Protein AF-0000000073372928 (afdb_homodimer)

Foldseek 3Di:
DVVVVVVLVVLLVVLVVLLVVLVVVVCVQQVVQVVQQVVLCVPDPSNDDDPLQADPPGGFAWDAWDFQWTATPSGFIFREFCCVVQLVQATGCNPLLVVLLVCCCPPVNWQPVDDDPLLVVLQVLLCVQAVQFPGKFKDQAQLVQVVVVLVLLCLVLVAQAEEEEALADRDDQQGRVPHHDPSHPPNVRYDYYYAQPLVRVLVVLVVCQSHHSAYEYECFRSSLFRFGGALNNLVSRVVSCVVRVHFYEYEQQNQQLQARNGPQCCSARPPPGGGHNGQKYKYFRNLQPRHRIIMMGGDPVSCCLQVPDDDPDDPDPRNRDHDDDSCRPISSSSRSNSSCSPPPSDRVLSVVQQVLQVVLQVLLQVLLPPWQWDKHHGGQKIFIARFDCQDPVGDNGSVRRDHDPSASRLSLLQSLCSLSVVLRHDDRSRGMTGDHRPDDNVNSVSVSVSSNVSCVVSVVRTD/DVVVVVVLVVLLVVLVVLLVVLVVVVCVQQVVQVVQQVVLCVPDPSNDDDPLQADPPGGFAWDAWDFQWTATPSGFIFREFCCVVQLVQATGCNPLLVVLLVCCCPPVNWQPVDDDPLLVVLQVLLCVQAVQFPGKFKDQFQLVQVVVVLVLLCLVLVAQAEEEEALADRDDQQGRVPHHDPSHPPNVRYDYYYAQPLVRVLVVLVVCQSHHSAYEYECFRSSLFRFGGALNNLVSRVVSCVVRVHFYEYEQQNQQLQARNGPQCCSARPPPGHGHNGQKYKYFRNLLPRHGMIMIGGDPVSCCLQVPDDDPDDPDPRNRDHDDDSCRPISSSSRSNSSCSPPPSDRVLSVVQQVLQVVLQVLLQVLLPPWQWDKHHGGQKIFIARFDDQDPVGDNGSVRRDHDPSASRLSLLQSLCSLSVVLRHDDRSRGMTGDHRPDDNVNSVSVSVSSNVSCVVSVVRTD

Secondary structure (DSSP, 8-state):
-HHHHHHHHHHHHHHHHHHHHHHHHHHHH-HHHHHHHHHHTTTSGGG-S-GGG--SS-PPBEEEEETTEEEETTS-EEEE-STTTTT-TT-S--HHHHHHHHHIIIII-S--SSB-HHHHHHHHHHHHHSTT-SEEEEES-HHHHHHHHHHHHHHHHT--EEEEETTEE-STT-EETTSS-TT-SSGGGEEEE-TT-HHHHHHHHHHTTTTEEEEEEESEETTTTSEEPPHHHHHHHHHHHHHTT-EEEEE-TTGGGGSTT-GGGT-B-TTT-PBP--SEEEEEGGGGTTS--EEEEE-HHHHGGG--S---S-SS---PPP---TTTT-HHHHHHHHHIIIIIS-HHHHHHHHHHHHHHHHHHHHHHTTSSEEEEEETTEEEEEE-S---TT---SGGGG---TT-SHHHHHHHHHHHHHHTTEE--TT-EEE--TT--HHHHHHHHHHHHHHHHHTHHHH-/-HHHHHHHHHHHHHHHHHHHHHHHHHHHH-HHHHHHHHHHTTTSGGG-S-GGG--SS-PPBEEEEETTEEEETTS-EEEE-STTTTT-TT-S--HHHHHHHHHIIIII-S--SSB-HHHHHHHHHHHHHSTT-SEEEEES-HHHHHHHHHHHHHHHHT--EEEEETTEE-STT-EETTSS-TT-SSGGGEEEE-TT-HHHHHHHHHHTTTTEEEEEEESEETTTTSEEPPHHHHHHHHHHHHHTT-EEEEE-TTGGGGSTT-GGGT-B-TTT-PBP--SEEEEEGGGGTTSS-EEEEE-HHHHGGG--S---S-SS---PPP---TTTT-HHHHHHHHHIIIIIS-HHHHHHHHHHHHHHHHHHHHHHTTSSEEEEEETTEEEEEE-S---TT---SGGGG---TT-SHHHHHHHHHHHHHHTTEE--TT-EEE--TT--HHHHHHHHHHHHHHHHHTHHHH-

Nearest PDB structures (foldseek):
  4aoa-assembly1_A  TM=9.795E-01  e=2.955E-49  Variovorax paradoxus
  2yku-assembly1_C  TM=9.727E-01  e=7.269E-48  Mesorhizobium sp. LUK
  6k8h-assembly1_A  TM=8.961E-01  e=9.594E-38  Sphaerobacter thermophilus DSM 20745
  6g1f-assembly3_E  TM=8.716E-01  e=5.377E-33  Stutzerimonas stutzeri
  6kfu-assembly1_A  TM=8.221E-01  e=2.609E-30  Bacillus subtilis

pLDDT: mean 94.57, std 9.19, range [42.0, 99.0]

InterPro domains:
  IPR005814 Aminotransferase class-III [PF00202] (56-391)
  IPR015421 Pyridoxal phosphate-dependent transferase, major domain [G3DSA:3.40.640.10] (95-346)
  IPR015422 Pyridoxal phosphate-dependent transferase, small domain [G3DSA:3.90.1150.10] (49-455)
  IPR015424 Pyridoxal phosphate-dependent transferase [SSF53383] (30-456)

Radius of gyration: 28.07 Å; Cα contacts (8 Å, |Δi|>4): 2087; chains: 2; bounding box: 61×89×73 Å

Solvent-accessible surface area (backbone atoms only — not comparable to full-atom values): 45679 Å² total; per-residue (Å²): 112,65,63,60,50,46,51,46,49,48,53,37,52,50,51,48,52,50,43,54,51,49,51,53,50,50,53,70,69,30,55,53,18,48,52,47,38,58,60,19,38,67,30,15,36,68,33,44,54,39,44,81,58,58,35,88,95,56,37,70,29,40,58,32,28,49,47,56,32,35,30,31,66,64,68,52,59,24,46,44,26,25,22,28,84,54,21,15,35,62,29,12,48,39,62,70,52,50,51,41,49,53,45,36,45,72,63,29,19,39,47,74,62,49,50,41,70,48,52,38,52,30,46,43,54,50,29,69,40,29,69,53,26,50,24,40,37,44,27,49,24,39,37,53,12,45,53,52,49,48,35,44,30,22,67,76,58,75,22,73,24,31,37,35,35,50,20,31,67,51,34,56,45,40,38,18,66,89,44,81,44,89,54,31,60,45,74,87,30,64,41,78,42,61,48,64,35,49,67,62,46,53,49,54,52,62,74,32,50,84,42,35,11,28,40,49,45,49,62,42,27,61,87,39,45,21,36,58,47,45,42,66,30,54,48,46,49,50,52,50,22,61,76,49,67,26,38,31,33,35,46,26,34,75,45,33,68,58,26,58,37,18,44,45,55,71,39,36,33,89,87,78,58,48,50,54,67,48,49,25,41,25,30,18,44,38,62,20,55,60,32,73,27,11,22,30,26,8,41,53,79,61,48,46,32,46,25,76,61,81,81,83,79,79,88,71,82,72,72,70,48,74,40,55,57,87,54,29,72,33,46,59,34,30,51,24,12,35,48,28,48,69,72,60,58,26,57,65,50,28,51,51,49,21,50,52,18,42,54,50,49,52,55,50,43,63,65,26,60,84,40,35,41,47,70,40,47,57,35,32,35,31,16,48,43,46,34,50,79,64,58,94,82,50,71,55,41,52,76,50,55,51,60,57,94,83,43,54,38,69,53,51,39,51,44,47,41,53,51,38,47,75,72,29,34,38,57,40,70,82,31,38,36,14,64,28,60,86,69,44,70,68,62,49,47,54,51,51,49,51,53,45,50,52,47,64,75,41,36,87,75,32,93,111,66,64,61,49,48,52,48,48,50,53,37,53,52,50,49,52,51,41,53,51,50,52,52,50,50,52,71,67,30,55,52,17,49,53,48,37,59,60,19,38,66,29,15,35,68,33,44,56,39,44,81,61,58,36,87,97,55,36,69,30,39,58,31,27,50,46,56,32,36,30,31,66,62,68,52,59,22,46,43,26,25,22,27,83,53,20,15,35,62,30,13,49,40,63,70,52,52,50,41,49,53,47,35,43,73,65,29,18,39,47,74,60,50,50,40,69,48,50,40,53,30,46,42,53,48,29,69,40,29,69,53,26,51,24,40,36,44,28,49,24,38,37,52,12,43,54,52,48,49,33,44,30,22,65,75,57,73,23,74,25,32,36,35,33,51,21,33,67,51,34,54,44,42,37,19,68,87,44,82,44,88,55,29,60,46,73,87,31,65,40,77,41,61,48,64,35,50,68,62,46,53,48,53,54,63,75,33,50,85,40,34,9,27,40,48,45,50,64,43,26,61,85,39,45,21,34,58,48,43,42,66,29,55,48,46,48,51,54,50,23,61,74,48,66,26,37,31,33,35,46,27,33,73,45,34,67,58,26,60,39,17,46,45,58,73,39,37,31,88,85,78,58,47,49,53,68,48,50,26,41,25,29,18,44,38,62,20,55,59,32,74,27,10,23,28,25,8,41,54,78,61,48,46,32,46,26,77,63,81,82,83,80,78,89,70,81,72,71,71,49,75,39,54,57,87,54,30,72,32,45,61,34,29,50,25,12,36,47,29,48,68,71,59,57,26,58,65,48,28,50,50,49,20,49,53,17,41,52,50,50,51,54,48,44,64,64,26,60,84,41,31,40,46,69,39,47,56,34,33,35,32,16,50,43,47,31,81,74,66,57,94,81,50,72,56,42,53,77,53,55,57,60,59,93,83,44,54,37,68,55,50,40,53,44,48,40,54,50,39,48,73,72,29,35,38,57,41,70,81,31,38,36,16,64,26,59,86,71,44,70,68,63,48,48,54,52,52,50,51,53,46,49,51,47,64,75,41,39,86,77,34,95

Sequence (926 aa):
MTASSEASKCALEEAQRLLISAEKAFIEHNPKSKAQHKVASEVLPGGNTRSILHTDPFPICMERGEGIKLVDVDGHEYLDLVGEMTAGLFGHTNPIIRDTIISTVSKTGLNLGATTRTESLFAKAICQRITSIEQLRFCNSGTEANLHALSIARGATGRSKVIVFEGGYHGGVLTFAHGVAENNVDKEDWIIGKYNDVEGTRKLISENKGIAAAVLVEGMQGAGGCIPGTAEFLHTIQNETRANGMIFILDEVMTSRLAPGGLQSVIRNPYDGAPLKPDMTTLGKWIAGGMTIGAFGGRKDLLAAYDPRPSSGSSERKTQISHSGTFNNNTLAMNVGLAALERVFTPEACMELNNIGGWFHRGLEERCRGTKMTVTGIGAVCNIHFTSNVGNAGITSVDDLATESNGVEPILKDLFWYYAIRHGYWIARRGMLSLILGTSKGDLQGFLDVVEGFVREHREFLEMTASSEASKCALEEAQRLLISAEKAFIEHNPKSKAQHKVASEVLPGGNTRSILHTDPFPICMERGEGIKLVDVDGHEYLDLVGEMTAGLFGHTNPIIRDTIISTVSKTGLNLGATTRTESLFAKAICQRITSIEQLRFCNSGTEANLHALSIARGATGRSKVIVFEGGYHGGVLTFAHGVAENNVDKEDWIIGKYNDVEGTRKLISENKGIAAAVLVEGMQGAGGCIPGTAEFLHTIQNETRANGMIFILDEVMTSRLAPGGLQSVIRNPYDGAPLKPDMTTLGKWIAGGMTIGAFGGRKDLLAAYDPRPSSGSSERKTQISHSGTFNNNTLAMNVGLAALERVFTPEACMELNNIGGWFHRGLEERCRGTKMTVTGIGAVCNIHFTSNVGNAGITSVDDLATESNGVEPILKDLFWYYAIRHGYWIARRGMLSLILGTSKGDLQGFLDVVEGFVREHREFLE

Structure (mmCIF, N/CA/C/O backbone):
data_AF-0000000073372928-model_v1
#
loop_
_entity.id
_entity.type
_entity.pdbx_description
1 polymer 'Aminotransferase class-III'
#
loop_
_atom_site.group_PDB
_atom_site.id
_atom_site.type_symbol
_atom_site.label_atom_id
_atom_site.label_alt_id
_atom_site.label_comp_id
_atom_site.label_asym_id
_atom_site.label_entity_id
_atom_site.label_seq_id
_atom_site.pdbx_PDB_ins_code
_atom_site.Cartn_x
_atom_site.Cartn_y
_atom_site.Cartn_z
_atom_site.occupancy
_atom_site.B_iso_or_equiv
_atom_site.auth_seq_id
_atom_site.auth_comp_id
_atom_site.auth_asym_id
_atom_site.auth_atom_id
_atom_site.pdbx_PDB_model_num
ATOM 1 N N . MET A 1 1 ? -7.191 34.531 42.75 1 46.41 1 MET A N 1
ATOM 2 C CA . MET A 1 1 ? -7.227 33.125 42.375 1 46.41 1 MET A CA 1
ATOM 3 C C . MET A 1 1 ? -8.641 32.688 41.969 1 46.41 1 MET A C 1
ATOM 5 O O . MET A 1 1 ? -8.82 31.953 41 1 46.41 1 MET A O 1
ATOM 9 N N . THR A 1 2 ? -9.562 33.188 42.719 1 50.72 2 THR A N 1
ATOM 10 C CA . THR A 1 2 ? -10.977 32.844 42.562 1 50.72 2 THR A CA 1
ATOM 11 C C . THR A 1 2 ? -11.57 33.594 41.375 1 50.72 2 THR A C 1
ATOM 13 O O . THR A 1 2 ? -12.375 33.062 40.625 1 50.72 2 THR A O 1
ATOM 16 N N . ALA A 1 3 ? -11.133 34.812 41.25 1 54.47 3 ALA A N 1
ATOM 17 C CA . ALA A 1 3 ? -11.672 35.656 40.156 1 54.47 3 ALA A CA 1
ATOM 18 C C . ALA A 1 3 ? -11.148 35.219 38.812 1 54.47 3 ALA A C 1
ATOM 20 O O . ALA A 1 3 ? -11.898 35.188 37.812 1 54.47 3 ALA A O 1
ATOM 21 N N . SER A 1 4 ? -9.836 34.812 38.781 1 56.34 4 SER A N 1
ATOM 22 C CA . SER A 1 4 ? -9.203 34.312 37.562 1 56.34 4 SER A CA 1
ATOM 23 C C . SER A 1 4 ? -9.812 33 37.156 1 56.34 4 SER A C 1
ATOM 25 O O . SER A 1 4 ? -10.047 32.75 35.938 1 56.34 4 SER A O 1
ATOM 27 N N . SER A 1 5 ? -10.18 32.312 38.156 1 62.97 5 SER A N 1
ATOM 28 C CA . SER A 1 5 ? -10.812 31.016 37.906 1 62.97 5 SER A CA 1
ATOM 29 C C . SER A 1 5 ? -12.242 31.203 37.375 1 62.97 5 SER A C 1
ATOM 31 O O . SER A 1 5 ? -12.68 30.484 36.469 1 62.97 5 SER A O 1
ATOM 33 N N . GLU A 1 6 ? -12.914 32.219 37.938 1 64.19 6 GLU A N 1
ATOM 34 C CA . GLU A 1 6 ? -14.289 32.5 37.531 1 64.19 6 GLU A CA 1
ATOM 35 C C . GLU A 1 6 ? -14.328 33.062 36.094 1 64.19 6 GLU A C 1
ATOM 37 O O . GLU A 1 6 ? -15.188 32.688 35.312 1 64.19 6 GLU A O 1
ATOM 42 N N . ALA A 1 7 ? -13.492 33.969 35.812 1 68.88 7 ALA A N 1
ATOM 43 C CA . ALA A 1 7 ? -13.391 34.531 34.469 1 68.88 7 ALA A CA 1
ATOM 44 C C . ALA A 1 7 ? -13.047 33.469 33.438 1 68.88 7 ALA A C 1
ATOM 46 O O . ALA A 1 7 ? -13.602 33.469 32.344 1 68.88 7 ALA A O 1
ATOM 47 N N . SER A 1 8 ? -12.203 32.656 33.875 1 76.25 8 SER A N 1
ATOM 48 C CA . SER A 1 8 ? -11.836 31.547 33 1 76.25 8 SER A CA 1
ATOM 49 C C . SER A 1 8 ? -13.023 30.625 32.75 1 76.25 8 SER A C 1
ATOM 51 O O . SER A 1 8 ? -13.227 30.141 31.641 1 76.25 8 SER A O 1
ATOM 53 N N . LYS A 1 9 ? -13.82 30.5 33.719 1 78.88 9 LYS A N 1
ATOM 54 C CA . LYS A 1 9 ? -15 29.641 33.625 1 78.88 9 LYS A CA 1
ATOM 55 C C . LYS A 1 9 ? -16.047 30.281 32.688 1 78.88 9 LYS A C 1
ATOM 57 O O . LYS A 1 9 ? -16.688 29.594 31.906 1 78.88 9 LYS A O 1
ATOM 62 N N . CYS A 1 10 ? -16.109 31.516 32.906 1 83.06 10 CYS A N 1
ATOM 63 C CA . CYS A 1 10 ? -17.062 32.25 32.062 1 83.06 10 CYS A CA 1
ATOM 64 C C . CYS A 1 10 ? -16.625 32.25 30.609 1 83.06 10 CYS A C 1
ATOM 66 O O . CYS A 1 10 ? -17.453 32.094 29.719 1 83.06 10 CYS A O 1
ATOM 68 N N . ALA A 1 11 ? -15.414 32.531 30.391 1 86.44 11 ALA A N 1
ATOM 69 C CA . ALA A 1 11 ? -14.875 32.5 29.031 1 86.44 11 ALA A CA 1
ATOM 70 C C . ALA A 1 11 ? -15.062 31.141 28.391 1 86.44 11 ALA A C 1
ATOM 72 O O . ALA A 1 11 ? -15.391 31.031 27.219 1 86.44 11 ALA A O 1
ATOM 73 N N . LEU A 1 12 ? -14.867 30.141 29.188 1 91.25 12 LEU A N 1
ATOM 74 C CA . LEU A 1 12 ? -15.031 28.766 28.703 1 91.25 12 LEU A CA 1
ATOM 75 C C . LEU A 1 12 ? -16.484 28.5 28.328 1 91.25 12 LEU A C 1
ATOM 77 O O . LEU A 1 12 ? -16.75 27.875 27.297 1 91.25 12 LEU A O 1
ATOM 81 N N . GLU A 1 13 ? -17.359 28.875 29.125 1 93.62 13 GLU A N 1
ATOM 82 C CA . GLU A 1 13 ? -18.781 28.688 28.859 1 93.62 13 GLU A CA 1
ATOM 83 C C . GLU A 1 13 ? -19.203 29.422 27.578 1 93.62 13 GLU A C 1
ATOM 85 O O . GLU A 1 13 ? -19.984 28.891 26.781 1 93.62 13 GLU A O 1
ATOM 90 N N . GLU A 1 14 ? -18.734 30.609 27.484 1 94.62 14 GLU A N 1
ATOM 91 C CA . GLU A 1 14 ? -19.062 31.375 26.297 1 94.62 14 GLU A CA 1
ATOM 92 C C . GLU A 1 14 ? -18.484 30.734 25.047 1 94.62 14 GLU A C 1
ATOM 94 O O . GLU A 1 14 ? -19.141 30.688 24 1 94.62 14 GLU A O 1
ATOM 99 N N . ALA A 1 15 ? -17.25 30.328 25.125 1 95 15 ALA A N 1
ATOM 100 C CA . ALA A 1 15 ? -16.625 29.641 24 1 95 15 ALA A CA 1
ATOM 101 C C . ALA A 1 15 ? -17.406 28.391 23.625 1 95 15 ALA A C 1
ATOM 103 O O . ALA A 1 15 ? -17.562 28.078 22.438 1 95 15 ALA A O 1
ATOM 104 N N . GLN A 1 16 ? -17.844 27.703 24.609 1 95.81 16 GLN A N 1
ATOM 105 C CA . GLN A 1 16 ? -18.641 26.5 24.375 1 95.81 16 GLN A CA 1
ATOM 106 C C . GLN A 1 16 ? -19.938 26.828 23.656 1 95.81 16 GLN A C 1
ATOM 108 O O . GLN A 1 16 ? -20.391 26.078 22.797 1 95.81 16 GLN A O 1
ATOM 113 N N . ARG A 1 17 ? -20.562 27.891 24.078 1 96.75 17 ARG A N 1
ATOM 114 C CA . ARG A 1 17 ? -21.781 28.328 23.438 1 96.75 17 ARG A CA 1
ATOM 115 C C . ARG A 1 17 ? -21.531 28.641 21.953 1 96.75 17 ARG A C 1
ATOM 117 O O . ARG A 1 17 ? -22.359 28.297 21.094 1 96.75 17 ARG A O 1
ATOM 124 N N . LEU A 1 18 ? -20.453 29.297 21.703 1 96.94 18 LEU A N 1
ATOM 125 C CA . LEU A 1 18 ? -20.094 29.625 20.328 1 96.94 18 LEU A CA 1
ATOM 126 C C . LEU A 1 18 ? -19.844 28.359 19.516 1 96.94 18 LEU A C 1
ATOM 128 O O . LEU A 1 18 ? -20.219 28.297 18.344 1 96.94 18 LEU A O 1
ATOM 132 N N . LEU A 1 19 ? -19.203 27.422 20.109 1 96.81 19 LEU A N 1
ATOM 133 C CA . LEU A 1 19 ? -18.922 26.156 19.438 1 96.81 19 LEU A CA 1
ATOM 134 C C . LEU A 1 19 ? -20.219 25.422 19.094 1 96.81 19 LEU A C 1
ATOM 136 O O . LEU A 1 19 ? -20.359 24.891 17.984 1 96.81 19 LEU A O 1
ATOM 140 N N . ILE A 1 20 ? -21.141 25.375 20 1 97.44 20 ILE A N 1
ATOM 141 C CA . ILE A 1 20 ? -22.438 24.734 19.781 1 97.44 20 ILE A CA 1
ATOM 142 C C . ILE A 1 20 ? -23.156 25.422 18.625 1 97.44 20 ILE A C 1
ATOM 144 O O . ILE A 1 20 ? -23.734 24.75 17.766 1 97.44 20 ILE A O 1
ATOM 148 N N . SER A 1 21 ? -23.094 26.734 18.609 1 97.81 21 SER A N 1
ATOM 149 C CA . SER A 1 21 ? -23.719 27.5 17.531 1 97.81 21 SER A CA 1
ATOM 150 C C . SER A 1 21 ? -23.078 27.203 16.188 1 97.81 21 SER A C 1
ATOM 152 O O . SER A 1 21 ? -23.766 27.062 15.172 1 97.81 21 SER A O 1
ATOM 154 N N . ALA A 1 22 ? -21.75 27.141 16.188 1 97.62 22 ALA A N 1
ATOM 155 C CA . ALA A 1 22 ? -21.016 26.844 14.969 1 97.62 22 ALA A CA 1
ATOM 156 C C . ALA A 1 22 ? -21.359 25.453 14.445 1 97.62 22 ALA A C 1
ATOM 158 O O . ALA A 1 22 ? -21.5 25.25 13.242 1 97.62 22 ALA A O 1
ATOM 159 N N . GLU A 1 23 ? -21.438 24.5 15.297 1 97.62 23 GLU A N 1
ATOM 160 C CA . GLU A 1 23 ? -21.781 23.125 14.93 1 97.62 23 GLU A CA 1
ATOM 161 C C . GLU A 1 23 ? -23.188 23.062 14.359 1 97.62 23 GLU A C 1
ATOM 163 O O . GLU A 1 23 ? -23.438 22.344 13.375 1 97.62 23 GLU A O 1
ATOM 168 N N . LYS A 1 24 ? -24.141 23.734 14.992 1 97.88 24 LYS A N 1
ATOM 169 C CA . LYS A 1 24 ? -25.5 23.781 14.492 1 97.88 24 LYS A CA 1
ATOM 170 C C . LYS A 1 24 ? -25.562 24.344 13.078 1 97.88 24 LYS A C 1
ATOM 172 O O . LYS A 1 24 ? -26.266 23.812 12.219 1 97.88 24 LYS A O 1
ATOM 177 N N . ALA A 1 25 ? -24.844 25.438 12.898 1 98 25 ALA A N 1
ATOM 178 C CA . ALA A 1 25 ? -24.781 26.047 11.57 1 98 25 ALA A CA 1
ATOM 179 C C . ALA A 1 25 ? -24.188 25.078 10.555 1 98 25 ALA A C 1
ATOM 181 O O . ALA A 1 25 ? -24.641 25 9.414 1 98 25 ALA A O 1
ATOM 182 N N . PHE A 1 26 ? -23.172 24.406 10.945 1 97.94 26 PHE A N 1
ATOM 183 C CA . PHE A 1 26 ? -22.516 23.406 10.109 1 97.94 26 PHE A CA 1
ATOM 184 C C . PHE A 1 26 ? -23.5 22.328 9.672 1 97.94 26 PHE A C 1
ATOM 186 O O . PHE A 1 26 ? -23.547 21.969 8.492 1 97.94 26 PHE A O 1
ATOM 193 N N . ILE A 1 27 ? -24.266 21.797 10.555 1 98.12 27 ILE A N 1
ATOM 194 C CA . ILE A 1 27 ? -25.234 20.734 10.281 1 98.12 27 ILE A CA 1
ATOM 195 C C . ILE A 1 27 ? -26.281 21.25 9.305 1 98.12 27 ILE A C 1
ATOM 197 O O . ILE A 1 27 ? -26.625 20.547 8.344 1 98.12 27 ILE A O 1
ATOM 201 N N . GLU A 1 28 ? -26.734 22.422 9.531 1 98.06 28 GLU A N 1
ATOM 202 C CA . GLU A 1 28 ? -27.781 23 8.695 1 98.06 28 GLU A CA 1
ATOM 203 C C . GLU A 1 28 ? -27.266 23.281 7.281 1 98.06 28 GLU A C 1
ATOM 205 O O . GLU A 1 28 ? -28.016 23.172 6.312 1 98.06 28 GLU A O 1
ATOM 210 N N . HIS A 1 29 ? -26 23.547 7.195 1 97.81 29 HIS A N 1
ATOM 211 C CA . HIS A 1 29 ? -25.422 23.938 5.918 1 97.81 29 HIS A CA 1
ATOM 212 C C . HIS A 1 29 ? -24.984 22.734 5.109 1 97.81 29 HIS A C 1
ATOM 214 O O . HIS A 1 29 ? -24.625 22.859 3.936 1 97.81 29 HIS A O 1
ATOM 220 N N . ASN A 1 30 ? -25 21.562 5.641 1 98.38 30 ASN A N 1
ATOM 221 C CA . ASN A 1 30 ? -24.453 20.391 4.961 1 98.38 30 ASN A CA 1
ATOM 222 C C . ASN A 1 30 ? -25.375 19.188 5.098 1 98.38 30 ASN A C 1
ATOM 224 O O . ASN A 1 30 ? -24.938 18.109 5.516 1 98.38 30 ASN A O 1
ATOM 228 N N . PRO A 1 31 ? -26.641 19.312 4.703 1 98.5 31 PRO A N 1
ATOM 229 C CA . PRO A 1 31 ? -27.594 18.219 4.883 1 98.5 31 PRO A CA 1
ATOM 230 C C . PRO A 1 31 ? -27.266 17 4.023 1 98.5 31 PRO A C 1
ATOM 232 O O . PRO A 1 31 ? -27.531 15.867 4.434 1 98.5 31 PRO A O 1
ATOM 235 N N . LYS A 1 32 ? -26.797 17.234 2.824 1 98.69 32 LYS A N 1
ATOM 236 C CA . LYS A 1 32 ? -26.484 16.109 1.949 1 98.69 32 LYS A CA 1
ATOM 237 C C . LYS A 1 32 ? -25.266 15.336 2.451 1 98.69 32 LYS A C 1
ATOM 239 O O . LYS A 1 32 ? -25.203 14.109 2.334 1 98.69 32 LYS A O 1
ATOM 244 N N . SER A 1 33 ? -24.25 16.031 2.975 1 98.38 33 SER A N 1
ATOM 245 C CA . SER A 1 33 ? -23.125 15.367 3.598 1 98.38 33 SER A CA 1
ATOM 246 C C . SER A 1 33 ? -23.562 14.516 4.785 1 98.38 33 SER A C 1
ATOM 248 O O . SER A 1 33 ? -23.062 13.406 4.977 1 98.38 33 SER A O 1
ATOM 250 N N . LYS A 1 34 ? -24.453 15.07 5.598 1 98.25 34 LYS A N 1
ATOM 251 C CA . LYS A 1 34 ? -25 14.328 6.734 1 98.25 34 LYS A CA 1
ATOM 252 C C . LYS A 1 34 ? -25.703 13.055 6.277 1 98.25 34 LYS A C 1
ATOM 254 O O . LYS A 1 34 ? -25.484 11.984 6.848 1 98.25 34 LYS A O 1
ATOM 259 N N . ALA A 1 35 ? -26.531 13.148 5.266 1 98.38 35 ALA A N 1
ATOM 260 C CA . ALA A 1 35 ? -27.266 12.008 4.73 1 98.38 35 ALA A CA 1
ATOM 261 C C . ALA A 1 35 ? -26.297 10.945 4.188 1 98.38 35 ALA A C 1
ATOM 263 O O . ALA A 1 35 ? -26.516 9.75 4.387 1 98.38 35 ALA A O 1
ATOM 264 N N . GLN A 1 36 ? -25.281 11.438 3.492 1 97.88 36 GLN A N 1
ATOM 265 C CA . GLN A 1 36 ? -24.297 10.516 2.938 1 97.88 36 GLN A CA 1
ATOM 266 C C . GLN A 1 36 ? -23.547 9.773 4.043 1 97.88 36 GLN A C 1
ATOM 268 O O . GLN A 1 36 ? -23.234 8.594 3.895 1 97.88 36 GLN A O 1
ATOM 273 N N . HIS A 1 37 ? -23.25 10.477 5.082 1 97.5 37 HIS A N 1
ATOM 274 C CA . HIS A 1 37 ? -22.562 9.852 6.211 1 97.5 37 HIS A CA 1
ATOM 275 C C . HIS A 1 37 ? -23.391 8.703 6.789 1 97.5 37 HIS A C 1
ATOM 277 O O . HIS A 1 37 ? -22.844 7.656 7.129 1 97.5 37 HIS A O 1
ATOM 283 N N . LYS A 1 38 ? -24.672 8.898 6.902 1 97.06 38 LYS A N 1
ATOM 284 C CA . LYS A 1 38 ? -25.562 7.871 7.422 1 97.06 38 LYS A CA 1
ATOM 285 C C . LYS A 1 38 ? -25.562 6.629 6.535 1 97.06 38 LYS A C 1
ATOM 287 O O . LYS A 1 38 ? -25.438 5.508 7.031 1 97.06 38 LYS A O 1
ATOM 292 N N . VAL A 1 39 ? -25.625 6.844 5.277 1 97.06 39 VAL A N 1
ATOM 293 C CA . VAL A 1 39 ? -25.641 5.75 4.316 1 97.06 39 VAL A CA 1
ATOM 294 C C . VAL A 1 39 ? -24.297 5.02 4.34 1 97.06 39 VAL A C 1
ATOM 296 O O . VAL A 1 39 ? -24.25 3.789 4.348 1 97.06 39 VAL A O 1
ATOM 299 N N . ALA A 1 40 ? -23.234 5.789 4.352 1 97.62 40 ALA A N 1
ATOM 300 C CA . ALA A 1 40 ? -21.891 5.223 4.328 1 97.62 40 ALA A CA 1
ATOM 301 C C . ALA A 1 40 ? -21.625 4.379 5.57 1 97.62 40 ALA A C 1
ATOM 303 O O . ALA A 1 40 ? -20.922 3.375 5.508 1 97.62 40 ALA A O 1
ATOM 304 N N . SER A 1 41 ? -22.219 4.746 6.699 1 96.88 41 SER A N 1
ATOM 305 C CA . SER A 1 41 ? -21.969 4.105 7.984 1 96.88 41 SER A CA 1
ATOM 306 C C . SER A 1 41 ? -22.547 2.697 8.023 1 96.88 41 SER A C 1
ATOM 308 O O . SER A 1 41 ? -22.219 1.914 8.922 1 96.88 41 SER A O 1
ATOM 310 N N . GLU A 1 42 ? -23.328 2.322 7.055 1 97.25 42 GLU A N 1
ATOM 311 C CA . GLU A 1 42 ? -23.891 0.977 6.984 1 97.25 42 GLU A CA 1
ATOM 312 C C . GLU A 1 42 ? -22.828 -0.046 6.602 1 97.25 42 GLU A C 1
ATOM 314 O O . GLU A 1 42 ? -22.891 -1.201 7.027 1 97.25 42 GLU A O 1
ATOM 319 N N . VAL A 1 43 ? -21.812 0.401 5.805 1 98.06 43 VAL A N 1
ATOM 320 C CA . VAL A 1 43 ? -20.875 -0.57 5.25 1 98.06 43 VAL A CA 1
ATOM 321 C C . VAL A 1 43 ? -19.438 -0.163 5.59 1 98.06 43 VAL A C 1
ATOM 323 O O . VAL A 1 43 ? -18.516 -0.963 5.453 1 98.06 43 VAL A O 1
ATOM 326 N N . LEU A 1 44 ? -19.281 1.053 6.012 1 97.75 44 LEU A N 1
ATOM 327 C CA . LEU A 1 44 ? -18 1.562 6.5 1 97.75 44 LEU A CA 1
ATOM 328 C C . LEU A 1 44 ? -18.094 1.938 7.973 1 97.75 44 LEU A C 1
ATOM 330 O O . LEU A 1 44 ? -18.938 2.748 8.359 1 97.75 44 LEU A O 1
ATOM 334 N N . PRO A 1 45 ? -17.172 1.418 8.812 1 95.38 45 PRO A N 1
ATOM 335 C CA . PRO A 1 45 ? -17.219 1.827 10.219 1 95.38 45 PRO A CA 1
ATOM 336 C C . PRO A 1 45 ? -17.125 3.34 10.398 1 95.38 45 PRO A C 1
ATOM 338 O O . PRO A 1 45 ? -16.094 3.934 10.07 1 95.38 45 PRO A O 1
ATOM 341 N N . GLY A 1 46 ? -18.156 3.941 10.883 1 92.44 46 GLY A N 1
ATOM 342 C CA . GLY A 1 46 ? -18.188 5.387 11.047 1 92.44 46 GLY A CA 1
ATOM 343 C C . GLY A 1 46 ? -18.312 6.133 9.734 1 92.44 46 GLY A C 1
ATOM 344 O O . GLY A 1 46 ? -18.078 7.344 9.68 1 92.44 46 GLY A O 1
ATOM 345 N N . GLY A 1 47 ? -18.562 5.43 8.719 1 93.75 47 GLY A N 1
ATOM 346 C CA . GLY A 1 47 ? -18.875 6.012 7.422 1 93.75 47 GLY A CA 1
ATOM 347 C C . GLY A 1 47 ? -17.641 6.414 6.641 1 93.75 47 GLY A C 1
ATOM 348 O O . GLY A 1 47 ? -17.719 7.219 5.707 1 93.75 47 GLY A O 1
ATOM 349 N N . ASN A 1 48 ? -16.516 5.938 7.051 1 89 48 ASN A N 1
ATOM 350 C CA . ASN A 1 48 ? -15.305 6.367 6.355 1 89 48 ASN A CA 1
ATOM 351 C C . ASN A 1 48 ? -14.203 5.312 6.438 1 89 48 ASN A C 1
ATOM 353 O O . ASN A 1 48 ? -14.25 4.43 7.297 1 89 48 ASN A O 1
ATOM 357 N N . THR A 1 49 ? -13.234 5.422 5.547 1 92 49 THR A N 1
ATOM 358 C CA . THR A 1 49 ? -12.062 4.551 5.527 1 92 49 THR A CA 1
ATOM 359 C C . THR A 1 49 ? -10.906 5.188 6.293 1 92 49 THR A C 1
ATOM 361 O O . THR A 1 49 ? -10.148 4.488 6.973 1 92 49 THR A O 1
ATOM 364 N N . ARG A 1 50 ? -10.734 6.434 6.18 1 91.06 50 ARG A N 1
ATOM 365 C CA . ARG A 1 50 ? -9.617 7.152 6.797 1 91.06 50 ARG A CA 1
ATOM 366 C C . ARG A 1 50 ? -10.07 7.871 8.062 1 91.06 50 ARG A C 1
ATOM 368 O O . ARG A 1 50 ? -10.812 8.852 7.996 1 91.06 50 ARG A O 1
ATOM 375 N N . SER A 1 51 ? -9.5 7.5 9.172 1 85.12 51 SER A N 1
ATOM 376 C CA . SER A 1 51 ? -9.914 8.062 10.453 1 85.12 51 SER A CA 1
ATOM 377 C C . SER A 1 51 ? -9.633 9.562 10.516 1 85.12 51 SER A C 1
ATOM 379 O O . SER A 1 51 ? -10.422 10.32 11.086 1 85.12 51 SER A O 1
ATOM 381 N N . ILE A 1 52 ? -8.586 10.008 9.82 1 81.75 52 ILE A N 1
ATOM 382 C CA . ILE A 1 52 ? -8.141 11.391 9.914 1 81.75 52 ILE A CA 1
ATOM 383 C C . ILE A 1 52 ? -9.109 12.297 9.164 1 81.75 52 ILE A C 1
ATOM 385 O O . ILE A 1 52 ? -9.133 13.516 9.375 1 81.75 52 ILE A O 1
ATOM 389 N N . LEU A 1 53 ? -9.883 11.734 8.312 1 85.81 53 LEU A N 1
ATOM 390 C CA . LEU A 1 53 ? -10.812 12.516 7.504 1 85.81 53 LEU A CA 1
ATOM 391 C C . LEU A 1 53 ? -12.164 12.648 8.203 1 85.81 53 LEU A C 1
ATOM 393 O O . LEU A 1 53 ? -13 13.453 7.785 1 85.81 53 LEU A O 1
ATOM 397 N N . HIS A 1 54 ? -12.328 11.867 9.273 1 88.25 54 HIS A N 1
ATOM 398 C CA . HIS A 1 54 ? -13.586 11.969 10.008 1 88.25 54 HIS A CA 1
ATOM 399 C C . HIS A 1 54 ? -13.609 13.203 10.891 1 88.25 54 HIS A C 1
ATOM 401 O O . HIS A 1 54 ? -12.625 13.508 11.57 1 88.25 54 HIS A O 1
ATOM 407 N N . THR A 1 55 ? -14.656 13.883 10.773 1 90.12 55 THR A N 1
ATOM 408 C CA . THR A 1 55 ? -14.922 15.008 11.664 1 90.12 55 THR A CA 1
ATOM 409 C C . THR A 1 55 ? -16.297 14.875 12.312 1 90.12 55 THR A C 1
ATOM 411 O O . THR A 1 55 ? -17.25 14.445 11.664 1 90.12 55 THR A O 1
ATOM 414 N N . ASP A 1 56 ? -16.312 15.086 13.594 1 90 56 ASP A N 1
ATOM 415 C CA . ASP A 1 56 ? -17.625 15.172 14.242 1 90 56 ASP A CA 1
ATOM 416 C C . ASP A 1 56 ? -18.344 16.453 13.844 1 90 56 ASP A C 1
ATOM 418 O O . ASP A 1 56 ? -17.719 17.516 13.68 1 90 56 ASP A O 1
ATOM 422 N N . PRO A 1 57 ? -19.625 16.5 13.758 1 93.81 57 PRO A N 1
ATOM 423 C CA . PRO A 1 57 ? -20.547 15.375 13.945 1 93.81 57 PRO A CA 1
ATOM 424 C C . PRO A 1 57 ? -20.578 14.43 12.742 1 93.81 57 PRO A C 1
ATOM 426 O O . PRO A 1 57 ? -21.062 13.305 12.852 1 93.81 57 PRO A O 1
ATOM 429 N N . PHE A 1 58 ? -20.234 14.859 11.555 1 95.44 58 PHE A N 1
ATOM 430 C CA . PHE A 1 58 ? -20.047 14.07 10.336 1 95.44 58 PHE A CA 1
ATOM 431 C C . PHE A 1 58 ? -19.078 14.758 9.391 1 95.44 58 PHE A C 1
ATOM 433 O O . PHE A 1 58 ? -18.938 15.984 9.406 1 95.44 58 PHE A O 1
ATOM 440 N N . PRO A 1 59 ? -18.406 13.969 8.602 1 96.19 59 PRO A N 1
ATOM 441 C CA . PRO A 1 59 ? -17.484 14.594 7.637 1 96.19 59 PRO A CA 1
ATOM 442 C C . PRO A 1 59 ? -18.219 15.188 6.434 1 96.19 59 PRO A C 1
ATOM 444 O O . PRO A 1 59 ? -19.281 14.695 6.039 1 96.19 59 PRO A O 1
ATOM 447 N N . ILE A 1 60 ? -17.625 16.234 5.871 1 97.25 60 ILE A N 1
ATOM 448 C CA . ILE A 1 60 ? -18.094 16.766 4.594 1 97.25 60 ILE A CA 1
ATOM 449 C C . ILE A 1 60 ? -17.766 15.781 3.475 1 97.25 60 ILE A C 1
ATOM 451 O O . ILE A 1 60 ? -16.625 15.305 3.381 1 97.25 60 ILE A O 1
ATOM 455 N N . CYS A 1 61 ? -18.703 15.422 2.689 1 97.56 61 CYS A N 1
ATOM 456 C CA . CYS A 1 61 ? -18.531 14.555 1.528 1 97.56 61 CYS A CA 1
ATOM 457 C C . CYS A 1 61 ? -18.203 15.375 0.285 1 97.56 61 CYS A C 1
ATOM 459 O O . CYS A 1 61 ? -19 16.219 -0.135 1 97.56 61 CYS A O 1
ATOM 461 N N . MET A 1 62 ? -17.031 15.156 -0.3 1 98.06 62 MET A N 1
ATOM 462 C CA . MET A 1 62 ? -16.609 15.906 -1.481 1 98.06 62 MET A CA 1
ATOM 463 C C . MET A 1 62 ? -17.141 15.25 -2.756 1 98.06 62 MET A C 1
ATOM 465 O O . MET A 1 62 ? -17.156 14.023 -2.861 1 98.06 62 MET A O 1
ATOM 469 N N . GLU A 1 63 ? -17.516 16.031 -3.705 1 98.12 63 GLU A N 1
ATOM 470 C CA . GLU A 1 63 ? -18.062 15.547 -4.969 1 98.12 63 GLU A CA 1
ATOM 471 C C . GLU A 1 63 ? -17 15.562 -6.07 1 98.12 63 GLU A C 1
ATOM 473 O O . GLU A 1 63 ? -16.906 14.617 -6.863 1 98.12 63 GLU A O 1
ATOM 478 N N . ARG A 1 64 ? -16.281 16.625 -6.164 1 98.44 64 ARG A N 1
ATOM 479 C CA . ARG A 1 64 ? -15.289 16.734 -7.23 1 98.44 64 ARG A CA 1
ATOM 480 C C . ARG A 1 64 ? -14.25 17.812 -6.902 1 98.44 64 ARG A C 1
ATOM 482 O O . ARG A 1 64 ? -14.461 18.641 -6.016 1 98.44 64 ARG A O 1
ATOM 489 N N . GLY A 1 65 ? -13.141 17.734 -7.57 1 98.19 65 GLY A N 1
ATOM 490 C CA . GLY A 1 65 ? -12.086 18.734 -7.516 1 98.19 65 GLY A CA 1
ATOM 491 C C . GLY A 1 65 ? -11.578 19.141 -8.891 1 98.19 65 GLY A C 1
ATOM 492 O O . GLY A 1 65 ? -11.562 18.328 -9.812 1 98.19 65 GLY A O 1
ATOM 493 N N . GLU A 1 66 ? -11.203 20.391 -9.047 1 97.75 66 GLU A N 1
ATOM 494 C CA . GLU A 1 66 ? -10.625 20.953 -10.266 1 97.75 66 GLU A CA 1
ATOM 495 C C . GLU A 1 66 ? -9.547 21.984 -9.938 1 97.75 66 GLU A C 1
ATOM 497 O O . GLU A 1 66 ? -9.812 22.969 -9.242 1 97.75 66 GLU A O 1
ATOM 502 N N . GLY A 1 67 ? -8.383 21.734 -10.492 1 97.25 67 GLY A N 1
ATOM 503 C CA . GLY A 1 67 ? -7.293 22.625 -10.133 1 97.25 67 GLY A CA 1
ATOM 504 C C . GLY A 1 67 ? -7.008 22.641 -8.641 1 97.25 67 GLY A C 1
ATOM 505 O O . GLY A 1 67 ? -6.676 21.609 -8.055 1 97.25 67 GLY A O 1
ATOM 506 N N . ILE A 1 68 ? -7.242 23.812 -8.039 1 98.19 68 ILE A N 1
ATOM 507 C CA . ILE A 1 68 ? -6.945 23.969 -6.617 1 98.19 68 ILE A CA 1
ATOM 508 C C . ILE A 1 68 ? -8.242 24.062 -5.824 1 98.19 68 ILE A C 1
ATOM 510 O O . ILE A 1 68 ? -8.242 24.422 -4.648 1 98.19 68 ILE A O 1
ATOM 514 N N . LYS A 1 69 ? -9.375 23.703 -6.434 1 98.44 69 LYS A N 1
ATOM 515 C CA . LYS A 1 69 ? -10.68 23.891 -5.805 1 98.44 69 LYS A CA 1
ATOM 516 C C . LYS A 1 69 ? -11.398 22.562 -5.613 1 98.44 69 LYS A C 1
ATOM 518 O O . LYS A 1 69 ? -11.156 21.609 -6.355 1 98.44 69 LYS A O 1
ATOM 523 N N . LEU A 1 70 ? -12.227 22.469 -4.645 1 98.62 70 LEU A N 1
ATOM 524 C CA . LEU A 1 70 ? -13.094 21.344 -4.34 1 98.62 70 LEU A CA 1
ATOM 525 C C . LEU A 1 70 ? -14.555 21.781 -4.273 1 98.62 70 LEU A C 1
ATOM 527 O O . LEU A 1 70 ? -14.844 22.938 -3.947 1 98.62 70 LEU A O 1
ATOM 531 N N . VAL A 1 71 ? -15.445 20.906 -4.582 1 98.81 71 VAL A N 1
ATOM 532 C CA . VAL A 1 71 ? -16.875 21.109 -4.438 1 98.81 71 VAL A CA 1
ATOM 533 C C . VAL A 1 71 ? -17.5 19.906 -3.705 1 98.81 71 VAL A C 1
ATOM 535 O O . VAL A 1 71 ? -17.266 18.766 -4.078 1 98.81 71 VAL A O 1
ATOM 538 N N . ASP A 1 72 ? -18.234 20.188 -2.637 1 98.62 72 ASP A N 1
ATOM 539 C CA . ASP A 1 72 ? -18.844 19.094 -1.874 1 98.62 72 ASP A CA 1
ATOM 540 C C . ASP A 1 72 ? -20.234 18.75 -2.41 1 98.62 72 ASP A C 1
ATOM 542 O O . ASP A 1 72 ? 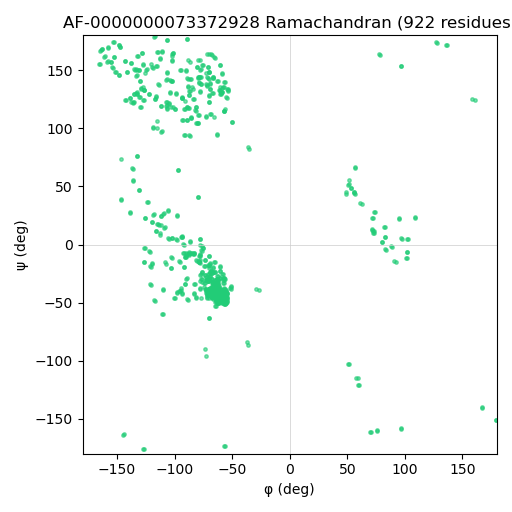-20.703 19.359 -3.367 1 98.62 72 ASP A O 1
ATOM 546 N N . VAL A 1 73 ? -20.844 17.781 -1.87 1 98.56 73 VAL A N 1
ATOM 547 C CA . VAL A 1 73 ? -22.109 17.266 -2.363 1 98.56 73 VAL A CA 1
ATOM 548 C C . VAL A 1 73 ? -23.234 18.266 -2.084 1 98.56 73 VAL A C 1
ATOM 550 O O . VAL A 1 73 ? -24.312 18.172 -2.656 1 98.56 73 VAL A O 1
ATOM 553 N N . ASP A 1 74 ? -23.016 19.219 -1.17 1 98.75 74 ASP A N 1
ATOM 554 C CA . ASP A 1 74 ? -24 20.266 -0.849 1 98.75 74 ASP A CA 1
ATOM 555 C C . ASP A 1 74 ? -23.844 21.469 -1.78 1 98.75 74 ASP A C 1
ATOM 557 O O . ASP A 1 74 ? -24.656 22.391 -1.741 1 98.75 74 ASP A O 1
ATOM 561 N N . GLY A 1 75 ? -22.812 21.453 -2.605 1 98.44 75 GLY A N 1
ATOM 562 C CA . GLY A 1 75 ? -22.641 22.484 -3.617 1 98.44 75 GLY A CA 1
ATOM 563 C C . GLY A 1 75 ? -21.719 23.594 -3.184 1 98.44 75 GLY A C 1
ATOM 564 O O . GLY A 1 75 ? -21.531 24.578 -3.91 1 98.44 75 GLY A O 1
ATOM 565 N N . HIS A 1 76 ? -21.094 23.5 -2.049 1 98.62 76 HIS A N 1
ATOM 566 C CA . HIS A 1 76 ? -20.141 24.5 -1.578 1 98.62 76 HIS A CA 1
ATOM 567 C C . HIS A 1 76 ? -18.781 24.344 -2.256 1 98.62 76 HIS A C 1
ATOM 569 O O . HIS A 1 76 ? -18.312 23.219 -2.457 1 98.62 76 HIS A O 1
ATOM 575 N N . GLU A 1 77 ? -18.203 25.438 -2.592 1 98.5 77 GLU A N 1
ATOM 576 C CA . GLU A 1 77 ? -16.875 25.453 -3.184 1 98.5 77 GLU A CA 1
ATOM 577 C C . GLU A 1 77 ? -15.812 25.844 -2.158 1 98.5 77 GLU A C 1
ATOM 579 O O . GLU A 1 77 ? -16.047 26.75 -1.344 1 98.5 77 GLU A O 1
ATOM 584 N N . TYR A 1 78 ? -14.656 25.188 -2.211 1 98.69 78 TYR A N 1
ATOM 585 C CA . TYR A 1 78 ? -13.562 25.469 -1.295 1 98.69 78 TYR A CA 1
ATOM 586 C C . TYR A 1 78 ? -12.258 25.672 -2.053 1 98.69 78 TYR A C 1
ATOM 588 O O . TYR A 1 78 ? -12 24.984 -3.047 1 98.69 78 TYR A O 1
ATOM 596 N N . LEU A 1 79 ? -11.445 26.656 -1.597 1 98.75 79 LEU A N 1
ATOM 597 C CA . LEU A 1 79 ? -10.016 26.562 -1.903 1 98.75 79 LEU A CA 1
ATOM 598 C C . LEU A 1 79 ? -9.367 25.422 -1.115 1 98.75 79 LEU A C 1
ATOM 600 O O . LEU A 1 79 ? -9.469 25.391 0.113 1 98.75 79 LEU A O 1
ATOM 604 N N . ASP A 1 80 ? -8.773 24.516 -1.817 1 98.69 80 ASP A N 1
ATOM 605 C CA . ASP A 1 80 ? -8.188 23.359 -1.155 1 98.69 80 ASP A CA 1
ATOM 606 C C . ASP A 1 80 ? -6.836 23.703 -0.535 1 98.69 80 ASP A C 1
ATOM 608 O O . ASP A 1 80 ? -5.848 23.906 -1.249 1 98.69 80 ASP A O 1
ATOM 612 N N . LEU A 1 81 ? -6.781 23.719 0.785 1 98.62 81 LEU A N 1
ATOM 613 C CA . LEU A 1 81 ? -5.539 23.953 1.509 1 98.62 81 LEU A CA 1
ATOM 614 C C . LEU A 1 81 ? -5.145 22.719 2.328 1 98.62 81 LEU A C 1
ATOM 616 O O . LEU A 1 81 ? -4.305 22.812 3.227 1 98.62 81 LEU A O 1
ATOM 620 N N . VAL A 1 82 ? -5.824 21.609 2.057 1 97 82 VAL A N 1
ATOM 621 C CA . VAL A 1 82 ? -5.434 20.328 2.633 1 97 82 VAL A CA 1
ATOM 622 C C . VAL A 1 82 ? -4.516 19.594 1.667 1 97 82 VAL A C 1
ATOM 624 O O . VAL A 1 82 ? -3.523 18.984 2.084 1 97 82 VAL A O 1
ATOM 627 N N . GLY A 1 83 ? -4.891 19.641 0.344 1 96.25 83 GLY A N 1
ATOM 628 C CA . GLY A 1 83 ? -4.094 18.984 -0.678 1 96.25 83 GLY A CA 1
ATOM 629 C C . GLY A 1 83 ? -3.895 17.5 -0.419 1 96.25 83 GLY A C 1
ATOM 630 O O . GLY A 1 83 ? -2.77 17 -0.474 1 96.25 83 GLY A O 1
ATOM 631 N N . GLU A 1 84 ? -4.949 16.828 -0.019 1 96.19 84 GLU A N 1
ATOM 632 C CA . GLU A 1 84 ? -4.84 15.406 0.304 1 96.19 84 GLU A CA 1
ATOM 633 C C . GLU A 1 84 ? -3.693 15.156 1.281 1 96.19 84 GLU A C 1
ATOM 635 O O . GLU A 1 84 ? -2.828 14.312 1.025 1 96.19 84 GLU A O 1
ATOM 640 N N . MET A 1 85 ? -3.684 15.898 2.396 1 94.5 85 MET A N 1
ATOM 641 C CA . MET A 1 85 ? -2.639 15.805 3.412 1 94.5 85 MET A CA 1
ATOM 642 C C . MET A 1 85 ? -1.255 15.859 2.777 1 94.5 85 MET A C 1
ATOM 644 O O . MET A 1 85 ? -0.416 14.992 3.025 1 94.5 85 MET A O 1
ATOM 648 N N . THR A 1 86 ? -1.042 16.75 1.864 1 96.69 86 THR A N 1
ATOM 649 C CA . THR A 1 86 ? 0.209 17.125 1.218 1 96.69 86 THR A CA 1
ATOM 650 C C . THR A 1 86 ? 0.442 16.297 -0.041 1 96.69 86 THR A C 1
ATOM 652 O O . THR A 1 86 ? 1.276 16.656 -0.877 1 96.69 86 THR A O 1
ATOM 655 N N . ALA A 1 87 ? -0.275 15.195 -0.27 1 96.69 87 ALA A N 1
ATOM 656 C CA . ALA A 1 87 ? -0.051 14.305 -1.404 1 96.69 87 ALA A CA 1
ATOM 657 C C . ALA A 1 87 ? -0.622 14.898 -2.689 1 96.69 87 ALA A C 1
ATOM 659 O O . ALA A 1 87 ? -0.141 14.602 -3.785 1 96.69 87 ALA A O 1
ATOM 660 N N . GLY A 1 88 ? -1.706 15.711 -2.586 1 97.19 88 GLY A N 1
ATOM 661 C CA . GLY A 1 88 ? -2.379 16.297 -3.73 1 97.19 88 GLY A CA 1
ATOM 662 C C . GLY A 1 88 ? -1.661 17.516 -4.285 1 97.19 88 GLY A C 1
ATOM 663 O O . GLY A 1 88 ? -2.295 18.516 -4.613 1 97.19 88 GLY A O 1
ATOM 664 N N . LEU A 1 89 ? -0.363 17.422 -4.344 1 98.19 89 LEU A N 1
ATOM 665 C CA . LEU A 1 89 ? 0.521 18.516 -4.73 1 98.19 89 LEU A CA 1
ATOM 666 C C . LEU A 1 89 ? 0.151 19.047 -6.109 1 98.19 89 LEU A C 1
ATOM 668 O O . LEU A 1 89 ? 0.282 20.25 -6.367 1 98.19 89 LEU A O 1
ATOM 672 N N . PHE A 1 90 ? -0.391 18.25 -6.98 1 98.06 90 PHE A N 1
ATOM 673 C CA . PHE A 1 90 ? -0.575 18.594 -8.391 1 98.06 90 PHE A CA 1
ATOM 674 C C . PHE A 1 90 ? -2 19.062 -8.648 1 98.06 90 PHE A C 1
ATOM 676 O O . PHE A 1 90 ? -2.373 19.328 -9.789 1 98.06 90 PHE A O 1
ATOM 683 N N . GLY A 1 91 ? -2.766 19.172 -7.625 1 97.12 91 GLY A N 1
ATOM 684 C CA . GLY A 1 91 ? -4.172 19.5 -7.793 1 97.12 91 GLY A CA 1
ATOM 685 C C . GLY A 1 91 ? -5.008 18.344 -8.281 1 97.12 91 GLY A C 1
ATOM 686 O O . GLY A 1 91 ? -4.602 17.188 -8.156 1 97.12 91 GLY A O 1
ATOM 687 N N . HIS A 1 92 ? -6.141 18.703 -8.812 1 97.88 92 HIS A N 1
ATOM 688 C CA . HIS A 1 92 ? -7.121 17.641 -9.016 1 97.88 92 HIS A CA 1
ATOM 689 C C . HIS A 1 92 ? -7.273 17.312 -10.492 1 97.88 92 HIS A C 1
ATOM 691 O O . HIS A 1 92 ? -7.816 16.25 -10.844 1 97.88 92 HIS A O 1
ATOM 697 N N . THR A 1 93 ? -6.781 18.188 -11.422 1 96.69 93 THR A N 1
ATOM 698 C CA . THR A 1 93 ? -6.957 17.969 -12.852 1 96.69 93 THR A CA 1
ATOM 699 C C . THR A 1 93 ? -5.762 18.5 -13.633 1 96.69 93 THR A C 1
ATOM 701 O O . THR A 1 93 ? -5.926 19.156 -14.664 1 96.69 93 THR A O 1
ATOM 704 N N . ASN A 1 94 ? -4.539 18.328 -13.102 1 97.44 94 ASN A N 1
ATOM 705 C CA . ASN A 1 94 ? -3.355 18.766 -13.836 1 97.44 94 ASN A CA 1
ATOM 706 C C . ASN A 1 94 ? -3.309 18.141 -15.227 1 97.44 94 ASN A C 1
ATOM 708 O O . ASN A 1 94 ? -3.342 16.922 -15.375 1 97.44 94 ASN A O 1
ATOM 712 N N . PRO A 1 95 ? -3.176 18.953 -16.266 1 97.56 95 PRO A N 1
ATOM 713 C CA . PRO A 1 95 ? -3.324 18.438 -17.625 1 97.56 95 PRO A CA 1
ATOM 714 C C . PRO A 1 95 ? -2.215 17.453 -18.016 1 97.56 95 PRO A C 1
ATOM 716 O O . PRO A 1 95 ? -2.463 16.484 -18.734 1 97.56 95 PRO A O 1
ATOM 719 N N . ILE A 1 96 ? -0.991 17.703 -17.625 1 98.31 96 ILE A N 1
ATOM 720 C CA . ILE A 1 96 ? 0.122 16.812 -17.953 1 98.31 96 ILE A CA 1
ATOM 721 C C . ILE A 1 96 ? -0.099 15.453 -17.312 1 98.31 96 ILE A C 1
ATOM 723 O O . ILE A 1 96 ? 0.114 14.414 -17.938 1 98.31 96 ILE A O 1
ATOM 727 N N . ILE A 1 97 ? -0.518 15.414 -16.062 1 98 97 ILE A N 1
ATOM 728 C CA . ILE A 1 97 ? -0.81 14.18 -15.344 1 98 97 ILE A CA 1
ATOM 729 C C . ILE A 1 97 ? -1.958 13.445 -16.031 1 98 97 ILE A C 1
ATOM 731 O O . ILE A 1 97 ? -1.856 12.25 -16.312 1 98 97 ILE A O 1
ATOM 735 N N . ARG A 1 98 ? -3.045 14.18 -16.281 1 97.25 98 ARG A N 1
ATOM 736 C CA . ARG A 1 98 ? -4.203 13.609 -16.953 1 97.25 98 ARG A CA 1
ATOM 737 C C . ARG A 1 98 ? -3.801 12.969 -18.281 1 97.25 98 ARG A C 1
ATOM 739 O O . ARG A 1 98 ? -4.141 11.812 -18.547 1 97.25 98 ARG A O 1
ATOM 746 N N . ASP A 1 99 ? -3.055 13.695 -19.094 1 98.12 99 ASP A N 1
ATOM 747 C CA . ASP A 1 99 ? -2.664 13.203 -20.406 1 98.12 99 ASP A CA 1
ATOM 748 C C . ASP A 1 99 ? -1.753 11.984 -20.297 1 98.12 99 ASP A C 1
ATOM 750 O O . ASP A 1 99 ? -1.823 11.07 -21.125 1 98.12 99 ASP A O 1
ATOM 754 N N . THR A 1 100 ? -0.901 11.945 -19.328 1 98.56 100 THR A N 1
ATOM 755 C CA . THR A 1 100 ? -0.015 10.812 -19.109 1 98.56 100 THR A CA 1
ATOM 756 C C . THR A 1 100 ? -0.811 9.578 -18.688 1 98.56 100 THR A C 1
ATOM 758 O O . THR A 1 100 ? -0.516 8.461 -19.125 1 98.56 100 THR A O 1
ATOM 761 N N . ILE A 1 101 ? -1.789 9.766 -17.828 1 98.06 101 ILE A N 1
ATOM 762 C CA . ILE A 1 101 ? -2.66 8.664 -17.422 1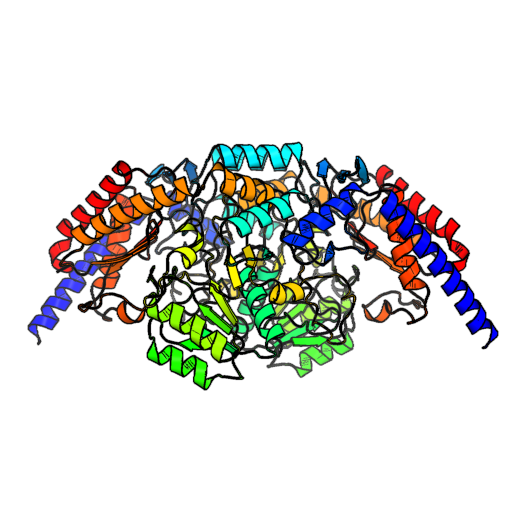 98.06 101 ILE A CA 1
ATOM 763 C C . ILE A 1 101 ? -3.334 8.07 -18.656 1 98.06 101 ILE A C 1
ATOM 765 O O . ILE A 1 101 ? -3.291 6.859 -18.875 1 98.06 101 ILE A O 1
ATOM 769 N N . ILE A 1 102 ? -3.902 8.945 -19.438 1 96.94 102 ILE A N 1
ATOM 770 C CA . ILE A 1 102 ? -4.645 8.516 -20.625 1 96.94 102 ILE A CA 1
ATOM 771 C C . ILE A 1 102 ? -3.709 7.801 -21.594 1 96.94 102 ILE A C 1
ATOM 773 O O . ILE A 1 102 ? -4.035 6.727 -22.094 1 96.94 102 ILE A O 1
ATOM 777 N N . SER A 1 103 ? -2.547 8.383 -21.797 1 97.56 103 SER A N 1
ATOM 778 C CA . SER A 1 103 ? -1.571 7.77 -22.688 1 97.56 103 SER A CA 1
ATOM 779 C C . SER A 1 103 ? -1.129 6.402 -22.188 1 97.56 103 SER A C 1
ATOM 781 O O . SER A 1 103 ? -1.003 5.453 -22.953 1 97.56 103 SER A O 1
ATOM 783 N N . THR A 1 104 ? -0.899 6.242 -20.922 1 97.94 104 THR A N 1
ATOM 784 C CA . THR A 1 104 ? -0.432 4.992 -20.328 1 97.94 104 THR A CA 1
ATOM 785 C C . THR A 1 104 ? -1.47 3.887 -20.5 1 97.94 104 THR A C 1
ATOM 787 O O . THR A 1 104 ? -1.142 2.785 -20.953 1 97.94 104 THR A O 1
ATOM 790 N N . VAL A 1 105 ? -2.707 4.172 -20.219 1 96.5 105 VAL A N 1
ATOM 791 C CA . VAL A 1 105 ? -3.758 3.158 -20.266 1 96.5 105 VAL A CA 1
ATOM 792 C C . VAL A 1 105 ? -4.043 2.781 -21.719 1 96.5 105 VAL A C 1
ATOM 794 O O . VAL A 1 105 ? -4.352 1.625 -22.016 1 96.5 105 VAL A O 1
ATOM 797 N N . SER A 1 106 ? -3.807 3.74 -22.609 1 95 106 SER A N 1
ATOM 798 C CA . SER A 1 106 ? -4.18 3.523 -24 1 95 106 SER A CA 1
ATOM 799 C C . SER A 1 106 ? -3.027 2.912 -24.797 1 95 106 SER A C 1
ATOM 801 O O . SER A 1 106 ? -3.248 2.092 -25.688 1 95 106 SER A O 1
ATOM 803 N N . LYS A 1 107 ? -1.819 3.295 -24.438 1 96.5 107 LYS A N 1
ATOM 804 C CA . LYS A 1 107 ? -0.701 2.916 -25.297 1 96.5 107 LYS A CA 1
ATOM 805 C C . LYS A 1 107 ? 0.179 1.868 -24.625 1 96.5 107 LYS A C 1
ATOM 807 O O . LYS A 1 107 ? 0.67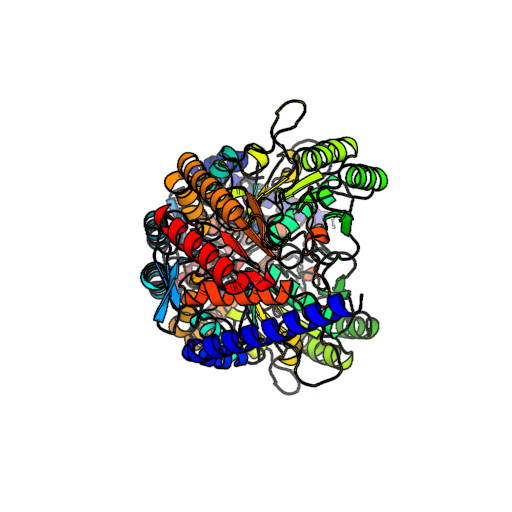9 0.952 -25.281 1 96.5 107 LYS A O 1
ATOM 812 N N . THR A 1 108 ? 0.381 1.975 -23.375 1 97.5 108 THR A N 1
ATOM 813 C CA . THR A 1 108 ? 1.247 1.055 -22.641 1 97.5 108 THR A CA 1
ATOM 814 C C . THR A 1 108 ? 0.454 -0.147 -22.141 1 97.5 108 THR A C 1
ATOM 816 O O . THR A 1 108 ? 0.857 -1.294 -22.344 1 97.5 108 THR A O 1
ATOM 819 N N . GLY A 1 109 ? -0.689 0.162 -21.547 1 97.62 109 GLY A N 1
ATOM 820 C CA . GLY A 1 109 ? -1.48 -0.875 -20.906 1 97.62 109 GLY A CA 1
ATOM 821 C C . GLY A 1 109 ? -1.241 -0.971 -19.406 1 97.62 109 GLY A C 1
ATOM 822 O O . GLY A 1 109 ? -0.158 -0.635 -18.922 1 97.62 109 GLY A O 1
ATOM 823 N N . LEU A 1 110 ? -2.236 -1.461 -18.703 1 95.81 110 LEU A N 1
ATOM 824 C CA . LEU A 1 110 ? -2.164 -1.628 -17.266 1 95.81 110 LEU A CA 1
ATOM 825 C C . LEU A 1 110 ? -1.627 -3.01 -16.906 1 95.81 110 LEU A C 1
ATOM 827 O O . LEU A 1 110 ? -1.855 -3.979 -17.625 1 95.81 110 LEU A O 1
ATOM 831 N N . ASN A 1 111 ? -0.908 -3.162 -15.75 1 93.06 111 ASN A N 1
ATOM 832 C CA . ASN A 1 111 ? -0.614 -4.434 -15.094 1 93.06 111 ASN A CA 1
ATOM 833 C C . ASN A 1 111 ? 0.113 -5.391 -16.031 1 93.06 111 ASN A C 1
ATOM 835 O O . ASN A 1 111 ? -0.368 -6.496 -16.297 1 93.06 111 ASN A O 1
ATOM 839 N N . LEU A 1 112 ? 1.345 -5.059 -16.406 1 95.56 112 LEU A N 1
ATOM 840 C CA . LEU A 1 112 ? 2.062 -5.832 -17.406 1 95.56 112 LEU A CA 1
ATOM 841 C C . LEU A 1 112 ? 2.691 -7.074 -16.797 1 95.56 112 LEU A C 1
ATOM 843 O O . LEU A 1 112 ? 3.084 -7.996 -17.516 1 95.56 112 LEU A O 1
ATOM 847 N N . GLY A 1 113 ? 2.764 -7.18 -15.453 1 94 113 GLY A N 1
ATOM 848 C CA . GLY A 1 113 ? 3.309 -8.359 -14.805 1 94 113 GLY A CA 1
ATOM 849 C C . GLY A 1 113 ? 4.762 -8.617 -15.156 1 94 113 GLY A C 1
ATOM 850 O O . GLY A 1 113 ? 5.168 -9.766 -15.359 1 94 113 GLY A O 1
ATOM 851 N N . ALA A 1 114 ? 5.578 -7.582 -15.328 1 95.44 114 ALA A N 1
ATOM 852 C CA . ALA A 1 114 ? 6.984 -7.633 -15.719 1 95.44 114 ALA A CA 1
ATOM 853 C C . ALA A 1 114 ? 7.688 -6.312 -15.414 1 95.44 114 ALA A C 1
ATOM 855 O O . ALA A 1 114 ? 7.043 -5.336 -15.023 1 95.44 114 ALA A O 1
ATOM 856 N N . THR A 1 115 ? 9 -6.312 -15.5 1 94.81 115 THR A N 1
ATOM 857 C CA . THR A 1 115 ? 9.734 -5.055 -15.422 1 94.81 115 THR A CA 1
ATOM 858 C C . THR A 1 115 ? 9.516 -4.227 -16.688 1 94.81 115 THR A C 1
ATOM 860 O O . THR A 1 115 ? 9.195 -4.77 -17.75 1 94.81 115 THR A O 1
ATOM 863 N N . THR A 1 116 ? 9.602 -2.98 -16.609 1 96.56 116 THR A N 1
ATOM 864 C CA . THR A 1 116 ? 9.438 -2.061 -17.734 1 96.56 116 THR A CA 1
ATOM 865 C C . THR A 1 116 ? 10.57 -1.034 -17.766 1 96.56 116 THR A C 1
ATOM 867 O O . THR A 1 116 ? 11.25 -0.828 -16.75 1 96.56 116 THR A O 1
ATOM 870 N N . ARG A 1 117 ? 10.75 -0.396 -18.891 1 97.38 117 ARG A N 1
ATOM 871 C CA . ARG A 1 117 ? 11.773 0.633 -19.031 1 97.38 117 ARG A CA 1
ATOM 872 C C . ARG A 1 117 ? 11.5 1.817 -18.125 1 97.38 117 ARG A C 1
ATOM 874 O O . ARG A 1 117 ? 12.422 2.373 -17.516 1 97.38 117 ARG A O 1
ATOM 881 N N . THR A 1 118 ? 10.258 2.166 -17.984 1 98 118 THR A N 1
ATOM 882 C CA . THR A 1 118 ? 9.891 3.377 -17.25 1 98 118 THR A CA 1
ATOM 883 C C . THR A 1 118 ? 10.164 3.217 -15.758 1 98 118 THR A C 1
ATOM 885 O O . THR A 1 118 ? 10.43 4.199 -15.062 1 98 118 THR A O 1
ATOM 888 N N . GLU A 1 119 ? 10.133 1.977 -15.289 1 97.25 119 GLU A N 1
ATOM 889 C CA . GLU A 1 119 ? 10.477 1.697 -13.898 1 97.25 119 GLU A CA 1
ATOM 890 C C . GLU A 1 119 ? 11.867 2.221 -13.555 1 97.25 119 GLU A C 1
ATOM 892 O O . GLU A 1 119 ? 12.039 2.934 -12.57 1 97.25 119 GLU A O 1
ATOM 897 N N . SER A 1 120 ? 12.883 1.925 -14.336 1 97.88 120 SER A N 1
ATOM 898 C CA . SER A 1 120 ? 14.258 2.354 -14.086 1 97.88 120 SER A CA 1
ATOM 899 C C . SER A 1 120 ? 14.438 3.838 -14.383 1 97.88 120 SER A C 1
ATOM 901 O O . SER A 1 120 ? 15.227 4.52 -13.719 1 97.88 120 SER A O 1
ATOM 903 N N . LEU A 1 121 ? 13.695 4.371 -15.391 1 98.62 121 LEU A N 1
ATOM 904 C CA . LEU A 1 121 ? 13.773 5.797 -15.703 1 98.62 121 LEU A CA 1
ATOM 905 C C . LEU A 1 121 ? 13.266 6.637 -14.539 1 98.62 121 LEU A C 1
ATOM 907 O O . LEU A 1 121 ? 13.867 7.652 -14.188 1 98.62 121 LEU A O 1
ATOM 911 N N . PHE A 1 122 ? 12.156 6.219 -14 1 98.69 122 PHE A N 1
ATOM 912 C CA . PHE A 1 122 ? 11.578 6.926 -12.859 1 98.69 122 PHE A CA 1
ATOM 913 C C . PHE A 1 122 ? 12.516 6.863 -11.664 1 98.69 122 PHE A C 1
ATOM 915 O O . PHE A 1 122 ? 12.758 7.875 -11 1 98.69 122 PHE A O 1
ATOM 922 N N . ALA A 1 123 ? 13.055 5.648 -11.352 1 98.75 123 ALA A N 1
ATOM 923 C CA . ALA A 1 123 ? 14.023 5.492 -10.266 1 98.75 123 ALA A CA 1
ATOM 924 C C . ALA A 1 123 ? 15.227 6.414 -10.461 1 98.75 123 ALA A C 1
ATOM 926 O O . ALA A 1 123 ? 15.672 7.07 -9.516 1 98.75 123 ALA A O 1
ATOM 927 N N . LYS A 1 124 ? 15.727 6.461 -11.656 1 98.69 124 LYS A N 1
ATOM 928 C CA . LYS A 1 124 ? 16.875 7.305 -11.969 1 98.69 124 LYS A CA 1
ATOM 929 C C . LYS A 1 124 ? 16.562 8.781 -11.727 1 98.69 124 LYS A C 1
ATOM 931 O O . LYS A 1 124 ? 17.391 9.508 -11.172 1 98.69 124 LYS A O 1
ATOM 936 N N . ALA A 1 125 ? 15.414 9.188 -12.148 1 98.69 125 ALA A N 1
ATOM 937 C CA . ALA A 1 125 ? 15 10.578 -11.945 1 98.69 125 ALA A CA 1
ATOM 938 C C . ALA A 1 125 ? 14.969 10.93 -10.461 1 98.69 125 ALA A C 1
ATOM 940 O O . ALA A 1 125 ? 15.383 12.023 -10.062 1 98.69 125 ALA A O 1
ATOM 941 N N . ILE A 1 126 ? 14.492 10.047 -9.641 1 98.81 126 ILE A N 1
ATOM 942 C CA . ILE A 1 126 ? 14.43 10.273 -8.203 1 98.81 126 ILE A CA 1
ATOM 943 C C . ILE A 1 126 ? 15.844 10.375 -7.637 1 98.81 126 ILE A C 1
ATOM 945 O O . ILE A 1 126 ? 16.141 11.273 -6.848 1 98.81 126 ILE A O 1
ATOM 949 N N . CYS A 1 127 ? 16.734 9.453 -8.055 1 98.62 127 CYS A N 1
ATOM 950 C CA . CYS A 1 127 ? 18.109 9.438 -7.562 1 98.62 127 CYS A CA 1
ATOM 951 C C . CYS A 1 127 ? 18.828 10.719 -7.941 1 98.62 127 CYS A C 1
ATOM 953 O O . CYS A 1 127 ? 19.688 11.195 -7.191 1 98.62 127 CYS A O 1
ATOM 955 N N . GLN A 1 128 ? 18.5 11.242 -9.055 1 98 128 GLN A N 1
ATOM 956 C CA . GLN A 1 128 ? 19.125 12.484 -9.508 1 98 128 GLN A CA 1
ATOM 957 C C . GLN A 1 128 ? 18.656 13.672 -8.664 1 98 128 GLN A C 1
ATOM 959 O O . GLN A 1 128 ? 19.422 14.602 -8.422 1 98 128 GLN A O 1
ATOM 964 N N . ARG A 1 129 ? 17.438 13.594 -8.188 1 97.56 129 ARG A N 1
ATOM 965 C CA . ARG A 1 129 ? 16.859 14.672 -7.395 1 97.56 129 ARG A CA 1
ATOM 966 C C . ARG A 1 129 ? 17.328 14.594 -5.945 1 97.56 129 ARG A C 1
ATOM 968 O O . ARG A 1 129 ? 17.641 15.617 -5.336 1 97.56 129 ARG A O 1
ATOM 975 N N . ILE A 1 130 ? 17.281 13.422 -5.434 1 98.38 130 ILE A N 1
ATOM 976 C CA . ILE A 1 130 ? 17.688 13.164 -4.059 1 98.38 130 ILE A CA 1
ATOM 977 C C . ILE A 1 130 ? 18.969 12.336 -4.039 1 98.38 130 ILE A C 1
ATOM 979 O O . ILE A 1 130 ? 18.922 11.102 -3.988 1 98.38 130 ILE A O 1
ATOM 983 N N . THR A 1 131 ? 20.062 12.961 -3.881 1 97.38 131 THR A N 1
ATOM 984 C CA . THR A 1 131 ? 21.359 12.391 -4.215 1 97.38 131 THR A CA 1
ATOM 985 C C . THR A 1 131 ? 21.828 11.422 -3.133 1 97.38 131 THR A C 1
ATOM 987 O O . THR A 1 131 ? 22.734 10.633 -3.352 1 97.38 131 THR A O 1
ATOM 990 N N . SER A 1 132 ? 21.172 11.484 -1.942 1 98.06 132 SER A N 1
ATOM 991 C CA . SER A 1 132 ? 21.516 10.508 -0.916 1 98.06 132 SER A CA 1
ATOM 992 C C . SER A 1 132 ? 21.047 9.109 -1.304 1 98.06 132 SER A C 1
ATOM 994 O O . SER A 1 132 ? 21.469 8.117 -0.708 1 98.06 132 SER A O 1
ATOM 996 N N . ILE A 1 133 ? 20.156 9.031 -2.264 1 98.75 133 ILE A N 1
ATOM 997 C CA . ILE A 1 133 ? 19.625 7.75 -2.736 1 98.75 133 ILE A CA 1
ATOM 998 C C . ILE A 1 133 ? 20.453 7.258 -3.922 1 98.75 133 ILE A C 1
ATOM 1000 O O . ILE A 1 133 ? 20.328 7.777 -5.035 1 98.75 133 ILE A O 1
ATOM 1004 N N . GLU A 1 134 ? 21.234 6.254 -3.625 1 98.69 134 GLU A N 1
ATOM 1005 C CA . GLU A 1 134 ? 22.016 5.645 -4.699 1 98.69 134 GLU A CA 1
ATOM 1006 C C . GLU A 1 134 ? 21.188 4.629 -5.477 1 98.69 134 GLU A C 1
ATOM 1008 O O . GLU A 1 134 ? 21.297 4.539 -6.699 1 98.69 134 GLU A O 1
ATOM 1013 N N . GLN A 1 135 ? 20.422 3.838 -4.824 1 98.62 135 GLN A N 1
ATOM 1014 C CA . GLN A 1 135 ? 19.453 2.895 -5.371 1 98.62 135 GLN A CA 1
ATOM 1015 C C . GLN A 1 135 ? 18.156 2.908 -4.566 1 98.62 135 GLN A C 1
ATOM 1017 O O . GLN A 1 135 ? 18.141 3.379 -3.426 1 98.62 135 GLN A O 1
ATOM 1022 N N . LEU A 1 136 ? 17.125 2.506 -5.195 1 98.69 136 LEU A N 1
ATOM 1023 C CA . LEU A 1 136 ? 15.859 2.459 -4.484 1 98.69 136 LEU A CA 1
ATOM 1024 C C . LEU A 1 136 ? 14.992 1.312 -4.992 1 98.69 136 LEU A C 1
ATOM 1026 O O . LEU A 1 136 ? 15.352 0.641 -5.965 1 98.69 136 LEU A O 1
ATOM 1030 N N . ARG A 1 137 ? 13.898 1.005 -4.305 1 98.06 137 ARG A N 1
ATOM 1031 C CA . ARG A 1 137 ? 12.797 0.149 -4.73 1 98.06 137 ARG A CA 1
ATOM 1032 C C . ARG A 1 137 ? 11.453 0.829 -4.496 1 98.06 137 ARG A C 1
ATOM 1034 O O . ARG A 1 137 ? 11.32 1.666 -3.602 1 98.06 137 ARG A O 1
ATOM 1041 N N . PHE A 1 138 ? 10.578 0.442 -5.344 1 98.38 138 PHE A N 1
ATOM 1042 C CA . PHE A 1 138 ? 9.227 0.976 -5.211 1 98.38 138 PHE A CA 1
ATOM 1043 C C . PHE A 1 138 ? 8.344 0.021 -4.418 1 98.38 138 PHE A C 1
ATOM 1045 O O . PHE A 1 138 ? 8.594 -1.185 -4.379 1 98.38 138 PHE A O 1
ATOM 1052 N N . CYS A 1 139 ? 7.387 0.542 -3.727 1 98.06 139 CYS A N 1
ATOM 1053 C CA . CYS A 1 139 ? 6.336 -0.191 -3.029 1 98.06 139 CYS A CA 1
ATOM 1054 C C . CYS A 1 139 ? 5.016 0.565 -3.086 1 98.06 139 CYS A C 1
ATOM 1056 O O . CYS A 1 139 ? 4.836 1.445 -3.93 1 98.06 139 CYS A O 1
ATOM 1058 N N . ASN A 1 140 ? 4.023 0.245 -2.242 1 97.31 140 ASN A N 1
ATOM 1059 C CA . ASN A 1 140 ? 2.672 0.729 -2.49 1 97.31 140 ASN A CA 1
ATOM 1060 C C . ASN A 1 140 ? 2.318 1.898 -1.576 1 97.31 140 ASN A C 1
ATOM 1062 O O . ASN A 1 140 ? 1.299 2.562 -1.775 1 97.31 140 ASN A O 1
ATOM 1066 N N . SER A 1 141 ? 3.148 2.168 -0.558 1 97.69 141 SER A N 1
ATOM 1067 C CA . SER A 1 141 ? 2.809 3.232 0.381 1 97.69 141 SER A CA 1
ATOM 1068 C C . SER A 1 141 ? 4.02 3.639 1.216 1 97.69 141 SER A C 1
ATOM 1070 O O . SER A 1 141 ? 5.043 2.949 1.213 1 97.69 141 SER A O 1
ATOM 1072 N N . GLY A 1 142 ? 3.873 4.758 1.877 1 98.06 142 GLY A N 1
ATOM 1073 C CA . GLY A 1 142 ? 4.883 5.141 2.852 1 98.06 142 GLY A CA 1
ATOM 1074 C C . GLY A 1 142 ? 5.02 4.148 3.99 1 98.06 142 GLY A C 1
ATOM 1075 O O . GLY A 1 142 ? 6.121 3.932 4.5 1 98.06 142 GLY A O 1
ATOM 1076 N N . THR A 1 143 ? 3.902 3.551 4.402 1 98.12 143 THR A N 1
ATOM 1077 C CA . THR A 1 143 ? 3.916 2.506 5.422 1 98.12 143 THR A CA 1
ATOM 1078 C C . THR A 1 143 ? 4.844 1.366 5.016 1 98.12 143 THR A C 1
ATOM 1080 O O . THR A 1 143 ? 5.73 0.979 5.781 1 98.12 143 THR A O 1
ATOM 1083 N N . GLU A 1 144 ? 4.652 0.878 3.812 1 98.12 144 GLU A N 1
ATOM 1084 C CA . GLU A 1 144 ? 5.484 -0.216 3.328 1 98.12 144 GLU A CA 1
ATOM 1085 C C . GLU A 1 144 ? 6.938 0.226 3.162 1 98.12 144 GLU A C 1
ATOM 1087 O O . GLU A 1 144 ? 7.859 -0.542 3.436 1 98.12 144 GLU A O 1
ATOM 1092 N N . ALA A 1 145 ? 7.117 1.458 2.682 1 98.69 145 ALA A N 1
ATOM 1093 C CA . ALA A 1 145 ? 8.469 1.965 2.488 1 98.69 145 ALA A CA 1
ATOM 1094 C C . ALA A 1 145 ? 9.266 1.92 3.793 1 98.69 145 ALA A C 1
ATOM 1096 O O . ALA A 1 145 ? 10.398 1.437 3.818 1 98.69 145 ALA A O 1
ATOM 1097 N N . ASN A 1 146 ? 8.672 2.391 4.867 1 98.88 146 ASN A N 1
ATOM 1098 C CA . ASN A 1 146 ? 9.359 2.396 6.152 1 98.88 146 ASN A CA 1
ATOM 1099 C C . ASN A 1 146 ? 9.547 0.983 6.695 1 98.88 146 ASN A C 1
ATOM 1101 O O . ASN A 1 146 ? 10.578 0.675 7.297 1 98.88 146 ASN A O 1
ATOM 1105 N N . LEU A 1 147 ? 8.57 0.107 6.496 1 98.5 147 LEU A N 1
ATOM 1106 C CA . LEU A 1 147 ? 8.711 -1.275 6.941 1 98.5 147 LEU A CA 1
ATOM 1107 C C . LEU A 1 147 ? 9.875 -1.956 6.234 1 98.5 147 LEU A C 1
ATOM 1109 O O . LEU A 1 147 ? 10.672 -2.65 6.871 1 98.5 147 LEU A O 1
ATOM 1113 N N . HIS A 1 148 ? 9.977 -1.749 4.941 1 98.12 148 HIS A N 1
ATOM 1114 C CA . HIS A 1 148 ? 11.062 -2.375 4.188 1 98.12 148 HIS A CA 1
ATOM 1115 C C . HIS A 1 148 ? 12.406 -1.756 4.543 1 98.12 148 HIS A C 1
ATOM 1117 O O . HIS A 1 148 ? 13.422 -2.457 4.609 1 98.12 148 HIS A O 1
ATOM 1123 N N . ALA A 1 149 ? 12.422 -0.428 4.742 1 98.62 149 ALA A N 1
ATOM 1124 C CA . ALA A 1 149 ? 13.656 0.216 5.176 1 98.62 149 ALA A CA 1
ATOM 1125 C C . ALA A 1 149 ? 14.133 -0.35 6.512 1 98.62 149 ALA A C 1
ATOM 1127 O O . ALA A 1 149 ? 15.32 -0.601 6.699 1 98.62 149 ALA A O 1
ATOM 1128 N N . LEU A 1 150 ? 13.242 -0.529 7.418 1 98.62 150 LEU A N 1
ATOM 1129 C CA . LEU A 1 150 ? 13.578 -1.094 8.719 1 98.62 150 LEU A CA 1
ATOM 1130 C C . LEU A 1 150 ? 14.094 -2.521 8.578 1 98.62 150 LEU A C 1
ATOM 1132 O O . LEU A 1 150 ? 15.008 -2.932 9.305 1 98.62 150 LEU A O 1
ATOM 1136 N N . SER A 1 151 ? 13.492 -3.287 7.664 1 97 151 SER A N 1
ATOM 1137 C CA . SER A 1 151 ? 13.977 -4.641 7.414 1 97 151 SER A CA 1
ATOM 1138 C C . SER A 1 151 ? 15.43 -4.641 6.961 1 97 151 SER A C 1
ATOM 1140 O O . SER A 1 151 ? 16.219 -5.492 7.379 1 97 151 SER A O 1
ATOM 1142 N N . ILE A 1 152 ? 15.758 -3.707 6.109 1 97 152 ILE A N 1
ATOM 1143 C CA . ILE A 1 152 ? 17.141 -3.58 5.648 1 97 152 ILE A CA 1
ATOM 1144 C C . ILE A 1 152 ? 18.047 -3.268 6.832 1 97 152 ILE A C 1
ATOM 1146 O O . ILE A 1 152 ? 19.094 -3.9 7.004 1 97 152 ILE A O 1
ATOM 1150 N N . ALA A 1 153 ? 17.641 -2.305 7.648 1 98.06 153 ALA A N 1
ATOM 1151 C CA . ALA A 1 153 ? 18.453 -1.881 8.781 1 98.06 153 ALA A CA 1
ATOM 1152 C C . ALA A 1 153 ? 18.688 -3.035 9.75 1 98.06 153 ALA A C 1
ATOM 1154 O O . ALA A 1 153 ? 19.812 -3.258 10.203 1 98.06 153 ALA A O 1
ATOM 1155 N N . ARG A 1 154 ? 17.641 -3.74 10.07 1 97.38 154 ARG A N 1
ATOM 1156 C CA . ARG A 1 154 ? 17.75 -4.875 10.984 1 97.38 154 ARG A CA 1
ATOM 1157 C C . ARG A 1 154 ? 18.641 -5.969 10.406 1 97.38 154 ARG A C 1
ATOM 1159 O O . ARG A 1 154 ? 19.453 -6.551 11.117 1 97.38 154 ARG A O 1
ATOM 1166 N N . GLY A 1 155 ? 18.469 -6.262 9.125 1 95.25 155 GLY A N 1
ATOM 1167 C CA . GLY A 1 155 ? 19.312 -7.25 8.469 1 95.25 155 GLY A CA 1
ATOM 1168 C C . GLY A 1 155 ? 20.766 -6.859 8.445 1 95.25 155 GLY A C 1
ATOM 1169 O O . GLY A 1 155 ? 21.641 -7.699 8.664 1 95.25 155 GLY A O 1
ATOM 1170 N N . ALA A 1 156 ? 21.047 -5.633 8.188 1 95.88 156 ALA A N 1
ATOM 1171 C CA . ALA A 1 156 ? 22.406 -5.137 8.047 1 95.88 156 ALA A CA 1
ATOM 1172 C C . ALA A 1 156 ? 23.125 -5.105 9.391 1 95.88 156 ALA A C 1
ATOM 1174 O O . ALA A 1 156 ? 24.344 -5.301 9.461 1 95.88 156 ALA A O 1
ATOM 1175 N N . THR A 1 157 ? 22.391 -4.875 10.484 1 97 157 THR A N 1
ATOM 1176 C CA . THR A 1 157 ? 23.016 -4.672 11.789 1 97 157 THR A CA 1
ATOM 1177 C C . THR A 1 157 ? 22.891 -5.926 12.648 1 97 157 THR A C 1
ATOM 1179 O O . THR A 1 157 ? 23.625 -6.094 13.625 1 97 157 THR A O 1
ATOM 1182 N N . GLY A 1 158 ? 21.922 -6.77 12.258 1 95.62 158 GLY A N 1
ATOM 1183 C CA . GLY A 1 158 ? 21.625 -7.926 13.094 1 95.62 158 GLY A CA 1
ATOM 1184 C C . GLY A 1 158 ? 20.906 -7.566 14.375 1 95.62 158 GLY A C 1
ATOM 1185 O O . GLY A 1 158 ? 20.906 -8.344 15.336 1 95.62 158 GLY A O 1
ATOM 1186 N N . ARG A 1 159 ? 20.422 -6.316 14.469 1 97.56 159 ARG A N 1
ATOM 1187 C CA . ARG A 1 159 ? 19.734 -5.793 15.648 1 97.56 159 ARG A CA 1
ATOM 1188 C C . ARG A 1 159 ? 18.25 -5.57 15.359 1 97.56 159 ARG A C 1
ATOM 1190 O O . ARG A 1 159 ? 17.828 -5.609 14.203 1 97.56 159 ARG A O 1
ATOM 1197 N N . SER A 1 160 ? 17.406 -5.352 16.406 1 96.25 160 SER A N 1
ATOM 1198 C CA . SER A 1 160 ? 15.969 -5.352 16.156 1 96.25 160 SER A CA 1
ATOM 1199 C C . SER A 1 160 ? 15.344 -4.016 16.562 1 96.25 160 SER A C 1
ATOM 1201 O O . SER A 1 160 ? 14.422 -3.539 15.898 1 96.25 160 SER A O 1
ATOM 1203 N N . LYS A 1 161 ? 15.852 -3.342 17.625 1 98.44 161 LYS A N 1
ATOM 1204 C CA . LYS A 1 161 ? 15.172 -2.17 18.172 1 98.44 161 LYS A CA 1
ATOM 1205 C C . LYS A 1 161 ? 15.383 -0.948 17.281 1 98.44 161 LYS A C 1
ATOM 1207 O O . LYS A 1 161 ? 16.344 -0.893 16.516 1 98.44 161 LYS A O 1
ATOM 1212 N N . VAL A 1 162 ? 14.5 -0.031 17.328 1 98.88 162 VAL A N 1
ATOM 1213 C CA . VAL A 1 162 ? 14.539 1.185 16.516 1 98.88 162 VAL A CA 1
ATOM 1214 C C . VAL A 1 162 ? 14.195 2.393 17.391 1 98.88 162 VAL A C 1
ATOM 1216 O O . VAL A 1 162 ? 13.219 2.363 18.141 1 98.88 162 VAL A O 1
ATOM 1219 N N . ILE A 1 163 ? 15 3.379 17.344 1 98.88 163 ILE A N 1
ATOM 1220 C CA . ILE A 1 163 ? 14.719 4.645 18.016 1 98.88 163 ILE A CA 1
ATOM 1221 C C . ILE A 1 163 ? 13.82 5.508 17.125 1 98.88 163 ILE A C 1
ATOM 1223 O O . ILE A 1 163 ? 14.125 5.727 15.953 1 98.88 163 ILE A O 1
ATOM 1227 N N . VAL A 1 164 ? 12.719 5.926 17.641 1 98.88 164 VAL A N 1
ATOM 1228 C CA . VAL A 1 164 ? 11.781 6.863 17.031 1 98.88 164 VAL A CA 1
ATOM 1229 C C . VAL A 1 164 ? 11.5 8.016 17.984 1 98.88 164 VAL A C 1
ATOM 1231 O O . VAL A 1 164 ? 12.102 8.102 19.062 1 98.88 164 VAL A O 1
ATOM 1234 N N . PHE A 1 165 ? 10.586 8.914 17.594 1 98.88 165 PHE A N 1
ATOM 1235 C CA . PHE A 1 165 ? 10.414 10.102 18.422 1 98.88 165 PHE A CA 1
ATOM 1236 C C . PHE A 1 165 ? 8.93 10.375 18.688 1 98.88 165 PHE A C 1
ATOM 1238 O O . PHE A 1 165 ? 8.094 10.117 17.812 1 98.88 165 PHE A O 1
ATOM 1245 N N . GLU A 1 166 ? 8.711 10.961 19.828 1 97.88 166 GLU A N 1
ATOM 1246 C CA . GLU A 1 166 ? 7.352 11.359 20.188 1 97.88 166 GLU A CA 1
ATOM 1247 C C . GLU A 1 166 ? 6.758 12.297 19.141 1 97.88 166 GLU A C 1
ATOM 1249 O O . GLU A 1 166 ? 7.426 13.227 18.672 1 97.88 166 GLU A O 1
ATOM 1254 N N . GLY A 1 167 ? 5.473 11.992 18.797 1 97.44 167 GLY A N 1
ATOM 1255 C CA . GLY A 1 167 ? 4.816 12.805 17.781 1 97.44 167 GLY A CA 1
ATOM 1256 C C . GLY A 1 167 ? 5.039 12.297 16.375 1 97.44 167 GLY A C 1
ATOM 1257 O O . GLY A 1 167 ? 4.449 12.812 15.422 1 97.44 167 GLY A O 1
ATOM 1258 N N . GLY A 1 168 ? 5.836 11.219 16.281 1 97.94 168 GLY A N 1
ATOM 1259 C CA . GLY A 1 168 ? 6.207 10.703 14.977 1 97.94 168 GLY A CA 1
ATOM 1260 C C . GLY A 1 168 ? 5.102 9.906 14.312 1 97.94 168 GLY A C 1
ATOM 1261 O O . GLY A 1 168 ? 4.32 9.234 14.984 1 97.94 168 GLY A O 1
ATOM 1262 N N . TYR A 1 169 ? 4.98 10 13.016 1 97.56 169 TYR A N 1
ATOM 1263 C CA . TYR A 1 169 ? 4.129 9.188 12.156 1 97.56 169 TYR A CA 1
ATOM 1264 C C . TYR A 1 169 ? 4.922 8.625 10.977 1 97.56 169 TYR A C 1
ATOM 1266 O O . TYR A 1 169 ? 5.406 9.383 10.133 1 97.56 169 TYR A O 1
ATOM 1274 N N . HIS A 1 170 ? 5.008 7.324 10.898 1 98.5 170 HIS A N 1
ATOM 1275 C CA . HIS A 1 170 ? 5.801 6.68 9.859 1 98.5 170 HIS A CA 1
ATOM 1276 C C . HIS A 1 170 ? 4.965 5.672 9.078 1 98.5 170 HIS A C 1
ATOM 1278 O O . HIS A 1 170 ? 5.508 4.734 8.484 1 98.5 170 HIS A O 1
ATOM 1284 N N . GLY A 1 171 ? 3.654 5.828 9.078 1 96.56 171 GLY A N 1
ATOM 1285 C CA . GLY A 1 171 ? 2.732 4.926 8.406 1 96.56 171 GLY A CA 1
ATOM 1286 C C . GLY A 1 171 ? 1.628 4.414 9.312 1 96.56 171 GLY A C 1
ATOM 1287 O O . GLY A 1 171 ? 1.627 4.691 10.516 1 96.56 171 GLY A O 1
ATOM 1288 N N . GLY A 1 172 ? 0.711 3.703 8.758 1 95.44 172 GLY A N 1
ATOM 1289 C CA . GLY A 1 172 ? -0.518 3.314 9.43 1 95.44 172 GLY A CA 1
ATOM 1290 C C . GLY A 1 172 ? -0.29 2.35 10.578 1 95.44 172 GLY A C 1
ATOM 1291 O O . GLY A 1 172 ? -1.121 2.244 11.484 1 95.44 172 GLY A O 1
ATOM 1292 N N . VAL A 1 173 ? 0.834 1.612 10.555 1 97.19 173 VAL A N 1
ATOM 1293 C CA . VAL A 1 173 ? 1.121 0.659 11.617 1 97.19 173 VAL A CA 1
ATOM 1294 C C . VAL A 1 173 ? 2.434 1.03 12.305 1 97.19 173 VAL A C 1
ATOM 1296 O O . VAL A 1 173 ? 3.125 0.165 12.844 1 97.19 173 VAL A O 1
ATOM 1299 N N . LEU A 1 174 ? 2.887 2.314 12.148 1 97.94 174 LEU A N 1
ATOM 1300 C CA . LEU A 1 174 ? 4.066 2.916 12.758 1 97.94 174 LEU A CA 1
ATOM 1301 C C . LEU A 1 174 ? 3.76 4.32 13.266 1 97.94 174 LEU A C 1
ATOM 1303 O O . LEU A 1 174 ? 4.324 5.301 12.781 1 97.94 174 LEU A O 1
ATOM 1307 N N . THR A 1 175 ? 2.891 4.355 14.281 1 96.5 175 THR A N 1
ATOM 1308 C CA . THR A 1 175 ? 2.424 5.633 14.812 1 96.5 175 THR A CA 1
ATOM 1309 C C . THR A 1 175 ? 2.9 5.828 16.25 1 96.5 175 THR A C 1
ATOM 1311 O O . THR A 1 175 ? 2.783 4.918 17.078 1 96.5 175 THR A O 1
ATOM 1314 N N . PHE A 1 176 ? 3.352 7.02 16.609 1 97.31 176 PHE A N 1
ATOM 1315 C CA . PHE A 1 176 ? 3.965 7.258 17.922 1 97.31 176 PHE A CA 1
ATOM 1316 C C . PHE A 1 176 ? 3.502 8.586 18.5 1 97.31 176 PHE A C 1
ATOM 1318 O O . PHE A 1 176 ? 4.258 9.258 19.203 1 97.31 176 PHE A O 1
ATOM 1325 N N . ALA A 1 177 ? 2.328 9.047 18.156 1 90.19 177 ALA A N 1
ATOM 1326 C CA . ALA A 1 177 ? 1.777 10.305 18.656 1 90.19 177 ALA A CA 1
ATOM 1327 C C . ALA A 1 177 ? 1.745 10.32 20.188 1 90.19 177 ALA A C 1
ATOM 1329 O O . ALA A 1 177 ? 2.061 11.336 20.812 1 90.19 177 ALA A O 1
ATOM 1330 N N . HIS A 1 178 ? 1.305 9.234 20.844 1 87.5 178 HIS A N 1
ATOM 1331 C CA . HIS A 1 178 ? 1.188 9.086 22.297 1 87.5 178 HIS A CA 1
ATOM 1332 C C . HIS A 1 178 ? 1.818 7.781 22.766 1 87.5 178 HIS A C 1
ATOM 1334 O O . HIS A 1 178 ? 1.211 7.035 23.547 1 87.5 178 HIS A O 1
ATOM 1340 N N .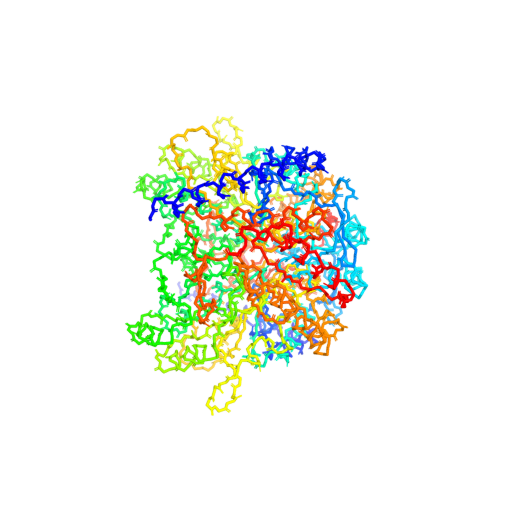 GLY A 1 179 ? 3.018 7.652 22.188 1 93.38 179 GLY A N 1
ATOM 1341 C CA . GLY A 1 179 ? 3.664 6.375 22.438 1 93.38 179 GLY A CA 1
ATOM 1342 C C . GLY A 1 179 ? 3.453 5.375 21.312 1 93.38 179 GLY A C 1
ATOM 1343 O O . GLY A 1 179 ? 3.273 5.762 20.156 1 93.38 179 GLY A O 1
ATOM 1344 N N . VAL A 1 180 ? 3.613 4.113 21.656 1 95.56 180 VAL A N 1
ATOM 1345 C CA . VAL A 1 180 ? 3.443 3.064 20.672 1 95.56 180 VAL A CA 1
ATOM 1346 C C . VAL A 1 180 ? 1.96 2.748 20.5 1 95.56 180 VAL A C 1
ATOM 1348 O O . VAL A 1 180 ? 1.312 2.256 21.422 1 95.56 180 VAL A O 1
ATOM 1351 N N . ALA A 1 181 ? 1.424 3.006 19.328 1 93.88 181 ALA A N 1
ATOM 1352 C CA . ALA A 1 181 ? 0.003 2.789 19.078 1 93.88 181 ALA A CA 1
ATOM 1353 C C . ALA A 1 181 ? -0.348 1.306 19.156 1 93.88 181 ALA A C 1
ATOM 1355 O O . ALA A 1 181 ? 0.514 0.446 18.953 1 93.88 181 ALA A O 1
ATOM 1356 N N . GLU A 1 182 ? -1.595 1.049 19.328 1 91.25 182 GLU A N 1
ATOM 1357 C CA . GLU A 1 182 ? -2.094 -0.309 19.531 1 91.25 182 GLU A CA 1
ATOM 1358 C C . GLU A 1 182 ? -1.909 -1.152 18.266 1 91.25 182 GLU A C 1
ATOM 1360 O O . GLU A 1 182 ? -1.667 -2.357 18.344 1 91.25 182 GLU A O 1
ATOM 1365 N N . ASN A 1 183 ? -2.006 -0.564 17.188 1 93.69 183 ASN A N 1
ATOM 1366 C CA . ASN A 1 183 ? -1.958 -1.328 15.938 1 93.69 183 ASN A CA 1
ATOM 1367 C C . ASN A 1 183 ? -0.542 -1.394 15.375 1 93.69 183 ASN A C 1
ATOM 1369 O O . ASN A 1 183 ? -0.332 -1.894 14.273 1 93.69 183 ASN A O 1
ATOM 1373 N N . ASN A 1 184 ? 0.41 -0.91 16.109 1 97.12 184 ASN A N 1
ATOM 1374 C CA . ASN A 1 184 ? 1.782 -0.946 15.617 1 97.12 184 ASN A CA 1
ATOM 1375 C C . ASN A 1 184 ? 2.301 -2.377 15.5 1 97.12 184 ASN A C 1
ATOM 1377 O O . ASN A 1 184 ? 1.961 -3.232 16.328 1 97.12 184 ASN A O 1
ATOM 1381 N N . VAL A 1 185 ? 3.062 -2.617 14.516 1 97.88 185 VAL A N 1
ATOM 1382 C CA . VAL A 1 185 ? 3.834 -3.852 14.43 1 97.88 185 VAL A CA 1
ATOM 1383 C C . VAL A 1 185 ? 5.078 -3.748 15.305 1 97.88 185 VAL A C 1
ATOM 1385 O O . VAL A 1 185 ? 5.469 -2.652 15.711 1 97.88 185 VAL A O 1
ATOM 1388 N N . ASP A 1 186 ? 5.668 -4.875 15.695 1 98 186 ASP A N 1
ATOM 1389 C CA . ASP A 1 186 ? 6.922 -4.957 16.438 1 98 186 ASP A CA 1
ATOM 1390 C C . ASP A 1 186 ? 6.871 -4.105 17.703 1 98 186 ASP A C 1
ATOM 1392 O O . ASP A 1 186 ? 7.793 -3.332 17.969 1 98 186 ASP A O 1
ATOM 1396 N N . LYS A 1 187 ? 5.879 -4.203 18.469 1 96.69 187 LYS A N 1
ATOM 1397 C CA . LYS A 1 187 ? 5.559 -3.299 19.578 1 96.69 187 LYS A CA 1
ATOM 1398 C C . LYS A 1 187 ? 6.695 -3.246 20.594 1 96.69 187 LYS A C 1
ATOM 1400 O O . LYS A 1 187 ? 6.902 -2.221 21.25 1 96.69 187 LYS A O 1
ATOM 1405 N N . GLU A 1 188 ? 7.488 -4.246 20.688 1 95.88 188 GLU A N 1
ATOM 1406 C CA . GLU A 1 188 ? 8.516 -4.316 21.734 1 95.88 188 GLU A CA 1
ATOM 1407 C C . GLU A 1 188 ? 9.844 -3.748 21.219 1 95.88 188 GLU A C 1
ATOM 1409 O O . GLU A 1 188 ? 10.812 -3.666 21.984 1 95.88 188 GLU A O 1
ATOM 1414 N N . ASP A 1 189 ? 9.836 -3.314 20 1 98.06 189 ASP A N 1
ATOM 1415 C CA . ASP A 1 189 ? 11.109 -2.969 19.391 1 98.06 189 ASP A CA 1
ATOM 1416 C C . ASP A 1 189 ? 11.32 -1.457 19.359 1 98.06 189 ASP A C 1
ATOM 1418 O O . ASP A 1 189 ? 12.359 -0.976 18.906 1 98.06 189 ASP A O 1
ATOM 1422 N N . TRP A 1 190 ? 10.453 -0.667 19.938 1 98.69 190 TRP A N 1
ATOM 1423 C CA . TRP A 1 190 ? 10.508 0.781 19.766 1 98.69 190 TRP A CA 1
ATOM 1424 C C . TRP A 1 190 ? 11.086 1.46 21 1 98.69 190 TRP A C 1
ATOM 1426 O O . TRP A 1 190 ? 10.719 1.128 22.125 1 98.69 190 TRP A O 1
ATOM 1436 N N . ILE A 1 191 ? 12.023 2.297 20.766 1 98.62 191 ILE A N 1
ATOM 1437 C CA . ILE A 1 191 ? 12.586 3.197 21.781 1 98.62 191 ILE A CA 1
ATOM 1438 C C . ILE A 1 191 ? 12.203 4.637 21.453 1 98.62 191 ILE A C 1
ATOM 1440 O O . ILE A 1 191 ? 12.602 5.176 20.406 1 98.62 191 ILE A O 1
ATOM 1444 N N . ILE A 1 192 ? 11.5 5.309 22.312 1 98.38 192 ILE A N 1
ATOM 1445 C CA . ILE A 1 192 ? 10.906 6.602 21.984 1 98.38 192 ILE A CA 1
ATOM 1446 C C . ILE A 1 192 ? 11.711 7.719 22.641 1 98.38 192 ILE A C 1
ATOM 1448 O O . ILE A 1 192 ? 11.906 7.711 23.859 1 98.38 192 ILE A O 1
ATOM 1452 N N . GLY A 1 193 ? 12.211 8.586 21.875 1 98.44 193 GLY A N 1
ATOM 1453 C CA . GLY A 1 193 ? 12.883 9.789 22.359 1 98.44 193 GLY A CA 1
ATOM 1454 C C . GLY A 1 193 ? 12.062 11.047 22.172 1 98.44 193 GLY A C 1
ATOM 1455 O O . GLY A 1 193 ? 10.953 11 21.641 1 98.44 193 GLY A O 1
ATOM 1456 N N . LYS A 1 194 ? 12.625 12.125 22.672 1 98.12 194 LYS A N 1
ATOM 1457 C CA . LYS A 1 194 ? 11.984 13.43 22.516 1 98.12 194 LYS A CA 1
ATOM 1458 C C . LYS A 1 194 ? 12.5 14.156 21.281 1 98.12 194 LYS A C 1
ATOM 1460 O O . LYS A 1 194 ? 13.711 14.297 21.094 1 98.12 194 LYS A O 1
ATOM 1465 N N . TYR A 1 195 ? 11.617 14.562 20.453 1 98.5 195 TYR A N 1
ATOM 1466 C CA . TYR A 1 195 ? 11.953 15.289 19.234 1 98.5 195 TYR A CA 1
ATOM 1467 C C . TYR A 1 195 ? 12.672 16.594 19.562 1 98.5 195 TYR A C 1
ATOM 1469 O O . TYR A 1 195 ? 12.289 17.297 20.5 1 98.5 195 TYR A O 1
ATOM 1477 N N . ASN A 1 196 ? 13.789 16.891 18.875 1 98.31 196 ASN A N 1
ATOM 1478 C CA . ASN A 1 196 ? 14.578 18.109 18.984 1 98.31 196 ASN A CA 1
ATOM 1479 C C . ASN A 1 196 ? 15.344 18.172 20.312 1 98.31 196 ASN A C 1
ATOM 1481 O O . ASN A 1 196 ? 15.805 19.234 20.719 1 98.31 196 ASN A O 1
ATOM 1485 N N . ASP A 1 197 ? 15.422 17.062 21.047 1 98.38 197 ASP A N 1
ATOM 1486 C CA . ASP A 1 197 ? 16.25 16.969 22.25 1 98.38 197 ASP A CA 1
ATOM 1487 C C . ASP A 1 197 ? 17.656 16.438 21.891 1 98.38 197 ASP A C 1
ATOM 1489 O O . ASP A 1 197 ? 17.891 15.234 21.953 1 98.38 197 ASP A O 1
ATOM 1493 N N . VAL A 1 198 ? 18.531 17.344 21.688 1 98.25 198 VAL A N 1
ATOM 1494 C CA . VAL A 1 198 ? 19.844 17 21.156 1 98.25 198 VAL A CA 1
ATOM 1495 C C . VAL A 1 198 ? 20.594 16.125 22.172 1 98.25 198 VAL A C 1
ATOM 1497 O O . VAL A 1 198 ? 21.031 15.023 21.844 1 98.25 198 VAL A O 1
ATOM 1500 N N . GLU A 1 199 ? 20.656 16.5 23.391 1 98.38 199 GLU A N 1
ATOM 1501 C CA . GLU A 1 199 ? 21.406 15.766 24.406 1 98.38 199 GLU A CA 1
ATOM 1502 C C . GLU A 1 199 ? 20.734 14.445 24.75 1 98.38 199 GLU A C 1
ATOM 1504 O O . GLU A 1 199 ? 21.391 13.422 24.922 1 98.38 199 GLU A O 1
ATOM 1509 N N . GLY A 1 200 ? 19.422 14.523 24.859 1 98.25 200 GLY A N 1
ATOM 1510 C CA . GLY A 1 200 ? 18.672 13.305 25.109 1 98.25 200 GLY A CA 1
ATOM 1511 C C . GLY A 1 200 ? 18.828 12.273 24.016 1 98.25 200 GLY A C 1
ATOM 1512 O O . GLY A 1 200 ? 18.922 11.07 24.297 1 98.25 200 GLY A O 1
ATOM 1513 N N . THR A 1 201 ? 18.891 12.727 22.812 1 98.44 201 THR A N 1
ATOM 1514 C CA . THR A 1 201 ? 19.047 11.82 21.672 1 98.44 201 THR A CA 1
ATOM 1515 C C . THR A 1 201 ? 20.438 11.219 21.625 1 98.44 201 THR A C 1
ATOM 1517 O O . THR A 1 201 ? 20.609 10.031 21.344 1 98.44 201 THR A O 1
ATOM 1520 N N . ARG A 1 202 ? 21.406 12.062 21.859 1 98.31 202 ARG A N 1
ATOM 1521 C CA . ARG A 1 202 ? 22.781 11.562 21.938 1 98.31 202 ARG A CA 1
ATOM 1522 C C . ARG A 1 202 ? 22.891 10.445 22.969 1 98.31 202 ARG A C 1
ATOM 1524 O O . ARG A 1 202 ? 23.484 9.398 22.688 1 98.31 202 ARG A O 1
ATOM 1531 N N . LYS A 1 203 ? 22.344 10.664 24.078 1 98.31 203 LYS A N 1
ATOM 1532 C CA . LYS A 1 203 ? 22.359 9.68 25.172 1 98.31 203 LYS A CA 1
ATOM 1533 C C . LYS A 1 203 ? 21.594 8.414 24.781 1 98.31 203 LYS A C 1
ATOM 1535 O O . LYS A 1 203 ? 22.078 7.305 25 1 98.31 203 LYS A O 1
ATOM 1540 N N . LEU A 1 204 ? 20.438 8.609 24.203 1 98.19 204 LEU A N 1
ATOM 1541 C CA . LEU A 1 204 ? 19.594 7.488 23.797 1 98.19 204 LEU A CA 1
ATOM 1542 C C . LEU A 1 204 ? 20.344 6.578 22.828 1 98.19 204 LEU A C 1
ATOM 1544 O O . LEU A 1 204 ? 20.266 5.352 22.938 1 98.19 204 LEU A O 1
ATOM 1548 N N . ILE A 1 205 ? 21 7.172 21.828 1 98.69 205 ILE A N 1
ATOM 1549 C CA . ILE A 1 205 ? 21.719 6.41 20.812 1 98.69 205 ILE A CA 1
ATOM 1550 C C . ILE A 1 205 ? 22.906 5.68 21.453 1 98.69 205 ILE A C 1
ATOM 1552 O O . ILE A 1 205 ? 23.094 4.48 21.234 1 98.69 205 ILE A O 1
ATOM 1556 N N . SER A 1 206 ? 23.641 6.348 22.328 1 98.06 206 SER A N 1
ATOM 1557 C CA . SER A 1 206 ? 24.797 5.746 22.969 1 98.06 206 SER A CA 1
ATOM 1558 C C . SER A 1 206 ? 24.391 4.602 23.891 1 98.06 206 SER A C 1
ATOM 1560 O O . SER A 1 206 ? 25.047 3.559 23.922 1 98.06 206 SER A O 1
ATOM 1562 N N . GLU A 1 207 ? 23.344 4.758 24.594 1 98.25 207 GLU A N 1
ATOM 1563 C CA . GLU A 1 207 ? 22.875 3.768 25.562 1 98.25 207 GLU A CA 1
ATOM 1564 C C . GLU A 1 207 ? 22.344 2.523 24.859 1 98.25 207 GLU A C 1
ATOM 1566 O O . GLU A 1 207 ? 22.219 1.459 25.469 1 98.25 207 GLU A O 1
ATOM 1571 N N . ASN A 1 208 ? 22 2.627 23.625 1 98.44 208 ASN A N 1
ATOM 1572 C CA . ASN A 1 208 ? 21.406 1.503 22.906 1 98.44 208 ASN A CA 1
ATOM 1573 C C . ASN A 1 208 ? 22.344 0.978 21.828 1 98.44 208 ASN A C 1
ATOM 1575 O O . ASN A 1 208 ? 21.891 0.344 20.859 1 98.44 208 ASN A O 1
ATOM 1579 N N . LYS A 1 209 ? 23.594 1.401 22 1 97.31 209 LYS A N 1
ATOM 1580 C CA . LYS A 1 209 ? 24.609 0.815 21.125 1 97.31 209 LYS A CA 1
ATOM 1581 C C . LYS A 1 209 ? 24.578 -0.709 21.188 1 97.31 209 LYS A C 1
ATOM 1583 O O . LYS A 1 209 ? 24.484 -1.288 22.281 1 97.31 209 LYS A O 1
ATOM 1588 N N . GLY A 1 210 ? 24.594 -1.365 20.031 1 96.94 210 GLY A N 1
ATOM 1589 C CA . GLY A 1 210 ? 24.578 -2.818 19.969 1 96.94 210 GLY A CA 1
ATOM 1590 C C . GLY A 1 210 ? 23.188 -3.416 20.094 1 96.94 210 GLY A C 1
ATOM 1591 O O . GLY A 1 210 ? 23.016 -4.629 19.953 1 96.94 210 GLY A O 1
ATOM 1592 N N . ILE A 1 211 ? 22.25 -2.609 20.312 1 97.25 211 ILE A N 1
ATOM 1593 C CA . ILE A 1 211 ? 20.875 -3.068 20.516 1 97.25 211 ILE A CA 1
ATOM 1594 C C . ILE A 1 211 ? 19.984 -2.496 19.422 1 97.25 211 ILE A C 1
ATOM 1596 O O . ILE A 1 211 ? 19.219 -3.23 18.797 1 97.25 211 ILE A O 1
ATOM 1600 N N . ALA A 1 212 ? 20.078 -1.251 19.172 1 98.56 212 ALA A N 1
ATOM 1601 C CA . ALA A 1 212 ? 19.234 -0.583 18.188 1 98.56 212 ALA A CA 1
ATOM 1602 C C . ALA A 1 212 ? 19.812 -0.722 16.781 1 98.56 212 ALA A C 1
ATOM 1604 O O . ALA A 1 212 ? 21.031 -0.595 16.594 1 98.56 212 ALA A O 1
ATOM 1605 N N . ALA A 1 213 ? 18.906 -1.041 15.859 1 98.69 213 ALA A N 1
ATOM 1606 C CA . ALA A 1 213 ? 19.297 -1.188 14.461 1 98.69 213 ALA A CA 1
ATOM 1607 C C . ALA A 1 213 ? 19.344 0.167 13.758 1 98.69 213 ALA A C 1
ATOM 1609 O O . ALA A 1 213 ? 20.172 0.375 12.852 1 98.69 213 ALA A O 1
ATOM 1610 N N . ALA A 1 214 ? 18.438 1.068 14.172 1 98.94 214 ALA A N 1
ATOM 1611 C CA . ALA A 1 214 ? 18.25 2.279 13.375 1 98.94 214 ALA A CA 1
ATOM 1612 C C . ALA A 1 214 ? 17.625 3.396 14.203 1 98.94 214 ALA A C 1
ATOM 1614 O O . ALA A 1 214 ? 17.094 3.148 15.289 1 98.94 214 ALA A O 1
ATOM 1615 N N . VAL A 1 215 ? 17.828 4.598 13.766 1 98.94 215 VAL A N 1
ATOM 1616 C CA . VAL A 1 215 ? 17.016 5.754 14.125 1 98.94 215 VAL A CA 1
ATOM 1617 C C . VAL A 1 215 ? 16.125 6.156 12.945 1 98.94 215 VAL A C 1
ATOM 1619 O O . VAL A 1 215 ? 16.625 6.363 11.836 1 98.94 215 VAL A O 1
ATOM 1622 N N . LEU A 1 216 ? 14.859 6.133 13.125 1 98.94 216 LEU A N 1
ATOM 1623 C CA . LEU A 1 216 ? 13.859 6.559 12.148 1 98.94 216 LEU A CA 1
ATOM 1624 C C . LEU A 1 216 ? 13.227 7.887 12.562 1 98.94 216 LEU A C 1
ATOM 1626 O O . LEU A 1 216 ? 12.656 7.992 13.648 1 98.94 216 LEU A O 1
ATOM 1630 N N . VAL A 1 217 ? 13.328 8.922 11.664 1 98.94 217 VAL A N 1
ATOM 1631 C CA . VAL A 1 217 ? 12.898 10.258 12.086 1 98.94 217 VAL A CA 1
ATOM 1632 C C . VAL A 1 217 ? 12.414 11.047 10.875 1 98.94 217 VAL A C 1
ATOM 1634 O O . VAL A 1 217 ? 12.836 10.789 9.742 1 98.94 217 VAL A O 1
ATOM 1637 N N . GLU A 1 218 ? 11.469 11.914 11.07 1 98.81 218 GLU A N 1
ATOM 1638 C CA . GLU A 1 218 ? 11.047 12.891 10.078 1 98.81 218 GLU A CA 1
ATOM 1639 C C . GLU A 1 218 ? 11.867 14.18 10.188 1 98.81 218 GLU A C 1
ATOM 1641 O O . GLU A 1 218 ? 12.203 14.617 11.289 1 98.81 218 GLU A O 1
ATOM 1646 N N . GLY A 1 219 ? 12.188 14.812 9.055 1 98.69 219 GLY A N 1
ATOM 1647 C CA . GLY A 1 219 ? 12.828 16.125 9.086 1 98.69 219 GLY A CA 1
ATOM 1648 C C . GLY A 1 219 ? 11.93 17.219 9.617 1 98.69 219 GLY A C 1
ATOM 1649 O O . GLY A 1 219 ? 12.406 18.219 10.148 1 98.69 219 GLY A O 1
ATOM 1650 N N . MET A 1 220 ? 10.727 17.078 9.391 1 98.81 220 MET A N 1
ATOM 1651 C CA . MET A 1 220 ? 9.609 17.797 9.977 1 98.81 220 MET A CA 1
ATOM 1652 C C . MET A 1 220 ? 8.461 16.844 10.32 1 98.81 220 MET A C 1
ATOM 1654 O O . MET A 1 220 ? 8.008 16.094 9.461 1 98.81 220 MET A O 1
ATOM 1658 N N . GLN A 1 221 ? 8.094 16.859 11.586 1 98.5 221 GLN A N 1
ATOM 1659 C CA . GLN A 1 221 ? 6.98 15.992 11.93 1 98.5 221 GLN A CA 1
ATOM 1660 C C . GLN A 1 221 ? 5.676 16.484 11.312 1 98.5 221 GLN A C 1
ATOM 1662 O O . GLN A 1 221 ? 5.172 17.547 11.695 1 98.5 221 GLN A O 1
ATOM 1667 N N . GLY A 1 222 ? 5.117 15.719 10.328 1 96.75 222 GLY A N 1
ATOM 1668 C CA . GLY A 1 222 ? 3.885 16.109 9.664 1 96.75 222 GLY A CA 1
ATOM 1669 C C . GLY A 1 222 ? 2.666 16.016 10.562 1 96.75 222 GLY A C 1
ATOM 1670 O O . GLY A 1 222 ? 2.125 17.031 10.992 1 96.75 222 GLY A O 1
ATOM 1671 N N . ALA A 1 223 ? 2.365 14.805 10.992 1 94.38 223 ALA A N 1
ATOM 1672 C CA . ALA A 1 223 ? 1.2 14.531 11.836 1 94.38 223 ALA A CA 1
ATOM 1673 C C . ALA A 1 223 ? 1.365 15.164 13.211 1 94.38 223 ALA A C 1
ATOM 1675 O O . ALA A 1 223 ? 0.378 15.492 13.875 1 94.38 223 ALA A O 1
ATOM 1676 N N . GLY A 1 224 ? 2.621 15.383 13.609 1 96.19 224 GLY A N 1
ATOM 1677 C CA . GLY A 1 224 ? 2.904 15.969 14.906 1 96.19 224 GLY A CA 1
ATOM 1678 C C . GLY A 1 224 ? 2.693 17.469 14.938 1 96.19 224 GLY A C 1
ATOM 1679 O O . GLY A 1 224 ? 2.969 18.125 15.953 1 96.19 224 GLY A O 1
ATOM 1680 N N . GLY A 1 225 ? 2.197 18.031 13.82 1 97.12 225 GLY A N 1
ATOM 1681 C CA . GLY A 1 225 ? 1.898 19.453 13.82 1 97.12 225 GLY A CA 1
ATOM 1682 C C . GLY A 1 225 ? 2.865 20.266 12.977 1 97.12 225 GLY A C 1
ATOM 1683 O O . GLY A 1 225 ? 3.098 21.453 13.25 1 97.12 225 GLY A O 1
ATOM 1684 N N . CYS A 1 226 ? 3.473 19.625 12.039 1 98.31 226 CYS A N 1
ATOM 1685 C CA . CYS A 1 226 ? 4.43 20.281 11.148 1 98.31 226 CYS A CA 1
ATOM 1686 C C . CYS A 1 226 ? 5.535 20.953 11.945 1 98.31 226 CYS A C 1
ATOM 1688 O O . CYS A 1 226 ? 5.859 22.125 11.703 1 98.31 226 CYS A O 1
ATOM 1690 N N . ILE A 1 227 ? 6.062 20.281 12.898 1 98.38 227 ILE A N 1
ATOM 1691 C CA . ILE A 1 227 ? 7.152 20.781 13.734 1 98.38 227 ILE A CA 1
ATOM 1692 C C . ILE A 1 227 ? 8.492 20.453 13.086 1 98.38 227 ILE A C 1
ATOM 1694 O O . ILE A 1 227 ? 8.844 19.281 12.93 1 98.38 227 ILE A O 1
ATOM 1698 N N . PRO A 1 228 ? 9.242 21.453 12.734 1 98.44 228 PRO A N 1
ATOM 1699 C CA . PRO A 1 228 ? 10.523 21.203 12.07 1 98.44 228 PRO A CA 1
ATOM 1700 C C . PRO A 1 228 ? 11.57 20.625 13.016 1 98.44 228 PRO A C 1
ATOM 1702 O O . PRO A 1 228 ? 11.648 21.031 14.18 1 98.44 228 PRO A O 1
ATOM 1705 N N . GLY A 1 229 ? 12.281 19.625 12.547 1 98.5 229 GLY A N 1
ATOM 1706 C CA . GLY A 1 229 ? 13.5 19.25 13.242 1 98.5 229 GLY A CA 1
ATOM 1707 C C . GLY A 1 229 ? 14.609 20.281 13.125 1 98.5 229 GLY A C 1
ATOM 1708 O O . GLY A 1 229 ? 14.859 20.812 12.047 1 98.5 229 GLY A O 1
ATOM 1709 N N . THR A 1 230 ? 15.227 20.578 14.242 1 97.69 230 THR A N 1
ATOM 1710 C CA . THR A 1 230 ? 16.344 21.516 14.164 1 97.69 230 THR A CA 1
ATOM 1711 C C . THR A 1 230 ? 17.547 20.875 13.461 1 97.69 230 THR A C 1
ATOM 1713 O O . THR A 1 230 ? 17.703 19.656 13.508 1 97.69 230 THR A O 1
ATOM 1716 N N . ALA A 1 231 ? 18.297 21.734 12.773 1 98.19 231 ALA A N 1
ATOM 1717 C CA . ALA A 1 231 ? 19.5 21.234 12.109 1 98.19 231 ALA A CA 1
ATOM 1718 C C . ALA A 1 231 ? 20.422 20.516 13.094 1 98.19 231 ALA A C 1
ATOM 1720 O O . ALA A 1 231 ? 20.969 19.453 12.773 1 98.19 231 ALA A O 1
ATOM 1721 N N . GLU A 1 232 ? 20.594 21.047 14.289 1 97.88 232 GLU A N 1
ATOM 1722 C CA . GLU A 1 232 ? 21.453 20.438 15.297 1 97.88 232 GLU A CA 1
ATOM 1723 C C . GLU A 1 232 ? 20.969 19.047 15.688 1 97.88 232 GLU A C 1
ATOM 1725 O O . GLU A 1 232 ? 21.766 18.109 15.789 1 97.88 232 GLU A O 1
ATOM 1730 N N . PHE A 1 233 ? 19.766 18.906 15.938 1 98.5 233 PHE A N 1
ATOM 1731 C CA . PHE A 1 233 ? 19.141 17.656 16.328 1 98.5 233 PHE A CA 1
ATOM 1732 C C . PHE A 1 233 ? 19.328 16.594 15.25 1 98.5 233 PHE A C 1
ATOM 1734 O O . PHE A 1 233 ? 19.812 15.492 15.531 1 98.5 233 PHE A O 1
ATOM 1741 N N . LEU A 1 234 ? 19.031 16.875 13.945 1 98.88 234 LEU A N 1
ATOM 1742 C CA . LEU A 1 234 ? 19.078 15.914 12.852 1 98.88 234 LEU A CA 1
ATOM 1743 C C . LEU A 1 234 ? 20.516 15.539 12.508 1 98.88 234 LEU A C 1
ATOM 1745 O O . LEU A 1 234 ? 20.812 14.375 12.234 1 98.88 234 LEU A O 1
ATOM 1749 N N . HIS A 1 235 ? 21.375 16.531 12.539 1 98.62 235 HIS A N 1
ATOM 1750 C CA . HIS A 1 235 ? 22.781 16.219 12.273 1 98.62 235 HIS A CA 1
ATOM 1751 C C . HIS A 1 235 ? 23.406 15.43 13.43 1 98.62 235 HIS A C 1
ATOM 1753 O O . HIS A 1 235 ? 24.297 14.617 13.219 1 98.62 235 HIS A O 1
ATOM 1759 N N . THR A 1 236 ? 22.922 15.68 14.672 1 98.38 236 THR A N 1
ATOM 1760 C CA . THR A 1 236 ? 23.344 14.852 15.797 1 98.38 236 THR A CA 1
ATOM 1761 C C . THR A 1 236 ? 22.953 13.391 15.562 1 98.38 236 THR A C 1
ATOM 1763 O O . THR A 1 236 ? 23.734 12.484 15.805 1 98.38 236 THR A O 1
ATOM 1766 N N . ILE A 1 237 ? 21.734 13.117 15.094 1 98.81 237 ILE A N 1
ATOM 1767 C CA . ILE A 1 237 ? 21.297 11.766 14.789 1 98.81 237 ILE A CA 1
ATOM 1768 C C . ILE A 1 237 ? 22.234 11.141 13.758 1 98.81 237 ILE A C 1
ATOM 1770 O O . ILE A 1 237 ? 22.688 10.008 13.938 1 98.81 237 ILE A O 1
ATOM 1774 N N . GLN A 1 238 ? 22.5 11.898 12.664 1 98.62 238 GLN A N 1
ATOM 1775 C CA . GLN A 1 238 ? 23.375 11.414 11.602 1 98.62 238 GLN A CA 1
ATOM 1776 C C . GLN A 1 238 ? 24.734 11.008 12.156 1 98.62 238 GLN A C 1
ATOM 1778 O O . GLN A 1 238 ? 25.219 9.906 11.906 1 98.62 238 GLN A O 1
ATOM 1783 N N . ASN A 1 239 ? 25.328 11.922 12.938 1 98 239 ASN A N 1
ATOM 1784 C CA . ASN A 1 239 ? 26.672 11.695 13.453 1 98 239 ASN A CA 1
ATOM 1785 C C . ASN A 1 239 ? 26.703 10.547 14.461 1 98 239 ASN A C 1
ATOM 1787 O O . ASN A 1 239 ? 27.594 9.695 14.422 1 98 239 ASN A O 1
ATOM 1791 N N . GLU A 1 240 ? 25.75 10.523 15.383 1 98.56 240 GLU A N 1
ATOM 1792 C CA . GLU A 1 240 ? 25.734 9.539 16.453 1 98.56 240 GLU A CA 1
ATOM 1793 C C . GLU A 1 240 ? 25.406 8.148 15.922 1 98.56 240 GLU A C 1
ATOM 1795 O O . GLU A 1 240 ? 25.922 7.145 16.422 1 98.56 240 GLU A O 1
ATOM 1800 N N . THR A 1 241 ? 24.484 8.016 14.938 1 98.69 241 THR A N 1
ATOM 1801 C CA . THR A 1 241 ? 24.188 6.715 14.359 1 98.69 241 THR A CA 1
ATOM 1802 C C . THR A 1 241 ? 25.422 6.141 13.672 1 98.69 241 THR A C 1
ATOM 1804 O O . THR A 1 241 ? 25.734 4.957 13.82 1 98.69 241 THR A O 1
ATOM 1807 N N . ARG A 1 242 ? 26.156 6.973 12.922 1 97.56 242 ARG A N 1
ATOM 1808 C CA . ARG A 1 242 ? 27.391 6.547 12.273 1 97.56 242 ARG A CA 1
ATOM 1809 C C . ARG A 1 242 ? 28.406 6.059 13.297 1 97.56 242 ARG A C 1
ATOM 1811 O O . ARG A 1 242 ? 29.016 5.004 13.109 1 97.56 242 ARG A O 1
ATOM 1818 N N . ALA A 1 243 ? 28.516 6.793 14.344 1 97.75 243 ALA A N 1
ATOM 1819 C CA . ALA A 1 243 ? 29.516 6.488 15.367 1 97.75 243 ALA A CA 1
ATOM 1820 C C . ALA A 1 243 ? 29.141 5.219 16.125 1 97.75 243 ALA A C 1
ATOM 1822 O O . ALA A 1 243 ? 30.031 4.531 16.656 1 97.75 243 ALA A O 1
ATOM 1823 N N . ASN A 1 244 ? 27.906 4.871 16.188 1 98.12 244 ASN A N 1
ATOM 1824 C CA . ASN A 1 244 ? 27.469 3.771 17.047 1 98.12 244 ASN A CA 1
ATOM 1825 C C . ASN A 1 244 ? 26.969 2.592 16.219 1 98.12 244 ASN A C 1
ATOM 1827 O O . ASN A 1 244 ? 26.359 1.665 16.75 1 98.12 244 ASN A O 1
ATOM 1831 N N . GLY A 1 245 ? 27.156 2.602 14.922 1 97.75 245 GLY A N 1
ATOM 1832 C CA . GLY A 1 245 ? 26.844 1.475 14.055 1 97.75 245 GLY A CA 1
ATOM 1833 C C . GLY A 1 245 ? 25.344 1.278 13.844 1 97.75 245 GLY A C 1
ATOM 1834 O O . GLY A 1 245 ? 24.875 0.144 13.75 1 97.75 245 GLY A O 1
ATOM 1835 N N . MET A 1 246 ? 24.562 2.291 13.922 1 98.69 246 MET A N 1
ATOM 1836 C CA . MET A 1 246 ? 23.141 2.281 13.617 1 98.69 246 MET A CA 1
ATOM 1837 C C . MET A 1 246 ? 22.875 2.883 12.242 1 98.69 246 MET A C 1
ATOM 1839 O O . MET A 1 246 ? 23.719 3.596 11.695 1 98.69 246 MET A O 1
ATOM 1843 N N . ILE A 1 247 ? 21.75 2.531 11.672 1 98.88 247 ILE A N 1
ATOM 1844 C CA . ILE A 1 247 ? 21.359 3.07 10.367 1 98.88 247 ILE A CA 1
ATOM 1845 C C . ILE A 1 247 ? 20.469 4.301 10.562 1 98.88 247 ILE A C 1
ATOM 1847 O O . ILE A 1 247 ? 19.516 4.27 11.344 1 98.88 247 ILE A O 1
ATOM 1851 N N . PHE A 1 248 ? 20.844 5.441 9.938 1 98.94 248 PHE A N 1
ATOM 1852 C CA . PHE A 1 248 ? 20.031 6.656 9.938 1 98.94 248 PHE A CA 1
ATOM 1853 C C . PHE A 1 248 ? 19 6.621 8.812 1 98.94 248 PHE A C 1
ATOM 1855 O O . PHE A 1 248 ? 19.359 6.711 7.637 1 98.94 248 PHE A O 1
ATOM 1862 N N . ILE A 1 249 ? 17.734 6.473 9.117 1 99 249 ILE A N 1
ATOM 1863 C CA . ILE A 1 249 ? 16.625 6.473 8.156 1 99 249 ILE A CA 1
ATOM 1864 C C . ILE A 1 249 ? 15.844 7.773 8.273 1 99 249 ILE A C 1
ATOM 1866 O O . ILE A 1 249 ? 15.266 8.062 9.32 1 99 249 ILE A O 1
ATOM 1870 N N . LEU A 1 250 ? 15.844 8.539 7.23 1 98.94 250 LEU A N 1
ATOM 1871 C CA . LEU A 1 250 ? 15.062 9.773 7.18 1 98.94 250 LEU A CA 1
ATOM 1872 C C . LEU A 1 250 ? 13.758 9.562 6.426 1 98.94 250 LEU A C 1
ATOM 1874 O O . LEU A 1 250 ? 13.766 9.211 5.242 1 98.94 250 LEU A O 1
ATOM 1878 N N . ASP A 1 251 ? 12.664 9.719 7.117 1 98.94 251 ASP A N 1
ATOM 1879 C CA . ASP A 1 251 ? 11.328 9.641 6.523 1 98.94 251 ASP A CA 1
ATOM 1880 C C . ASP A 1 251 ? 10.969 10.945 5.812 1 98.94 251 ASP A C 1
ATOM 1882 O O . ASP A 1 251 ? 10.609 11.93 6.453 1 98.94 251 ASP A O 1
ATOM 1886 N N . GLU A 1 252 ? 11.031 10.914 4.461 1 98.81 252 GLU A N 1
ATOM 1887 C CA . GLU A 1 252 ? 10.711 12.07 3.631 1 98.81 252 GLU A CA 1
ATOM 1888 C C . GLU A 1 252 ? 9.43 11.844 2.834 1 98.81 252 GLU A C 1
ATOM 1890 O O . GLU A 1 252 ? 9.25 12.43 1.766 1 98.81 252 GLU A O 1
ATOM 1895 N N . VAL A 1 253 ? 8.602 10.961 3.357 1 98.75 253 VAL A N 1
ATOM 1896 C CA . VAL A 1 253 ? 7.352 10.656 2.672 1 98.75 253 VAL A CA 1
ATOM 1897 C C . VAL A 1 253 ? 6.57 11.945 2.42 1 98.75 253 VAL A C 1
ATOM 1899 O O . VAL A 1 253 ? 6.07 12.164 1.314 1 98.75 253 VAL A O 1
ATOM 1902 N N . MET A 1 254 ? 6.523 12.82 3.365 1 98.12 254 MET A N 1
ATOM 1903 C CA . MET A 1 254 ? 5.805 14.086 3.242 1 98.12 254 MET A CA 1
ATOM 1904 C C . MET A 1 254 ? 6.754 15.219 2.871 1 98.12 254 MET A C 1
ATOM 1906 O O . MET A 1 254 ? 6.461 16.016 1.973 1 98.12 254 MET A O 1
ATOM 1910 N N . THR A 1 255 ? 7.934 15.266 3.453 1 98.56 255 THR A N 1
ATOM 1911 C CA . THR A 1 255 ? 8.758 16.469 3.48 1 98.56 255 THR A CA 1
ATOM 1912 C C . THR A 1 255 ? 9.609 16.562 2.215 1 98.56 255 THR A C 1
ATOM 1914 O O . THR A 1 255 ? 10.195 17.625 1.938 1 98.56 255 THR A O 1
ATOM 1917 N N . SER A 1 256 ? 9.57 15.477 1.387 1 98.69 256 SER A N 1
ATOM 1918 C CA . SER A 1 256 ? 10.367 15.508 0.162 1 98.69 256 SER A CA 1
ATOM 1919 C C . SER A 1 256 ? 9.859 16.578 -0.795 1 98.69 256 SER A C 1
ATOM 1921 O O . SER A 1 256 ? 10.57 16.984 -1.712 1 98.69 256 SER A O 1
ATOM 1923 N N . ARG A 1 257 ? 8.727 17.094 -0.613 1 98.56 257 ARG A N 1
ATOM 1924 C CA . ARG A 1 257 ? 8.148 18.109 -1.496 1 98.56 257 ARG A CA 1
ATOM 1925 C C . ARG A 1 257 ? 8.656 19.5 -1.151 1 98.56 257 ARG A C 1
ATOM 1927 O O . ARG A 1 257 ? 8.398 20.453 -1.877 1 98.56 257 ARG A O 1
ATOM 1934 N N . LEU A 1 258 ? 9.422 19.656 -0.039 1 98.69 258 LEU A N 1
ATOM 1935 C CA . LEU A 1 258 ? 9.695 20.969 0.522 1 98.69 258 LEU A CA 1
ATOM 1936 C C . LEU A 1 258 ? 10.969 21.562 -0.076 1 98.69 258 LEU A C 1
ATOM 1938 O O . LEU A 1 258 ? 11.266 22.75 0.126 1 98.69 258 LEU A O 1
ATOM 1942 N N . ALA A 1 259 ? 11.711 20.812 -0.787 1 98.69 259 ALA A N 1
ATOM 1943 C CA . ALA A 1 259 ? 12.867 21.266 -1.555 1 98.69 259 ALA A CA 1
ATOM 1944 C C . ALA A 1 259 ? 13.156 20.312 -2.719 1 98.69 259 ALA A C 1
ATOM 1946 O O . ALA A 1 259 ? 12.789 19.141 -2.672 1 98.69 259 ALA A O 1
ATOM 1947 N N . PRO A 1 260 ? 13.82 20.766 -3.754 1 98.19 260 PRO A N 1
ATOM 1948 C CA . PRO A 1 260 ? 14.062 19.922 -4.922 1 98.19 260 PRO A CA 1
ATOM 1949 C C . PRO A 1 260 ? 14.758 18.609 -4.562 1 98.19 260 PRO A C 1
ATOM 1951 O O . PRO A 1 260 ? 14.406 17.547 -5.102 1 98.19 260 PRO A O 1
ATOM 1954 N N . GLY A 1 261 ? 15.703 18.641 -3.697 1 98.5 261 GLY A N 1
ATOM 1955 C CA . GLY A 1 261 ? 16.406 17.438 -3.254 1 98.5 261 GLY A CA 1
ATOM 1956 C C . GLY A 1 261 ? 15.875 16.891 -1.947 1 98.5 261 GLY A C 1
ATOM 1957 O O . GLY A 1 261 ? 16.609 16.234 -1.2 1 98.5 261 GLY A O 1
ATOM 1958 N N . GLY A 1 262 ? 14.539 17.203 -1.627 1 98.44 262 GLY A N 1
ATOM 1959 C CA . GLY A 1 262 ? 14.016 16.859 -0.312 1 98.44 262 GLY A CA 1
ATOM 1960 C C . GLY A 1 262 ? 14.461 17.828 0.77 1 98.44 262 GLY A C 1
ATOM 1961 O O . GLY A 1 262 ? 15.375 18.625 0.556 1 98.44 262 GLY A O 1
ATOM 1962 N N . LEU A 1 263 ? 13.742 17.734 1.831 1 98.62 263 LEU A N 1
ATOM 1963 C CA . LEU A 1 263 ? 14.109 18.578 2.953 1 98.62 263 LEU A CA 1
ATOM 1964 C C . LEU A 1 263 ? 15.547 18.328 3.387 1 98.62 263 LEU A C 1
ATOM 1966 O O . LEU A 1 263 ? 16.234 19.25 3.83 1 98.62 263 LEU A O 1
ATOM 1970 N N . GLN A 1 264 ? 16.016 17.141 3.209 1 98.75 264 GLN A N 1
ATOM 1971 C CA . GLN A 1 264 ? 17.375 16.734 3.58 1 98.75 264 GLN A CA 1
ATOM 1972 C C . GLN A 1 264 ? 18.422 17.609 2.889 1 98.75 264 GLN A C 1
ATOM 1974 O O . GLN A 1 264 ? 19.484 17.875 3.449 1 98.75 264 GLN A O 1
ATOM 1979 N N . SER A 1 265 ? 18.109 18.141 1.72 1 98.44 265 SER A N 1
ATOM 1980 C CA . SER A 1 265 ? 19.078 18.875 0.915 1 98.44 265 SER A CA 1
ATOM 1981 C C . SER A 1 265 ? 19.281 20.297 1.445 1 98.44 265 SER A C 1
ATOM 1983 O O . SER A 1 265 ? 20.266 20.953 1.11 1 98.44 265 SER A O 1
ATOM 1985 N N . VAL A 1 266 ? 18.359 20.766 2.35 1 97.88 266 VAL A N 1
ATOM 1986 C CA . VAL A 1 266 ? 18.438 22.156 2.752 1 97.88 266 VAL A CA 1
ATOM 1987 C C . VAL A 1 266 ? 18.625 22.25 4.262 1 97.88 266 VAL A C 1
ATOM 1989 O O . VAL A 1 266 ? 18.766 23.359 4.809 1 97.88 266 VAL A O 1
ATOM 1992 N N . ILE A 1 267 ? 18.562 21.125 4.965 1 97.94 267 ILE A N 1
ATOM 1993 C CA . ILE A 1 267 ? 18.938 21.078 6.375 1 97.94 267 ILE A CA 1
ATOM 1994 C C . ILE A 1 267 ? 20.453 20.984 6.5 1 97.94 267 ILE A C 1
ATOM 1996 O O . ILE A 1 267 ? 21.016 19.891 6.383 1 97.94 267 ILE A O 1
ATOM 2000 N N . ARG A 1 268 ? 21.062 22.094 6.871 1 97.19 268 ARG A N 1
ATOM 2001 C CA . ARG A 1 268 ? 22.516 22.203 6.785 1 97.19 268 ARG A CA 1
ATOM 2002 C C . ARG A 1 268 ? 23.156 22.062 8.164 1 97.19 268 ARG A C 1
ATOM 2004 O O . ARG A 1 268 ? 22.625 22.578 9.156 1 97.19 268 ARG A O 1
ATOM 2011 N N . ASN A 1 269 ? 24.25 21.375 8.125 1 96.69 269 ASN A N 1
ATOM 2012 C CA . ASN A 1 269 ? 25.047 21.281 9.344 1 96.69 269 ASN A CA 1
ATOM 2013 C C . ASN A 1 269 ? 25.5 22.656 9.82 1 96.69 269 ASN A C 1
ATOM 2015 O O . ASN A 1 269 ? 26.109 23.422 9.062 1 96.69 269 ASN A O 1
ATOM 2019 N N . PRO A 1 270 ? 25.281 22.984 11.086 1 92.81 270 PRO A N 1
ATOM 2020 C CA . PRO A 1 270 ? 25.609 24.312 11.578 1 92.81 270 PRO A CA 1
ATOM 2021 C C . PRO A 1 270 ? 27.109 24.594 11.586 1 92.81 270 PRO A C 1
ATOM 2023 O O . PRO A 1 270 ? 27.531 25.75 11.625 1 92.81 270 PRO A O 1
ATOM 2026 N N . TYR A 1 271 ? 27.875 23.562 11.555 1 92.94 271 TYR A N 1
ATOM 2027 C CA . TYR A 1 271 ? 29.312 23.719 11.695 1 92.94 271 TYR A CA 1
ATOM 2028 C C . TYR A 1 271 ? 30 23.781 10.336 1 92.94 271 TYR A C 1
ATOM 2030 O O . TYR A 1 271 ? 30.922 24.562 10.133 1 92.94 271 TYR A O 1
ATOM 2038 N N . ASP A 1 272 ? 29.547 22.938 9.352 1 94.5 272 ASP A N 1
ATOM 2039 C CA . ASP A 1 272 ? 30.297 22.891 8.102 1 94.5 272 ASP A CA 1
ATOM 2040 C C . ASP A 1 272 ? 29.375 23.141 6.902 1 94.5 272 ASP A C 1
ATOM 2042 O O . ASP A 1 272 ? 29.828 23.109 5.754 1 94.5 272 ASP A O 1
ATOM 2046 N N . GLY A 1 273 ? 28.125 23.297 7.109 1 95.75 273 GLY A N 1
ATOM 2047 C CA . GLY A 1 273 ? 27.203 23.688 6.062 1 95.75 273 GLY A CA 1
ATOM 2048 C C . GLY A 1 273 ? 26.781 22.531 5.168 1 95.75 273 GLY A C 1
ATOM 2049 O O . GLY A 1 273 ? 25.969 22.703 4.262 1 95.75 273 GLY A O 1
ATOM 2050 N N . ALA A 1 274 ? 27.188 21.344 5.391 1 96.12 274 ALA A N 1
ATOM 2051 C CA . ALA A 1 274 ? 26.859 20.188 4.57 1 96.12 274 ALA A CA 1
ATOM 2052 C C . ALA A 1 274 ? 25.391 19.781 4.762 1 96.12 274 ALA A C 1
ATOM 2054 O O . ALA A 1 274 ? 24.859 19.875 5.867 1 96.12 274 ALA A O 1
ATOM 2055 N N . PRO A 1 275 ? 24.781 19.328 3.684 1 97.19 275 PRO A N 1
ATOM 2056 C CA . PRO A 1 275 ? 23.406 18.844 3.842 1 97.19 275 PRO A CA 1
ATOM 2057 C C . PRO A 1 275 ? 23.344 17.516 4.59 1 97.19 275 PRO A C 1
ATOM 2059 O O . PRO A 1 275 ? 24.375 16.844 4.762 1 97.19 275 PRO A O 1
ATOM 2062 N N . LEU A 1 276 ? 22.188 17.203 5.043 1 97.75 276 LEU A N 1
ATOM 2063 C CA . LEU A 1 276 ? 21.953 15.891 5.641 1 97.75 276 LEU A CA 1
ATOM 2064 C C . LEU A 1 276 ? 22.172 14.781 4.613 1 97.75 276 LEU A C 1
ATOM 2066 O O . LEU A 1 276 ? 21.812 14.93 3.445 1 97.75 276 LEU A O 1
ATOM 2070 N N . LYS A 1 277 ? 22.75 13.711 4.996 1 97.19 277 LYS A N 1
ATOM 2071 C CA . LYS A 1 277 ? 22.953 12.547 4.145 1 97.19 277 LYS A CA 1
ATOM 2072 C C . LYS A 1 277 ? 22.547 11.266 4.859 1 97.19 277 LYS A C 1
ATOM 2074 O O . LYS A 1 277 ? 23.391 10.477 5.277 1 97.19 277 LYS A O 1
ATOM 2079 N N . PRO A 1 278 ? 21.266 11.008 4.969 1 98.81 278 PRO A N 1
ATOM 2080 C CA . PRO A 1 278 ? 20.812 9.773 5.625 1 98.81 278 PRO A CA 1
ATOM 2081 C C . PRO A 1 278 ? 21.312 8.516 4.926 1 98.81 278 PRO A C 1
ATOM 2083 O O . PRO A 1 278 ? 21.641 8.547 3.732 1 98.81 278 PRO A O 1
ATOM 2086 N N . ASP A 1 279 ? 21.422 7.402 5.691 1 98.88 279 ASP A N 1
ATOM 2087 C CA . ASP A 1 279 ? 21.766 6.113 5.094 1 98.88 279 ASP A CA 1
ATOM 2088 C C . ASP A 1 279 ? 20.656 5.613 4.18 1 98.88 279 ASP A C 1
ATOM 2090 O O . ASP A 1 279 ? 20.906 4.941 3.184 1 98.88 279 ASP A O 1
ATOM 2094 N N . MET A 1 280 ? 19.438 5.883 4.566 1 98.88 280 MET A N 1
ATOM 2095 C CA . MET A 1 280 ? 18.25 5.547 3.787 1 98.88 280 MET A CA 1
ATOM 2096 C C . MET A 1 280 ? 17.203 6.656 3.881 1 98.88 280 MET A C 1
ATOM 2098 O O . MET A 1 280 ? 17.125 7.355 4.891 1 98.88 280 MET A O 1
ATOM 2102 N N . THR A 1 281 ? 16.469 6.805 2.828 1 98.94 281 THR A N 1
ATOM 2103 C CA . THR A 1 281 ? 15.359 7.746 2.723 1 98.94 281 THR A CA 1
ATOM 2104 C C . THR A 1 281 ? 14.102 7.051 2.217 1 98.94 281 THR A C 1
ATOM 2106 O O . THR A 1 281 ? 14.164 6.227 1.303 1 98.94 281 THR A O 1
ATOM 2109 N N . THR A 1 282 ? 12.992 7.305 2.852 1 98.94 282 THR A N 1
ATOM 2110 C CA . THR A 1 282 ? 11.719 6.777 2.375 1 98.94 282 THR A CA 1
ATOM 2111 C C . THR A 1 282 ? 10.875 7.887 1.754 1 98.94 282 THR A C 1
ATOM 2113 O O . THR A 1 282 ? 10.938 9.039 2.188 1 98.94 282 THR A O 1
ATOM 2116 N N . LEU A 1 283 ? 10.18 7.559 0.702 1 98.88 283 LEU A N 1
ATOM 2117 C CA . LEU A 1 283 ? 9.375 8.492 -0.077 1 98.88 283 LEU A CA 1
ATOM 2118 C C . LEU A 1 283 ? 7.957 7.961 -0.268 1 98.88 283 LEU A C 1
ATOM 2120 O O . LEU A 1 283 ? 7.707 6.766 -0.078 1 98.88 283 LEU A O 1
ATOM 2124 N N . GLY A 1 284 ? 7.039 8.773 -0.675 1 98.25 284 GLY A N 1
ATOM 2125 C CA . GLY A 1 284 ? 5.66 8.438 -0.99 1 98.25 284 GLY A CA 1
ATOM 2126 C C . GLY A 1 284 ? 4.832 9.633 -1.42 1 98.25 284 GLY A C 1
ATOM 2127 O O . GLY A 1 284 ? 5.328 10.508 -2.129 1 98.25 284 GLY A O 1
ATOM 2128 N N . LYS A 1 285 ? 3.59 9.57 -1.159 1 97.25 285 LYS A N 1
ATOM 2129 C CA . LYS A 1 285 ? 2.633 10.656 -1.347 1 97.25 285 LYS A CA 1
ATOM 2130 C C . LYS A 1 285 ? 2.738 11.25 -2.75 1 97.25 285 LYS A C 1
ATOM 2132 O O . LYS A 1 285 ? 2.375 10.594 -3.732 1 97.25 285 LYS A O 1
ATOM 2137 N N . TRP A 1 286 ? 3.35 12.383 -2.961 1 97.75 286 TRP A N 1
ATOM 2138 C CA . TRP A 1 286 ? 3.248 13.18 -4.18 1 97.75 286 TRP A CA 1
ATOM 2139 C C . TRP A 1 286 ? 4.129 12.609 -5.281 1 97.75 286 TRP A C 1
ATOM 2141 O O . TRP A 1 286 ? 3.922 12.891 -6.461 1 97.75 286 TRP A O 1
ATOM 2151 N N . ILE A 1 287 ? 5.023 11.758 -5 1 97.94 287 ILE A N 1
ATOM 2152 C CA . ILE A 1 287 ? 6.16 11.516 -5.879 1 97.94 287 ILE A CA 1
ATOM 2153 C C . ILE A 1 287 ? 5.688 10.828 -7.156 1 97.94 287 ILE A C 1
ATOM 2155 O O . ILE A 1 287 ? 6.355 10.891 -8.188 1 97.94 287 ILE A O 1
ATOM 2159 N N . ALA A 1 288 ? 4.562 10.156 -7.121 1 97.81 288 ALA A N 1
ATOM 2160 C CA . ALA A 1 288 ? 4.062 9.469 -8.312 1 97.81 288 ALA A CA 1
ATOM 2161 C C . ALA A 1 288 ? 2.889 10.219 -8.93 1 97.81 288 ALA A C 1
ATOM 2163 O O . ALA A 1 288 ? 1.976 9.609 -9.484 1 97.81 288 ALA A O 1
ATOM 2164 N N . GLY A 1 289 ? 2.832 11.492 -8.781 1 96.81 289 GLY A N 1
ATOM 2165 C CA . GLY A 1 289 ? 1.886 12.328 -9.5 1 96.81 289 GLY A CA 1
ATOM 2166 C C . GLY A 1 289 ? 0.459 12.172 -9.008 1 96.81 289 GLY A C 1
ATOM 2167 O O . GLY A 1 289 ? -0.49 12.383 -9.766 1 96.81 289 GLY A O 1
ATOM 2168 N N . GLY A 1 290 ? 0.335 11.727 -7.801 1 94.44 290 GLY A N 1
ATOM 2169 C CA . GLY A 1 290 ? -0.992 11.516 -7.246 1 94.44 290 GLY A CA 1
ATOM 2170 C C . GLY A 1 290 ? -1.417 10.062 -7.246 1 94.44 290 GLY A C 1
ATOM 2171 O O . GLY A 1 290 ? -2.473 9.719 -6.707 1 94.44 290 GLY A O 1
ATOM 2172 N N . MET A 1 291 ? -0.629 9.203 -7.84 1 97.06 291 MET A N 1
ATOM 2173 C CA . MET A 1 291 ? -0.885 7.77 -7.789 1 97.06 291 MET A CA 1
ATOM 2174 C C . MET A 1 291 ? -0.387 7.172 -6.477 1 97.06 291 MET A C 1
ATOM 2176 O O . MET A 1 291 ? 0.518 7.719 -5.844 1 97.06 291 MET A O 1
ATOM 2180 N N . THR A 1 292 ? -1.04 6.086 -6.086 1 96.44 292 THR A N 1
ATOM 2181 C CA . THR A 1 292 ? -0.58 5.355 -4.91 1 96.44 292 THR A CA 1
ATOM 2182 C C . THR A 1 292 ? 0.855 4.871 -5.102 1 96.44 292 THR A C 1
ATOM 2184 O O . THR A 1 292 ? 1.187 4.285 -6.133 1 96.44 292 THR A O 1
ATOM 2187 N N . ILE A 1 293 ? 1.76 5.137 -4.043 1 97.31 293 ILE A N 1
ATOM 2188 C CA . ILE A 1 293 ? 3.168 4.801 -4.227 1 97.31 293 ILE A CA 1
ATOM 2189 C C . ILE A 1 293 ? 3.881 4.816 -2.875 1 97.31 293 ILE A C 1
ATOM 2191 O O . ILE A 1 293 ? 3.414 5.453 -1.927 1 97.31 293 ILE A O 1
ATOM 2195 N N . GLY A 1 294 ? 4.902 4.137 -2.748 1 98.12 294 GLY A N 1
ATOM 2196 C CA . GLY A 1 294 ? 6 4.266 -1.803 1 98.12 294 GLY A CA 1
ATOM 2197 C C . GLY A 1 294 ? 7.348 3.936 -2.408 1 98.12 294 GLY A C 1
ATOM 2198 O O . GLY A 1 294 ? 7.426 3.316 -3.473 1 98.12 294 GLY A O 1
ATOM 2199 N N . ALA A 1 295 ? 8.367 4.41 -1.839 1 98.81 295 ALA A N 1
ATOM 2200 C CA . ALA A 1 295 ? 9.734 4.051 -2.23 1 98.81 295 ALA A CA 1
ATOM 2201 C C . ALA A 1 295 ? 10.672 4.086 -1.031 1 98.81 295 ALA A C 1
ATOM 2203 O O . ALA A 1 295 ? 10.469 4.859 -0.094 1 98.81 295 ALA A O 1
ATOM 2204 N N . PHE A 1 296 ? 11.602 3.27 -0.994 1 98.75 296 PHE A N 1
ATOM 2205 C CA . PHE A 1 296 ? 12.68 3.271 -0.014 1 98.75 296 PHE A CA 1
ATOM 2206 C C . PHE A 1 296 ? 14.031 3.092 -0.698 1 98.75 296 PHE A C 1
ATOM 2208 O O . PHE A 1 296 ? 14.164 2.289 -1.623 1 98.75 296 PHE A O 1
ATOM 2215 N N . GLY A 1 297 ? 14.945 3.932 -0.357 1 98.56 297 GLY A N 1
ATOM 2216 C CA . GLY A 1 297 ? 16.25 3.92 -1.009 1 98.56 297 GLY A CA 1
ATOM 2217 C C . GLY A 1 297 ? 17.344 4.555 -0.171 1 98.56 297 GLY A C 1
ATOM 2218 O O . GLY A 1 297 ? 17.062 5.129 0.886 1 98.56 297 GLY A O 1
ATOM 2219 N N . GLY A 1 298 ? 18.531 4.395 -0.584 1 98.69 298 GLY A N 1
ATOM 2220 C CA . GLY A 1 298 ? 19.703 4.91 0.099 1 98.69 298 GLY A CA 1
ATOM 2221 C C . GLY A 1 298 ? 21 4.32 -0.425 1 98.69 298 GLY A C 1
ATOM 2222 O O . GLY A 1 298 ? 21.188 4.188 -1.637 1 98.69 298 GLY A O 1
ATOM 2223 N N . ARG A 1 299 ? 21.891 4.062 0.504 1 98.56 299 ARG A N 1
ATOM 2224 C CA . ARG A 1 299 ? 23.203 3.51 0.164 1 98.56 299 ARG A CA 1
ATOM 2225 C C . ARG A 1 299 ? 23.047 2.203 -0.609 1 98.56 299 ARG A C 1
ATOM 2227 O O . ARG A 1 299 ? 22.25 1.343 -0.242 1 98.56 299 ARG A O 1
ATOM 2234 N N . LYS A 1 300 ? 23.891 2.051 -1.606 1 97.31 300 LYS A N 1
ATOM 2235 C CA . LYS A 1 300 ? 23.891 0.88 -2.479 1 97.31 300 LYS A CA 1
ATOM 2236 C C . LYS A 1 300 ? 24.188 -0.394 -1.693 1 97.31 300 LYS A C 1
ATOM 2238 O O . LYS A 1 300 ? 23.594 -1.44 -1.947 1 97.31 300 LYS A O 1
ATOM 2243 N N . ASP A 1 301 ? 25.062 -0.325 -0.784 1 96.81 301 ASP A N 1
ATOM 2244 C CA . ASP A 1 301 ? 25.453 -1.509 -0.024 1 96.81 301 ASP A CA 1
ATOM 2245 C C . ASP A 1 301 ? 24.297 -2.016 0.833 1 96.81 301 ASP A C 1
ATOM 2247 O O . ASP A 1 301 ? 24.141 -3.223 1.028 1 96.81 301 ASP A O 1
ATOM 2251 N N . LEU A 1 302 ? 23.453 -1.114 1.353 1 96.94 302 LEU A N 1
ATOM 2252 C CA . LEU A 1 302 ? 22.281 -1.507 2.141 1 96.94 302 LEU A CA 1
ATOM 2253 C C . LEU A 1 302 ? 21.203 -2.113 1.252 1 96.94 302 LEU A C 1
ATOM 2255 O O . LEU A 1 302 ? 20.625 -3.143 1.595 1 96.94 302 LEU A O 1
ATOM 2259 N N . LEU A 1 303 ? 20.984 -1.496 0.055 1 96.81 303 LEU A N 1
ATOM 2260 C CA . LEU A 1 303 ? 19.922 -1.945 -0.837 1 96.81 303 LEU A CA 1
ATOM 2261 C C . LEU A 1 303 ? 20.297 -3.266 -1.503 1 96.81 303 LEU A C 1
ATOM 2263 O O . LEU A 1 303 ? 19.422 -3.959 -2.043 1 96.81 303 LEU A O 1
ATOM 2267 N N . ALA A 1 304 ? 21.562 -3.688 -1.437 1 94.12 304 ALA A N 1
ATOM 2268 C CA . ALA A 1 304 ? 22.031 -4.945 -2.012 1 94.12 304 ALA A CA 1
ATOM 2269 C C . ALA A 1 304 ? 21.312 -6.137 -1.391 1 94.12 304 ALA A C 1
ATOM 2271 O O . ALA A 1 304 ? 21.25 -7.211 -1.989 1 94.12 304 ALA A O 1
ATOM 2272 N N . ALA A 1 305 ? 20.719 -5.895 -0.245 1 92 305 ALA A N 1
ATOM 2273 C CA . ALA A 1 305 ? 19.953 -6.938 0.422 1 92 305 ALA A CA 1
ATOM 2274 C C . ALA A 1 305 ? 18.797 -7.402 -0.453 1 92 305 ALA A C 1
ATOM 2276 O O . ALA A 1 305 ? 18.344 -8.547 -0.338 1 92 305 ALA A O 1
ATOM 2277 N N . TYR A 1 306 ? 18.359 -6.562 -1.378 1 92.12 306 TYR A N 1
ATOM 2278 C CA . TYR A 1 306 ? 17.188 -6.875 -2.207 1 92.12 306 TYR A CA 1
ATOM 2279 C C . TYR A 1 306 ? 17.625 -7.25 -3.621 1 92.12 306 TYR A C 1
ATOM 2281 O O . TYR A 1 306 ? 16.781 -7.422 -4.504 1 92.12 306 TYR A O 1
ATOM 2289 N N . ASP A 1 307 ? 18.922 -7.359 -3.9 1 90.75 307 ASP A N 1
ATOM 2290 C CA . ASP A 1 307 ? 19.422 -7.84 -5.188 1 90.75 307 ASP A CA 1
ATOM 2291 C C . ASP A 1 307 ? 19.203 -9.344 -5.332 1 90.75 307 ASP A C 1
ATOM 2293 O O . ASP A 1 307 ? 19.812 -10.141 -4.621 1 90.75 307 ASP A O 1
ATOM 2297 N N . PRO A 1 308 ? 18.281 -9.664 -6.223 1 87.38 308 PRO A N 1
ATOM 2298 C CA . PRO A 1 308 ? 17.938 -11.086 -6.32 1 87.38 308 PRO A CA 1
ATOM 2299 C C . PRO A 1 308 ? 19 -11.906 -7.039 1 87.38 308 PRO A C 1
ATOM 2301 O O . PRO A 1 308 ? 18.891 -13.141 -7.094 1 87.38 308 PRO A O 1
ATOM 2304 N N . ARG A 1 309 ? 20.172 -11.398 -7.617 1 86.75 309 ARG A N 1
ATOM 2305 C CA . ARG A 1 309 ? 21.203 -12.117 -8.352 1 86.75 309 ARG A CA 1
ATOM 2306 C C . ARG A 1 309 ? 22.141 -12.844 -7.398 1 86.75 309 ARG A C 1
ATOM 2308 O O . ARG A 1 309 ? 22.391 -12.391 -6.281 1 86.75 309 ARG A O 1
ATOM 2315 N N . PRO A 1 310 ? 22.531 -14.023 -7.922 1 75.44 310 PRO A N 1
ATOM 2316 C CA . PRO A 1 310 ? 23.484 -14.734 -7.074 1 75.44 310 PRO A CA 1
ATOM 2317 C C . PRO A 1 310 ? 24.766 -13.938 -6.82 1 75.44 310 PRO A C 1
ATOM 2319 O O . PRO A 1 310 ? 25.203 -13.18 -7.688 1 75.44 310 PRO A O 1
ATOM 2322 N N . SER A 1 311 ? 25.25 -13.766 -5.66 1 62.44 311 SER A N 1
ATOM 2323 C CA . SER A 1 311 ? 26.469 -13.039 -5.32 1 62.44 311 SER A CA 1
ATOM 2324 C C . SER A 1 311 ? 27.703 -13.703 -5.934 1 62.44 311 SER A C 1
ATOM 2326 O O . SER A 1 311 ? 27.828 -14.93 -5.906 1 62.44 311 SER A O 1
ATOM 2328 N N . SER A 1 312 ? 28.25 -13.289 -7.172 1 54.03 312 SER A N 1
ATOM 2329 C CA . SER A 1 312 ? 29.438 -13.938 -7.711 1 54.03 312 SER A CA 1
ATOM 2330 C C . SER A 1 312 ? 30.422 -14.305 -6.602 1 54.03 312 SER A C 1
ATOM 2332 O O . SER A 1 312 ? 31.062 -15.352 -6.656 1 54.03 312 SER A O 1
ATOM 2334 N N . GLY A 1 313 ? 31.328 -13.383 -6.113 1 44.59 313 GLY A N 1
ATOM 2335 C CA . GLY A 1 313 ? 32.562 -13.594 -5.391 1 44.59 313 GLY A CA 1
ATOM 2336 C C . GLY A 1 313 ? 32.344 -14.047 -3.959 1 44.59 313 GLY A C 1
ATOM 2337 O O . GLY A 1 313 ? 32.938 -15.039 -3.521 1 44.59 313 GLY A O 1
ATOM 2338 N N . SER A 1 314 ? 32.375 -13.055 -2.977 1 42 314 SER A N 1
ATOM 2339 C CA . SER A 1 314 ? 32.906 -13.156 -1.62 1 42 314 SER A CA 1
ATOM 2340 C C . SER A 1 314 ? 32.031 -14.047 -0.748 1 42 314 SER A C 1
ATOM 2342 O O . SER A 1 314 ? 30.859 -14.227 -1.035 1 42 314 SER A O 1
ATOM 2344 N N . SER A 1 315 ? 32.688 -14.891 0.19 1 43.81 315 SER A N 1
ATOM 2345 C CA . SER A 1 315 ? 32.406 -15.758 1.336 1 43.81 315 SER A CA 1
ATOM 2346 C C . SER A 1 315 ? 31.188 -15.297 2.113 1 43.81 315 SER A C 1
ATOM 2348 O O . SER A 1 315 ? 30.734 -15.977 3.029 1 43.81 315 SER A O 1
ATOM 2350 N N . GLU A 1 316 ? 30.938 -13.969 2.297 1 48 316 GLU A N 1
ATOM 2351 C CA . GLU A 1 316 ? 29.969 -13.586 3.316 1 48 316 GLU A CA 1
ATOM 2352 C C . GLU A 1 316 ? 28.562 -13.57 2.754 1 48 316 GLU A C 1
ATOM 2354 O O . GLU A 1 316 ? 28.281 -12.867 1.776 1 48 316 GLU A O 1
ATOM 2359 N N . ARG A 1 317 ? 27.828 -14.688 2.918 1 46.94 317 ARG A N 1
ATOM 2360 C CA . ARG A 1 317 ? 26.422 -14.922 2.609 1 46.94 317 ARG A CA 1
ATOM 2361 C C . ARG A 1 317 ? 25.594 -13.672 2.881 1 46.94 317 ARG A C 1
ATOM 2363 O O . ARG A 1 317 ? 25.422 -13.266 4.035 1 46.94 317 ARG A O 1
ATOM 2370 N N . LYS A 1 318 ? 25.484 -12.656 1.947 1 57.56 318 LYS A N 1
ATOM 2371 C CA . LYS A 1 318 ? 24.547 -11.555 2.111 1 57.56 318 LYS A CA 1
ATOM 2372 C C . LYS A 1 318 ? 23.125 -12.062 2.27 1 57.56 318 LYS A C 1
ATOM 2374 O O . LYS A 1 318 ? 22.688 -12.953 1.535 1 57.56 318 LYS A O 1
ATOM 2379 N N . THR A 1 319 ? 22.469 -11.852 3.484 1 62 319 THR A N 1
ATOM 2380 C CA . THR A 1 319 ? 21.062 -12.188 3.686 1 62 319 THR A CA 1
ATOM 2381 C C . THR A 1 319 ? 20.203 -11.609 2.568 1 62 319 THR A C 1
ATOM 2383 O O . THR A 1 319 ? 20.219 -10.398 2.338 1 62 319 THR A O 1
ATOM 2386 N N . GLN A 1 320 ? 19.703 -12.398 1.605 1 81 320 GLN A N 1
ATOM 2387 C CA . GLN A 1 320 ? 18.812 -11.977 0.537 1 81 320 GLN A CA 1
ATOM 2388 C C . GLN A 1 320 ? 17.359 -11.906 1.028 1 81 320 GLN A C 1
ATOM 2390 O O . GLN A 1 320 ? 16.875 -12.844 1.662 1 81 320 GLN A O 1
ATOM 2395 N N . ILE A 1 321 ? 16.859 -10.641 0.934 1 86.88 321 ILE A N 1
ATOM 2396 C CA . ILE A 1 321 ? 15.477 -10.406 1.308 1 86.88 321 ILE A CA 1
ATOM 2397 C C . ILE A 1 321 ? 14.602 -10.359 0.054 1 86.88 321 ILE A C 1
ATOM 2399 O O . ILE A 1 321 ? 14.969 -9.719 -0.939 1 86.88 321 ILE A O 1
ATOM 2403 N N . SER A 1 322 ? 13.555 -11.078 0.068 1 87.81 322 SER A N 1
ATOM 2404 C CA . SER A 1 322 ? 12.602 -11.031 -1.039 1 87.81 322 SER A CA 1
ATOM 2405 C C . SER A 1 322 ? 11.57 -9.922 -0.834 1 87.81 322 SER A C 1
ATOM 2407 O O . SER A 1 322 ? 11.086 -9.719 0.28 1 87.81 322 SER A O 1
ATOM 2409 N N . HIS A 1 323 ? 11.414 -9.203 -1.849 1 89.88 323 HIS A N 1
ATOM 2410 C CA . HIS A 1 323 ? 10.414 -8.141 -1.847 1 89.88 323 HIS A CA 1
ATOM 2411 C C . HIS A 1 323 ? 9.359 -8.375 -2.918 1 89.88 323 HIS A C 1
ATOM 2413 O O . HIS A 1 323 ? 9.594 -8.117 -4.102 1 89.88 323 HIS A O 1
ATOM 2419 N N . SER A 1 324 ? 8.25 -8.883 -2.42 1 85.12 324 SER A N 1
ATOM 2420 C CA . SER A 1 324 ? 7.113 -9.078 -3.312 1 85.12 324 SER A CA 1
ATOM 2421 C C . SER A 1 324 ? 6.066 -7.988 -3.123 1 85.12 324 SER A C 1
ATOM 2423 O O . SER A 1 324 ? 6.137 -7.215 -2.168 1 85.12 324 SER A O 1
ATOM 2425 N N . GLY A 1 325 ? 5.18 -7.832 -4.07 1 87 325 GLY A N 1
ATOM 2426 C CA . GLY A 1 325 ? 4.117 -6.844 -4.121 1 87 325 GLY A CA 1
ATOM 2427 C C . GLY A 1 325 ? 3.572 -6.625 -5.52 1 87 325 GLY A C 1
ATOM 2428 O O . GLY A 1 325 ? 4.312 -6.238 -6.43 1 87 325 GLY A O 1
ATOM 2429 N N . THR A 1 326 ? 2.354 -6.797 -5.566 1 84.25 326 THR A N 1
ATOM 2430 C CA . THR A 1 326 ? 1.698 -6.875 -6.867 1 84.25 326 THR A CA 1
ATOM 2431 C C . THR A 1 326 ? 1.877 -5.574 -7.645 1 84.25 326 THR A C 1
ATOM 2433 O O . THR A 1 326 ? 2.279 -5.59 -8.805 1 84.25 326 THR A O 1
ATOM 2436 N N . PHE A 1 327 ? 1.771 -4.43 -7.023 1 93.44 327 PHE A N 1
ATOM 2437 C CA . PHE A 1 327 ? 1.665 -3.18 -7.762 1 93.44 327 PHE A CA 1
ATOM 2438 C C . PHE A 1 327 ? 2.883 -2.299 -7.516 1 93.44 327 PHE A C 1
ATOM 2440 O O . PHE A 1 327 ? 2.855 -1.099 -7.797 1 93.44 327 PHE A O 1
ATOM 2447 N N . ASN A 1 328 ? 4 -2.9 -7.004 1 95.75 328 ASN A N 1
ATOM 2448 C CA . ASN A 1 328 ? 5.18 -2.117 -6.652 1 95.75 328 ASN A CA 1
ATOM 2449 C C . ASN A 1 328 ? 5.703 -1.327 -7.848 1 95.75 328 ASN A C 1
ATOM 2451 O O . ASN A 1 328 ? 6.273 -0.248 -7.684 1 95.75 328 ASN A O 1
ATOM 2455 N N . ASN A 1 329 ? 5.543 -1.917 -9.07 1 95.88 329 ASN A N 1
ATOM 2456 C CA . ASN A 1 329 ? 6.035 -1.26 -10.273 1 95.88 329 ASN A CA 1
ATOM 2457 C C . ASN A 1 329 ? 4.926 -1.074 -11.305 1 95.88 329 ASN A C 1
ATOM 2459 O O . ASN A 1 329 ? 5.156 -1.206 -12.508 1 95.88 329 ASN A O 1
ATOM 2463 N N . ASN A 1 330 ? 3.682 -0.787 -10.82 1 95.12 330 ASN A N 1
ATOM 2464 C CA . ASN A 1 330 ? 2.568 -0.661 -11.758 1 95.12 330 ASN A CA 1
ATOM 2465 C C . ASN A 1 330 ? 2.828 0.427 -12.789 1 95.12 330 ASN A C 1
ATOM 2467 O O . ASN A 1 330 ? 3.436 1.454 -12.484 1 95.12 330 ASN A O 1
ATOM 2471 N N . THR A 1 331 ? 2.334 0.249 -13.977 1 96.62 331 THR A N 1
ATOM 2472 C CA . THR A 1 331 ? 2.672 1.09 -15.117 1 96.62 331 THR A CA 1
ATOM 2473 C C . THR A 1 331 ? 2.156 2.512 -14.914 1 96.62 331 THR A C 1
ATOM 2475 O O . THR A 1 331 ? 2.805 3.477 -15.328 1 96.62 331 THR A O 1
ATOM 2478 N N . LEU A 1 332 ? 1.033 2.672 -14.289 1 96.75 332 LEU A N 1
ATOM 2479 C CA . LEU A 1 332 ? 0.458 4 -14.094 1 96.75 332 LEU A CA 1
ATOM 2480 C C . LEU A 1 332 ? 1.354 4.855 -13.203 1 96.75 332 LEU A C 1
ATOM 2482 O O . LEU A 1 332 ? 1.734 5.965 -13.578 1 96.75 332 LEU A O 1
ATOM 2486 N N . ALA A 1 333 ? 1.702 4.355 -12.039 1 97.56 333 ALA A N 1
ATOM 2487 C CA . ALA A 1 333 ? 2.531 5.109 -11.102 1 97.56 333 ALA A CA 1
ATOM 2488 C C . ALA A 1 333 ? 3.904 5.406 -11.703 1 97.56 333 ALA A C 1
ATOM 2490 O O . ALA A 1 333 ? 4.449 6.496 -11.516 1 97.56 333 ALA A O 1
ATOM 2491 N N . MET A 1 334 ? 4.484 4.414 -12.43 1 98.25 334 MET A N 1
ATOM 2492 C CA . MET A 1 334 ? 5.805 4.609 -13.016 1 98.25 334 MET A CA 1
ATOM 2493 C C . MET A 1 334 ? 5.781 5.719 -14.062 1 98.25 334 MET A C 1
ATOM 2495 O O . MET A 1 334 ? 6.621 6.617 -14.039 1 98.25 334 MET A O 1
ATOM 2499 N N . ASN A 1 335 ? 4.793 5.637 -14.961 1 98.69 335 ASN A N 1
ATOM 2500 C CA . ASN A 1 335 ? 4.727 6.605 -16.047 1 98.69 335 ASN A CA 1
ATOM 2501 C C . ASN A 1 335 ? 4.309 7.984 -15.547 1 98.69 335 ASN A C 1
ATOM 2503 O O . ASN A 1 335 ? 4.914 8.992 -15.922 1 98.69 335 ASN A O 1
ATOM 2507 N N . VAL A 1 336 ? 3.318 8.039 -14.734 1 98.62 336 VAL A N 1
ATOM 2508 C CA . VAL A 1 336 ? 2.807 9.305 -14.227 1 98.62 336 VAL A CA 1
ATOM 2509 C C . VAL A 1 336 ? 3.836 9.945 -13.289 1 98.62 336 VAL A C 1
ATOM 2511 O O . VAL A 1 336 ? 4.043 11.156 -13.328 1 98.62 336 VAL A O 1
ATOM 2514 N N . GLY A 1 337 ? 4.445 9.102 -12.43 1 98.69 337 GLY A N 1
ATOM 2515 C CA . GLY A 1 337 ? 5.48 9.609 -11.547 1 98.69 337 GLY A CA 1
ATOM 2516 C C . GLY A 1 337 ? 6.633 10.266 -12.281 1 98.69 337 GLY A C 1
ATOM 2517 O O . GLY A 1 337 ? 7.074 11.359 -11.922 1 98.69 337 GLY A O 1
ATOM 2518 N N . LEU A 1 338 ? 7.094 9.602 -13.328 1 98.81 338 LEU A N 1
ATOM 2519 C CA . LEU A 1 338 ? 8.188 10.141 -14.125 1 98.81 338 LEU A CA 1
ATOM 2520 C C . LEU A 1 338 ? 7.801 11.477 -14.75 1 98.81 338 LEU A C 1
ATOM 2522 O O . LEU A 1 338 ? 8.555 12.445 -14.664 1 98.81 338 LEU A O 1
ATOM 2526 N N . ALA A 1 339 ? 6.617 11.516 -15.32 1 98.75 339 ALA A N 1
ATOM 2527 C CA . ALA A 1 339 ? 6.145 12.75 -15.953 1 98.75 339 ALA A CA 1
ATOM 2528 C C . ALA A 1 339 ? 5.988 13.867 -14.93 1 98.75 339 ALA A C 1
ATOM 2530 O O . ALA A 1 339 ? 6.348 15.016 -15.195 1 98.75 339 ALA A O 1
ATOM 2531 N N . ALA A 1 340 ? 5.441 13.555 -13.812 1 98.56 340 ALA A N 1
ATOM 2532 C CA . ALA A 1 340 ? 5.223 14.547 -12.758 1 98.56 340 ALA A CA 1
ATOM 2533 C C . ALA A 1 340 ? 6.543 15.141 -12.281 1 98.56 340 ALA A C 1
ATOM 2535 O O . ALA A 1 340 ? 6.66 16.359 -12.125 1 98.56 340 ALA A O 1
ATOM 2536 N N . LEU A 1 341 ? 7.48 14.266 -12.016 1 98.31 341 LEU A N 1
ATOM 2537 C CA . LEU A 1 341 ? 8.766 14.703 -11.484 1 98.31 341 LEU A CA 1
ATOM 2538 C C . LEU A 1 341 ? 9.523 15.547 -12.508 1 98.31 341 LEU A C 1
ATOM 2540 O O . LEU A 1 341 ? 10.125 16.562 -12.148 1 98.31 341 LEU A O 1
ATOM 2544 N N . GLU A 1 342 ? 9.461 15.195 -13.758 1 98 342 GLU A N 1
ATOM 2545 C CA . GLU A 1 342 ? 10.305 15.812 -14.773 1 98 342 GLU A CA 1
ATOM 2546 C C . GLU A 1 342 ? 9.633 17.047 -15.383 1 98 342 GLU A C 1
ATOM 2548 O O . GLU A 1 342 ? 10.312 18 -15.758 1 98 342 GLU A O 1
ATOM 2553 N N . ARG A 1 343 ? 8.32 17.031 -15.398 1 98.31 343 ARG A N 1
ATOM 2554 C CA . ARG A 1 343 ? 7.68 18.047 -16.234 1 98.31 343 ARG A CA 1
ATOM 2555 C C . ARG A 1 343 ? 6.762 18.938 -15.414 1 98.31 343 ARG A C 1
ATOM 2557 O O . ARG A 1 343 ? 6.398 20.031 -15.859 1 98.31 343 ARG A O 1
ATOM 2564 N N . VAL A 1 344 ? 6.379 18.5 -14.266 1 98.56 344 VAL A N 1
ATOM 2565 C CA . VAL A 1 344 ? 5.414 19.297 -13.508 1 98.56 344 VAL A CA 1
ATOM 2566 C C . VAL A 1 344 ? 6.098 19.891 -12.281 1 98.56 344 VAL A C 1
ATOM 2568 O O . VAL A 1 344 ? 6.203 21.125 -12.156 1 98.56 344 VAL A O 1
ATOM 2571 N N . PHE A 1 345 ? 6.602 19.016 -11.438 1 98.62 345 PHE A N 1
ATOM 2572 C CA . PHE A 1 345 ? 7.242 19.484 -10.211 1 98.62 345 PHE A CA 1
ATOM 2573 C C . PHE A 1 345 ? 8.758 19.562 -10.391 1 98.62 345 PHE A C 1
ATOM 2575 O O . PHE A 1 345 ? 9.5 18.938 -9.641 1 98.62 345 PHE A O 1
ATOM 2582 N N . THR A 1 346 ? 9.219 20.438 -11.281 1 98.38 346 THR A N 1
ATOM 2583 C CA . THR A 1 346 ? 10.633 20.688 -11.523 1 98.38 346 THR A CA 1
ATOM 2584 C C . THR A 1 346 ? 11.273 21.375 -10.328 1 98.38 346 THR A C 1
ATOM 2586 O O . THR A 1 346 ? 10.57 21.859 -9.43 1 98.38 346 THR A O 1
ATOM 2589 N N . PRO A 1 347 ? 12.578 21.359 -10.281 1 98.38 347 PRO A N 1
ATOM 2590 C CA . PRO A 1 347 ? 13.242 22.109 -9.203 1 98.38 347 PRO A CA 1
ATOM 2591 C C . PRO A 1 347 ? 12.766 23.547 -9.094 1 98.38 347 PRO A C 1
ATOM 2593 O O . PRO A 1 347 ? 12.57 24.062 -7.988 1 98.38 347 PRO A O 1
ATOM 2596 N N . GLU A 1 348 ? 12.516 24.188 -10.18 1 98.44 348 GLU A N 1
ATOM 2597 C CA . GLU A 1 348 ? 12.062 25.578 -10.195 1 98.44 348 GLU A CA 1
ATOM 2598 C C . GLU A 1 348 ? 10.648 25.703 -9.625 1 98.44 348 GLU A C 1
ATOM 2600 O O . GLU A 1 348 ? 10.367 26.594 -8.828 1 98.44 348 GLU A O 1
ATOM 2605 N N . ALA A 1 349 ? 9.773 24.797 -10.031 1 98.62 349 ALA A N 1
ATOM 2606 C CA . ALA A 1 349 ? 8.406 24.812 -9.523 1 98.62 349 ALA A CA 1
ATOM 2607 C C . ALA A 1 349 ? 8.383 24.594 -8.016 1 98.62 349 ALA A C 1
ATOM 2609 O O . ALA A 1 349 ? 7.586 25.203 -7.297 1 98.62 349 ALA A O 1
ATOM 2610 N N . CYS A 1 350 ? 9.219 23.719 -7.602 1 98.62 350 CYS A N 1
ATOM 2611 C CA . CYS A 1 350 ? 9.344 23.406 -6.18 1 98.62 350 CYS A CA 1
ATOM 2612 C C . CYS A 1 350 ? 9.773 24.641 -5.398 1 98.62 350 CYS A C 1
ATOM 2614 O O . CYS A 1 350 ? 9.18 24.984 -4.371 1 98.62 350 CYS A O 1
ATOM 2616 N N . MET A 1 351 ? 10.781 25.297 -5.859 1 98.5 351 MET A N 1
ATOM 2617 C CA . MET A 1 351 ? 11.289 26.5 -5.195 1 98.5 351 MET A CA 1
ATOM 2618 C C . MET A 1 351 ? 10.227 27.594 -5.172 1 98.5 351 MET A C 1
ATOM 2620 O O . MET A 1 351 ? 10.031 28.25 -4.148 1 98.5 351 MET A O 1
ATOM 2624 N N . GLU A 1 352 ? 9.57 27.75 -6.27 1 98.56 352 GLU A N 1
ATOM 2625 C CA . GLU A 1 352 ? 8.539 28.781 -6.363 1 98.56 352 GLU A CA 1
ATOM 2626 C C . GLU A 1 352 ? 7.414 28.516 -5.367 1 98.56 352 GLU A C 1
ATOM 2628 O O . GLU A 1 352 ? 6.992 29.438 -4.648 1 98.56 352 GLU A O 1
ATOM 2633 N N . LEU A 1 353 ? 6.922 27.312 -5.348 1 98.62 353 LEU A N 1
ATOM 2634 C CA . LEU A 1 353 ? 5.82 26.969 -4.453 1 98.62 353 LEU A CA 1
ATOM 2635 C C . LEU A 1 353 ? 6.215 27.203 -2.998 1 98.62 353 LEU A C 1
ATOM 2637 O O . LEU A 1 353 ? 5.434 27.75 -2.217 1 98.62 353 LEU A O 1
ATOM 2641 N N . ASN A 1 354 ? 7.391 26.75 -2.666 1 98.62 354 ASN A N 1
ATOM 2642 C CA . ASN A 1 354 ? 7.809 26.859 -1.271 1 98.62 354 ASN A CA 1
ATOM 2643 C C . ASN A 1 354 ? 8.164 28.297 -0.898 1 98.62 354 ASN A C 1
ATOM 2645 O O . ASN A 1 354 ? 8.023 28.688 0.26 1 98.62 354 ASN A O 1
ATOM 2649 N N . ASN A 1 355 ? 8.57 29.094 -1.874 1 98.38 355 ASN A N 1
ATOM 2650 C CA . ASN A 1 355 ? 8.727 30.531 -1.631 1 98.38 355 ASN A CA 1
ATOM 2651 C C . ASN A 1 355 ? 7.395 31.203 -1.323 1 98.38 355 ASN A C 1
ATOM 2653 O O . ASN A 1 355 ? 7.305 32.031 -0.409 1 98.38 355 ASN A O 1
ATOM 2657 N N . ILE A 1 356 ? 6.43 30.859 -2.09 1 98.62 356 ILE A N 1
ATOM 2658 C CA . ILE A 1 356 ? 5.082 31.359 -1.822 1 98.62 356 ILE A CA 1
ATOM 2659 C C . ILE A 1 356 ? 4.629 30.891 -0.442 1 98.62 356 ILE A C 1
ATOM 2661 O O . ILE A 1 356 ? 4.016 31.656 0.308 1 98.62 356 ILE A O 1
ATOM 2665 N N . GLY A 1 357 ? 4.953 29.609 -0.148 1 98.56 357 GLY A N 1
ATOM 2666 C CA . GLY A 1 357 ? 4.656 29.062 1.17 1 98.56 357 GLY A CA 1
ATOM 2667 C C . GLY A 1 357 ? 5.32 29.844 2.293 1 98.56 357 GLY A C 1
ATOM 2668 O O . GLY A 1 357 ? 4.707 30.078 3.338 1 98.56 357 GLY A O 1
ATOM 2669 N N . GLY A 1 358 ? 6.566 30.219 2.088 1 98.19 358 GLY A N 1
ATOM 2670 C CA . GLY A 1 358 ? 7.258 31.031 3.072 1 98.19 358 GLY A CA 1
ATOM 2671 C C . GLY A 1 358 ? 6.602 32.375 3.299 1 98.19 358 GLY A C 1
ATOM 2672 O O . GLY A 1 358 ? 6.477 32.844 4.438 1 98.19 358 GLY A O 1
ATOM 2673 N N . TRP A 1 359 ? 6.242 33 2.23 1 98.44 359 TRP A N 1
ATOM 2674 C CA . TRP A 1 359 ? 5.523 34.281 2.316 1 98.44 359 TRP A CA 1
ATOM 2675 C C . TRP A 1 359 ? 4.219 34.125 3.086 1 98.44 359 TRP A C 1
ATOM 2677 O O . TRP A 1 359 ? 3.893 34.938 3.949 1 98.44 359 TRP A O 1
ATOM 2687 N N . PHE A 1 360 ? 3.502 33.156 2.752 1 98.69 360 PHE A N 1
ATOM 2688 C CA . PHE A 1 360 ? 2.23 32.844 3.395 1 98.69 360 PHE A CA 1
ATOM 2689 C C . PHE A 1 360 ? 2.422 32.594 4.887 1 98.69 360 PHE A C 1
ATOM 2691 O O . PHE A 1 360 ? 1.656 33.094 5.711 1 98.69 360 PHE A O 1
ATOM 2698 N N . HIS A 1 361 ? 3.434 31.781 5.211 1 97.69 361 HIS A N 1
ATOM 2699 C CA . HIS A 1 361 ? 3.768 31.484 6.598 1 97.69 361 HIS A CA 1
ATOM 2700 C C . HIS A 1 361 ? 4.008 32.75 7.402 1 97.69 361 HIS A C 1
ATOM 2702 O O . HIS A 1 361 ? 3.477 32.906 8.5 1 97.69 361 HIS A O 1
ATOM 2708 N N . ARG A 1 362 ? 4.734 33.656 6.875 1 97.56 362 ARG A N 1
ATOM 2709 C CA . ARG A 1 362 ? 4.992 34.938 7.539 1 97.56 362 ARG A CA 1
ATOM 2710 C C . ARG A 1 362 ? 3.705 35.75 7.715 1 97.56 362 ARG A C 1
ATOM 2712 O O . ARG A 1 362 ? 3.496 36.375 8.758 1 97.56 362 ARG A O 1
ATOM 2719 N N . GLY A 1 363 ? 2.92 35.688 6.723 1 98.25 363 GLY A N 1
ATOM 2720 C CA . GLY A 1 363 ? 1.627 36.344 6.816 1 98.25 363 GLY A CA 1
ATOM 2721 C C . GLY A 1 363 ? 0.764 35.812 7.941 1 98.25 363 GLY A C 1
ATOM 2722 O O . GLY A 1 363 ? 0.107 36.594 8.648 1 98.25 363 GLY A O 1
ATOM 2723 N N . LEU A 1 364 ? 0.759 34.5 8.109 1 98.38 364 LEU A N 1
ATOM 2724 C CA . LEU A 1 364 ? 0.014 33.875 9.195 1 98.38 364 LEU A CA 1
ATOM 2725 C C . LEU A 1 364 ? 0.584 34.281 10.547 1 98.38 364 LEU A C 1
ATOM 2727 O O . LEU A 1 364 ? -0.167 34.594 11.469 1 98.38 364 LEU A O 1
ATOM 2731 N N . GLU A 1 365 ? 1.877 34.25 10.648 1 95.75 365 GLU A N 1
ATOM 2732 C CA . GLU A 1 365 ? 2.541 34.594 11.898 1 95.75 365 GLU A CA 1
ATOM 2733 C C . GLU A 1 365 ? 2.199 36.031 12.32 1 95.75 365 GLU A C 1
ATOM 2735 O O . GLU A 1 365 ? 1.964 36.281 13.5 1 95.75 365 GLU A O 1
ATOM 2740 N N . GLU A 1 366 ? 2.199 36.875 11.398 1 96.44 366 GLU A N 1
ATOM 2741 C CA . GLU A 1 366 ? 1.893 38.25 11.68 1 96.44 366 GLU A CA 1
ATOM 2742 C C . GLU A 1 366 ? 0.482 38.406 12.242 1 96.44 366 GLU A C 1
ATOM 2744 O O . GLU A 1 366 ? 0.258 39.219 13.164 1 96.44 366 GLU A O 1
ATOM 2749 N N . ARG A 1 367 ? -0.4 37.719 11.727 1 95.38 367 ARG A N 1
ATOM 2750 C CA . ARG A 1 367 ? -1.796 37.844 12.133 1 95.38 367 ARG A CA 1
ATOM 2751 C C . ARG A 1 367 ? -2.033 37.125 13.469 1 95.38 367 ARG A C 1
ATOM 2753 O O . ARG A 1 367 ? -2.963 37.469 14.203 1 95.38 367 ARG A O 1
ATOM 2760 N N . CYS A 1 368 ? -1.206 36.125 13.789 1 92.81 368 CYS A N 1
ATOM 2761 C CA . CYS A 1 368 ? -1.368 35.344 15 1 92.81 368 CYS A CA 1
ATOM 2762 C C . CYS A 1 368 ? -0.606 35.938 16.156 1 92.81 368 CYS A C 1
ATOM 2764 O O . CYS A 1 368 ? -0.811 35.562 17.312 1 92.81 368 CYS A O 1
ATOM 2766 N N . ARG A 1 369 ? 0.218 36.969 15.906 1 90.19 369 ARG A N 1
ATOM 2767 C CA . ARG A 1 369 ? 1.074 37.562 16.922 1 90.19 369 ARG A CA 1
ATOM 2768 C C . ARG A 1 369 ? 0.246 38.094 18.094 1 90.19 369 ARG A C 1
ATOM 2770 O O . ARG A 1 369 ? -0.749 38.812 17.875 1 90.19 369 ARG A O 1
ATOM 2777 N N . GLY A 1 370 ? 0.686 37.719 19.266 1 88.44 370 GLY A N 1
ATOM 2778 C CA . GLY A 1 370 ? 0.042 38.25 20.453 1 88.44 370 GLY A CA 1
ATOM 2779 C C . GLY A 1 370 ? -1.222 37.5 20.828 1 88.44 370 GLY A C 1
ATOM 2780 O O . GLY A 1 370 ? -1.944 37.906 21.734 1 88.44 370 GLY A O 1
ATOM 2781 N N . THR A 1 371 ? -1.505 36.438 20.156 1 92 371 THR A N 1
ATOM 2782 C CA . THR A 1 371 ? -2.666 35.625 20.453 1 92 371 THR A CA 1
ATOM 2783 C C . THR A 1 371 ? -2.234 34.219 20.875 1 92 371 THR A C 1
ATOM 2785 O O . THR A 1 371 ? -1.039 33.938 20.953 1 92 371 THR A O 1
ATOM 2788 N N . LYS A 1 372 ? -3.184 33.406 21.188 1 91.88 372 LYS A N 1
ATOM 2789 C CA . LYS A 1 372 ? -2.939 32.031 21.531 1 91.88 372 LYS A CA 1
ATOM 2790 C C . LYS A 1 372 ? -2.646 31.188 20.297 1 91.88 372 LYS A C 1
ATOM 2792 O O . LYS A 1 372 ? -2.369 29.984 20.391 1 91.88 372 LYS A O 1
ATOM 2797 N N . MET A 1 373 ? -2.688 31.844 19.125 1 95.06 373 MET A N 1
ATOM 2798 C CA . MET A 1 373 ? -2.41 31.125 17.875 1 95.06 373 MET A CA 1
ATOM 2799 C C . MET A 1 373 ? -0.919 31.141 17.562 1 95.06 373 MET A C 1
ATOM 2801 O O . MET A 1 373 ? -0.251 32.156 17.75 1 95.06 373 MET A O 1
ATOM 2805 N N . THR A 1 374 ? -0.405 30.031 17.172 1 94.75 374 THR A N 1
ATOM 2806 C CA . THR A 1 374 ? 0.976 29.875 16.719 1 94.75 374 THR A CA 1
ATOM 2807 C C . THR A 1 374 ? 1.046 29.047 15.445 1 94.75 374 THR A C 1
ATOM 2809 O O . THR A 1 374 ? 0.158 28.234 15.18 1 94.75 374 THR A O 1
ATOM 2812 N N . VAL A 1 375 ? 2.027 29.312 14.656 1 96.5 375 VAL A N 1
ATOM 2813 C CA . VAL A 1 375 ? 2.16 28.625 13.375 1 96.5 375 VAL A CA 1
ATOM 2814 C C . VAL A 1 375 ? 3.504 27.906 13.312 1 96.5 375 VAL A C 1
ATOM 2816 O O . VAL A 1 375 ? 4.527 28.438 13.734 1 96.5 375 VAL A O 1
ATOM 2819 N N . THR A 1 376 ? 3.539 26.641 12.961 1 97.56 376 THR A N 1
ATOM 2820 C CA . THR A 1 376 ? 4.738 25.875 12.641 1 97.56 376 THR A CA 1
ATOM 2821 C C . THR A 1 376 ? 4.723 25.438 11.172 1 97.56 376 THR A C 1
ATOM 2823 O O . THR A 1 376 ? 3.703 25.578 10.492 1 97.56 376 THR A O 1
ATOM 2826 N N . GLY A 1 377 ? 5.875 25 10.672 1 98.06 377 GLY A N 1
ATOM 2827 C CA . GLY A 1 377 ? 5.93 24.5 9.305 1 98.06 377 GLY A CA 1
ATOM 2828 C C . GLY A 1 377 ? 7.129 25.016 8.531 1 98.06 377 GLY A C 1
ATOM 2829 O O . GLY A 1 377 ? 7.93 25.781 9.047 1 98.06 377 GLY A O 1
ATOM 2830 N N . ILE A 1 378 ? 7.285 24.453 7.371 1 98.31 378 ILE A N 1
ATOM 2831 C CA . ILE A 1 378 ? 8.32 24.828 6.418 1 98.31 378 ILE A CA 1
ATOM 2832 C C . ILE A 1 378 ? 7.715 25 5.027 1 98.31 378 ILE A C 1
ATOM 2834 O O . ILE A 1 378 ? 6.957 24.141 4.57 1 98.31 378 ILE A O 1
ATOM 2838 N N . GLY A 1 379 ? 7.992 26.094 4.398 1 97.94 379 GLY A N 1
ATOM 2839 C CA . GLY A 1 379 ? 7.59 26.297 3.014 1 97.94 379 GLY A CA 1
ATOM 2840 C C . GLY A 1 379 ? 6.09 26.219 2.811 1 97.94 379 GLY A C 1
ATOM 2841 O O . GLY A 1 379 ? 5.328 26.906 3.492 1 97.94 379 GLY A O 1
ATOM 2842 N N . ALA A 1 380 ? 5.672 25.266 1.955 1 98.44 380 ALA A N 1
ATOM 2843 C CA . ALA A 1 380 ? 4.289 25.172 1.485 1 98.44 380 ALA A CA 1
ATOM 2844 C C . ALA A 1 380 ? 3.436 24.359 2.447 1 98.44 380 ALA A C 1
ATOM 2846 O O . ALA A 1 380 ? 2.266 24.078 2.168 1 98.44 380 ALA A O 1
ATOM 2847 N N . VAL A 1 381 ? 4.004 23.891 3.584 1 98.75 381 VAL A N 1
ATOM 2848 C CA . VAL A 1 381 ? 3.266 23.078 4.547 1 98.75 381 VAL A CA 1
ATOM 2849 C C . VAL A 1 381 ? 3.383 23.703 5.938 1 98.75 381 VAL A C 1
ATOM 2851 O O . VAL A 1 381 ? 4.488 23.969 6.414 1 98.75 381 VAL A O 1
ATOM 2854 N N . CYS A 1 382 ? 2.281 23.969 6.527 1 98.38 382 CYS A N 1
ATOM 2855 C CA . CYS A 1 382 ? 2.312 24.531 7.867 1 98.38 382 CYS A CA 1
ATOM 2856 C C . CYS A 1 382 ? 1.105 24.094 8.68 1 98.38 382 CYS A C 1
ATOM 2858 O O . CYS A 1 382 ? 0.273 23.312 8.195 1 98.38 382 CYS A O 1
ATOM 2860 N N . ASN A 1 383 ? 1.124 24.406 9.922 1 98.44 383 ASN A N 1
ATOM 2861 C CA . ASN A 1 383 ? 0.069 24.062 10.875 1 98.44 383 ASN A CA 1
ATOM 2862 C C . ASN A 1 383 ? -0.232 25.219 11.82 1 98.44 383 ASN A C 1
ATOM 2864 O O . ASN A 1 383 ? 0.686 25.844 12.359 1 98.44 383 ASN A O 1
ATOM 2868 N N . ILE A 1 384 ? -1.469 25.641 11.922 1 97.69 384 ILE A N 1
ATOM 2869 C CA . ILE A 1 384 ? -1.902 26.625 12.906 1 97.69 384 ILE A CA 1
ATOM 2870 C C . ILE A 1 384 ? -2.279 25.922 14.203 1 97.69 384 ILE A C 1
ATOM 2872 O O . ILE A 1 384 ? -3.047 24.953 14.195 1 97.69 384 ILE A O 1
ATOM 2876 N N . HIS A 1 385 ? -1.743 26.359 15.289 1 96.75 385 HIS A N 1
ATOM 2877 C CA . HIS A 1 385 ? -1.989 25.797 16.609 1 96.75 385 HIS A CA 1
ATOM 2878 C C . HIS A 1 385 ? -2.688 26.812 17.516 1 96.75 385 HIS A C 1
ATOM 2880 O O . HIS A 1 385 ? -2.635 28.016 17.266 1 96.75 385 HIS A O 1
ATOM 2886 N N . PHE A 1 386 ? -3.414 26.297 18.469 1 95.31 386 PHE A N 1
ATOM 2887 C CA . PHE A 1 386 ? -3.938 27.047 19.609 1 95.31 386 PHE A CA 1
ATOM 2888 C C . PHE A 1 386 ? -3.33 26.562 20.906 1 95.31 386 PHE A C 1
ATOM 2890 O O . PHE A 1 386 ? -3.643 25.453 21.375 1 95.31 386 PHE A O 1
ATOM 2897 N N . THR A 1 387 ? -2.418 27.203 21.406 1 90 387 THR A N 1
ATOM 2898 C CA . THR A 1 387 ? -1.625 26.719 22.531 1 90 387 THR A CA 1
ATOM 2899 C C . THR A 1 387 ? -1.734 27.672 23.719 1 90 387 THR A C 1
ATOM 2901 O O . THR A 1 387 ? -2.129 28.828 23.547 1 90 387 THR A O 1
ATOM 2904 N N . SER A 1 388 ? -1.449 26.859 24.875 1 80.25 388 SER A N 1
ATOM 2905 C CA . SER A 1 388 ? -1.344 27.625 26.109 1 80.25 388 SER A CA 1
ATOM 2906 C C . SER A 1 388 ? 0.094 28.062 26.359 1 80.25 388 SER A C 1
ATOM 2908 O O . SER A 1 388 ? 1.01 27.25 26.359 1 80.25 388 SER A O 1
ATOM 2910 N N . ASN A 1 389 ? 0.372 29.266 26.5 1 70.19 389 ASN A N 1
ATOM 2911 C CA . ASN A 1 389 ? 1.613 29.859 26.969 1 70.19 389 ASN A CA 1
ATOM 2912 C C . ASN A 1 389 ? 2.822 29.328 26.203 1 70.19 389 ASN A C 1
ATOM 2914 O O . ASN A 1 389 ? 3.598 28.531 26.734 1 70.19 389 ASN A O 1
ATOM 2918 N N . VAL A 1 390 ? 2.801 29.438 25.016 1 68.38 390 VAL A N 1
ATOM 2919 C CA . VAL A 1 390 ? 4.012 29.047 24.297 1 68.38 390 VAL A CA 1
ATOM 2920 C C . VAL A 1 390 ? 5.152 30 24.656 1 68.38 390 VAL A C 1
ATOM 2922 O O . VAL A 1 390 ? 4.969 31.219 24.656 1 68.38 390 VAL A O 1
ATOM 2925 N N . GLY A 1 391 ? 6.137 29.516 25.391 1 64.44 391 GLY A N 1
ATOM 2926 C CA . GLY A 1 391 ? 7.285 30.312 25.781 1 64.44 391 GLY A CA 1
ATOM 2927 C C . GLY A 1 391 ? 8.031 30.906 24.609 1 64.44 391 GLY A C 1
ATOM 2928 O O . GLY A 1 391 ? 7.559 30.844 23.469 1 64.44 391 GLY A O 1
ATOM 2929 N N . ASN A 1 392 ? 9.086 31.5 24.828 1 63.53 392 ASN A N 1
ATOM 2930 C CA . ASN A 1 392 ? 9.914 32.188 23.844 1 63.53 392 ASN A CA 1
ATOM 2931 C C . ASN A 1 392 ? 10.508 31.219 22.828 1 63.53 392 ASN A C 1
ATOM 2933 O O . ASN A 1 392 ? 10.789 31.609 21.688 1 63.53 392 ASN A O 1
ATOM 2937 N N . ALA A 1 393 ? 10.578 29.969 23.328 1 71.75 393 ALA A N 1
ATOM 2938 C CA . ALA A 1 393 ? 11.219 29 22.438 1 71.75 393 ALA A CA 1
ATOM 2939 C C . ALA A 1 393 ? 10.266 28.531 21.344 1 71.75 393 ALA A C 1
ATOM 2941 O O . ALA A 1 393 ? 10.688 27.922 20.359 1 71.75 393 ALA A O 1
ATOM 2942 N N . GLY A 1 394 ? 9.086 28.875 21.484 1 88.94 394 GLY A N 1
ATOM 2943 C CA . GLY A 1 394 ? 8.102 28.438 20.5 1 88.94 394 GLY A CA 1
ATOM 2944 C C . GLY A 1 394 ? 7.805 26.953 20.594 1 88.94 394 GLY A C 1
ATOM 2945 O O . GLY A 1 394 ? 8 26.328 21.641 1 88.94 394 GLY A O 1
ATOM 2946 N N . ILE A 1 395 ? 7.246 26.344 19.594 1 94.81 395 ILE A N 1
ATOM 2947 C CA . ILE A 1 395 ? 6.883 24.922 19.562 1 94.81 395 ILE A CA 1
ATOM 2948 C C . ILE A 1 395 ? 8.039 24.109 18.984 1 94.81 395 ILE A C 1
ATOM 2950 O O . ILE A 1 395 ? 8.438 24.297 17.844 1 94.81 395 ILE A O 1
ATOM 2954 N N . THR A 1 396 ? 8.602 23.234 19.797 1 95.5 396 THR A N 1
ATOM 2955 C CA . THR A 1 396 ? 9.742 22.422 19.359 1 95.5 396 THR A CA 1
ATOM 2956 C C . THR A 1 396 ? 9.406 20.938 19.422 1 95.5 396 THR A C 1
ATOM 2958 O O . THR A 1 396 ? 10.125 20.109 18.844 1 95.5 396 THR A O 1
ATOM 2961 N N . SER A 1 397 ? 8.438 20.594 20.094 1 95.56 397 SER A N 1
ATOM 2962 C CA . SER A 1 397 ? 7.953 19.219 20.188 1 95.56 397 SER A CA 1
ATOM 2963 C C . SER A 1 397 ? 6.461 19.188 20.484 1 95.56 397 SER A C 1
ATOM 2965 O O . SER A 1 397 ? 5.84 20.219 20.734 1 95.56 397 SER A O 1
ATOM 2967 N N . VAL A 1 398 ? 5.898 18.016 20.469 1 95.38 398 VAL A N 1
ATOM 2968 C CA . VAL A 1 398 ? 4.465 17.859 20.672 1 95.38 398 VAL A CA 1
ATOM 2969 C C . VAL A 1 398 ? 4.109 18.219 22.109 1 95.38 398 VAL A C 1
ATOM 2971 O O . VAL A 1 398 ? 2.967 18.594 22.406 1 95.38 398 VAL A O 1
ATOM 2974 N N . ASP A 1 399 ? 5.059 18.156 23.016 1 92.62 399 ASP A N 1
ATOM 2975 C CA . ASP A 1 399 ? 4.832 18.547 24.406 1 92.62 399 ASP A CA 1
ATOM 2976 C C . ASP A 1 399 ? 4.422 20.016 24.516 1 92.62 399 ASP A C 1
ATOM 2978 O O . ASP A 1 399 ? 3.682 20.391 25.422 1 92.62 399 ASP A O 1
ATOM 2982 N N . ASP A 1 400 ? 4.91 20.75 23.562 1 93.38 400 ASP A N 1
ATOM 2983 C CA . ASP A 1 400 ? 4.648 22.188 23.594 1 93.38 400 ASP A CA 1
ATOM 2984 C C . ASP A 1 400 ? 3.23 22.5 23.109 1 93.38 400 ASP A C 1
ATOM 2986 O O . ASP A 1 400 ? 2.76 23.625 23.25 1 93.38 400 ASP A O 1
ATOM 2990 N N . LEU A 1 401 ? 2.549 21.5 22.594 1 92.38 401 LEU A N 1
ATOM 2991 C CA . LEU A 1 401 ? 1.201 21.688 22.062 1 92.38 401 LEU A CA 1
ATOM 2992 C C . LEU A 1 401 ? 0.156 21.406 23.141 1 92.38 401 LEU A C 1
ATOM 2994 O O . LEU A 1 401 ? -1.039 21.625 22.922 1 92.38 401 LEU A O 1
ATOM 2998 N N . ALA A 1 402 ? 0.514 20.938 24.25 1 85.5 402 ALA A N 1
ATOM 2999 C CA . ALA A 1 402 ? -0.416 20.594 25.312 1 85.5 402 ALA A CA 1
ATOM 3000 C C . ALA A 1 402 ? -1.218 21.828 25.766 1 85.5 402 ALA A C 1
ATOM 3002 O O . ALA A 1 402 ? -0.678 22.922 25.844 1 85.5 402 ALA A O 1
ATOM 3003 N N . THR A 1 403 ? -2.492 21.516 25.891 1 83.19 403 THR A N 1
ATOM 3004 C CA . THR A 1 403 ? -3.387 22.562 26.375 1 83.19 403 THR A CA 1
ATOM 3005 C C . THR A 1 403 ? -3.926 22.219 27.75 1 83.19 403 THR A C 1
ATOM 3007 O O . THR A 1 403 ? -3.863 21.062 28.172 1 83.19 403 THR A O 1
ATOM 3010 N N . GLU A 1 404 ? -4.363 23.188 28.391 1 79.12 404 GLU A N 1
ATOM 3011 C CA . GLU A 1 404 ? -4.957 22.953 29.703 1 79.12 404 GLU A CA 1
ATOM 3012 C C . GLU A 1 404 ? -6.289 22.219 29.578 1 79.12 404 GLU A C 1
ATOM 3014 O O . GLU A 1 404 ? -7.043 22.422 28.641 1 79.12 404 GLU A O 1
ATOM 3019 N N . SER A 1 405 ? -6.547 21.281 30.438 1 75.19 405 SER A N 1
ATOM 3020 C CA . SER A 1 405 ? -7.766 20.484 30.422 1 75.19 405 SER A CA 1
ATOM 3021 C C . SER A 1 405 ? -9.008 21.359 30.359 1 75.19 405 SER A C 1
ATOM 3023 O O . SER A 1 405 ? -9.984 21.016 29.688 1 75.19 405 SER A O 1
ATOM 3025 N N . ASN A 1 406 ? -9.039 22.5 30.984 1 79.56 406 ASN A N 1
ATOM 3026 C CA . ASN A 1 406 ? -10.172 23.406 30.984 1 79.56 406 ASN A CA 1
ATOM 3027 C C . ASN A 1 406 ? -9.875 24.672 30.172 1 79.56 406 ASN A C 1
ATOM 3029 O O . ASN A 1 406 ? -10.477 25.719 30.391 1 79.56 406 ASN A O 1
ATOM 3033 N N . GLY A 1 407 ? -8.977 24.406 29.266 1 86 407 GLY A N 1
ATOM 3034 C CA . GLY A 1 407 ? -8.625 25.547 28.453 1 86 407 GLY A CA 1
ATOM 3035 C C . GLY A 1 407 ? -9.547 25.734 27.25 1 86 407 GLY A C 1
ATOM 3036 O O . GLY A 1 407 ? -10.242 24.797 26.844 1 86 407 GLY A O 1
ATOM 3037 N N . VAL A 1 408 ? -9.586 26.969 26.75 1 92.5 408 VAL A N 1
ATOM 3038 C CA . VAL A 1 408 ? -10.469 27.312 25.641 1 92.5 408 VAL A CA 1
ATOM 3039 C C . VAL A 1 408 ? -9.812 26.922 24.312 1 92.5 408 VAL A C 1
ATOM 3041 O O . VAL A 1 408 ? -10.469 26.922 23.266 1 92.5 408 VAL A O 1
ATOM 3044 N N . GLU A 1 409 ? -8.516 26.516 24.391 1 93.31 409 GLU A N 1
ATOM 3045 C CA . GLU A 1 409 ? -7.719 26.328 23.172 1 93.31 409 GLU A CA 1
ATOM 3046 C C . GLU A 1 409 ? -8.32 25.25 22.281 1 93.31 409 GLU A C 1
ATOM 3048 O O . GLU A 1 409 ? -8.461 25.438 21.078 1 93.31 409 GLU A O 1
ATOM 3053 N N . PRO A 1 410 ? -8.719 24.125 22.891 1 92.56 410 PRO A N 1
ATOM 3054 C CA . PRO A 1 410 ? -9.312 23.109 22.031 1 92.56 410 PRO A CA 1
ATOM 3055 C C . PRO A 1 410 ? -10.602 23.578 21.359 1 92.56 410 PRO A C 1
ATOM 3057 O O . PRO A 1 410 ? -10.867 23.203 20.219 1 92.56 410 PRO A O 1
ATOM 3060 N N . ILE A 1 411 ? -11.336 24.344 22.062 1 95.12 411 ILE A N 1
ATOM 3061 C CA . ILE A 1 411 ? -12.578 24.875 21.516 1 95.12 411 ILE A CA 1
ATOM 3062 C C . ILE A 1 411 ? -12.273 25.844 20.375 1 95.12 411 ILE A C 1
ATOM 3064 O O . ILE A 1 411 ? -12.938 25.812 19.328 1 95.12 411 ILE A O 1
ATOM 3068 N N . LEU A 1 412 ? -11.266 26.688 20.578 1 95.88 412 LEU A N 1
ATOM 3069 C CA . LEU A 1 412 ? -10.891 27.688 19.578 1 95.88 412 LEU A CA 1
ATOM 3070 C C . LEU A 1 412 ? -10.406 27.016 18.297 1 95.88 412 LEU A C 1
ATOM 3072 O O . LEU A 1 412 ? -10.664 27.5 17.203 1 95.88 412 LEU A O 1
ATOM 3076 N N . LYS A 1 413 ? -9.719 25.922 18.438 1 95.94 413 LYS A N 1
ATOM 3077 C CA . LYS A 1 413 ? -9.266 25.156 17.281 1 95.94 413 LYS A CA 1
ATOM 3078 C C . LYS A 1 413 ? -10.445 24.688 16.438 1 95.94 413 LYS A C 1
ATOM 3080 O O . LYS A 1 413 ? -10.438 24.828 15.203 1 95.94 413 LYS A O 1
ATOM 3085 N N . ASP A 1 414 ? -11.43 24.141 17.078 1 96.44 414 ASP A N 1
ATOM 3086 C CA . ASP A 1 414 ? -12.625 23.672 16.375 1 96.44 414 ASP A CA 1
ATOM 3087 C C . ASP A 1 414 ? -13.391 24.844 15.766 1 96.44 414 ASP A C 1
ATOM 3089 O O . ASP A 1 414 ? -13.875 24.734 14.633 1 96.44 414 ASP A O 1
ATOM 3093 N N . LEU A 1 415 ? -13.508 25.922 16.562 1 97.56 415 LEU A N 1
ATOM 3094 C CA . LEU A 1 415 ? -14.195 27.109 16.062 1 97.56 415 LEU A CA 1
ATOM 3095 C C . LEU A 1 415 ? -13.516 27.656 14.812 1 97.56 415 LEU A C 1
ATOM 3097 O O . LEU A 1 415 ? -14.18 28.078 13.875 1 97.56 415 LEU A O 1
ATOM 3101 N N . PHE A 1 416 ? -12.227 27.609 14.828 1 98.19 416 PHE A N 1
ATOM 3102 C CA . PHE A 1 416 ? -11.469 28.094 13.68 1 98.19 416 PHE A CA 1
ATOM 3103 C C . PHE A 1 416 ? -11.734 27.234 12.453 1 98.19 416 PHE A C 1
ATOM 3105 O O . PHE A 1 416 ? -11.875 27.75 11.344 1 98.19 416 PHE A O 1
ATOM 3112 N N . TRP A 1 417 ? -11.781 25.953 12.648 1 98.12 417 TRP A N 1
ATOM 3113 C CA . TRP A 1 417 ? -12.07 25.047 11.547 1 98.12 417 TRP A CA 1
ATOM 3114 C C . TRP A 1 417 ? -13.438 25.328 10.938 1 98.12 417 TRP A C 1
ATOM 3116 O O . TRP A 1 417 ? -13.562 25.469 9.719 1 98.12 417 TRP A O 1
ATOM 3126 N N . TYR A 1 418 ? -14.484 25.453 11.773 1 98.12 418 TYR A N 1
ATOM 3127 C CA . TYR A 1 418 ? -15.82 25.797 11.289 1 98.12 418 TYR A CA 1
ATOM 3128 C C . TYR A 1 418 ? -15.805 27.125 10.547 1 98.12 418 TYR A C 1
ATOM 3130 O O . TYR A 1 418 ? -16.469 27.281 9.523 1 98.12 418 TYR A O 1
ATOM 3138 N N . TYR A 1 419 ? -15.047 28.062 11.102 1 98.31 419 TYR A N 1
ATOM 3139 C CA . TYR A 1 419 ? -14.953 29.391 10.516 1 98.31 419 TYR A CA 1
ATOM 3140 C C . TYR A 1 419 ? -14.336 29.328 9.117 1 98.31 419 TYR A C 1
ATOM 3142 O O . TYR A 1 419 ? -14.867 29.938 8.18 1 98.31 419 TYR A O 1
ATOM 3150 N N . ALA A 1 420 ? -13.234 28.625 8.984 1 98.44 420 ALA A N 1
ATOM 3151 C CA . ALA A 1 420 ? -12.547 28.5 7.699 1 98.44 420 ALA A CA 1
ATOM 3152 C C . ALA A 1 420 ? -13.445 27.812 6.664 1 98.44 420 ALA A C 1
ATOM 3154 O O . ALA A 1 420 ? -13.539 28.281 5.523 1 98.44 420 ALA A O 1
ATOM 3155 N N . ILE A 1 421 ? -14.117 26.719 7.066 1 97.94 421 ILE A N 1
ATOM 3156 C CA . ILE A 1 421 ? -14.992 25.969 6.18 1 97.94 421 ILE A CA 1
ATOM 3157 C C . ILE A 1 421 ? -16.141 26.844 5.707 1 97.94 421 ILE A C 1
ATOM 3159 O O . ILE A 1 421 ? -16.484 26.859 4.52 1 97.94 421 ILE A O 1
ATOM 3163 N N . ARG A 1 422 ? -16.719 27.578 6.598 1 97.38 422 ARG A N 1
ATOM 3164 C CA . ARG A 1 422 ? -17.844 28.453 6.281 1 97.38 422 ARG A CA 1
ATOM 3165 C C . ARG A 1 422 ? -17.422 29.531 5.289 1 97.38 422 ARG A C 1
ATOM 3167 O O . ARG A 1 422 ? -18.234 29.984 4.473 1 97.38 422 ARG A O 1
ATOM 3174 N N . HIS A 1 423 ? -16.172 29.906 5.348 1 98.19 423 HIS A N 1
ATOM 3175 C CA . HIS A 1 423 ? -15.695 30.984 4.48 1 98.19 423 HIS A CA 1
ATOM 3176 C C . HIS A 1 423 ? -15.094 30.422 3.197 1 98.19 423 HIS A C 1
ATOM 3178 O O . HIS A 1 423 ? -14.43 31.156 2.451 1 98.19 423 HIS A O 1
ATOM 3184 N N . GLY A 1 424 ? -15.18 29.109 2.938 1 98.38 424 GLY A N 1
ATOM 3185 C CA . GLY A 1 424 ? -14.844 28.547 1.643 1 98.38 424 GLY A CA 1
ATOM 3186 C C . GLY A 1 424 ? -13.414 28.031 1.565 1 98.38 424 GLY A C 1
ATOM 3187 O O . GLY A 1 424 ? -12.828 27.984 0.481 1 98.38 424 GLY A O 1
ATOM 3188 N N . TYR A 1 425 ? -12.82 27.734 2.684 1 98.75 425 TYR A N 1
ATOM 3189 C CA . TYR A 1 425 ? -11.477 27.188 2.699 1 98.75 425 TYR A CA 1
ATOM 3190 C C . TYR A 1 425 ? -11.469 25.781 3.301 1 98.75 425 TYR A C 1
ATOM 3192 O O . TYR A 1 425 ? -11.969 25.578 4.41 1 98.75 425 TYR A O 1
ATOM 3200 N N . TRP A 1 426 ? -10.938 24.812 2.564 1 98.44 426 TRP A N 1
ATOM 3201 C CA . TRP A 1 426 ? -10.797 23.438 3.037 1 98.44 426 TRP A CA 1
ATOM 3202 C C . TRP A 1 426 ? -9.461 23.25 3.754 1 98.44 426 TRP A C 1
ATOM 3204 O O . TRP A 1 426 ? -8.406 23.266 3.123 1 98.44 426 TRP A O 1
ATOM 3214 N N . ILE A 1 427 ? -9.492 23.125 5.055 1 97.88 427 ILE A N 1
ATOM 3215 C CA . ILE A 1 427 ? -8.297 22.906 5.859 1 97.88 427 ILE A CA 1
ATOM 3216 C C . ILE A 1 427 ? -8.484 21.688 6.762 1 97.88 427 ILE A C 1
ATOM 3218 O O . ILE A 1 427 ? -9.617 21.297 7.055 1 97.88 427 ILE A O 1
ATOM 3222 N N . ALA A 1 428 ? -7.395 21.078 7.141 1 96.56 428 ALA A N 1
ATOM 3223 C CA . ALA A 1 428 ? -7.512 19.984 8.102 1 96.56 428 ALA A CA 1
ATOM 3224 C C . ALA A 1 428 ? -7.973 20.484 9.461 1 96.56 428 ALA A C 1
ATOM 3226 O O . ALA A 1 428 ? -7.543 21.562 9.906 1 96.56 428 ALA A O 1
ATOM 3227 N N . ARG A 1 429 ? -8.75 19.734 10.125 1 95.12 429 ARG A N 1
ATOM 3228 C CA . ARG A 1 429 ? -9.289 20.156 11.422 1 95.12 429 ARG A CA 1
ATOM 3229 C C . ARG A 1 429 ? -8.164 20.359 12.438 1 95.12 429 ARG A C 1
ATOM 3231 O O . ARG A 1 429 ? -8.273 21.188 13.336 1 95.12 429 ARG A O 1
ATOM 3238 N N . ARG A 1 430 ? -7.074 19.625 12.219 1 94.31 430 ARG A N 1
ATOM 3239 C CA . ARG A 1 430 ? -5.945 19.75 13.133 1 94.31 430 ARG A CA 1
ATOM 3240 C C . ARG A 1 430 ? -5.168 21.047 12.867 1 94.31 430 ARG A C 1
ATOM 3242 O O . ARG A 1 430 ? -4.207 21.344 13.578 1 94.31 430 ARG A O 1
ATOM 3249 N N . GLY A 1 431 ? -5.523 21.75 11.859 1 96.88 431 GLY A N 1
ATOM 3250 C CA . GLY A 1 431 ? -4.914 23.047 11.594 1 96.88 431 GLY A CA 1
ATOM 3251 C C . GLY A 1 431 ? -3.885 23 10.484 1 96.88 431 GLY A C 1
ATOM 3252 O O . GLY A 1 431 ? -3.312 24.031 10.117 1 96.88 431 GLY A O 1
ATOM 3253 N N . MET A 1 432 ? -3.73 21.875 9.836 1 97.75 432 MET A N 1
ATOM 3254 C CA . MET A 1 432 ? -2.701 21.719 8.812 1 97.75 432 MET A CA 1
ATOM 3255 C C . MET A 1 432 ? -3.123 22.391 7.508 1 97.75 432 MET A C 1
ATOM 3257 O O . MET A 1 432 ? -4.285 22.297 7.105 1 97.75 432 MET A O 1
ATOM 3261 N N . LEU A 1 433 ? -2.184 23.047 6.922 1 98.56 433 LEU A N 1
ATOM 3262 C CA . LEU A 1 433 ? -2.32 23.656 5.609 1 98.56 433 LEU A CA 1
ATOM 3263 C C . LEU A 1 433 ? -1.209 23.203 4.672 1 98.56 433 LEU A C 1
ATOM 3265 O O . LEU A 1 433 ? -0.043 23.141 5.07 1 98.56 433 LEU A O 1
ATOM 3269 N N . SER A 1 434 ? -1.6 22.828 3.506 1 98.31 434 SER A N 1
ATOM 3270 C CA . SER A 1 434 ? -0.652 22.422 2.473 1 98.31 434 SER A CA 1
ATOM 3271 C C . SER A 1 434 ? -1 23.047 1.127 1 98.31 434 SER A C 1
ATOM 3273 O O . SER A 1 434 ? -2.105 22.859 0.616 1 98.31 434 SER A O 1
ATOM 3275 N N . LEU A 1 435 ? -0.064 23.781 0.568 1 98.62 435 LEU A N 1
ATOM 3276 C CA . LEU A 1 435 ? -0.304 24.469 -0.694 1 98.62 435 LEU A CA 1
ATOM 3277 C C . LEU A 1 435 ? -0.169 23.516 -1.873 1 98.62 435 LEU A C 1
ATOM 3279 O O . LEU A 1 435 ? 0.686 22.625 -1.861 1 98.62 435 LEU A O 1
ATOM 3283 N N . ILE A 1 436 ? -0.984 23.719 -2.842 1 97.62 436 ILE A N 1
ATOM 3284 C CA . ILE A 1 436 ? -1.031 22.969 -4.086 1 97.62 436 ILE A CA 1
ATOM 3285 C C . ILE A 1 436 ? -0.46 23.812 -5.227 1 97.62 436 ILE A C 1
ATOM 3287 O O . ILE A 1 436 ? -0.566 25.031 -5.211 1 97.62 436 ILE A O 1
ATOM 3291 N N . LEU A 1 437 ? 0.157 23.141 -6.207 1 97.94 437 LEU A N 1
ATOM 3292 C CA . LEU A 1 437 ? 0.653 23.875 -7.371 1 97.94 437 LEU A CA 1
ATOM 3293 C C . LEU A 1 437 ? -0.46 24.688 -8.016 1 97.94 437 LEU A C 1
ATOM 3295 O O . LEU A 1 437 ? -1.587 24.203 -8.156 1 97.94 437 LEU A O 1
ATOM 3299 N N . GLY A 1 438 ? -0.172 25.891 -8.32 1 96.06 438 GLY A N 1
ATOM 3300 C CA . GLY A 1 438 ? -1.155 26.766 -8.938 1 96.06 438 GLY A CA 1
ATOM 3301 C C . GLY A 1 438 ? -1.772 27.75 -7.957 1 96.06 438 GLY A C 1
ATOM 3302 O O . GLY A 1 438 ? -2.449 28.688 -8.367 1 96.06 438 GLY A O 1
ATOM 3303 N N . THR A 1 439 ? -1.543 27.562 -6.641 1 97.88 439 THR A N 1
ATOM 3304 C CA . THR A 1 439 ? -2.037 28.5 -5.641 1 97.88 439 THR A CA 1
ATOM 3305 C C . THR A 1 439 ? -1.336 29.844 -5.773 1 97.88 439 THR A C 1
ATOM 3307 O O . THR A 1 439 ? -0.105 29.906 -5.816 1 97.88 439 THR A O 1
ATOM 3310 N N . SER A 1 440 ? -2.104 30.875 -5.805 1 97.38 440 SER A N 1
ATOM 3311 C CA . SER A 1 440 ? -1.534 32.219 -5.969 1 97.38 440 SER A CA 1
ATOM 3312 C C . SER A 1 440 ? -1.497 32.969 -4.645 1 97.38 440 SER A C 1
ATOM 3314 O O . SER A 1 440 ? -2.178 32.594 -3.689 1 97.38 440 SER A O 1
ATOM 3316 N N . LYS A 1 441 ? -0.711 34.031 -4.648 1 97.88 441 LYS A N 1
ATOM 3317 C CA . LYS A 1 441 ? -0.697 34.906 -3.479 1 97.88 441 LYS A CA 1
ATOM 3318 C C . LYS A 1 441 ? -2.07 35.531 -3.238 1 97.88 441 LYS A C 1
ATOM 3320 O O . LYS A 1 441 ? -2.465 35.75 -2.092 1 97.88 441 LYS A O 1
ATOM 3325 N N . GLY A 1 442 ? -2.752 35.719 -4.355 1 98 442 GLY A N 1
ATOM 3326 C CA . GLY A 1 442 ? -4.105 36.219 -4.219 1 98 442 GLY A CA 1
ATOM 3327 C C . GLY A 1 442 ? -5.035 35.281 -3.492 1 98 442 GLY A C 1
ATOM 3328 O O . GLY A 1 442 ? -5.812 35.688 -2.631 1 98 442 GLY A O 1
ATOM 3329 N N . ASP A 1 443 ? -4.984 34 -3.865 1 97.44 443 ASP A N 1
ATOM 3330 C CA . ASP A 1 443 ? -5.742 32.969 -3.166 1 97.44 443 ASP A CA 1
ATOM 3331 C C . ASP A 1 443 ? -5.41 32.969 -1.676 1 97.44 443 ASP A C 1
ATOM 3333 O O . ASP A 1 443 ? -6.309 32.906 -0.834 1 97.44 443 ASP A O 1
ATOM 3337 N N . LEU A 1 444 ? -4.156 33.094 -1.396 1 98.56 444 LEU A N 1
ATOM 3338 C CA . LEU A 1 444 ? -3.672 32.969 -0.025 1 98.56 444 LEU A CA 1
ATOM 3339 C C . LEU A 1 444 ? -3.98 34.219 0.779 1 98.56 444 LEU A C 1
ATOM 3341 O O . LEU A 1 444 ? -4.207 34.156 1.989 1 98.56 444 LEU A O 1
ATOM 3345 N N . GLN A 1 445 ? -3.98 35.375 0.092 1 98.5 445 GLN A N 1
ATOM 3346 C CA . GLN A 1 445 ? -4.387 36.594 0.776 1 98.5 445 GLN A CA 1
ATOM 3347 C C . GLN A 1 445 ? -5.816 36.5 1.298 1 98.5 445 GLN A C 1
ATOM 3349 O O . GLN A 1 445 ? -6.129 36.969 2.385 1 98.5 445 GLN A O 1
ATOM 3354 N N . GLY A 1 446 ? -6.66 35.906 0.513 1 98.56 446 GLY A N 1
ATOM 3355 C CA . GLY A 1 446 ? -8.016 35.656 0.984 1 98.56 446 GLY A CA 1
ATOM 3356 C C . GLY A 1 446 ? -8.062 34.875 2.281 1 98.56 446 GLY A C 1
ATOM 3357 O O . GLY A 1 446 ? -8.844 35.188 3.178 1 98.56 446 GLY A O 1
ATOM 3358 N N . PHE A 1 447 ? -7.266 33.844 2.387 1 98.75 447 PHE A N 1
ATOM 3359 C CA . PHE A 1 447 ? -7.234 33.062 3.609 1 98.75 447 PHE A CA 1
ATOM 3360 C C . PHE A 1 447 ? -6.645 33.875 4.762 1 98.75 447 PHE A C 1
ATOM 3362 O O . PHE A 1 447 ? -7.094 33.75 5.902 1 98.75 447 PHE A O 1
ATOM 3369 N N . LEU A 1 448 ? -5.598 34.656 4.469 1 98.69 448 LEU A N 1
ATOM 3370 C CA . LEU A 1 448 ? -5.047 35.531 5.496 1 98.69 448 LEU A CA 1
ATOM 3371 C C . LEU A 1 448 ? -6.117 36.469 6.047 1 98.69 448 LEU A C 1
ATOM 3373 O O . LEU A 1 448 ? -6.152 36.75 7.25 1 98.69 448 LEU A O 1
ATOM 3377 N N . ASP A 1 449 ? -6.965 36.906 5.195 1 98.56 449 ASP A N 1
ATOM 3378 C CA . ASP A 1 449 ? -8.07 37.75 5.621 1 98.56 449 ASP A CA 1
ATOM 3379 C C . ASP A 1 449 ? -9.031 37 6.523 1 98.56 449 ASP A C 1
ATOM 3381 O O . ASP A 1 449 ? -9.586 37.562 7.473 1 98.56 449 ASP A O 1
ATOM 3385 N N . VAL A 1 450 ? -9.266 35.75 6.184 1 98.31 450 VAL A N 1
ATOM 3386 C CA . VAL A 1 450 ? -10.117 34.875 7.004 1 98.31 450 VAL A CA 1
ATOM 3387 C C . VAL A 1 450 ? -9.516 34.75 8.406 1 98.31 450 VAL A C 1
ATOM 3389 O O . VAL A 1 450 ? -10.234 34.844 9.406 1 98.31 450 VAL A O 1
ATOM 3392 N N . VAL A 1 451 ? -8.211 34.531 8.508 1 98.44 451 VAL A N 1
ATOM 3393 C CA . VAL A 1 451 ? -7.523 34.438 9.789 1 98.44 451 VAL A CA 1
ATOM 3394 C C . VAL A 1 451 ? -7.652 35.719 10.57 1 98.44 451 VAL A C 1
ATOM 3396 O O . VAL A 1 451 ? -7.934 35.719 11.766 1 98.44 451 VAL A O 1
ATOM 3399 N N . GLU A 1 452 ? -7.496 36.844 9.867 1 97.75 452 GLU A N 1
ATOM 3400 C CA . GLU A 1 452 ? -7.633 38.156 10.5 1 97.75 452 GLU A CA 1
ATOM 3401 C C . GLU A 1 452 ? -9.047 38.344 11.039 1 97.75 452 GLU A C 1
ATOM 3403 O O . GLU A 1 452 ? -9.219 38.875 12.141 1 97.75 452 GLU A O 1
ATOM 3408 N N . GLY A 1 453 ? -9.984 38.031 10.258 1 98.12 453 GLY A N 1
ATOM 3409 C CA . GLY A 1 453 ? -11.367 38.094 10.703 1 98.12 453 GLY A CA 1
ATOM 3410 C C . GLY A 1 453 ? -11.648 37.281 11.938 1 98.12 453 GLY A C 1
ATOM 3411 O O . GLY A 1 453 ? -12.328 37.719 12.867 1 98.12 453 GLY A O 1
ATOM 3412 N N . PHE A 1 454 ? -11.195 36.031 11.953 1 98.31 454 PHE A N 1
ATOM 3413 C CA . PHE A 1 454 ? -11.383 35.156 13.102 1 98.31 454 PHE A CA 1
ATOM 3414 C C . PHE A 1 454 ? -10.766 35.75 14.352 1 98.31 454 PHE A C 1
ATOM 3416 O O . PHE A 1 454 ? -11.383 35.75 15.422 1 98.31 454 PHE A O 1
ATOM 3423 N N . VAL A 1 455 ? -9.5 36.312 14.227 1 96.94 455 VAL A N 1
ATOM 3424 C CA . VAL A 1 455 ? -8.797 36.906 15.352 1 96.94 455 VAL A CA 1
ATOM 3425 C C . VAL A 1 455 ? -9.586 38.094 15.883 1 96.94 455 VAL A C 1
ATOM 3427 O O . VAL A 1 455 ? -9.727 38.281 17.094 1 96.94 455 VAL A O 1
ATOM 3430 N N . ARG A 1 456 ? -10.117 38.844 14.984 1 96.69 456 ARG A N 1
ATOM 3431 C CA . ARG A 1 456 ? -10.891 40 15.375 1 96.69 456 ARG A CA 1
ATOM 3432 C C . ARG A 1 456 ? -12.172 39.594 16.109 1 96.69 456 ARG A C 1
ATOM 3434 O O . ARG A 1 456 ? -12.492 40.156 17.156 1 96.69 456 ARG A O 1
ATOM 3441 N N . GLU A 1 457 ? -12.836 38.656 15.594 1 96.06 457 GLU A N 1
ATOM 3442 C CA . GLU A 1 457 ? -14.141 38.25 16.109 1 96.06 457 GLU A CA 1
ATOM 3443 C C . GLU A 1 457 ? -14 37.531 17.453 1 96.06 457 GLU A C 1
ATOM 3445 O O . GLU A 1 457 ? -14.914 37.531 18.266 1 96.06 457 GLU A O 1
ATOM 3450 N N . HIS A 1 458 ? -12.898 36.875 17.656 1 95.62 458 HIS A N 1
ATOM 3451 C CA . HIS A 1 458 ? -12.734 36.062 18.844 1 95.62 458 HIS A CA 1
ATOM 3452 C C . HIS A 1 458 ? -11.594 36.562 19.719 1 95.62 458 HIS A C 1
ATOM 3454 O O . HIS A 1 458 ? -10.992 35.812 20.469 1 95.62 458 HIS A O 1
ATOM 3460 N N . ARG A 1 459 ? -11.281 37.75 19.656 1 93 459 ARG A N 1
ATOM 3461 C CA . ARG A 1 459 ? -10.141 38.375 20.312 1 93 459 ARG A CA 1
ATOM 3462 C C . ARG A 1 459 ? -10.188 38.156 21.828 1 93 459 ARG A C 1
ATOM 3464 O O . ARG A 1 459 ? -9.148 37.906 22.453 1 93 459 ARG A O 1
ATOM 3471 N N . GLU A 1 460 ? -11.297 38.188 22.438 1 91.69 460 GLU A N 1
ATOM 3472 C CA . GLU A 1 460 ? -11.461 38.062 23.875 1 91.69 460 GLU A CA 1
ATOM 3473 C C . GLU A 1 460 ? -10.969 36.688 24.375 1 91.69 460 GLU A C 1
ATOM 3475 O O . GLU A 1 460 ? -10.516 36.562 25.516 1 91.69 460 GLU A O 1
ATOM 3480 N N . PHE A 1 461 ? -11.086 35.688 23.469 1 91.94 461 PHE A N 1
ATOM 3481 C CA . PHE A 1 461 ? -10.688 34.344 23.844 1 91.94 461 PHE A CA 1
ATOM 3482 C C . PHE A 1 461 ? -9.234 34.094 23.484 1 91.94 461 PHE A C 1
ATOM 3484 O O . PHE A 1 461 ? -8.609 33.188 24.016 1 91.94 461 PHE A O 1
ATOM 3491 N N . LEU A 1 462 ? -8.68 34.906 22.578 1 91.69 462 LEU A N 1
ATOM 3492 C CA . LEU A 1 462 ? -7.379 34.625 21.969 1 91.69 462 LEU A CA 1
ATOM 3493 C C . LEU A 1 462 ? -6.262 35.375 22.688 1 91.69 462 LEU A C 1
ATOM 3495 O O . LEU A 1 462 ? -5.082 35.062 22.484 1 91.69 462 LEU A O 1
ATOM 3499 N N . GLU A 1 463 ? -6.656 36.312 23.469 1 84.31 463 GLU A N 1
ATOM 3500 C CA . GLU A 1 463 ? -5.656 37.062 24.219 1 84.31 463 GLU A CA 1
ATOM 3501 C C . GLU A 1 463 ? -5.242 36.344 25.484 1 84.31 463 GLU A C 1
ATOM 3503 O O . GLU A 1 463 ? -6.07 35.688 26.141 1 84.31 463 GLU A O 1
ATOM 3508 N N . MET B 1 1 ? 21.859 -50.562 -7.746 1 46.53 1 MET B N 1
ATOM 3509 C CA . MET B 1 1 ? 22.031 -49.312 -7.02 1 46.53 1 MET B CA 1
ATOM 3510 C C . MET B 1 1 ? 22.984 -48.375 -7.766 1 46.53 1 MET B C 1
ATOM 3512 O O . MET B 1 1 ? 22.734 -47.156 -7.836 1 46.53 1 MET B O 1
ATOM 3516 N N . THR B 1 2 ? 23.984 -48.938 -8.281 1 50.16 2 THR B N 1
ATOM 3517 C CA . THR B 1 2 ? 25.047 -48.219 -8.977 1 50.16 2 THR B CA 1
ATOM 3518 C C . THR B 1 2 ? 24.594 -47.844 -10.383 1 50.16 2 THR B C 1
ATOM 3520 O O . THR B 1 2 ? 24.891 -46.719 -10.844 1 50.16 2 THR B O 1
ATOM 3523 N N . ALA B 1 3 ? 23.859 -48.719 -10.977 1 54.22 3 ALA B N 1
ATOM 3524 C CA . ALA B 1 3 ? 23.406 -48.469 -12.344 1 54.22 3 ALA B CA 1
ATOM 3525 C C . ALA B 1 3 ? 22.328 -47.406 -12.383 1 54.22 3 ALA B C 1
ATOM 3527 O O . ALA B 1 3 ? 22.312 -46.562 -13.273 1 54.22 3 ALA B O 1
ATOM 3528 N N . SER B 1 4 ? 21.422 -47.469 -11.352 1 56.31 4 SER B N 1
ATOM 3529 C CA . SER B 1 4 ? 20.344 -46.469 -11.203 1 56.31 4 SER B CA 1
ATOM 3530 C C . SER B 1 4 ? 20.906 -45.094 -10.883 1 56.31 4 SER B C 1
ATOM 3532 O O . SER B 1 4 ? 20.453 -44.094 -11.422 1 56.31 4 SER B O 1
ATOM 3534 N N . SER B 1 5 ? 21.984 -45.188 -10.18 1 62.5 5 SER B N 1
ATOM 3535 C CA . SER B 1 5 ? 22.656 -43.938 -9.828 1 62.5 5 SER B CA 1
ATOM 3536 C C . SER B 1 5 ? 23.391 -43.344 -11.031 1 62.5 5 SER B C 1
ATOM 3538 O O . SER B 1 5 ? 23.375 -42.125 -11.234 1 62.5 5 SER B O 1
ATOM 3540 N N . GLU B 1 6 ? 23.953 -44.25 -11.852 1 64.06 6 GLU B N 1
ATOM 3541 C CA . GLU B 1 6 ? 24.672 -43.781 -13.031 1 64.06 6 GLU B CA 1
ATOM 3542 C C . GLU B 1 6 ? 23.719 -43.25 -14.078 1 64.06 6 GLU B C 1
ATOM 3544 O O . GLU B 1 6 ? 24 -42.219 -14.719 1 64.06 6 GLU B O 1
ATOM 3549 N N . ALA B 1 7 ? 22.672 -43.906 -14.312 1 68.88 7 ALA B N 1
ATOM 3550 C CA . ALA B 1 7 ? 21.641 -43.438 -15.25 1 68.88 7 ALA B CA 1
ATOM 3551 C C . ALA B 1 7 ? 21.062 -42.094 -14.812 1 68.88 7 ALA B C 1
ATOM 3553 O O . ALA B 1 7 ? 20.844 -41.219 -15.641 1 68.88 7 ALA B O 1
ATOM 3554 N N . SER B 1 8 ? 20.891 -42.062 -13.57 1 75.88 8 SER B N 1
ATOM 3555 C CA . SER B 1 8 ? 20.391 -40.812 -13.023 1 75.88 8 SER B CA 1
ATOM 3556 C C . SER B 1 8 ? 21.406 -39.656 -13.219 1 75.88 8 SER B C 1
ATOM 3558 O O . SER B 1 8 ? 21.016 -38.531 -13.547 1 75.88 8 SER B O 1
ATOM 3560 N N . LYS B 1 9 ? 22.625 -40 -13.18 1 78.88 9 LYS B N 1
ATOM 3561 C CA . LYS B 1 9 ? 23.688 -39 -13.375 1 78.88 9 LYS B CA 1
ATOM 3562 C C . LYS B 1 9 ? 23.766 -38.562 -14.836 1 78.88 9 LYS B C 1
ATOM 3564 O O . LYS B 1 9 ? 23.969 -37.406 -15.125 1 78.88 9 LYS B O 1
ATOM 3569 N N . CYS B 1 10 ? 23.594 -39.562 -15.594 1 83.19 10 CYS B N 1
ATOM 3570 C CA . CYS B 1 10 ? 23.625 -39.25 -17.031 1 83.19 10 CYS B CA 1
ATOM 3571 C C . CYS B 1 10 ? 22.422 -38.406 -17.438 1 83.19 10 CYS B C 1
ATOM 3573 O O . CYS B 1 10 ? 22.578 -37.469 -18.234 1 83.19 10 CYS B O 1
ATOM 3575 N N . ALA B 1 11 ? 21.312 -38.781 -17 1 86.31 11 ALA B N 1
ATOM 3576 C CA . ALA B 1 11 ? 20.094 -38.031 -17.281 1 86.31 11 ALA B CA 1
ATOM 3577 C C . ALA B 1 11 ? 20.234 -36.594 -16.781 1 86.31 11 ALA B C 1
ATOM 3579 O O . ALA B 1 11 ? 19.812 -35.625 -17.453 1 86.31 11 ALA B O 1
ATOM 3580 N N . LEU B 1 12 ? 20.844 -36.469 -15.648 1 91.19 12 LEU B N 1
ATOM 3581 C CA . LEU B 1 12 ? 21.047 -35.156 -15.062 1 91.19 12 LEU B CA 1
ATOM 3582 C C . LEU B 1 12 ? 22 -34.312 -15.914 1 91.19 12 LEU B C 1
ATOM 3584 O O . LEU B 1 12 ? 21.766 -33.125 -16.125 1 91.19 12 LEU B O 1
ATOM 3588 N N . GLU B 1 13 ? 23.031 -34.875 -16.328 1 93.5 13 GLU B N 1
ATOM 3589 C CA . GLU B 1 13 ? 24 -34.188 -17.172 1 93.5 13 GLU B CA 1
ATOM 3590 C C . GLU B 1 13 ? 23.359 -33.75 -18.484 1 93.5 13 GLU B C 1
ATOM 3592 O O . GLU B 1 13 ? 23.625 -32.625 -18.969 1 93.5 13 GLU B O 1
ATOM 3597 N N . GLU B 1 14 ? 22.641 -34.625 -19.031 1 94.56 14 GLU B N 1
ATOM 3598 C CA . GLU B 1 14 ? 21.984 -34.281 -20.281 1 94.56 14 GLU B CA 1
ATOM 3599 C C . GLU B 1 14 ? 20.969 -33.156 -20.094 1 94.56 14 GLU B C 1
ATOM 3601 O O . GLU B 1 14 ? 20.859 -32.25 -20.922 1 94.56 14 GLU B O 1
ATOM 3606 N N . ALA B 1 15 ? 20.188 -33.25 -19.047 1 95 15 ALA B N 1
ATOM 3607 C CA . ALA B 1 15 ? 19.234 -32.188 -18.734 1 95 15 ALA B CA 1
ATOM 3608 C C . ALA B 1 15 ? 19.953 -30.859 -18.547 1 95 15 ALA B C 1
ATOM 3610 O O . ALA B 1 15 ? 19.453 -29.828 -18.984 1 95 15 ALA B O 1
ATOM 3611 N N . GLN B 1 16 ? 21.047 -30.922 -17.906 1 95.81 16 GLN B N 1
ATOM 3612 C CA . GLN B 1 16 ? 21.844 -29.703 -17.688 1 95.81 16 GLN B CA 1
ATOM 3613 C C . GLN B 1 16 ? 22.312 -29.125 -19.016 1 95.81 16 GLN B C 1
ATOM 3615 O O . GLN B 1 16 ? 22.344 -27.891 -19.172 1 95.81 16 GLN B O 1
ATOM 3620 N N . ARG B 1 17 ? 22.75 -29.969 -19.875 1 96.69 17 ARG B N 1
ATOM 3621 C CA . ARG B 1 17 ? 23.172 -29.516 -21.203 1 96.69 17 ARG B CA 1
ATOM 3622 C C . ARG B 1 17 ? 22.031 -28.828 -21.938 1 96.69 17 ARG B C 1
ATOM 3624 O O . ARG B 1 17 ? 22.234 -27.797 -22.578 1 96.69 17 ARG B O 1
ATOM 3631 N N . LEU B 1 18 ? 20.875 -29.406 -21.844 1 96.88 18 LEU B N 1
ATOM 3632 C CA . LEU B 1 18 ? 19.703 -28.828 -22.469 1 96.88 18 LEU B CA 1
ATOM 3633 C C . LEU B 1 18 ? 19.375 -27.469 -21.859 1 96.88 18 LEU B C 1
ATOM 3635 O O . LEU B 1 18 ? 18.984 -26.531 -22.578 1 96.88 18 LEU B O 1
ATOM 3639 N N . LEU B 1 19 ? 19.484 -27.375 -20.578 1 96.81 19 LEU B N 1
ATOM 3640 C CA . LEU B 1 19 ? 19.219 -26.125 -19.875 1 96.81 19 LEU B CA 1
ATOM 3641 C C . LEU B 1 19 ? 20.203 -25.031 -20.328 1 96.81 19 LEU B C 1
ATOM 3643 O O . LEU B 1 19 ? 19.797 -23.891 -20.562 1 96.81 19 LEU B O 1
ATOM 3647 N N . ILE B 1 20 ? 21.453 -25.359 -20.422 1 97.5 20 ILE B N 1
ATOM 3648 C CA . ILE B 1 20 ? 22.469 -24.422 -20.875 1 97.5 20 ILE B CA 1
ATOM 3649 C C . ILE B 1 20 ? 22.156 -23.922 -22.281 1 97.5 20 ILE B C 1
ATOM 3651 O O . ILE B 1 20 ? 22.281 -22.734 -22.578 1 97.5 20 ILE B O 1
ATOM 3655 N N . SER B 1 21 ? 21.734 -24.844 -23.125 1 97.75 21 SER B N 1
ATOM 3656 C CA . SER B 1 21 ? 21.375 -24.5 -24.484 1 97.75 21 SER B CA 1
ATOM 3657 C C . SER B 1 21 ? 20.172 -23.578 -24.516 1 97.75 21 SER B C 1
ATOM 3659 O O . SER B 1 21 ? 20.125 -22.625 -25.312 1 97.75 21 SER B O 1
ATOM 3661 N N . ALA B 1 22 ? 19.188 -23.891 -23.703 1 97.62 22 ALA B N 1
ATOM 3662 C CA . ALA B 1 22 ? 17.984 -23.062 -23.625 1 97.62 22 ALA B CA 1
ATOM 3663 C C . ALA B 1 22 ? 18.312 -21.656 -23.141 1 97.62 22 ALA B C 1
ATOM 3665 O O . ALA B 1 22 ? 17.766 -20.672 -23.641 1 97.62 22 ALA B O 1
ATOM 3666 N N . GLU B 1 23 ? 19.141 -21.531 -22.172 1 97.62 23 GLU B N 1
ATOM 3667 C CA . GLU B 1 23 ? 19.547 -20.25 -21.641 1 97.62 23 GLU B CA 1
ATOM 3668 C C . GLU B 1 23 ? 20.312 -19.422 -22.688 1 97.62 23 GLU B C 1
ATOM 3670 O O . GLU B 1 23 ? 20.094 -18.219 -22.812 1 97.62 23 GLU B O 1
ATOM 3675 N N . LYS B 1 24 ? 21.219 -20.078 -23.406 1 97.88 24 LYS B N 1
ATOM 3676 C CA . LYS B 1 24 ? 21.953 -19.406 -24.469 1 97.88 24 LYS B CA 1
ATOM 3677 C C . LYS B 1 24 ? 21 -18.844 -25.531 1 97.88 24 LYS B C 1
ATOM 3679 O O . LYS B 1 24 ? 21.156 -17.719 -25.984 1 97.88 24 LYS B O 1
ATOM 3684 N N . ALA B 1 25 ? 20.047 -19.672 -25.906 1 98 25 ALA B N 1
ATOM 3685 C CA . ALA B 1 25 ? 19.047 -19.234 -26.891 1 98 25 ALA B CA 1
ATOM 3686 C C . ALA B 1 25 ? 18.25 -18.047 -26.359 1 98 25 ALA B C 1
ATOM 3688 O O . ALA B 1 25 ? 17.953 -17.109 -27.094 1 98 25 ALA B O 1
ATOM 3689 N N . PHE B 1 26 ? 17.906 -18.109 -25.141 1 97.94 26 PHE B N 1
ATOM 3690 C CA . PHE B 1 26 ? 17.172 -17.031 -24.469 1 97.94 26 PHE B CA 1
ATOM 3691 C C . PHE B 1 26 ? 17.953 -15.727 -24.531 1 97.94 26 PHE B C 1
ATOM 3693 O O . PHE B 1 26 ? 17.391 -14.68 -24.859 1 97.94 26 PHE B O 1
ATOM 3700 N N . ILE B 1 27 ? 19.203 -15.742 -24.219 1 98.19 27 ILE B N 1
ATOM 3701 C CA . ILE B 1 27 ? 20.062 -14.562 -24.219 1 98.19 27 ILE B CA 1
ATOM 3702 C C . ILE B 1 27 ? 20.141 -13.977 -25.625 1 98.19 27 ILE B C 1
ATOM 3704 O O . ILE B 1 27 ? 20.031 -12.766 -25.797 1 98.19 27 ILE B O 1
ATOM 3708 N N . GLU B 1 28 ? 20.297 -14.82 -26.562 1 98.06 28 GLU B N 1
ATOM 3709 C CA . GLU B 1 28 ? 20.438 -14.391 -27.953 1 98.06 28 GLU B CA 1
ATOM 3710 C C . GLU B 1 28 ? 19.141 -13.781 -28.469 1 98.06 28 GLU B C 1
ATOM 3712 O O . GLU B 1 28 ? 19.172 -12.859 -29.297 1 98.06 28 GLU B O 1
ATOM 3717 N N . HIS B 1 29 ? 18.062 -14.25 -27.938 1 97.81 29 HIS B N 1
ATOM 3718 C CA . HIS B 1 29 ? 16.75 -13.852 -28.438 1 97.81 29 HIS B CA 1
ATOM 3719 C C . HIS B 1 29 ? 16.266 -12.586 -27.75 1 97.81 29 HIS B C 1
ATOM 3721 O O . HIS B 1 29 ? 15.258 -11.992 -28.156 1 97.81 29 HIS B O 1
ATOM 3727 N N . ASN B 1 30 ? 16.906 -12.117 -26.75 1 98.38 30 ASN B N 1
ATOM 3728 C CA . ASN B 1 30 ? 16.406 -10.992 -25.953 1 98.38 30 ASN B CA 1
ATOM 3729 C C . ASN B 1 30 ? 17.5 -9.992 -25.641 1 98.38 30 ASN B C 1
ATOM 3731 O O . ASN B 1 30 ? 17.703 -9.633 -24.484 1 98.38 30 ASN B O 1
ATOM 3735 N N . PRO B 1 31 ? 18.188 -9.477 -26.656 1 98.5 31 PRO B N 1
ATOM 3736 C CA . PRO B 1 31 ? 19.328 -8.578 -26.422 1 98.5 31 PRO B CA 1
ATOM 3737 C C . PRO B 1 31 ? 18.891 -7.242 -25.812 1 98.5 31 PRO B C 1
ATOM 3739 O O . PRO B 1 31 ? 19.641 -6.652 -25.016 1 98.5 31 PRO B O 1
ATOM 3742 N N . LYS B 1 32 ? 17.766 -6.738 -26.219 1 98.69 32 LYS B N 1
ATOM 3743 C CA . LYS B 1 32 ? 17.312 -5.457 -25.688 1 98.69 32 LYS B CA 1
ATOM 3744 C C . LYS B 1 32 ? 16.891 -5.586 -24.219 1 98.69 32 LYS B C 1
ATOM 3746 O O . LYS B 1 32 ? 17.109 -4.668 -23.422 1 98.69 32 LYS B O 1
ATOM 3751 N N . SER B 1 33 ? 16.25 -6.691 -23.844 1 98.44 33 SER B N 1
ATOM 3752 C CA . SER B 1 33 ? 15.945 -6.949 -22.438 1 98.44 33 SER B CA 1
ATOM 3753 C C . SER B 1 33 ? 17.203 -7.027 -21.609 1 98.44 33 SER B C 1
ATOM 3755 O O . SER B 1 33 ? 17.25 -6.512 -20.484 1 98.44 33 SER B O 1
ATOM 3757 N N . LYS B 1 34 ? 18.219 -7.707 -22.125 1 98.31 34 LYS B N 1
ATOM 3758 C CA . LYS B 1 34 ? 19.5 -7.797 -21.438 1 98.31 34 LYS B CA 1
ATOM 3759 C C . LYS B 1 34 ? 20.109 -6.414 -21.219 1 98.31 34 LYS B C 1
ATOM 3761 O O . LYS B 1 34 ? 20.578 -6.102 -20.125 1 98.31 34 LYS B O 1
ATOM 3766 N N . ALA B 1 35 ? 20.109 -5.586 -22.234 1 98.38 35 ALA B N 1
ATOM 3767 C CA . ALA B 1 35 ? 20.656 -4.23 -22.156 1 98.38 35 ALA B CA 1
ATOM 3768 C C . ALA B 1 35 ? 19.891 -3.393 -21.125 1 98.38 35 ALA B C 1
ATOM 3770 O O . ALA B 1 35 ? 20.5 -2.631 -20.375 1 98.38 35 ALA B O 1
ATOM 3771 N N . GLN B 1 36 ? 18.578 -3.545 -21.172 1 97.88 36 GLN B N 1
ATOM 3772 C CA . GLN B 1 36 ? 17.75 -2.803 -20.234 1 97.88 36 GLN B CA 1
ATOM 3773 C C . GLN B 1 36 ? 18.047 -3.217 -18.797 1 97.88 36 GLN B C 1
ATOM 3775 O O . GLN B 1 36 ? 18.016 -2.385 -17.891 1 97.88 36 GLN B O 1
ATOM 3780 N N . HIS B 1 37 ? 18.234 -4.477 -18.609 1 97.5 37 HIS B N 1
ATOM 3781 C CA . HIS B 1 37 ? 18.562 -4.98 -17.281 1 97.5 37 HIS B CA 1
ATOM 3782 C C . HIS B 1 37 ? 19.828 -4.34 -16.734 1 97.5 37 HIS B C 1
ATOM 3784 O O . HIS B 1 37 ? 19.906 -3.98 -15.562 1 97.5 37 HIS B O 1
ATOM 3790 N N . LYS B 1 38 ? 20.828 -4.199 -17.562 1 97.12 38 LYS B N 1
ATOM 3791 C CA . LYS B 1 38 ? 22.094 -3.584 -17.172 1 97.12 38 LYS B CA 1
ATOM 3792 C C . LYS B 1 38 ? 21.891 -2.133 -16.75 1 97.12 38 LYS B C 1
ATOM 3794 O O . LYS B 1 38 ? 22.391 -1.712 -15.703 1 97.12 38 LYS B O 1
ATOM 3799 N N . VAL B 1 39 ? 21.125 -1.429 -17.5 1 97.12 39 VAL B N 1
ATOM 3800 C CA . VAL B 1 39 ? 20.859 -0.022 -17.234 1 97.12 39 VAL B CA 1
ATOM 3801 C C . VAL B 1 39 ? 20.047 0.105 -15.945 1 97.12 39 VAL B C 1
ATOM 3803 O O . VAL B 1 39 ? 20.359 0.948 -15.094 1 97.12 39 VAL B O 1
ATOM 3806 N N . ALA B 1 40 ? 19.047 -0.722 -15.82 1 97.69 40 ALA B N 1
ATOM 3807 C CA . ALA B 1 40 ? 18.172 -0.676 -14.664 1 97.69 40 ALA B CA 1
ATOM 3808 C C . ALA B 1 40 ? 18.938 -0.983 -13.375 1 97.69 40 ALA B C 1
ATOM 3810 O O . ALA B 1 40 ? 18.625 -0.432 -12.32 1 97.69 40 ALA B O 1
ATOM 3811 N N . SER B 1 41 ? 19.938 -1.833 -13.453 1 96.94 41 SER B N 1
ATOM 3812 C CA . SER B 1 41 ? 20.672 -2.309 -12.289 1 96.94 41 SER B CA 1
ATOM 3813 C C . SER B 1 41 ? 21.531 -1.196 -11.672 1 96.94 41 SER B C 1
ATOM 3815 O O . SER B 1 41 ? 22.016 -1.331 -10.555 1 96.94 41 SER B O 1
ATOM 3817 N N . GLU B 1 42 ? 21.656 -0.08 -12.328 1 97.31 42 GLU B N 1
ATOM 3818 C CA . GLU B 1 42 ? 22.406 1.056 -11.805 1 97.31 42 GLU B CA 1
ATOM 3819 C C . GLU B 1 42 ? 21.641 1.739 -10.672 1 97.31 42 GLU B C 1
ATOM 3821 O O . GLU B 1 42 ? 22.25 2.281 -9.742 1 97.31 42 GLU B O 1
ATOM 3826 N N . VAL B 1 43 ? 20.281 1.684 -10.727 1 98.06 43 VAL B N 1
ATOM 3827 C CA . VAL B 1 43 ? 19.5 2.477 -9.789 1 98.06 43 VAL B CA 1
ATOM 3828 C C . VAL B 1 43 ? 18.516 1.579 -9.055 1 98.06 43 VAL B C 1
ATOM 3830 O O . VAL B 1 43 ? 17.938 1.976 -8.031 1 98.06 43 VAL B O 1
ATOM 3833 N N . LEU B 1 44 ? 18.312 0.403 -9.562 1 97.81 44 LEU B N 1
ATOM 3834 C CA . LEU B 1 44 ? 17.5 -0.622 -8.922 1 97.81 44 LEU B CA 1
ATOM 3835 C C . LEU B 1 44 ? 18.328 -1.84 -8.555 1 97.81 44 LEU B C 1
ATOM 3837 O O . LEU B 1 44 ? 18.984 -2.432 -9.422 1 97.81 44 LEU B O 1
ATOM 3841 N N . PRO B 1 45 ? 18.281 -2.279 -7.289 1 95.5 45 PRO B N 1
ATOM 3842 C CA . PRO B 1 45 ? 19.047 -3.482 -6.949 1 95.5 45 PRO B CA 1
ATOM 3843 C C . PRO B 1 45 ? 18.656 -4.688 -7.805 1 95.5 45 PRO B C 1
ATOM 3845 O O . PRO B 1 45 ? 17.516 -5.164 -7.727 1 95.5 45 PRO B O 1
ATOM 3848 N N . GLY B 1 46 ? 19.562 -5.145 -8.602 1 92.62 46 GLY B N 1
ATOM 3849 C CA . GLY B 1 46 ? 19.297 -6.254 -9.5 1 92.62 46 GLY B CA 1
ATOM 3850 C C . GLY B 1 46 ? 18.406 -5.871 -10.672 1 92.62 46 GLY B C 1
ATOM 3851 O O . GLY B 1 46 ? 17.875 -6.738 -11.359 1 92.62 46 GLY B O 1
ATOM 3852 N N . GLY B 1 47 ? 18.188 -4.641 -10.812 1 93.94 47 GLY B N 1
ATOM 3853 C CA . GLY B 1 47 ? 17.5 -4.105 -11.977 1 93.94 47 GLY B CA 1
ATOM 3854 C C . GLY B 1 47 ? 15.984 -4.207 -11.867 1 93.94 47 GLY B C 1
ATOM 3855 O O . GLY B 1 47 ? 15.281 -4.129 -12.883 1 93.94 47 GLY B O 1
ATOM 3856 N N . ASN B 1 48 ? 15.508 -4.449 -10.703 1 89.19 48 ASN B N 1
ATOM 3857 C CA . ASN B 1 48 ? 14.062 -4.613 -10.594 1 89.19 48 ASN B CA 1
ATOM 3858 C C . ASN B 1 48 ? 13.562 -4.227 -9.203 1 89.19 48 ASN B C 1
ATOM 3860 O O . ASN B 1 48 ? 14.344 -4.172 -8.25 1 89.19 48 ASN B O 1
ATOM 3864 N N . THR B 1 49 ? 12.266 -3.971 -9.109 1 92.12 49 THR B N 1
ATOM 3865 C CA . THR B 1 49 ? 11.602 -3.662 -7.848 1 92.12 49 THR B CA 1
ATOM 3866 C C . THR B 1 49 ? 11 -4.922 -7.23 1 92.12 49 THR B C 1
ATOM 3868 O O . THR B 1 49 ? 10.992 -5.078 -6.008 1 92.12 49 THR B O 1
ATOM 3871 N N . ARG B 1 50 ? 10.492 -5.781 -8.008 1 91.25 50 ARG B N 1
ATOM 3872 C CA . ARG B 1 50 ? 9.812 -6.988 -7.547 1 91.25 50 ARG B CA 1
ATOM 3873 C C . ARG B 1 50 ? 10.711 -8.211 -7.707 1 91.25 50 ARG B C 1
ATOM 3875 O O . ARG B 1 50 ? 10.969 -8.648 -8.828 1 91.25 50 ARG B O 1
ATOM 3882 N N . SER B 1 51 ? 11.016 -8.844 -6.609 1 85.5 51 SER B N 1
ATOM 3883 C CA . SER B 1 51 ? 11.945 -9.969 -6.645 1 85.5 51 SER B CA 1
ATOM 3884 C C . SER B 1 51 ? 11.367 -11.133 -7.445 1 85.5 51 SER B C 1
ATOM 3886 O O . SER B 1 51 ? 12.094 -11.828 -8.156 1 85.5 51 SER B O 1
ATOM 3888 N N . ILE B 1 52 ? 10.039 -11.258 -7.438 1 81.88 52 ILE B N 1
ATOM 3889 C CA . ILE B 1 52 ? 9.383 -12.414 -8.047 1 81.88 52 ILE B CA 1
ATOM 3890 C C . ILE B 1 52 ? 9.43 -12.289 -9.57 1 81.88 52 ILE B C 1
ATOM 3892 O O . ILE B 1 52 ? 9.25 -13.273 -10.289 1 81.88 52 ILE B O 1
ATOM 3896 N N . LEU B 1 53 ? 9.664 -11.117 -10.047 1 86 53 LEU B N 1
ATOM 3897 C CA . LEU B 1 53 ? 9.68 -10.883 -11.484 1 86 53 LEU B CA 1
ATOM 3898 C C . LEU B 1 53 ? 11.086 -11.07 -12.055 1 86 53 LEU B C 1
ATOM 3900 O O . LEU B 1 53 ? 11.266 -11.125 -13.273 1 86 53 LEU B O 1
ATOM 3904 N N . HIS B 1 54 ? 12.047 -11.188 -11.133 1 88.44 54 HIS B N 1
ATOM 3905 C CA . HIS B 1 54 ? 13.414 -11.398 -11.609 1 88.44 54 HIS B CA 1
ATOM 3906 C C . HIS B 1 54 ? 13.633 -12.844 -12.047 1 88.44 54 HIS B C 1
ATOM 3908 O O . HIS B 1 54 ? 13.195 -13.773 -11.367 1 88.44 54 HIS B O 1
ATOM 3914 N N . THR B 1 55 ? 14.188 -12.938 -13.164 1 90.31 55 THR B N 1
ATOM 3915 C CA . THR B 1 55 ? 14.617 -14.234 -13.664 1 90.31 55 THR B CA 1
ATOM 3916 C C . THR B 1 55 ? 16.094 -14.195 -14.078 1 90.31 55 THR B C 1
ATOM 3918 O O . THR B 1 55 ? 16.547 -13.195 -14.641 1 90.31 55 THR B O 1
ATOM 3921 N N . ASP B 1 56 ? 16.781 -15.203 -13.688 1 90.12 56 ASP B N 1
ATOM 3922 C CA . ASP B 1 56 ? 18.141 -15.352 -14.219 1 90.12 56 ASP B CA 1
ATOM 3923 C C . ASP B 1 56 ? 18.109 -15.789 -15.68 1 90.12 56 ASP B C 1
ATOM 3925 O O . ASP B 1 56 ? 17.25 -16.594 -16.078 1 90.12 56 ASP B O 1
ATOM 3929 N N . PRO B 1 57 ? 19.016 -15.414 -16.5 1 93.88 57 PRO B N 1
ATOM 3930 C CA . PRO B 1 57 ? 20.125 -14.508 -16.219 1 93.88 57 PRO B CA 1
ATOM 3931 C C . PRO B 1 57 ? 19.688 -13.039 -16.156 1 93.88 57 PRO B C 1
ATOM 3933 O O . PRO B 1 57 ? 20.438 -12.195 -15.648 1 93.88 57 PRO B O 1
ATOM 3936 N N . PHE B 1 58 ? 18.609 -12.648 -16.766 1 95.56 58 PHE B N 1
ATOM 3937 C CA . PHE B 1 58 ? 17.969 -11.336 -16.688 1 95.56 58 PHE B CA 1
ATOM 3938 C C . PHE B 1 58 ? 16.484 -11.453 -17 1 95.56 58 PHE B C 1
ATOM 3940 O O . PHE B 1 58 ? 16.047 -12.367 -17.719 1 95.56 58 PHE B O 1
ATOM 3947 N N . PRO B 1 59 ? 15.711 -10.555 -16.453 1 96.25 59 PRO B N 1
ATOM 3948 C CA . PRO B 1 59 ? 14.281 -10.594 -16.75 1 96.25 59 PRO B CA 1
ATOM 3949 C C . PRO B 1 59 ? 13.953 -10.016 -18.125 1 96.25 59 PRO B C 1
ATOM 3951 O O . PRO B 1 59 ? 14.656 -9.125 -18.609 1 96.25 59 PRO B O 1
ATOM 3954 N N . ILE B 1 60 ? 12.875 -10.547 -18.734 1 97.31 60 ILE B N 1
ATOM 3955 C CA . ILE B 1 60 ? 12.344 -9.93 -19.938 1 97.31 60 ILE B CA 1
ATOM 3956 C C . ILE B 1 60 ? 11.688 -8.594 -19.594 1 97.31 60 ILE B C 1
ATOM 3958 O O . ILE B 1 60 ? 10.906 -8.508 -18.656 1 97.31 60 ILE B O 1
ATOM 3962 N N . CYS B 1 61 ? 12.039 -7.566 -20.281 1 97.62 61 CYS B N 1
ATOM 3963 C CA . CYS B 1 61 ? 11.445 -6.242 -20.141 1 97.62 61 CYS B CA 1
ATOM 3964 C C . CYS B 1 61 ? 10.242 -6.078 -21.062 1 97.62 61 CYS B C 1
ATOM 3966 O O . CYS B 1 61 ? 10.375 -6.18 -22.281 1 97.62 61 CYS B O 1
ATOM 3968 N N . MET B 1 62 ? 9.062 -5.84 -20.5 1 98.12 62 MET B N 1
ATOM 3969 C CA . MET B 1 62 ? 7.844 -5.691 -21.281 1 98.12 62 MET B CA 1
ATOM 3970 C C . MET B 1 62 ? 7.664 -4.246 -21.75 1 98.12 62 MET B C 1
ATOM 3972 O O . MET B 1 62 ? 7.949 -3.314 -20.984 1 98.12 62 MET B O 1
ATOM 3976 N N . GLU B 1 63 ? 7.176 -4.07 -22.922 1 98.12 63 GLU B N 1
ATOM 3977 C CA . GLU B 1 63 ? 6.969 -2.746 -23.5 1 98.12 63 GLU B CA 1
ATOM 3978 C C . GLU B 1 63 ? 5.512 -2.311 -23.375 1 98.12 63 GLU B C 1
ATOM 3980 O O . GLU B 1 63 ? 5.227 -1.152 -23.062 1 98.12 63 GLU B O 1
ATOM 3985 N N . ARG B 1 64 ? 4.625 -3.191 -23.703 1 98.44 64 ARG B N 1
ATOM 3986 C CA . ARG B 1 64 ? 3.213 -2.83 -23.672 1 98.44 64 ARG B CA 1
ATOM 3987 C C . ARG B 1 64 ? 2.332 -4.074 -23.609 1 98.44 64 ARG B C 1
ATOM 3989 O O . ARG B 1 64 ? 2.795 -5.184 -23.891 1 98.44 64 ARG B O 1
ATOM 3996 N N . GLY B 1 65 ? 1.109 -3.877 -23.219 1 98.19 65 GLY B N 1
ATOM 3997 C CA . GLY B 1 65 ? 0.071 -4.895 -23.234 1 98.19 65 GLY B CA 1
ATOM 3998 C C . GLY B 1 65 ? -1.233 -4.41 -23.828 1 98.19 65 GLY B C 1
ATOM 3999 O O . GLY B 1 65 ? -1.579 -3.232 -23.719 1 98.19 65 GLY B O 1
ATOM 4000 N N . GLU B 1 66 ? -1.945 -5.277 -24.516 1 97.69 66 GLU B N 1
ATOM 4001 C CA . GLU B 1 66 ? -3.256 -5.02 -25.109 1 97.69 66 GLU B CA 1
ATOM 4002 C C . GLU B 1 66 ? -4.156 -6.246 -25 1 97.69 66 GLU B C 1
ATOM 4004 O O . GLU B 1 66 ? -3.812 -7.324 -25.5 1 97.69 66 GLU B O 1
ATOM 4009 N N . GLY B 1 67 ? -5.301 -6.004 -24.406 1 97.25 67 GLY B N 1
ATOM 4010 C CA . GLY B 1 67 ? -6.156 -7.156 -24.172 1 97.25 67 GLY B CA 1
ATOM 4011 C C . GLY B 1 67 ? -5.496 -8.234 -23.344 1 97.25 67 GLY B C 1
ATOM 4012 O O . GLY B 1 67 ? -5.121 -7.988 -22.188 1 97.25 67 GLY B O 1
ATOM 4013 N N . ILE B 1 68 ? -5.293 -9.406 -23.984 1 98.19 68 ILE B N 1
ATOM 4014 C CA . ILE B 1 68 ? -4.723 -10.531 -23.25 1 98.19 68 ILE B CA 1
ATOM 4015 C C . ILE B 1 68 ? -3.285 -10.773 -23.719 1 98.19 68 ILE B C 1
ATOM 4017 O O . ILE B 1 68 ? -2.693 -11.812 -23.406 1 98.19 68 ILE B O 1
ATOM 4021 N N . LYS B 1 69 ? -2.684 -9.812 -24.422 1 98.44 69 LYS B N 1
ATOM 4022 C CA . LYS B 1 69 ? -1.372 -10.016 -25.031 1 98.44 69 LYS B CA 1
ATOM 4023 C C . LYS B 1 69 ? -0.353 -9.016 -24.484 1 98.44 69 LYS B C 1
ATOM 4025 O O . LYS B 1 69 ? -0.718 -7.93 -24.047 1 98.44 69 LYS B O 1
ATOM 4030 N N . LEU B 1 70 ? 0.869 -9.375 -24.484 1 98.62 70 LEU B N 1
ATOM 4031 C CA . LEU B 1 70 ? 2.016 -8.555 -24.109 1 98.62 70 LEU B CA 1
ATOM 4032 C C . LEU B 1 70 ? 3.045 -8.508 -25.234 1 98.62 70 LEU B C 1
ATOM 4034 O O . LEU B 1 70 ? 3.148 -9.453 -26.031 1 98.62 70 LEU B O 1
ATOM 4038 N N . VAL B 1 71 ? 3.768 -7.445 -25.328 1 98.81 71 VAL B N 1
ATOM 4039 C CA . VAL B 1 71 ? 4.895 -7.297 -26.234 1 98.81 71 VAL B CA 1
ATOM 4040 C C . VAL B 1 71 ? 6.113 -6.785 -25.484 1 98.81 71 VAL B C 1
ATOM 4042 O O . VAL B 1 71 ? 6.027 -5.793 -24.75 1 98.81 71 VAL B O 1
ATOM 4045 N N . ASP B 1 72 ? 7.242 -7.492 -25.609 1 98.62 72 ASP B N 1
ATOM 4046 C CA . ASP B 1 72 ? 8.445 -7.078 -24.891 1 98.62 72 ASP B CA 1
ATOM 4047 C C . ASP B 1 72 ? 9.273 -6.102 -25.719 1 98.62 72 ASP B C 1
ATOM 4049 O O . ASP B 1 72 ? 8.891 -5.766 -26.844 1 98.62 72 ASP B O 1
ATOM 4053 N N . VAL B 1 73 ? 10.32 -5.609 -25.188 1 98.56 73 VAL B N 1
ATOM 4054 C CA . VAL B 1 73 ? 11.133 -4.574 -25.828 1 98.56 73 VAL B CA 1
ATOM 4055 C C . VAL B 1 73 ? 11.867 -5.164 -27.031 1 98.56 73 VAL B C 1
ATOM 4057 O O . VAL B 1 73 ? 12.375 -4.426 -27.875 1 98.56 73 VAL B O 1
ATOM 4060 N N . ASP B 1 74 ? 12 -6.492 -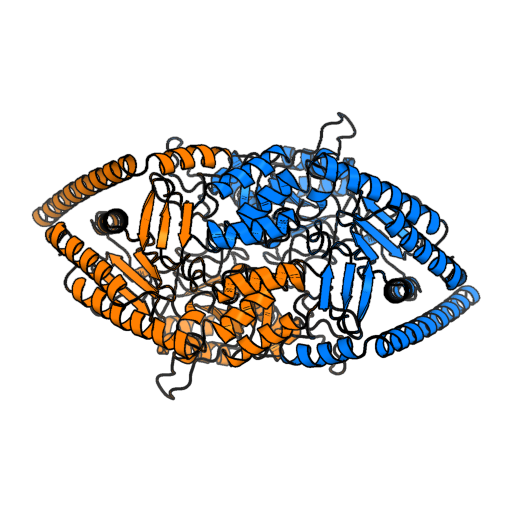27.141 1 98.75 74 ASP B N 1
ATOM 4061 C CA . ASP B 1 74 ? 12.648 -7.164 -28.25 1 98.75 74 ASP B CA 1
ATOM 4062 C C . ASP B 1 74 ? 11.656 -7.426 -29.391 1 98.75 74 ASP B C 1
ATOM 4064 O O . ASP B 1 74 ? 12.047 -7.875 -30.469 1 98.75 74 ASP B O 1
ATOM 4068 N N . GLY B 1 75 ? 10.383 -7.16 -29.141 1 98.44 75 GLY B N 1
ATOM 4069 C CA . GLY B 1 75 ? 9.375 -7.254 -30.188 1 98.44 75 GLY B CA 1
ATOM 4070 C C . GLY B 1 75 ? 8.625 -8.57 -30.172 1 98.44 75 GLY B C 1
ATOM 4071 O O . GLY B 1 75 ? 7.789 -8.828 -31.047 1 98.44 75 GLY B O 1
ATOM 4072 N N . HIS B 1 76 ? 8.852 -9.422 -29.234 1 98.62 76 HIS B N 1
ATOM 4073 C CA . HIS B 1 76 ? 8.141 -10.688 -29.125 1 98.62 76 HIS B CA 1
ATOM 4074 C C . HIS B 1 76 ? 6.758 -10.492 -28.516 1 98.62 76 HIS B C 1
ATOM 4076 O O . HIS B 1 76 ? 6.586 -9.703 -27.578 1 98.62 76 HIS B O 1
ATOM 4082 N N . GLU B 1 77 ? 5.82 -11.203 -29.062 1 98.5 77 GLU B N 1
ATOM 4083 C CA . GLU B 1 77 ? 4.457 -11.172 -28.547 1 98.5 77 GLU B CA 1
ATOM 4084 C C . GLU B 1 77 ? 4.152 -12.422 -27.703 1 98.5 77 GLU B C 1
ATOM 4086 O O . GLU B 1 77 ? 4.566 -13.523 -28.062 1 98.5 77 GLU B O 1
ATOM 4091 N N . TYR B 1 78 ? 3.426 -12.234 -26.609 1 98.69 78 TYR B N 1
ATOM 4092 C CA . TYR B 1 78 ? 3.057 -13.336 -25.734 1 98.69 78 TYR B CA 1
ATOM 4093 C C . TYR B 1 78 ? 1.562 -13.32 -25.438 1 98.69 78 TYR B C 1
ATOM 4095 O O . TYR B 1 78 ? 0.966 -12.25 -25.281 1 98.69 78 TYR B O 1
ATOM 4103 N N . LEU B 1 79 ? 0.949 -14.531 -25.406 1 98.75 79 LEU B N 1
ATOM 4104 C CA . LEU B 1 79 ? -0.286 -14.641 -24.641 1 98.75 79 LEU B CA 1
ATOM 4105 C C . LEU B 1 79 ? -0.006 -14.547 -23.141 1 98.75 79 LEU B C 1
ATOM 4107 O O . LEU B 1 79 ? 0.81 -15.305 -22.609 1 98.75 79 LEU B O 1
ATOM 4111 N N . ASP B 1 80 ? -0.625 -13.609 -22.516 1 98.69 80 ASP B N 1
ATOM 4112 C CA . ASP B 1 80 ? -0.367 -13.398 -21.094 1 98.69 80 ASP B CA 1
ATOM 4113 C C . ASP B 1 80 ? -1.119 -14.414 -20.234 1 98.69 80 ASP B C 1
ATOM 4115 O O . ASP B 1 80 ? -2.344 -14.344 -20.109 1 98.69 80 ASP B O 1
ATOM 4119 N N . LEU B 1 81 ? -0.383 -15.305 -19.609 1 98.62 81 LEU B N 1
ATOM 4120 C CA . LEU B 1 81 ? -0.963 -16.281 -18.688 1 98.62 81 LEU B CA 1
ATOM 4121 C C . LEU B 1 81 ? -0.446 -16.078 -17.266 1 98.62 81 LEU B C 1
ATOM 4123 O O . LEU B 1 81 ? -0.58 -16.969 -16.422 1 98.62 81 LEU B O 1
ATOM 4127 N N . VAL B 1 82 ? 0.213 -14.945 -17.062 1 97.06 82 VAL B N 1
ATOM 4128 C CA . VAL B 1 82 ? 0.604 -14.539 -15.711 1 97.06 82 VAL B CA 1
ATOM 4129 C C . VAL B 1 82 ? -0.468 -13.625 -15.117 1 97.06 82 VAL B C 1
ATOM 4131 O O . VAL B 1 82 ? -0.815 -13.75 -13.945 1 97.06 82 VAL B O 1
ATOM 4134 N N . GLY B 1 83 ? -0.975 -12.688 -15.984 1 96.25 83 GLY B N 1
ATOM 4135 C CA . GLY B 1 83 ? -2.01 -11.758 -15.547 1 96.25 83 GLY B CA 1
ATOM 4136 C C . GLY B 1 83 ? -1.608 -10.953 -14.328 1 96.25 83 GLY B C 1
ATOM 4137 O O . GLY B 1 83 ? -2.361 -10.867 -13.359 1 96.25 83 GLY B O 1
ATOM 4138 N N . GLU B 1 84 ? -0.392 -10.453 -14.328 1 96.19 84 GLU B N 1
ATOM 4139 C CA . GLU B 1 84 ? 0.093 -9.703 -13.164 1 96.19 84 GLU B CA 1
ATOM 4140 C C . GLU B 1 84 ? -0.13 -10.484 -11.875 1 96.19 84 GLU B C 1
ATOM 4142 O O . GLU B 1 84 ? -0.72 -9.961 -10.922 1 96.19 84 GLU B O 1
ATOM 4147 N N . MET B 1 85 ? 0.323 -11.75 -11.852 1 94.5 85 MET B N 1
ATOM 4148 C CA . MET B 1 85 ? 0.157 -12.641 -10.703 1 94.5 85 MET B CA 1
ATOM 4149 C C . MET B 1 85 ? -1.288 -12.641 -10.219 1 94.5 85 MET B C 1
ATOM 4151 O O . MET B 1 85 ? -1.547 -12.43 -9.031 1 94.5 85 MET B O 1
ATOM 4155 N N . THR B 1 86 ? -2.227 -12.695 -11.094 1 96.69 86 THR B N 1
ATOM 4156 C CA . THR B 1 86 ? -3.662 -12.875 -10.898 1 96.69 86 THR B CA 1
ATOM 4157 C C . THR B 1 86 ? -4.363 -11.523 -10.789 1 96.69 86 THR B C 1
ATOM 4159 O O . THR B 1 86 ? -5.586 -11.445 -10.906 1 96.69 86 THR B O 1
ATOM 4162 N N . ALA B 1 87 ? -3.668 -10.406 -10.578 1 96.75 87 ALA B N 1
ATOM 4163 C CA . ALA B 1 87 ? -4.273 -9.094 -10.383 1 96.75 87 ALA B CA 1
ATOM 4164 C C . ALA B 1 87 ? -4.758 -8.5 -11.703 1 96.75 87 ALA B C 1
ATOM 4166 O O . ALA B 1 87 ? -5.688 -7.695 -11.727 1 96.75 87 ALA B O 1
ATOM 4167 N N . GLY B 1 88 ? -4.086 -8.852 -12.828 1 97.19 88 GLY B N 1
ATOM 4168 C CA . GLY B 1 88 ? -4.406 -8.32 -14.148 1 97.19 88 GLY B CA 1
ATOM 4169 C C . GLY B 1 88 ? -5.609 -9 -14.781 1 97.19 88 GLY B C 1
ATOM 4170 O O . GLY B 1 88 ? -5.594 -9.305 -15.977 1 97.19 88 GLY B O 1
ATOM 4171 N N . LEU B 1 89 ? -6.605 -9.242 -13.977 1 98.19 89 LEU B N 1
ATOM 4172 C CA . LEU B 1 89 ? -7.797 -9.992 -14.352 1 98.19 89 LEU B CA 1
ATOM 4173 C C . LEU B 1 89 ? -8.477 -9.359 -15.562 1 98.19 89 LEU B C 1
ATOM 4175 O O . LEU B 1 89 ? -9.047 -10.055 -16.406 1 98.19 89 LEU B O 1
ATOM 4179 N N . PHE B 1 90 ? -8.375 -8.07 -15.742 1 98.06 90 PHE B N 1
ATOM 4180 C CA . PHE B 1 90 ? -9.156 -7.328 -16.719 1 98.06 90 PHE B CA 1
ATOM 4181 C C . PHE B 1 90 ? -8.359 -7.102 -18 1 98.06 90 PHE B C 1
ATOM 4183 O O . PHE B 1 90 ? -8.828 -6.43 -18.922 1 98.06 90 PHE B O 1
ATOM 4190 N N . GLY B 1 91 ? -7.199 -7.637 -18.062 1 97.12 91 GLY B N 1
ATOM 4191 C CA . GLY B 1 91 ? -6.32 -7.383 -19.188 1 97.12 91 GLY B CA 1
ATOM 4192 C C . GLY B 1 91 ? -5.664 -6.016 -19.141 1 97.12 91 GLY B C 1
ATOM 4193 O O . GLY B 1 91 ? -5.586 -5.398 -18.078 1 97.12 91 GLY B O 1
ATOM 4194 N N . HIS B 1 92 ? -5.23 -5.617 -20.297 1 97.81 92 HIS B N 1
ATOM 4195 C CA . HIS B 1 92 ? -4.316 -4.48 -20.281 1 97.81 92 HIS B CA 1
ATOM 4196 C C . HIS B 1 92 ? -4.988 -3.221 -20.812 1 97.81 92 HIS B C 1
ATOM 4198 O O . HIS B 1 92 ? -4.496 -2.111 -20.594 1 97.81 92 HIS B O 1
ATOM 4204 N N . THR B 1 93 ? -6.148 -3.365 -21.531 1 96.69 93 THR B N 1
ATOM 4205 C CA . THR B 1 93 ? -6.801 -2.215 -22.141 1 96.69 93 THR B CA 1
ATOM 4206 C C . THR B 1 93 ? -8.32 -2.389 -22.141 1 96.69 93 THR B C 1
ATOM 4208 O O . THR B 1 93 ? -8.984 -2.115 -23.141 1 96.69 93 THR B O 1
ATOM 4211 N N . ASN B 1 94 ? -8.883 -2.953 -21.062 1 97.44 94 ASN B N 1
ATOM 4212 C CA . ASN B 1 94 ? -10.336 -3.078 -20.984 1 97.44 94 ASN B CA 1
ATOM 4213 C C . ASN B 1 94 ? -11.023 -1.734 -21.188 1 97.44 94 ASN B C 1
ATOM 4215 O O . ASN B 1 94 ? -10.75 -0.775 -20.453 1 97.44 94 ASN B O 1
ATOM 4219 N N . PRO B 1 95 ? -11.953 -1.634 -22.109 1 97.62 95 PRO B N 1
ATOM 4220 C CA . PRO B 1 95 ? -12.5 -0.327 -22.469 1 97.62 95 PRO B CA 1
ATOM 4221 C C . PRO B 1 95 ? -13.312 0.309 -21.344 1 97.62 95 PRO B C 1
ATOM 4223 O O . PRO B 1 95 ? -13.289 1.532 -21.172 1 97.62 95 PRO B O 1
ATOM 4226 N N . ILE B 1 96 ? -14.078 -0.443 -20.594 1 98.31 96 ILE B N 1
ATOM 4227 C CA . ILE B 1 96 ? -14.875 0.09 -19.5 1 98.31 96 ILE B CA 1
ATOM 4228 C C . ILE B 1 96 ? -13.953 0.673 -18.422 1 98.31 96 ILE B C 1
ATOM 4230 O O . ILE B 1 96 ? -14.211 1.76 -17.906 1 98.31 96 ILE B O 1
ATOM 4234 N N . ILE B 1 97 ? -12.891 -0.026 -18.078 1 98 97 ILE B N 1
ATOM 4235 C CA . ILE B 1 97 ? -11.914 0.44 -17.109 1 98 97 ILE B CA 1
ATOM 4236 C C . ILE B 1 97 ? -11.242 1.717 -17.609 1 98 97 ILE B C 1
ATOM 4238 O O . ILE B 1 97 ? -11.164 2.711 -16.891 1 98 97 ILE B O 1
ATOM 4242 N N . ARG B 1 98 ? -10.766 1.667 -18.859 1 97.25 98 ARG B N 1
ATOM 4243 C CA . ARG B 1 98 ? -10.133 2.828 -19.469 1 97.25 98 ARG B CA 1
ATOM 4244 C C . ARG B 1 98 ? -11.047 4.047 -19.422 1 97.25 98 ARG B C 1
ATOM 4246 O O . ARG B 1 98 ? -10.633 5.121 -18.969 1 97.25 98 ARG B O 1
ATOM 4253 N N . ASP B 1 99 ? -12.289 3.875 -19.828 1 98.19 99 ASP B N 1
ATOM 4254 C CA . ASP B 1 99 ? -13.234 4.984 -19.875 1 98.19 99 ASP B CA 1
ATOM 4255 C C . ASP B 1 99 ? -13.531 5.516 -18.469 1 98.19 99 ASP B C 1
ATOM 4257 O O . ASP B 1 99 ? -13.711 6.719 -18.281 1 98.19 99 ASP B O 1
ATOM 4261 N N . THR B 1 100 ? -13.594 4.664 -17.5 1 98.56 100 THR B N 1
ATOM 4262 C CA . THR B 1 100 ? -13.828 5.074 -16.109 1 98.56 100 THR B CA 1
ATOM 4263 C C . THR B 1 100 ? -12.641 5.867 -15.578 1 98.56 100 THR B C 1
ATOM 4265 O O . THR B 1 100 ? -12.82 6.852 -14.859 1 98.56 100 THR B O 1
ATOM 4268 N N . ILE B 1 101 ? -11.438 5.426 -15.891 1 98 101 ILE B N 1
ATOM 4269 C CA . ILE B 1 101 ? -10.242 6.168 -15.5 1 98 101 ILE B CA 1
ATOM 4270 C C . ILE B 1 101 ? -10.305 7.582 -16.062 1 98 101 ILE B C 1
ATOM 4272 O O . ILE B 1 101 ? -10.133 8.562 -15.336 1 98 101 ILE B O 1
ATOM 4276 N N . ILE B 1 102 ? -10.562 7.645 -17.328 1 96.94 102 ILE B N 1
ATOM 4277 C CA . ILE B 1 102 ? -10.586 8.93 -18.031 1 96.94 102 ILE B CA 1
ATOM 4278 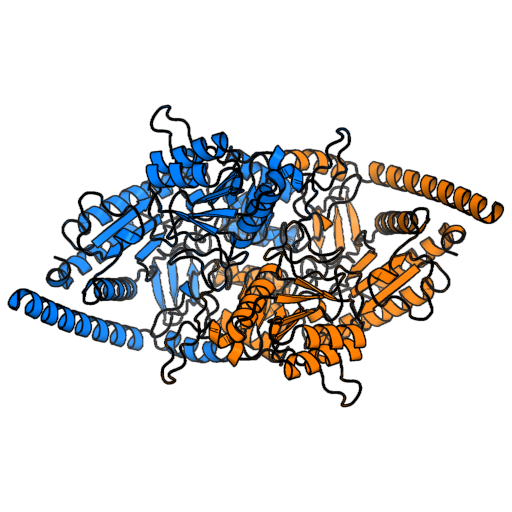C C . ILE B 1 102 ? -11.68 9.82 -17.438 1 96.94 102 ILE B C 1
ATOM 4280 O O . ILE B 1 102 ? -11.445 10.992 -17.156 1 96.94 102 ILE B O 1
ATOM 4284 N N . SER B 1 103 ? -12.844 9.242 -17.219 1 97.62 103 SER B N 1
ATOM 4285 C CA . SER B 1 103 ? -13.953 9.992 -16.641 1 97.62 103 SER B CA 1
ATOM 4286 C C . SER B 1 103 ? -13.617 10.492 -15.242 1 97.62 103 SER B C 1
ATOM 4288 O O . SER B 1 103 ? -13.914 11.633 -14.891 1 97.62 103 SER B O 1
ATOM 4290 N N . THR B 1 104 ? -12.984 9.695 -14.43 1 98 104 THR B N 1
ATOM 4291 C CA . THR B 1 104 ? -12.648 10.047 -13.055 1 98 104 THR B CA 1
ATOM 4292 C C . THR B 1 104 ? -11.672 11.211 -13.016 1 98 104 THR B C 1
ATOM 4294 O O . THR B 1 104 ? -11.883 12.188 -12.289 1 98 104 THR B O 1
ATOM 4297 N N . VAL B 1 105 ? -10.641 11.156 -13.805 1 96.56 105 VAL B N 1
ATOM 4298 C CA . VAL B 1 105 ? -9.594 12.18 -13.781 1 96.56 105 VAL B CA 1
ATOM 4299 C C . VAL B 1 105 ? -10.141 13.484 -14.359 1 96.56 105 VAL B C 1
ATOM 4301 O O . VAL B 1 105 ? -9.766 14.57 -13.914 1 96.56 105 VAL B O 1
ATOM 4304 N N . SER B 1 106 ? -11.109 13.352 -15.266 1 95.12 106 SER B N 1
ATOM 4305 C CA . SER B 1 106 ? -11.594 14.531 -15.977 1 95.12 106 SER B CA 1
ATOM 4306 C C . SER B 1 106 ? -12.773 15.172 -15.258 1 95.12 106 SER B C 1
ATOM 4308 O O . SER B 1 106 ? -12.914 16.391 -15.25 1 95.12 106 SER B O 1
ATOM 4310 N N . LYS B 1 107 ? -13.578 14.344 -14.633 1 96.56 107 LYS B N 1
ATOM 4311 C CA . LYS B 1 107 ? -14.836 14.875 -14.109 1 96.56 107 LYS B CA 1
ATOM 4312 C C . LYS B 1 107 ? -14.812 14.914 -12.586 1 96.56 107 LYS B C 1
ATOM 4314 O O . LYS B 1 107 ? -15.336 15.859 -11.977 1 96.56 107 LYS B O 1
ATOM 4319 N N . THR B 1 108 ? -14.266 13.961 -11.961 1 97.56 108 THR B N 1
ATOM 4320 C CA . THR B 1 108 ? -14.234 13.883 -10.508 1 97.56 108 THR B CA 1
ATOM 4321 C C . THR B 1 108 ? -13.008 14.602 -9.945 1 97.56 108 THR B C 1
ATOM 4323 O O . THR B 1 108 ? -13.125 15.422 -9.039 1 97.56 108 THR B O 1
ATOM 4326 N N . GLY B 1 109 ? -11.883 14.297 -10.555 1 97.69 109 GLY B N 1
ATOM 4327 C CA . GLY B 1 109 ? -10.625 14.805 -10.039 1 97.69 109 GLY B CA 1
ATOM 4328 C C . GLY B 1 109 ? -9.898 13.812 -9.148 1 97.69 109 GLY B C 1
ATOM 4329 O O . GLY B 1 109 ? -10.523 12.969 -8.508 1 97.69 109 GLY B O 1
ATOM 4330 N N . LEU B 1 110 ? -8.594 13.953 -9.094 1 96.06 110 LEU B N 1
ATOM 4331 C CA . LEU B 1 110 ? -7.746 13.094 -8.281 1 96.06 110 LEU B CA 1
ATOM 4332 C C . LEU B 1 110 ? -7.566 13.672 -6.879 1 96.06 110 LEU B C 1
ATOM 4334 O O . LEU B 1 110 ? -7.578 14.891 -6.699 1 96.06 110 LEU B O 1
ATOM 4338 N N . ASN B 1 111 ? -7.375 12.812 -5.828 1 93.5 111 ASN B N 1
ATOM 4339 C CA . ASN B 1 111 ? -6.863 13.188 -4.516 1 93.5 111 ASN B CA 1
ATOM 4340 C C . ASN B 1 111 ? -7.719 14.281 -3.873 1 93.5 111 ASN B C 1
ATOM 4342 O O . ASN B 1 111 ? -7.211 15.352 -3.531 1 93.5 111 ASN B O 1
ATOM 4346 N N . LEU B 1 112 ? -8.953 13.969 -3.549 1 95.56 112 LEU B N 1
ATOM 4347 C CA . LEU B 1 112 ? -9.891 14.977 -3.07 1 95.56 112 LEU B CA 1
ATOM 4348 C C . LEU B 1 112 ? -9.664 15.266 -1.59 1 95.56 112 LEU B C 1
ATOM 4350 O O . LEU B 1 112 ? -10.141 16.281 -1.073 1 95.56 112 LEU B O 1
ATOM 4354 N N . GLY B 1 113 ? -8.914 14.422 -0.875 1 93.88 113 GLY B N 1
ATOM 4355 C CA . GLY B 1 113 ? -8.617 14.672 0.526 1 93.88 113 GLY B CA 1
ATOM 4356 C C . GLY B 1 113 ? -9.852 14.688 1.402 1 93.88 113 GLY B C 1
ATOM 4357 O O . GLY B 1 113 ? -9.961 15.508 2.316 1 93.88 113 GLY B O 1
ATOM 4358 N N . ALA B 1 114 ? -10.859 13.875 1.126 1 95.31 114 ALA B N 1
ATOM 4359 C CA . ALA B 1 114 ? -12.141 13.789 1.821 1 95.31 114 ALA B CA 1
ATOM 4360 C C . ALA B 1 114 ? -12.852 12.484 1.5 1 95.31 114 ALA B C 1
ATOM 4362 O O . ALA B 1 114 ? -12.391 11.711 0.651 1 95.31 114 ALA B O 1
ATOM 4363 N N . THR B 1 115 ? -13.898 12.18 2.236 1 94.69 115 THR B N 1
ATOM 4364 C CA . THR B 1 115 ? -14.75 11.055 1.873 1 94.69 115 THR B CA 1
ATOM 4365 C C . THR B 1 115 ? -15.562 11.375 0.62 1 94.69 115 THR B C 1
ATOM 4367 O O . THR B 1 115 ? -15.805 12.539 0.312 1 94.69 115 THR B O 1
ATOM 4370 N N . THR B 1 116 ? -15.922 10.438 -0.117 1 96.56 116 THR B N 1
ATOM 4371 C CA . THR B 1 116 ? -16.719 10.586 -1.334 1 96.56 116 THR B CA 1
ATOM 4372 C C . THR B 1 116 ? -17.859 9.578 -1.356 1 96.56 116 THR B C 1
ATOM 4374 O O . THR B 1 116 ? -17.844 8.586 -0.628 1 96.56 116 THR B O 1
ATOM 4377 N N . ARG B 1 117 ? -18.844 9.836 -2.188 1 97.38 117 ARG B N 1
ATOM 4378 C CA . ARG B 1 117 ? -19.984 8.945 -2.332 1 97.38 117 ARG B CA 1
ATOM 4379 C C . ARG B 1 117 ? -19.547 7.582 -2.863 1 97.38 117 ARG B C 1
ATOM 4381 O O . ARG B 1 117 ? -20.047 6.547 -2.41 1 97.38 117 ARG B O 1
ATOM 4388 N N . THR B 1 118 ? -18.625 7.578 -3.77 1 98 118 THR B N 1
ATOM 4389 C CA . THR B 1 118 ? -18.234 6.352 -4.461 1 98 118 THR B CA 1
ATOM 4390 C C . THR B 1 118 ? -17.516 5.398 -3.51 1 98 118 THR B C 1
ATOM 4392 O O . THR B 1 118 ? -17.562 4.18 -3.688 1 98 118 THR B O 1
ATOM 4395 N N . GLU B 1 119 ? -16.875 5.957 -2.496 1 97.25 119 GLU B N 1
ATOM 4396 C CA . GLU B 1 119 ? -16.234 5.137 -1.474 1 97.25 119 GLU B CA 1
ATOM 4397 C C . GLU B 1 119 ? -17.234 4.168 -0.839 1 97.25 119 GLU B C 1
ATOM 4399 O O . GLU B 1 119 ? -16.969 2.969 -0.756 1 97.25 119 GLU B O 1
ATOM 4404 N N . SER B 1 120 ? -18.391 4.621 -0.396 1 97.81 120 SER B N 1
ATOM 4405 C CA . SER B 1 120 ? -19.391 3.789 0.248 1 97.81 120 SER B CA 1
ATOM 4406 C C . SER B 1 120 ? -20.109 2.9 -0.766 1 97.81 120 SER B C 1
ATOM 4408 O O . SER B 1 120 ? -20.5 1.774 -0.447 1 97.81 120 SER B O 1
ATOM 4410 N N . LEU B 1 121 ? -20.297 3.4 -2.021 1 98.62 121 LEU B N 1
ATOM 4411 C CA . LEU B 1 121 ? -20.922 2.594 -3.059 1 98.62 121 LEU B CA 1
ATOM 4412 C C . LEU B 1 121 ? -20.078 1.372 -3.393 1 98.62 121 LEU B C 1
ATOM 4414 O O . LEU B 1 121 ? -20.609 0.267 -3.541 1 98.62 121 LEU B O 1
ATOM 4418 N N . PHE B 1 122 ? -18.797 1.605 -3.531 1 98.75 122 PHE B N 1
ATOM 4419 C CA . PHE B 1 122 ? -17.891 0.511 -3.82 1 98.75 122 PHE B CA 1
ATOM 4420 C C . PHE B 1 122 ? -17.859 -0.495 -2.676 1 98.75 122 PHE B C 1
ATOM 4422 O O . PHE B 1 122 ? -17.938 -1.704 -2.904 1 98.75 122 PHE B O 1
ATOM 4429 N N . ALA B 1 123 ? -17.75 -0.005 -1.403 1 98.75 123 ALA B N 1
ATOM 4430 C CA . ALA B 1 123 ? -17.797 -0.878 -0.233 1 98.75 123 ALA B CA 1
ATOM 4431 C C . ALA B 1 123 ? -19.078 -1.713 -0.221 1 98.75 123 ALA B C 1
ATOM 4433 O O . ALA B 1 123 ? -19.047 -2.918 0.039 1 98.75 123 ALA B O 1
ATOM 4434 N N . LYS B 1 124 ? -20.188 -1.092 -0.496 1 98.69 124 LYS B N 1
ATOM 4435 C CA . LYS B 1 124 ? -21.469 -1.777 -0.518 1 98.69 124 LYS B CA 1
ATOM 4436 C C . LYS B 1 124 ? -21.484 -2.889 -1.564 1 98.69 124 LYS B C 1
ATOM 4438 O O . LYS B 1 124 ? -21.984 -3.986 -1.305 1 98.69 124 LYS B O 1
ATOM 4443 N N . ALA B 1 125 ? -20.984 -2.584 -2.711 1 98.69 125 ALA B N 1
ATOM 4444 C CA . ALA B 1 125 ? -20.922 -3.574 -3.781 1 98.69 125 ALA B CA 1
ATOM 4445 C C . ALA B 1 125 ? -20.109 -4.797 -3.357 1 98.69 125 ALA B C 1
ATOM 4447 O O . ALA B 1 125 ? -20.5 -5.934 -3.652 1 98.69 125 ALA B O 1
ATOM 4448 N N . ILE B 1 126 ? -19.016 -4.602 -2.689 1 98.81 126 ILE B N 1
ATOM 4449 C CA . ILE B 1 126 ? -18.188 -5.699 -2.217 1 98.81 126 ILE B CA 1
ATOM 4450 C C . ILE B 1 126 ? -18.953 -6.523 -1.187 1 98.81 126 ILE B C 1
ATOM 4452 O O . ILE B 1 126 ? -18.953 -7.758 -1.251 1 98.81 126 ILE B O 1
ATOM 4456 N N . CYS B 1 127 ? -19.625 -5.84 -0.24 1 98.62 127 CYS B N 1
ATOM 4457 C CA . CYS B 1 127 ? -20.359 -6.523 0.812 1 98.62 127 CYS B CA 1
ATOM 4458 C C . CYS B 1 127 ? -21.484 -7.363 0.224 1 98.62 127 CYS B C 1
ATOM 4460 O O . CYS B 1 127 ? -21.828 -8.422 0.755 1 98.62 127 CYS B O 1
ATOM 4462 N N . GLN B 1 128 ? -22.031 -6.898 -0.838 1 98.06 128 GLN B N 1
ATOM 4463 C CA . GLN B 1 128 ? -23.109 -7.633 -1.495 1 98.06 128 GLN B CA 1
ATOM 4464 C C . GLN B 1 128 ? -22.594 -8.898 -2.168 1 98.06 128 GLN B C 1
ATOM 4466 O O . GLN B 1 128 ? -23.281 -9.914 -2.217 1 98.06 128 GLN B O 1
ATOM 4471 N N . ARG B 1 129 ? -21.359 -8.836 -2.635 1 97.56 129 ARG B N 1
ATOM 4472 C CA . ARG B 1 129 ? -20.75 -9.961 -3.328 1 97.56 129 ARG B CA 1
ATOM 4473 C C . ARG B 1 129 ? -20.219 -10.992 -2.338 1 97.56 129 ARG B C 1
ATOM 4475 O O . ARG B 1 129 ? -20.375 -12.195 -2.545 1 97.56 129 ARG B O 1
ATOM 4482 N N . ILE B 1 130 ? -19.562 -10.508 -1.349 1 98.38 130 ILE B N 1
ATOM 4483 C CA . ILE B 1 130 ? -18.984 -11.352 -0.31 1 98.38 130 ILE B CA 1
ATOM 4484 C C . ILE B 1 130 ? -19.719 -11.133 1.008 1 98.38 130 ILE B C 1
ATOM 4486 O O . ILE B 1 130 ? -19.328 -10.289 1.817 1 98.38 130 ILE B O 1
ATOM 4490 N N . THR B 1 131 ? -20.625 -11.953 1.31 1 97.38 131 THR B N 1
ATOM 4491 C CA . THR B 1 131 ? -21.656 -11.688 2.303 1 97.38 131 THR B CA 1
ATOM 4492 C C . THR B 1 131 ? -21.094 -11.859 3.717 1 97.38 131 THR B C 1
ATOM 4494 O O . THR B 1 131 ? -21.719 -11.406 4.688 1 97.38 131 THR B O 1
ATOM 4497 N N . SER B 1 132 ? -19.922 -12.516 3.836 1 98 132 SER B N 1
ATOM 4498 C CA . SER B 1 132 ? -19.312 -12.609 5.156 1 98 132 SER B CA 1
ATOM 4499 C C . SER B 1 132 ? -18.797 -11.25 5.621 1 98 132 SER B C 1
ATOM 4501 O O . SER B 1 132 ? -18.5 -11.07 6.805 1 98 132 SER B O 1
ATOM 4503 N N . ILE B 1 133 ? -18.672 -10.312 4.711 1 98.75 133 ILE B N 1
ATOM 4504 C CA . ILE B 1 133 ? -18.203 -8.969 5.031 1 98.75 133 ILE B CA 1
ATOM 4505 C C . ILE B 1 133 ? -19.406 -8.062 5.309 1 98.75 133 ILE B C 1
ATOM 4507 O O . ILE B 1 133 ? -20.109 -7.652 4.379 1 98.75 133 ILE B O 1
ATOM 4511 N N . GLU B 1 134 ? -19.547 -7.766 6.574 1 98.69 134 GLU B N 1
ATOM 4512 C CA . GLU B 1 134 ? -20.609 -6.836 6.949 1 98.69 134 GLU B CA 1
ATOM 4513 C C . GLU B 1 134 ? -20.172 -5.387 6.77 1 98.69 134 GLU B C 1
ATOM 4515 O O . GLU B 1 134 ? -20.953 -4.539 6.336 1 98.69 134 GLU B O 1
ATOM 4520 N N . GLN B 1 135 ? -19 -5.066 7.141 1 98.62 135 GLN B N 1
ATOM 4521 C CA . GLN B 1 135 ? -18.328 -3.783 6.941 1 98.62 135 GLN B CA 1
ATOM 4522 C C . GLN B 1 135 ? -16.875 -3.979 6.535 1 98.62 135 GLN B C 1
ATOM 4524 O O . GLN B 1 135 ? -16.297 -5.059 6.727 1 98.62 135 GLN B O 1
ATOM 4529 N N . LEU B 1 136 ? -16.359 -3.006 5.906 1 98.69 136 LEU B N 1
ATOM 4530 C CA . LEU B 1 136 ? -14.953 -3.102 5.512 1 98.69 136 LEU B CA 1
ATOM 4531 C C . LEU B 1 136 ? -14.289 -1.729 5.527 1 98.69 136 LEU B C 1
ATOM 4533 O O . LEU B 1 136 ? -14.953 -0.714 5.746 1 98.69 136 LEU B O 1
ATOM 4537 N N . ARG B 1 137 ? -12.961 -1.676 5.398 1 98 137 ARG B N 1
ATOM 4538 C CA . ARG B 1 137 ? -12.148 -0.498 5.117 1 98 137 ARG B CA 1
ATOM 4539 C C . ARG B 1 137 ? -11.172 -0.766 3.977 1 98 137 ARG B C 1
ATOM 4541 O O . ARG B 1 137 ? -10.766 -1.908 3.756 1 98 137 ARG B O 1
ATOM 4548 N N . PHE B 1 138 ? -10.914 0.298 3.324 1 98.38 138 PHE B N 1
ATOM 4549 C CA . PHE B 1 138 ? -9.953 0.203 2.23 1 98.38 138 PHE B CA 1
ATOM 4550 C C . PHE B 1 138 ? -8.555 0.576 2.707 1 98.38 138 PHE B C 1
ATOM 4552 O O . PHE B 1 138 ? -8.398 1.314 3.682 1 98.38 138 PHE B O 1
ATOM 4559 N N . CYS B 1 139 ? -7.562 0.009 2.1 1 98 139 CYS B N 1
ATOM 4560 C CA . CYS B 1 139 ? -6.152 0.338 2.285 1 98 139 CYS B CA 1
ATOM 4561 C C . CYS B 1 139 ? -5.383 0.205 0.975 1 98 139 CYS B C 1
ATOM 4563 O O . CYS B 1 139 ? -5.984 0.196 -0.102 1 98 139 CYS B O 1
ATOM 4565 N N . ASN B 1 140 ? -4.047 0.141 0.988 1 97.25 140 ASN B N 1
ATOM 4566 C CA . ASN B 1 140 ? -3.295 0.333 -0.247 1 97.25 140 ASN B CA 1
ATOM 4567 C C . ASN B 1 140 ? -2.807 -0.996 -0.818 1 97.25 140 ASN B C 1
ATOM 4569 O O . ASN B 1 140 ? -2.338 -1.053 -1.956 1 97.25 140 ASN B O 1
ATOM 4573 N N . SER B 1 141 ? -2.904 -2.078 -0.038 1 97.69 141 SER B N 1
ATOM 4574 C CA . SER B 1 141 ? -2.381 -3.352 -0.519 1 97.69 141 SER B CA 1
ATOM 4575 C C . SER B 1 141 ? -2.914 -4.516 0.307 1 97.69 141 SER B C 1
ATOM 4577 O O . SER B 1 141 ? -3.506 -4.312 1.369 1 97.69 141 SER B O 1
ATOM 4579 N N . GLY B 1 142 ? -2.709 -5.703 -0.218 1 98.06 142 GLY B N 1
ATOM 4580 C CA . GLY B 1 142 ? -3.002 -6.891 0.57 1 98.06 142 GLY B CA 1
ATOM 4581 C C . GLY B 1 142 ? -2.16 -6.992 1.829 1 98.06 142 GLY B C 1
ATOM 4582 O O . GLY B 1 142 ? -2.633 -7.477 2.859 1 98.06 142 GLY B O 1
ATOM 4583 N N . THR B 1 143 ? -0.908 -6.547 1.754 1 98.19 143 THR B N 1
ATOM 4584 C CA . THR B 1 143 ? -0.031 -6.5 2.92 1 98.19 143 THR B CA 1
ATOM 4585 C C . THR B 1 143 ? -0.667 -5.688 4.043 1 98.19 143 THR B C 1
ATOM 4587 O O . THR B 1 143 ? -0.785 -6.164 5.172 1 98.19 143 THR B O 1
ATOM 4590 N N . GLU B 1 144 ? -1.101 -4.492 3.701 1 98.12 144 GLU B N 1
ATOM 4591 C CA . GLU B 1 144 ? -1.725 -3.631 4.699 1 98.12 144 GLU B CA 1
ATOM 4592 C C . GLU B 1 144 ? -3.041 -4.223 5.195 1 98.12 144 GLU B C 1
ATOM 4594 O O . GLU B 1 144 ? -3.371 -4.121 6.375 1 98.12 144 GLU B O 1
ATOM 4599 N N . ALA B 1 145 ? -3.797 -4.809 4.266 1 98.69 145 ALA B N 1
ATOM 4600 C CA . ALA B 1 145 ? -5.078 -5.402 4.648 1 98.69 145 ALA B CA 1
ATOM 4601 C C . ALA B 1 145 ? -4.895 -6.449 5.742 1 98.69 145 ALA B C 1
ATOM 4603 O O . ALA B 1 145 ? -5.605 -6.438 6.746 1 98.69 145 ALA B O 1
ATOM 4604 N N . ASN B 1 146 ? -3.932 -7.328 5.566 1 98.88 146 ASN B N 1
ATOM 4605 C CA . ASN B 1 146 ? -3.695 -8.375 6.559 1 98.88 146 ASN B CA 1
ATOM 4606 C C . ASN B 1 146 ? -3.131 -7.797 7.852 1 98.88 146 ASN B C 1
ATOM 4608 O O . ASN B 1 146 ? -3.473 -8.258 8.945 1 98.88 146 ASN B O 1
ATOM 4612 N N . LEU B 1 147 ? -2.266 -6.793 7.762 1 98.5 147 LEU B N 1
ATOM 4613 C CA . LEU B 1 147 ? -1.735 -6.156 8.961 1 98.5 147 LEU B CA 1
ATOM 4614 C C . LEU B 1 147 ? -2.855 -5.531 9.789 1 98.5 147 LEU B C 1
ATOM 4616 O O . LEU B 1 147 ? -2.895 -5.684 11.008 1 98.5 147 LEU B O 1
ATOM 4620 N N . HIS B 1 148 ? -3.76 -4.836 9.117 1 98.12 148 HIS B N 1
ATOM 4621 C CA . HIS B 1 148 ? -4.855 -4.191 9.836 1 98.12 148 HIS B CA 1
ATOM 4622 C C . HIS B 1 148 ? -5.836 -5.223 10.383 1 98.12 148 HIS B C 1
ATOM 4624 O O . HIS B 1 148 ? -6.371 -5.051 11.484 1 98.12 148 HIS B O 1
ATOM 4630 N N . ALA B 1 149 ? -6.086 -6.289 9.602 1 98.62 149 ALA B N 1
ATOM 4631 C CA . ALA B 1 149 ? -6.945 -7.359 10.102 1 98.62 149 ALA B CA 1
ATOM 4632 C C . ALA B 1 149 ? -6.359 -7.98 11.367 1 98.62 149 ALA B C 1
ATOM 4634 O O . ALA B 1 149 ? -7.086 -8.25 12.328 1 98.62 149 ALA B O 1
ATOM 4635 N N . LEU B 1 150 ? -5.098 -8.211 11.383 1 98.62 150 LEU B N 1
ATOM 4636 C CA . LEU B 1 150 ? -4.43 -8.773 12.547 1 98.62 150 LEU B CA 1
ATOM 4637 C C . LEU B 1 150 ? -4.523 -7.824 13.734 1 98.62 150 LEU B C 1
ATOM 4639 O O . LEU B 1 150 ? -4.672 -8.266 14.883 1 98.62 150 LEU B O 1
ATOM 4643 N N . SER B 1 151 ? -4.395 -6.52 13.469 1 96.94 151 SER B N 1
ATOM 4644 C CA . SER B 1 151 ? -4.535 -5.539 14.539 1 96.94 151 SER B CA 1
ATOM 4645 C C . SER B 1 151 ? -5.91 -5.633 15.195 1 96.94 151 SER B C 1
ATOM 4647 O O . SER B 1 151 ? -6.027 -5.523 16.422 1 96.94 151 SER B O 1
ATOM 4649 N N . ILE B 1 152 ? -6.926 -5.805 14.383 1 97 152 ILE B N 1
ATOM 4650 C CA . ILE B 1 152 ? -8.281 -5.957 14.906 1 97 152 ILE B CA 1
ATOM 4651 C C . ILE B 1 152 ? -8.359 -7.207 15.781 1 97 152 ILE B C 1
ATOM 4653 O O . ILE B 1 152 ? -8.875 -7.16 16.906 1 97 152 ILE B O 1
ATOM 4657 N N . ALA B 1 153 ? -7.824 -8.312 15.273 1 98.06 153 ALA B N 1
ATOM 4658 C CA . ALA B 1 153 ? -7.891 -9.578 15.992 1 98.06 153 ALA B CA 1
ATOM 4659 C C . ALA B 1 153 ? -7.18 -9.477 17.344 1 98.06 153 ALA B C 1
ATOM 4661 O O . ALA B 1 153 ? -7.707 -9.93 18.359 1 98.06 153 ALA B O 1
ATOM 4662 N N . ARG B 1 154 ? -6 -8.922 17.344 1 97.31 154 ARG B N 1
ATOM 4663 C CA . ARG B 1 154 ? -5.23 -8.766 18.562 1 97.31 154 ARG B CA 1
ATOM 4664 C C . ARG B 1 154 ? -5.953 -7.855 19.547 1 97.31 154 ARG B C 1
ATOM 4666 O O . ARG B 1 154 ? -6 -8.141 20.75 1 97.31 154 ARG B O 1
ATOM 4673 N N . GLY B 1 155 ? -6.504 -6.746 19.047 1 95.25 155 GLY B N 1
ATOM 4674 C CA . GLY B 1 155 ? -7.262 -5.852 19.906 1 95.25 155 GLY B CA 1
ATOM 4675 C C . GLY B 1 155 ? -8.492 -6.5 20.516 1 95.25 155 GLY B C 1
ATOM 4676 O O . GLY B 1 155 ? -8.805 -6.293 21.688 1 95.25 155 GLY B O 1
ATOM 4677 N N . ALA B 1 156 ? -9.195 -7.266 19.75 1 95.94 156 ALA B N 1
ATOM 4678 C CA . ALA B 1 156 ? -10.453 -7.879 20.172 1 95.94 156 ALA B CA 1
ATOM 4679 C C . ALA B 1 156 ? -10.211 -8.992 21.188 1 95.94 156 ALA B C 1
ATOM 4681 O O . ALA B 1 156 ? -11.039 -9.227 22.062 1 95.94 156 ALA B O 1
ATOM 4682 N N . THR B 1 157 ? -9.055 -9.68 21.094 1 97 157 THR B N 1
ATOM 4683 C CA . THR B 1 157 ? -8.812 -10.852 21.922 1 97 157 THR B CA 1
ATOM 4684 C C . THR B 1 157 ? -7.871 -10.516 23.078 1 97 157 THR B C 1
ATOM 4686 O O . THR B 1 157 ? -7.809 -11.242 24.062 1 97 157 THR B O 1
ATOM 4689 N N . GLY B 1 158 ? -7.137 -9.414 22.875 1 95.62 158 GLY B N 1
ATOM 4690 C CA . GLY B 1 158 ? -6.105 -9.078 23.844 1 95.62 158 GLY B CA 1
ATOM 4691 C C . GLY B 1 158 ? -4.895 -9.984 23.766 1 95.62 158 GLY B C 1
ATOM 4692 O O . GLY B 1 158 ? -4.121 -10.078 24.719 1 95.62 158 GLY B O 1
ATOM 4693 N N . ARG B 1 159 ? -4.809 -10.789 22.703 1 97.56 159 ARG B N 1
ATOM 4694 C CA . ARG B 1 159 ? -3.734 -11.758 22.484 1 97.56 159 ARG B CA 1
ATOM 4695 C C . ARG B 1 159 ? -2.84 -11.32 21.312 1 97.56 159 ARG B C 1
ATOM 4697 O O . ARG B 1 159 ? -3.189 -10.414 20.562 1 97.56 159 ARG B O 1
ATOM 4704 N N . SER B 1 160 ? -1.641 -11.938 21.156 1 96.25 160 SER B N 1
ATOM 4705 C CA . SER B 1 160 ? -0.69 -11.391 20.188 1 96.25 160 SER B CA 1
ATOM 4706 C C . SER B 1 160 ? -0.346 -12.414 19.109 1 96.25 160 SER B C 1
ATOM 4708 O O . SER B 1 160 ? -0.165 -12.062 17.953 1 96.25 160 SER B O 1
ATOM 4710 N N . LYS B 1 161 ? -0.28 -13.734 19.453 1 98.44 161 LYS B N 1
ATOM 4711 C CA . LYS B 1 161 ? 0.237 -14.727 18.531 1 98.44 161 LYS B CA 1
ATOM 4712 C C . LYS B 1 161 ? -0.785 -15.047 17.438 1 98.44 161 LYS B C 1
ATOM 4714 O O . LYS B 1 161 ? -1.984 -14.828 17.625 1 98.44 161 LYS B O 1
ATOM 4719 N N . VAL B 1 162 ? -0.334 -15.484 16.328 1 98.88 162 VAL B N 1
ATOM 4720 C CA . VAL B 1 162 ? -1.173 -15.805 15.18 1 98.88 162 VAL B CA 1
ATOM 4721 C C . VAL B 1 162 ? -0.726 -17.141 14.57 1 98.88 162 VAL B C 1
ATOM 4723 O O . VAL B 1 162 ? 0.469 -17.359 14.352 1 98.88 162 VAL B O 1
ATOM 4726 N N . ILE B 1 163 ? -1.63 -18 14.367 1 98.88 163 ILE B N 1
ATOM 4727 C CA . ILE B 1 163 ? -1.36 -19.25 13.672 1 98.88 163 ILE B CA 1
ATOM 4728 C C . ILE B 1 163 ? -1.44 -19.031 12.164 1 98.88 163 ILE B C 1
ATOM 4730 O O . ILE B 1 163 ? -2.426 -18.484 11.664 1 98.88 163 ILE B O 1
ATOM 4734 N N . VAL B 1 164 ? -0.417 -19.375 11.461 1 98.88 164 VAL B N 1
ATOM 4735 C CA . VAL B 1 164 ? -0.326 -19.359 10 1 98.88 164 VAL B CA 1
ATOM 4736 C C . VAL B 1 164 ? 0.15 -20.734 9.516 1 98.88 164 VAL B C 1
ATOM 4738 O O . VAL B 1 164 ? 0.295 -21.672 10.305 1 98.88 164 VAL B O 1
ATOM 4741 N N . PHE B 1 165 ? 0.375 -20.859 8.195 1 98.88 165 PHE B N 1
ATOM 4742 C CA . PHE B 1 165 ? 0.676 -22.188 7.688 1 98.88 165 PHE B CA 1
ATOM 4743 C C . PHE B 1 165 ? 1.877 -22.141 6.75 1 98.88 165 PHE B C 1
ATOM 4745 O O . PHE B 1 165 ? 2.074 -21.172 6.023 1 98.88 165 PHE B O 1
ATOM 4752 N N . GLU B 1 166 ? 2.566 -23.266 6.746 1 97.88 166 GLU B N 1
ATOM 4753 C CA . GLU B 1 166 ? 3.701 -23.406 5.84 1 97.88 166 GLU B CA 1
ATOM 4754 C C . GLU B 1 166 ? 3.277 -23.203 4.387 1 97.88 166 GLU B C 1
ATOM 4756 O O . GLU B 1 166 ? 2.25 -23.734 3.955 1 97.88 166 GLU B O 1
ATOM 4761 N N . GLY B 1 167 ? 4.129 -22.422 3.674 1 97.44 167 GLY B N 1
ATOM 4762 C CA . GLY B 1 167 ? 3.809 -22.125 2.285 1 97.44 167 GLY B CA 1
ATOM 4763 C C . GLY B 1 167 ? 2.941 -20.906 2.109 1 97.44 167 GLY B C 1
ATOM 4764 O O . GLY B 1 167 ? 2.686 -20.469 0.984 1 97.44 167 GLY B O 1
ATOM 4765 N N . GLY B 1 168 ? 2.582 -20.297 3.264 1 97.94 168 GLY B N 1
ATOM 4766 C CA . GLY B 1 168 ? 1.665 -19.172 3.225 1 97.94 168 GLY B CA 1
ATOM 4767 C C . GLY B 1 168 ? 2.33 -17.875 2.799 1 97.94 168 GLY B C 1
ATOM 4768 O O . GLY B 1 168 ? 3.504 -17.656 3.096 1 97.94 168 GLY B O 1
ATOM 4769 N N . TYR B 1 169 ? 1.635 -17.047 2.076 1 97.56 169 TYR B N 1
ATOM 4770 C CA . TYR B 1 169 ? 1.99 -15.68 1.72 1 97.56 169 TYR B CA 1
ATOM 4771 C C . TYR B 1 169 ? 0.842 -14.727 2.018 1 97.56 169 TYR B C 1
ATOM 4773 O O . TYR B 1 169 ? -0.23 -14.82 1.417 1 97.56 169 TYR B O 1
ATOM 4781 N N . HIS B 1 170 ? 1.077 -13.789 2.895 1 98.5 170 HIS B N 1
ATOM 4782 C CA . HIS B 1 170 ? 0.03 -12.859 3.312 1 98.5 170 HIS B CA 1
ATOM 4783 C C . HIS B 1 170 ? 0.473 -11.414 3.133 1 98.5 170 HIS B C 1
ATOM 4785 O O . HIS B 1 170 ? -0.042 -10.516 3.803 1 98.5 170 HIS B O 1
ATOM 4791 N N . GLY B 1 171 ? 1.435 -11.18 2.25 1 96.62 171 GLY B N 1
ATOM 4792 C CA . GLY B 1 171 ? 1.979 -9.852 1.995 1 96.62 171 GLY B CA 1
ATOM 4793 C C . GLY B 1 171 ? 3.492 -9.797 2.092 1 96.62 171 GLY B C 1
ATOM 4794 O O . GLY B 1 171 ? 4.129 -10.789 2.467 1 96.62 171 GLY B O 1
ATOM 4795 N N . GLY B 1 172 ? 4.055 -8.695 1.761 1 95.5 172 GLY B N 1
ATOM 4796 C CA . GLY B 1 172 ? 5.492 -8.539 1.593 1 95.5 172 GLY B CA 1
ATOM 4797 C C . GLY B 1 172 ? 6.262 -8.688 2.891 1 95.5 172 GLY B C 1
ATOM 4798 O O . GLY B 1 172 ? 7.457 -8.992 2.877 1 95.5 172 GLY B O 1
ATOM 4799 N N . VAL B 1 173 ? 5.594 -8.453 4.039 1 97.19 173 VAL B N 1
ATOM 4800 C CA . VAL B 1 173 ? 6.266 -8.57 5.328 1 97.19 173 VAL B CA 1
ATOM 4801 C C . VAL B 1 173 ? 5.578 -9.641 6.176 1 97.19 173 VAL B C 1
ATOM 4803 O O . VAL B 1 173 ? 5.613 -9.578 7.406 1 97.19 173 VAL B O 1
ATOM 4806 N N . LEU B 1 174 ? 4.797 -10.555 5.523 1 97.94 174 LEU B N 1
ATOM 4807 C CA . LEU B 1 174 ? 4.098 -11.695 6.105 1 97.94 174 LEU B CA 1
ATOM 4808 C C . LEU B 1 174 ? 4.262 -12.938 5.234 1 97.94 174 LEU B C 1
ATOM 4810 O O . LEU B 1 174 ? 3.281 -13.461 4.699 1 97.94 174 LEU B O 1
ATOM 4814 N N . THR B 1 175 ? 5.523 -13.383 5.164 1 96.62 175 THR B N 1
ATOM 4815 C CA . THR B 1 175 ? 5.852 -14.5 4.281 1 96.62 175 THR B CA 1
ATOM 4816 C C . THR B 1 175 ? 6.273 -15.727 5.09 1 96.62 175 THR B C 1
ATOM 4818 O O . THR B 1 175 ? 7.094 -15.617 6.004 1 96.62 175 THR B O 1
ATOM 4821 N N . PHE B 1 176 ? 5.809 -16.922 4.73 1 97.38 176 PHE B N 1
ATOM 4822 C CA . PHE B 1 176 ? 6.035 -18.109 5.527 1 97.38 176 PHE B CA 1
ATOM 4823 C C . PHE B 1 176 ? 6.371 -19.297 4.637 1 97.38 176 PHE B C 1
ATOM 4825 O O . PHE B 1 176 ? 6.039 -20.438 4.961 1 97.38 176 PHE B O 1
ATOM 4832 N N . ALA B 1 177 ? 6.934 -19.078 3.477 1 90.31 177 ALA B N 1
ATOM 4833 C CA . ALA B 1 177 ? 7.305 -20.125 2.539 1 90.31 177 ALA B CA 1
ATOM 4834 C C . ALA B 1 177 ? 8.234 -21.141 3.197 1 90.31 177 ALA B C 1
ATOM 4836 O O . ALA B 1 177 ? 8.094 -22.359 2.988 1 90.31 177 ALA B O 1
ATOM 4837 N N . HIS B 1 178 ? 9.258 -20.703 3.957 1 87.56 178 HIS B N 1
ATOM 4838 C CA . HIS B 1 178 ? 10.25 -21.531 4.637 1 87.56 178 HIS B CA 1
ATOM 4839 C C . HIS B 1 178 ? 10.406 -21.109 6.094 1 87.56 178 HIS B C 1
ATOM 4841 O O . HIS B 1 178 ? 11.531 -20.922 6.574 1 87.56 178 HIS B O 1
ATOM 4847 N N . GLY B 1 179 ? 9.195 -20.969 6.637 1 93.44 179 GLY B N 1
ATOM 4848 C CA . GLY B 1 179 ? 9.195 -20.422 7.984 1 93.44 179 GLY B CA 1
ATOM 4849 C C . GLY B 1 179 ? 8.953 -18.922 8.008 1 93.44 179 GLY B C 1
ATOM 4850 O O . GLY B 1 179 ? 8.297 -18.375 7.125 1 93.44 179 GLY B O 1
ATOM 4851 N N . VAL B 1 180 ? 9.383 -18.312 9.102 1 95.62 180 VAL B N 1
ATOM 4852 C CA . VAL B 1 180 ? 9.195 -16.875 9.242 1 95.62 180 VAL B CA 1
ATOM 4853 C C . VAL B 1 180 ? 10.305 -16.141 8.5 1 95.62 180 VAL B C 1
ATOM 4855 O O . VAL B 1 180 ? 11.484 -16.234 8.867 1 95.62 180 VAL B O 1
ATOM 4858 N N . ALA B 1 181 ? 9.961 -15.406 7.48 1 94.06 181 ALA B N 1
ATOM 4859 C CA . ALA B 1 181 ? 10.953 -14.695 6.668 1 94.06 181 ALA B CA 1
ATOM 4860 C C . ALA B 1 181 ? 11.664 -13.625 7.488 1 94.06 181 ALA B C 1
ATOM 4862 O O . ALA B 1 181 ? 11.125 -13.125 8.477 1 94.06 181 ALA B O 1
ATOM 4863 N N . GLU B 1 182 ? 12.781 -13.227 7.008 1 91.31 182 GLU B N 1
ATOM 4864 C CA . GLU B 1 182 ? 13.648 -12.273 7.707 1 91.31 182 GLU B CA 1
ATOM 4865 C C . GLU B 1 182 ? 12.992 -10.898 7.801 1 91.31 182 GLU B C 1
ATOM 4867 O O . GLU B 1 182 ? 13.18 -10.18 8.781 1 91.31 182 GLU B O 1
ATOM 4872 N N . ASN B 1 183 ? 12.266 -10.57 6.852 1 93.81 183 ASN B N 1
ATOM 4873 C CA . ASN B 1 183 ? 11.703 -9.227 6.82 1 93.81 183 ASN B CA 1
ATOM 4874 C C . ASN B 1 183 ? 10.305 -9.188 7.438 1 93.81 183 ASN B C 1
ATOM 4876 O O . ASN B 1 183 ? 9.625 -8.156 7.379 1 93.81 183 ASN B O 1
ATOM 4880 N N . ASN B 1 184 ? 9.891 -10.266 8.016 1 97.12 184 ASN B N 1
ATOM 4881 C CA . ASN B 1 184 ? 8.562 -10.281 8.625 1 97.12 184 ASN B CA 1
ATOM 4882 C C . ASN B 1 184 ? 8.484 -9.344 9.828 1 97.12 184 ASN B C 1
ATOM 4884 O O . ASN B 1 184 ? 9.453 -9.203 10.57 1 97.12 184 ASN B O 1
ATOM 4888 N N . VAL B 1 185 ? 7.391 -8.719 9.977 1 97.88 185 VAL B N 1
ATOM 4889 C CA . VAL B 1 185 ? 7.082 -8.008 11.211 1 97.88 185 VAL B CA 1
ATOM 4890 C C . VAL B 1 185 ? 6.637 -9 12.281 1 97.88 185 VAL B C 1
ATOM 4892 O O . VAL B 1 185 ? 6.281 -10.141 11.969 1 97.88 185 VAL B O 1
ATOM 4895 N N . ASP B 1 186 ? 6.719 -8.648 13.555 1 98 186 ASP B N 1
ATOM 4896 C CA . ASP B 1 186 ? 6.23 -9.414 14.695 1 98 186 ASP B CA 1
ATOM 4897 C C . ASP B 1 186 ? 6.785 -10.836 14.672 1 98 186 ASP B C 1
ATOM 4899 O O . ASP B 1 186 ? 6.039 -11.805 14.836 1 98 186 ASP B O 1
ATOM 4903 N N . LYS B 1 187 ? 8.023 -11.016 14.5 1 96.75 187 LYS B N 1
ATOM 4904 C CA . LYS B 1 187 ? 8.672 -12.289 14.211 1 96.75 187 LYS B CA 1
ATOM 4905 C C . LYS B 1 187 ? 8.398 -13.312 15.312 1 96.75 187 LYS B C 1
ATOM 4907 O O . LYS B 1 187 ? 8.344 -14.516 15.055 1 96.75 187 LYS B O 1
ATOM 4912 N N . GLU B 1 188 ? 8.125 -12.898 16.5 1 95.94 188 GLU B N 1
ATOM 4913 C CA . GLU B 1 188 ? 7.977 -13.805 17.625 1 95.94 188 GLU B CA 1
ATOM 4914 C C . GLU B 1 188 ? 6.52 -14.227 17.812 1 95.94 188 GLU B C 1
ATOM 4916 O O . GLU B 1 188 ? 6.211 -15.055 18.672 1 95.94 188 GLU B O 1
ATOM 4921 N N . ASP B 1 189 ? 5.68 -13.719 16.969 1 98.12 189 ASP B N 1
ATOM 4922 C CA . ASP B 1 189 ? 4.254 -13.891 17.219 1 98.12 189 ASP B CA 1
ATOM 4923 C C . ASP B 1 189 ? 3.672 -14.984 16.328 1 98.12 189 ASP B C 1
ATOM 4925 O O . ASP B 1 189 ? 2.484 -15.305 16.422 1 98.12 189 ASP B O 1
ATOM 4929 N N . TRP B 1 190 ? 4.461 -15.695 15.555 1 98.69 190 TRP B N 1
ATOM 4930 C CA . TRP B 1 190 ? 3.918 -16.609 14.547 1 98.69 190 TRP B CA 1
ATOM 4931 C C . TRP B 1 190 ? 4.027 -18.047 15 1 98.69 190 TRP B C 1
ATOM 4933 O O . TRP B 1 190 ? 5.066 -18.469 15.516 1 98.69 190 TRP B O 1
ATOM 4943 N N . ILE B 1 191 ? 2.959 -18.734 14.891 1 98.62 191 ILE B N 1
ATOM 4944 C CA . ILE B 1 191 ? 2.883 -20.172 15.086 1 98.62 191 ILE B CA 1
ATOM 4945 C C . ILE B 1 191 ? 2.592 -20.859 13.75 1 98.62 191 ILE B C 1
ATOM 4947 O O . ILE B 1 191 ? 1.531 -20.641 13.156 1 98.62 191 ILE B O 1
ATOM 4951 N N . ILE B 1 192 ? 3.439 -21.703 13.281 1 98.38 192 ILE B N 1
ATOM 4952 C CA . ILE B 1 192 ? 3.344 -22.234 11.922 1 98.38 192 ILE B CA 1
ATOM 4953 C C . ILE B 1 192 ? 2.82 -23.672 11.961 1 98.38 192 ILE B C 1
ATOM 4955 O O . ILE B 1 192 ? 3.389 -24.531 12.641 1 98.38 192 ILE B O 1
ATOM 4959 N N . GLY B 1 193 ? 1.77 -23.906 11.336 1 98.44 193 GLY B N 1
ATOM 4960 C CA . GLY B 1 193 ? 1.215 -25.234 11.156 1 98.44 193 GLY B CA 1
ATOM 4961 C C . GLY B 1 193 ? 1.39 -25.766 9.75 1 98.44 193 GLY B C 1
ATOM 4962 O O . GLY B 1 193 ? 1.923 -25.078 8.875 1 98.44 193 GLY B O 1
ATOM 4963 N N . LYS B 1 194 ? 0.961 -27.016 9.578 1 98.12 194 LYS B N 1
ATOM 4964 C CA . LYS B 1 194 ? 1.002 -27.641 8.266 1 98.12 194 LYS B CA 1
ATOM 4965 C C . LYS B 1 194 ? -0.319 -27.469 7.527 1 98.12 194 LYS B C 1
ATOM 4967 O O . LYS B 1 194 ? -1.386 -27.766 8.07 1 98.12 194 LYS B O 1
ATOM 4972 N N . TYR B 1 195 ? -0.245 -26.969 6.355 1 98.5 195 TYR B N 1
ATOM 4973 C CA . TYR B 1 195 ? -1.423 -26.75 5.523 1 98.5 195 TYR B CA 1
ATOM 4974 C C . TYR B 1 195 ? -2.125 -28.078 5.227 1 98.5 195 TYR B C 1
ATOM 4976 O O . TYR B 1 195 ? -1.473 -29.078 4.949 1 98.5 195 TYR B O 1
ATOM 4984 N N . ASN B 1 196 ? -3.457 -28.125 5.383 1 98.31 196 ASN B N 1
ATOM 4985 C CA . ASN B 1 196 ? -4.324 -29.25 5.09 1 98.31 196 ASN B CA 1
ATOM 4986 C C . ASN B 1 196 ? -4.141 -30.375 6.105 1 98.31 196 ASN B C 1
ATOM 4988 O O . ASN B 1 196 ? -4.547 -31.516 5.859 1 98.31 196 ASN B O 1
ATOM 4992 N N . ASP B 1 197 ? -3.461 -30.125 7.215 1 98.38 197 ASP B N 1
ATOM 4993 C CA . ASP B 1 197 ? -3.361 -31.078 8.32 1 98.38 197 ASP B CA 1
ATOM 4994 C C . ASP B 1 197 ? -4.48 -30.859 9.336 1 98.38 197 ASP B C 1
ATOM 4996 O O . ASP B 1 197 ? -4.305 -30.109 10.312 1 98.38 197 ASP B O 1
ATOM 5000 N N . VAL B 1 198 ? -5.52 -31.578 9.164 1 98.25 198 VAL B N 1
ATOM 5001 C CA . VAL B 1 198 ? -6.738 -31.344 9.938 1 98.25 198 VAL B CA 1
ATOM 5002 C C . VAL B 1 198 ? -6.469 -31.594 11.422 1 98.25 198 VAL B C 1
ATOM 5004 O O . VAL B 1 198 ? -6.707 -30.734 12.258 1 98.25 198 VAL B O 1
ATOM 5007 N N . GLU B 1 199 ? -5.902 -32.688 11.773 1 98.38 199 GLU B N 1
ATOM 5008 C CA . GLU B 1 199 ? -5.676 -33.062 13.172 1 98.38 199 GLU B CA 1
ATOM 5009 C C . GLU B 1 199 ? -4.598 -32.188 13.797 1 98.38 199 GLU B C 1
ATOM 5011 O O . GLU B 1 199 ? -4.727 -31.75 14.953 1 98.38 199 GLU B O 1
ATOM 5016 N N . GLY B 1 200 ? -3.555 -31.953 13.016 1 98.25 200 GLY B N 1
ATOM 5017 C CA . GLY B 1 200 ? -2.504 -31.078 13.5 1 98.25 200 GLY B CA 1
ATOM 5018 C C . GLY B 1 200 ? -2.992 -29.672 13.781 1 98.25 200 GLY B C 1
ATOM 5019 O O . GLY B 1 200 ? -2.572 -29.047 14.758 1 98.25 200 GLY B O 1
ATOM 5020 N N . THR B 1 201 ? -3.879 -29.203 12.969 1 98.44 201 THR B N 1
ATOM 5021 C CA . THR B 1 201 ? -4.418 -27.844 13.133 1 98.44 201 THR B CA 1
ATOM 5022 C C . THR B 1 201 ? -5.344 -27.781 14.344 1 98.44 201 THR B C 1
ATOM 5024 O O . THR B 1 201 ? -5.305 -26.812 15.102 1 98.44 201 THR B O 1
ATOM 5027 N N . ARG B 1 202 ? -6.172 -28.781 14.461 1 98.31 202 ARG B N 1
ATOM 5028 C CA . ARG B 1 202 ? -7.031 -28.859 15.641 1 98.31 202 ARG B CA 1
ATOM 5029 C C . ARG B 1 202 ? -6.207 -28.797 16.922 1 98.31 202 ARG B C 1
ATOM 5031 O O . ARG B 1 202 ? -6.531 -28.031 17.828 1 98.31 202 ARG B O 1
ATOM 5038 N N . LYS B 1 203 ? -5.184 -29.531 16.969 1 98.31 203 LYS B N 1
ATOM 5039 C CA . LYS B 1 203 ? -4.293 -29.578 18.125 1 98.31 203 LYS B CA 1
ATOM 5040 C C . LYS B 1 203 ? -3.604 -28.234 18.328 1 98.31 203 LYS B C 1
ATOM 5042 O O . LYS B 1 203 ? -3.529 -27.734 19.453 1 98.31 203 LYS B O 1
ATOM 5047 N N . LEU B 1 204 ? -3.119 -27.672 17.25 1 98.19 204 LEU B N 1
ATOM 5048 C CA . LEU B 1 204 ? -2.414 -26.391 17.312 1 98.19 204 LEU B CA 1
ATOM 5049 C C . LEU B 1 204 ? -3.305 -25.312 17.906 1 98.19 204 LEU B C 1
ATOM 5051 O O . LEU B 1 204 ? -2.852 -24.516 18.734 1 98.19 204 LEU B O 1
ATOM 5055 N N . ILE B 1 205 ? -4.555 -25.25 17.453 1 98.69 205 ILE B N 1
ATOM 5056 C CA . ILE B 1 205 ? -5.496 -24.234 17.922 1 98.69 205 ILE B CA 1
ATOM 5057 C C . ILE B 1 205 ? -5.812 -24.469 19.391 1 98.69 205 ILE B C 1
ATOM 5059 O O . ILE B 1 205 ? -5.754 -23.531 20.203 1 98.69 205 ILE B O 1
ATOM 5063 N N . SER B 1 206 ? -6.039 -25.703 19.781 1 98.12 206 SER B N 1
ATOM 5064 C CA . SER B 1 206 ? -6.379 -26.031 21.172 1 98.12 206 SER B CA 1
ATOM 5065 C C . SER B 1 206 ? -5.215 -25.734 22.109 1 98.12 206 SER B C 1
ATOM 5067 O O . SER B 1 206 ? -5.41 -25.203 23.203 1 98.12 206 SER B O 1
ATOM 5069 N N . GLU B 1 207 ? -4.035 -26.031 21.703 1 98.25 207 GLU B N 1
ATOM 5070 C CA . GLU B 1 207 ? -2.84 -25.859 22.531 1 98.25 207 GLU B CA 1
ATOM 5071 C C . GLU B 1 207 ? -2.51 -24.391 22.719 1 98.25 207 GLU B C 1
ATOM 5073 O O . GLU B 1 207 ? -1.774 -24.016 23.625 1 98.25 207 GLU B O 1
ATOM 5078 N N . ASN B 1 208 ? -3.02 -23.531 21.891 1 98.44 208 ASN B N 1
ATOM 5079 C CA . ASN B 1 208 ? -2.691 -22.109 21.953 1 98.44 208 ASN B CA 1
ATOM 5080 C C . ASN B 1 208 ? -3.902 -21.281 22.359 1 98.44 208 ASN B C 1
ATOM 5082 O O . ASN B 1 208 ? -3.959 -20.078 22.062 1 98.44 208 ASN B O 1
ATOM 5086 N N . LYS B 1 209 ? -4.867 -22.031 22.906 1 97.31 209 LYS B N 1
ATOM 5087 C CA . LYS B 1 209 ? -5.996 -21.312 23.5 1 97.31 209 LYS B CA 1
ATOM 5088 C C . LYS B 1 209 ? -5.52 -20.281 24.516 1 97.31 209 LYS B C 1
ATOM 5090 O O . LYS B 1 209 ? -4.652 -20.578 25.344 1 97.31 209 LYS B O 1
ATOM 5095 N N . GLY B 1 210 ? -6.027 -19.047 24.422 1 96.94 210 GLY B N 1
ATOM 5096 C CA . GLY B 1 210 ? -5.668 -17.984 25.344 1 96.94 210 GLY B CA 1
ATOM 5097 C C . GLY B 1 210 ? -4.379 -17.281 24.969 1 96.94 210 GLY B C 1
ATOM 5098 O O . GLY B 1 210 ? -3.998 -16.297 25.609 1 96.94 210 GLY B O 1
ATOM 5099 N N . ILE B 1 211 ? -3.75 -17.75 23.984 1 97.25 211 ILE B N 1
ATOM 5100 C CA . ILE B 1 211 ? -2.467 -17.188 23.562 1 97.25 211 ILE B CA 1
ATOM 5101 C C . ILE B 1 211 ? -2.588 -16.625 22.156 1 97.25 211 ILE B C 1
ATOM 5103 O O . ILE B 1 211 ? -2.18 -15.492 21.906 1 97.25 211 ILE B O 1
ATOM 5107 N N . ALA B 1 212 ? -3.135 -17.359 21.266 1 98.56 212 ALA B N 1
ATOM 5108 C CA . ALA B 1 212 ? -3.264 -16.953 19.875 1 98.56 212 ALA B CA 1
ATOM 5109 C C . ALA B 1 212 ? -4.5 -16.078 19.672 1 98.56 212 ALA B C 1
ATOM 5111 O O . ALA B 1 212 ? -5.57 -16.375 20.219 1 98.56 212 ALA B O 1
ATOM 5112 N N . ALA B 1 213 ? -4.285 -14.984 18.938 1 98.69 213 ALA B N 1
ATOM 5113 C CA . ALA B 1 213 ? -5.367 -14.055 18.625 1 98.69 213 ALA B CA 1
ATOM 5114 C C . ALA B 1 213 ? -6.188 -14.547 17.438 1 98.69 213 ALA B C 1
ATOM 5116 O O . ALA B 1 213 ? -7.395 -14.312 17.375 1 98.69 213 ALA B O 1
ATOM 5117 N N . ALA B 1 214 ? -5.488 -15.211 16.484 1 98.94 214 ALA B N 1
ATOM 5118 C CA . ALA B 1 214 ? -6.148 -15.477 15.211 1 98.94 214 ALA B CA 1
ATOM 5119 C C . ALA B 1 214 ? -5.484 -16.641 14.484 1 98.94 214 ALA B C 1
ATOM 5121 O O . ALA B 1 214 ? -4.375 -17.047 14.828 1 98.94 214 ALA B O 1
ATOM 5122 N N . VAL B 1 215 ? -6.219 -17.234 13.602 1 98.94 215 VAL B N 1
ATOM 5123 C CA . VAL B 1 215 ? -5.695 -18.062 12.516 1 98.94 215 VAL B CA 1
ATOM 5124 C C . VAL B 1 215 ? -5.836 -17.328 11.188 1 98.94 215 VAL B C 1
ATOM 5126 O O . VAL B 1 215 ? -6.926 -16.875 10.836 1 98.94 215 VAL B O 1
ATOM 5129 N N . LEU B 1 216 ? -4.766 -17.078 10.531 1 98.94 216 LEU B N 1
ATOM 5130 C CA . LEU B 1 216 ? -4.699 -16.469 9.211 1 98.94 216 LEU B CA 1
ATOM 5131 C C . LEU B 1 216 ? -4.336 -17.5 8.148 1 98.94 216 LEU B C 1
ATOM 5133 O O . LEU B 1 216 ? -3.289 -18.141 8.227 1 98.94 216 LEU B O 1
ATOM 5137 N N . VAL B 1 217 ? -5.211 -17.656 7.098 1 98.94 217 VAL B N 1
ATOM 5138 C CA . VAL B 1 217 ? -5.004 -18.75 6.152 1 98.94 217 VAL B CA 1
ATOM 5139 C C . VAL B 1 217 ? -5.559 -18.359 4.785 1 98.94 217 VAL B C 1
ATOM 5141 O O . VAL B 1 217 ? -6.48 -17.547 4.688 1 98.94 217 VAL B O 1
ATOM 5144 N N . GLU B 1 218 ? -4.961 -18.844 3.74 1 98.81 218 GLU B N 1
ATOM 5145 C CA . GLU B 1 218 ? -5.496 -18.75 2.385 1 98.81 218 GLU B CA 1
ATOM 5146 C C . GLU B 1 218 ? -6.398 -19.938 2.066 1 98.81 218 GLU B C 1
ATOM 5148 O O . GLU B 1 218 ? -6.117 -21.062 2.48 1 98.81 218 GLU B O 1
ATOM 5153 N N . GLY B 1 219 ? -7.484 -19.719 1.32 1 98.69 219 GLY B N 1
ATOM 5154 C CA . GLY B 1 219 ? -8.305 -20.812 0.848 1 98.69 219 GLY B CA 1
ATOM 5155 C C . GLY B 1 219 ? -7.598 -21.688 -0.168 1 98.69 219 GLY B C 1
ATOM 5156 O O . GLY B 1 219 ? -7.918 -22.875 -0.3 1 98.69 219 GLY B O 1
ATOM 5157 N N . MET B 1 220 ? -6.793 -21.125 -0.904 1 98.81 220 MET B N 1
ATOM 5158 C CA . MET B 1 220 ? -5.789 -21.719 -1.779 1 98.81 220 MET B CA 1
ATOM 5159 C C . MET B 1 220 ? -4.461 -20.969 -1.671 1 98.81 220 MET B C 1
ATOM 5161 O O . MET B 1 220 ? -4.418 -19.75 -1.83 1 98.81 220 MET B O 1
ATOM 5165 N N . GLN B 1 221 ? -3.441 -21.719 -1.315 1 98.5 221 GLN B N 1
ATOM 5166 C CA . GLN B 1 221 ? -2.156 -21.031 -1.231 1 98.5 221 GLN B CA 1
ATOM 5167 C C . GLN B 1 221 ? -1.664 -20.625 -2.615 1 98.5 221 GLN B C 1
ATOM 5169 O O . GLN B 1 221 ? -1.337 -21.469 -3.445 1 98.5 221 GLN B O 1
ATOM 5174 N N . GLY B 1 222 ? -1.625 -19.281 -2.887 1 96.81 222 GLY B N 1
ATOM 5175 C CA . GLY B 1 222 ? -1.188 -18.781 -4.18 1 96.81 222 GLY B CA 1
ATOM 5176 C C . GLY B 1 222 ? 0.294 -18.969 -4.43 1 96.81 222 GLY B C 1
ATOM 5177 O O . GLY B 1 222 ? 0.685 -19.828 -5.23 1 96.81 222 GLY B O 1
ATOM 5178 N N . ALA B 1 223 ? 1.108 -18.328 -3.607 1 94.44 223 ALA B N 1
ATOM 5179 C CA . ALA B 1 223 ? 2.562 -18.391 -3.736 1 94.44 223 ALA B CA 1
ATOM 5180 C C . ALA B 1 223 ? 3.084 -19.797 -3.422 1 94.44 223 ALA B C 1
ATOM 5182 O O . ALA B 1 223 ? 4.141 -20.188 -3.918 1 94.44 223 ALA B O 1
ATOM 5183 N N . GLY B 1 224 ? 2.309 -20.547 -2.639 1 96.19 224 GLY B N 1
ATOM 5184 C CA . GLY B 1 224 ? 2.703 -21.891 -2.266 1 96.19 224 GLY B CA 1
ATOM 5185 C C . GLY B 1 224 ? 2.479 -22.906 -3.371 1 96.19 224 GLY B C 1
ATOM 5186 O O . GLY B 1 224 ? 2.699 -24.109 -3.178 1 96.19 224 GLY B O 1
ATOM 5187 N N . GLY B 1 225 ? 2.043 -22.422 -4.551 1 97.06 225 GLY B N 1
ATOM 5188 C CA . GLY B 1 225 ? 1.887 -23.344 -5.676 1 97.06 225 GLY B CA 1
ATOM 5189 C C . GLY B 1 225 ? 0.436 -23.609 -6.031 1 97.06 225 GLY B C 1
ATOM 5190 O O . GLY B 1 225 ? 0.106 -24.672 -6.555 1 97.06 225 GLY B O 1
ATOM 5191 N N . CYS B 1 226 ? -0.411 -22.703 -5.664 1 98.31 226 CYS B N 1
ATOM 5192 C CA . CYS B 1 226 ? -1.838 -22.828 -5.941 1 98.31 226 CYS B CA 1
ATOM 5193 C C . CYS B 1 226 ? -2.391 -24.125 -5.375 1 98.31 226 CYS B C 1
ATOM 5195 O O . CYS B 1 226 ? -3.098 -24.859 -6.066 1 98.31 226 CYS B O 1
ATOM 5197 N N . ILE B 1 227 ? -2.035 -24.422 -4.176 1 98.44 227 ILE B N 1
ATOM 5198 C CA . ILE B 1 227 ? -2.504 -25.625 -3.488 1 98.44 227 ILE B CA 1
ATOM 5199 C C . ILE B 1 227 ? -3.818 -25.328 -2.771 1 98.44 227 ILE B C 1
ATOM 5201 O O . ILE B 1 227 ? -3.861 -24.5 -1.852 1 98.44 227 ILE B O 1
ATOM 5205 N N . PRO B 1 228 ? -4.867 -26 -3.16 1 98.44 228 PRO B N 1
ATOM 5206 C CA . PRO B 1 228 ? -6.164 -25.719 -2.531 1 98.44 228 PRO B CA 1
ATOM 5207 C C . PRO B 1 228 ? -6.238 -26.234 -1.093 1 98.44 228 PRO B C 1
ATOM 5209 O O . PRO B 1 228 ? -5.719 -27.312 -0.784 1 98.44 228 PRO B O 1
ATOM 5212 N N . GLY B 1 229 ? -6.793 -25.422 -0.223 1 98.5 229 GLY B N 1
ATOM 5213 C CA . GLY B 1 229 ? -7.203 -25.938 1.071 1 98.5 229 GLY B CA 1
ATOM 5214 C C . GLY B 1 229 ? -8.391 -26.891 0.987 1 98.5 229 GLY B C 1
ATOM 5215 O O . GLY B 1 229 ? -9.359 -26.609 0.286 1 98.5 229 GLY B O 1
ATOM 5216 N N . THR B 1 230 ? -8.281 -28 1.671 1 97.75 230 THR B N 1
ATOM 5217 C CA . THR B 1 230 ? -9.438 -28.906 1.678 1 97.75 230 THR B CA 1
ATOM 5218 C C . THR B 1 230 ? -10.578 -28.312 2.488 1 97.75 230 THR B C 1
ATOM 5220 O O . THR B 1 230 ? -10.352 -27.531 3.42 1 97.75 230 THR B O 1
ATOM 5223 N N . ALA B 1 231 ? -11.789 -28.656 2.053 1 98.19 231 ALA B N 1
ATOM 5224 C CA . ALA B 1 231 ? -12.969 -28.188 2.783 1 98.19 231 ALA B CA 1
ATOM 5225 C C . ALA B 1 231 ? -12.891 -28.594 4.254 1 98.19 231 ALA B C 1
ATOM 5227 O O . ALA B 1 231 ? -13.211 -27.797 5.137 1 98.19 231 ALA B O 1
ATOM 5228 N N . GLU B 1 232 ? -12.461 -29.797 4.562 1 97.88 232 GLU B N 1
ATOM 5229 C CA . GLU B 1 232 ? -12.352 -30.281 5.934 1 97.88 232 GLU B CA 1
ATOM 5230 C C . GLU B 1 232 ? -11.383 -29.438 6.75 1 97.88 232 GLU B C 1
ATOM 5232 O O . GLU B 1 232 ? -11.672 -29.062 7.891 1 97.88 232 GLU B O 1
ATOM 5237 N N . PHE B 1 233 ? -10.281 -29.188 6.25 1 98.5 233 PHE B N 1
ATOM 5238 C CA . PHE B 1 233 ? -9.234 -28.406 6.891 1 98.5 233 PHE B CA 1
ATOM 5239 C C . PHE B 1 233 ? -9.734 -27 7.219 1 98.5 233 PHE B C 1
ATOM 5241 O O . PHE B 1 233 ? -9.641 -26.547 8.359 1 98.5 233 PHE B O 1
ATOM 5248 N N . LEU B 1 234 ? -10.352 -26.25 6.25 1 98.88 234 LEU B N 1
ATOM 5249 C CA . LEU B 1 234 ? -10.773 -24.859 6.414 1 98.88 234 LEU B CA 1
ATOM 5250 C C . LEU B 1 234 ? -11.961 -24.766 7.359 1 98.88 234 LEU B C 1
ATOM 5252 O O . LEU B 1 234 ? -12.031 -23.844 8.18 1 98.88 234 LEU B O 1
ATOM 5256 N N . HIS B 1 235 ? -12.867 -25.703 7.223 1 98.62 235 HIS B N 1
ATOM 5257 C CA . HIS B 1 235 ? -14 -25.672 8.141 1 98.62 235 HIS B CA 1
ATOM 5258 C C . HIS B 1 235 ? -13.578 -26.062 9.555 1 98.62 235 HIS B C 1
ATOM 5260 O O . HIS B 1 235 ? -14.164 -25.594 10.531 1 98.62 235 HIS B O 1
ATOM 5266 N N . THR B 1 236 ? -12.539 -26.938 9.672 1 98.38 236 THR B N 1
ATOM 5267 C CA . THR B 1 236 ? -11.969 -27.219 10.984 1 98.38 236 THR B CA 1
ATOM 5268 C C . THR B 1 236 ? -11.414 -25.938 11.617 1 98.38 236 THR B C 1
ATOM 5270 O O . THR B 1 236 ? -11.633 -25.688 12.805 1 98.38 236 THR B O 1
ATOM 5273 N N . ILE B 1 237 ? -10.703 -25.125 10.867 1 98.81 237 ILE B N 1
ATOM 5274 C CA . ILE B 1 237 ? -10.18 -23.859 11.367 1 98.81 237 ILE B CA 1
ATOM 5275 C C . ILE B 1 237 ? -11.336 -22.984 11.867 1 98.81 237 ILE B C 1
ATOM 5277 O O . ILE B 1 237 ? -11.281 -22.438 12.969 1 98.81 237 ILE B O 1
ATOM 5281 N N . GLN B 1 238 ? -12.391 -22.859 11.016 1 98.62 238 GLN B N 1
ATOM 5282 C CA . GLN B 1 238 ? -13.547 -22.047 11.375 1 98.62 238 GLN B CA 1
ATOM 5283 C C . GLN B 1 238 ? -14.148 -22.5 12.703 1 98.62 238 GLN B C 1
ATOM 5285 O O . GLN B 1 238 ? -14.367 -21.688 13.602 1 98.62 238 GLN B O 1
ATOM 5290 N N . ASN B 1 239 ? -14.391 -23.812 12.812 1 98.06 239 ASN B N 1
ATOM 5291 C CA . ASN B 1 239 ? -15.047 -24.359 14 1 98.06 239 ASN B CA 1
ATOM 5292 C C . ASN B 1 239 ? -14.156 -24.234 15.234 1 98.06 239 ASN B C 1
ATOM 5294 O O . ASN B 1 239 ? -14.633 -23.859 16.312 1 98.06 239 ASN B O 1
ATOM 5298 N N . GLU B 1 240 ? -12.883 -24.578 15.109 1 98.56 240 GLU B N 1
ATOM 5299 C CA . GLU B 1 240 ? -11.969 -24.609 16.25 1 98.56 240 GLU B CA 1
ATOM 5300 C C . GLU B 1 240 ? -11.656 -23.188 16.734 1 98.56 240 GLU B C 1
ATOM 5302 O O . GLU B 1 240 ? -11.477 -22.969 17.922 1 98.56 240 GLU B O 1
ATOM 5307 N N . THR B 1 241 ? -11.5 -22.188 15.805 1 98.69 241 THR B N 1
ATOM 5308 C CA . THR B 1 241 ? -11.266 -20.812 16.234 1 98.69 241 THR B CA 1
ATOM 5309 C C . THR B 1 241 ? -12.461 -20.297 17.031 1 98.69 241 THR B C 1
ATOM 5311 O O . THR B 1 241 ? -12.281 -19.656 18.062 1 98.69 241 THR B O 1
ATOM 5314 N N . ARG B 1 242 ? -13.688 -20.578 16.578 1 97.56 242 ARG B N 1
ATOM 5315 C CA . ARG B 1 242 ? -14.891 -20.188 17.281 1 97.56 242 ARG B CA 1
ATOM 5316 C C . ARG B 1 242 ? -14.93 -20.797 18.688 1 97.56 242 ARG B C 1
ATOM 5318 O O . ARG B 1 242 ? -15.211 -20.109 19.656 1 97.56 242 ARG B O 1
ATOM 5325 N N . ALA B 1 243 ? -14.586 -22.031 18.75 1 97.75 243 ALA B N 1
ATOM 5326 C CA . ALA B 1 243 ? -14.656 -22.766 20 1 97.75 243 ALA B CA 1
ATOM 5327 C C . ALA B 1 243 ? -13.578 -22.297 20.984 1 97.75 243 ALA B C 1
ATOM 5329 O O . ALA B 1 243 ? -13.75 -22.391 22.203 1 97.75 243 ALA B O 1
ATOM 5330 N N . ASN B 1 244 ? -12.516 -21.766 20.5 1 98.12 244 ASN B N 1
ATOM 5331 C CA . ASN B 1 244 ? -11.375 -21.438 21.359 1 98.12 244 ASN B CA 1
ATOM 5332 C C . ASN B 1 244 ? -11.172 -19.922 21.469 1 98.12 244 ASN B C 1
ATOM 5334 O O . ASN B 1 244 ? -10.141 -19.469 21.953 1 98.12 244 ASN B O 1
ATOM 5338 N N . GLY B 1 245 ? -12.07 -19.125 20.969 1 97.75 245 GLY B N 1
ATOM 5339 C CA . GLY B 1 245 ? -12.039 -17.672 21.141 1 97.75 245 GLY B CA 1
ATOM 5340 C C . GLY B 1 245 ? -10.984 -17 20.297 1 97.75 245 GLY B C 1
ATOM 5341 O O . GLY B 1 245 ? -10.375 -16.016 20.719 1 97.75 245 GLY B O 1
ATOM 5342 N N . MET B 1 246 ? -10.617 -17.562 19.188 1 98.69 246 MET B N 1
ATOM 5343 C CA . MET B 1 246 ? -9.719 -16.953 18.219 1 98.69 246 MET B CA 1
ATOM 5344 C C . MET B 1 246 ? -10.492 -16.391 17.031 1 98.69 246 MET B C 1
ATOM 5346 O O . MET B 1 246 ? -11.648 -16.75 16.812 1 98.69 246 MET B O 1
ATOM 5350 N N . ILE B 1 247 ? -9.875 -15.461 16.328 1 98.88 247 ILE B N 1
ATOM 5351 C CA . ILE B 1 247 ? -10.492 -14.867 15.148 1 98.88 247 ILE B CA 1
ATOM 5352 C C . ILE B 1 247 ? -10.039 -15.617 13.898 1 98.88 247 ILE B C 1
ATOM 5354 O O . ILE B 1 247 ? -8.852 -15.867 13.711 1 98.88 247 ILE B O 1
ATOM 5358 N N . PHE B 1 248 ? -10.992 -16.094 13.078 1 98.94 248 PHE B N 1
ATOM 5359 C CA . PHE B 1 248 ? -10.711 -16.734 11.797 1 98.94 248 PHE B CA 1
ATOM 5360 C C . PHE B 1 248 ? -10.578 -15.688 10.688 1 98.94 248 PHE B C 1
ATOM 5362 O O . PHE B 1 248 ? -11.57 -15.062 10.297 1 98.94 248 PHE B O 1
ATOM 5369 N N . ILE B 1 249 ? -9.398 -15.438 10.172 1 99 249 ILE B N 1
ATOM 5370 C CA . ILE B 1 249 ? -9.133 -14.508 9.078 1 99 249 ILE B CA 1
ATOM 5371 C C . ILE B 1 249 ? -8.82 -15.281 7.801 1 99 249 ILE B C 1
ATOM 5373 O O . ILE B 1 249 ? -7.84 -16.031 7.746 1 99 249 ILE B O 1
ATOM 5377 N N . LEU B 1 250 ? -9.641 -15.117 6.816 1 99 250 LEU B N 1
ATOM 5378 C CA . LEU B 1 250 ? -9.414 -15.734 5.516 1 99 250 LEU B CA 1
ATOM 5379 C C . LEU B 1 250 ? -8.805 -14.734 4.535 1 99 250 LEU B C 1
ATOM 5381 O O . LEU B 1 250 ? -9.422 -13.711 4.23 1 99 250 LEU B O 1
ATOM 5385 N N . ASP B 1 251 ? -7.613 -15.008 4.094 1 98.94 251 ASP B N 1
ATOM 5386 C CA . ASP B 1 251 ? -6.934 -14.203 3.084 1 98.94 251 ASP B CA 1
ATOM 5387 C C . ASP B 1 251 ? -7.438 -14.539 1.683 1 98.94 251 ASP B C 1
ATOM 5389 O O . ASP B 1 251 ? -7.055 -15.562 1.109 1 98.94 251 ASP B O 1
ATOM 5393 N N . GLU B 1 252 ? -8.273 -13.633 1.123 1 98.81 252 GLU B N 1
ATOM 5394 C CA . GLU B 1 252 ? -8.836 -13.805 -0.213 1 98.81 252 GLU B CA 1
ATOM 5395 C C . GLU B 1 252 ? -8.273 -12.773 -1.185 1 98.81 252 GLU B C 1
ATOM 5397 O O . GLU B 1 252 ? -8.93 -12.422 -2.17 1 98.81 252 GLU B O 1
ATOM 5402 N N . VAL B 1 253 ? -7.098 -12.281 -0.858 1 98.75 253 VAL B N 1
ATOM 5403 C CA . VAL B 1 253 ? -6.469 -11.281 -1.71 1 98.75 253 VAL B CA 1
ATOM 5404 C C . VAL B 1 253 ? -6.375 -11.805 -3.143 1 98.75 253 VAL B C 1
ATOM 5406 O O . VAL B 1 253 ? -6.703 -11.086 -4.094 1 98.75 253 VAL B O 1
ATOM 5409 N N . MET B 1 254 ? -6.023 -13.031 -3.316 1 98.19 254 MET B N 1
ATOM 5410 C CA . MET B 1 254 ? -5.895 -13.641 -4.637 1 98.19 254 MET B CA 1
ATOM 5411 C C . MET B 1 254 ? -7.145 -14.438 -4.996 1 98.19 254 MET B C 1
ATOM 5413 O O . MET B 1 254 ? -7.668 -14.312 -6.102 1 98.19 254 MET B O 1
ATOM 5417 N N . THR B 1 255 ? -7.699 -15.172 -4.062 1 98.56 255 THR B N 1
ATOM 5418 C CA . THR B 1 255 ? -8.641 -16.25 -4.355 1 98.56 255 THR B CA 1
ATOM 5419 C C . THR B 1 255 ? -10.055 -15.703 -4.496 1 98.56 255 THR B C 1
ATOM 5421 O O . THR B 1 255 ? -10.953 -16.406 -4.973 1 98.56 255 THR B O 1
ATOM 5424 N N . SER B 1 256 ? -10.227 -14.383 -4.172 1 98.69 256 SER B N 1
ATOM 5425 C CA . SER B 1 256 ? -11.562 -13.805 -4.281 1 98.69 256 SER B CA 1
ATOM 5426 C C . SER B 1 256 ? -12.031 -13.781 -5.73 1 98.69 256 SER B C 1
ATOM 5428 O O . SER B 1 256 ? -13.227 -13.648 -5.996 1 98.69 256 SER B O 1
ATOM 5430 N N . ARG B 1 257 ? -11.203 -13.953 -6.66 1 98.56 257 ARG B N 1
ATOM 5431 C CA . ARG B 1 257 ? -11.562 -13.914 -8.07 1 98.56 257 ARG B CA 1
ATOM 5432 C C . ARG B 1 257 ? -12.125 -15.258 -8.531 1 98.56 257 ARG B C 1
ATOM 5434 O O . ARG B 1 257 ? -12.609 -15.375 -9.656 1 98.56 257 ARG B O 1
ATOM 5441 N N . LEU B 1 258 ? -12.086 -16.312 -7.684 1 98.69 258 LEU B N 1
ATOM 5442 C CA . LEU B 1 258 ? -12.32 -17.688 -8.141 1 98.69 258 LEU B CA 1
ATOM 5443 C C . LEU B 1 258 ? -13.797 -18.031 -8.055 1 98.69 258 LEU B C 1
ATOM 5445 O O . LEU B 1 258 ? -14.227 -19.078 -8.562 1 98.69 258 LEU B O 1
ATOM 5449 N N . ALA B 1 259 ? -14.578 -17.234 -7.434 1 98.69 259 ALA B N 1
ATOM 5450 C CA . ALA B 1 259 ? -16.031 -17.344 -7.395 1 98.69 259 ALA B CA 1
ATOM 5451 C C . ALA B 1 259 ? -16.688 -15.992 -7.133 1 98.69 259 ALA B C 1
ATOM 5453 O O . ALA B 1 259 ? -16.062 -15.102 -6.551 1 98.69 259 ALA B O 1
ATOM 5454 N N . PRO B 1 260 ? -17.922 -15.812 -7.512 1 98.19 260 PRO B N 1
ATOM 5455 C CA . PRO B 1 260 ? -18.562 -14.508 -7.34 1 98.19 260 PRO B CA 1
ATOM 5456 C C . PRO B 1 260 ? -18.531 -14.008 -5.898 1 98.19 260 PRO B C 1
ATOM 5458 O O . PRO B 1 260 ? -18.297 -12.82 -5.652 1 98.19 260 PRO B O 1
ATOM 5461 N N . GLY B 1 261 ? -18.734 -14.859 -4.953 1 98.5 261 GLY B N 1
ATOM 5462 C CA . GLY B 1 261 ? -18.688 -14.508 -3.545 1 98.5 261 GLY B CA 1
ATOM 5463 C C . GLY B 1 261 ? -17.359 -14.844 -2.895 1 98.5 261 GLY B C 1
ATOM 5464 O O . GLY B 1 261 ? -17.297 -15.078 -1.687 1 98.5 261 GLY B O 1
ATOM 5465 N N . GLY B 1 262 ? -16.234 -14.914 -3.738 1 98.5 262 GLY B N 1
ATOM 5466 C CA . GLY B 1 262 ? -14.977 -15.414 -3.234 1 98.5 262 GLY B CA 1
ATOM 5467 C C . GLY B 1 262 ? -14.938 -16.922 -3.115 1 98.5 262 GLY B C 1
ATOM 5468 O O . GLY B 1 262 ? -15.977 -17.594 -3.195 1 98.5 262 GLY B O 1
ATOM 5469 N N . LEU B 1 263 ? -13.734 -17.375 -2.984 1 98.62 263 LEU B N 1
ATOM 5470 C CA . LEU B 1 263 ? -13.586 -18.812 -2.826 1 98.62 263 LEU B CA 1
ATOM 5471 C C . LEU B 1 263 ? -14.359 -19.312 -1.607 1 98.62 263 LEU B C 1
ATOM 5473 O O . LEU B 1 263 ? -14.875 -20.438 -1.61 1 98.62 263 LEU B O 1
ATOM 5477 N N . GLN B 1 264 ? -14.492 -18.484 -0.615 1 98.75 264 GLN B N 1
ATOM 5478 C CA . GLN B 1 264 ? -15.195 -18.828 0.621 1 98.75 264 GLN B CA 1
ATOM 5479 C C . GLN B 1 264 ? -16.625 -19.25 0.339 1 98.75 264 GLN B C 1
ATOM 5481 O O . GLN B 1 264 ? -17.188 -20.109 1.047 1 98.75 264 GLN B O 1
ATOM 5486 N N . SER B 1 265 ? -17.234 -18.75 -0.722 1 98.44 265 SER B N 1
ATOM 5487 C CA . SER B 1 265 ? -18.656 -19 -1.002 1 98.44 265 SER B CA 1
ATOM 5488 C C . SER B 1 265 ? -18.875 -20.391 -1.583 1 98.44 265 SER B C 1
ATOM 5490 O O . SER B 1 265 ? -20 -20.891 -1.593 1 98.44 265 SER B O 1
ATOM 5492 N N . VAL B 1 266 ? -17.766 -21.078 -2.02 1 97.88 266 VAL B N 1
ATOM 5493 C CA . VAL B 1 266 ? -17.969 -22.328 -2.719 1 97.88 266 VAL B CA 1
ATOM 5494 C C . VAL B 1 266 ? -17.234 -23.453 -1.977 1 97.88 266 VAL B C 1
ATOM 5496 O O . VAL B 1 266 ? -17.312 -24.625 -2.371 1 97.88 266 VAL B O 1
ATOM 5499 N N . ILE B 1 267 ? -16.469 -23.125 -0.938 1 97.94 267 ILE B N 1
ATOM 5500 C CA . ILE B 1 267 ? -15.906 -24.125 -0.049 1 97.94 267 ILE B CA 1
ATOM 5501 C C . ILE B 1 267 ? -16.953 -24.547 0.98 1 97.94 267 ILE B C 1
ATOM 5503 O O . ILE B 1 267 ? -17.156 -23.859 1.981 1 97.94 267 ILE B O 1
ATOM 5507 N N . ARG B 1 268 ? -17.5 -25.734 0.762 1 97.25 268 ARG B N 1
ATOM 5508 C CA . ARG B 1 268 ? -18.688 -26.141 1.518 1 97.25 268 ARG B CA 1
ATOM 5509 C C . ARG B 1 268 ? -18.312 -27.141 2.609 1 97.25 268 ARG B C 1
ATOM 5511 O O . ARG B 1 268 ? -17.469 -28.016 2.4 1 97.25 268 ARG B O 1
ATOM 5518 N N . ASN B 1 269 ? -18.984 -26.938 3.713 1 96.69 269 ASN B N 1
ATOM 5519 C CA . ASN B 1 269 ? -18.828 -27.906 4.801 1 96.69 269 ASN B CA 1
ATOM 5520 C C . ASN B 1 269 ? -19.266 -29.297 4.371 1 96.69 269 ASN B C 1
ATOM 5522 O O . ASN B 1 269 ? -20.375 -29.484 3.873 1 96.69 269 ASN B O 1
ATOM 5526 N N . PRO B 1 270 ? -18.422 -30.297 4.598 1 92.75 270 PRO B N 1
ATOM 5527 C CA . PRO B 1 270 ? -18.734 -31.641 4.129 1 92.75 270 PRO B CA 1
ATOM 5528 C C . PRO B 1 270 ? -19.953 -32.25 4.844 1 92.75 270 PRO B C 1
ATOM 5530 O O . PRO B 1 270 ? -20.562 -33.188 4.34 1 92.75 270 PRO B O 1
ATOM 5533 N N . TYR B 1 271 ? -20.281 -31.719 5.977 1 92.81 271 TYR B N 1
ATOM 5534 C CA . TYR B 1 271 ? -21.328 -32.312 6.789 1 92.81 271 TYR B CA 1
ATOM 5535 C C . TYR B 1 271 ? -22.672 -31.625 6.535 1 92.81 271 TYR B C 1
ATOM 5537 O O . TYR B 1 271 ? -23.703 -32.281 6.457 1 92.81 271 TYR B O 1
ATOM 5545 N N . ASP B 1 272 ? -22.688 -30.266 6.387 1 94.38 272 ASP B N 1
ATOM 5546 C CA . ASP B 1 272 ? -23.984 -29.609 6.297 1 94.38 272 ASP B CA 1
ATOM 5547 C C . ASP B 1 272 ? -24.062 -28.75 5.043 1 94.38 272 ASP B C 1
ATOM 5549 O O . ASP B 1 272 ? -25.078 -28.078 4.805 1 94.38 272 ASP B O 1
ATOM 5553 N N . GLY B 1 273 ? -23.031 -28.656 4.293 1 95.69 273 GLY B N 1
ATOM 5554 C CA . GLY B 1 273 ? -23.062 -27.984 3.004 1 95.69 273 GLY B CA 1
ATOM 5555 C C . GLY B 1 273 ? -22.969 -26.469 3.113 1 95.69 273 GLY B C 1
ATOM 5556 O O . GLY B 1 273 ? -22.938 -25.766 2.098 1 95.69 273 GLY B O 1
ATOM 5557 N N . ALA B 1 274 ? -22.828 -25.906 4.242 1 96.06 274 ALA B N 1
ATOM 5558 C CA . ALA B 1 274 ? -22.734 -24.453 4.434 1 96.06 274 ALA B CA 1
ATOM 5559 C C . ALA B 1 274 ? -21.406 -23.906 3.918 1 96.06 274 ALA B C 1
ATOM 5561 O O . ALA B 1 274 ? -20.375 -24.562 4.039 1 96.06 274 ALA B O 1
ATOM 5562 N N . PRO B 1 275 ? -21.453 -22.719 3.352 1 97.19 275 PRO B N 1
ATOM 5563 C CA . PRO B 1 275 ? -20.188 -22.109 2.938 1 97.19 275 PRO B CA 1
ATOM 5564 C C . PRO B 1 275 ? -19.344 -21.672 4.121 1 97.19 275 PRO B C 1
ATOM 5566 O O . PRO B 1 275 ? -19.828 -21.578 5.25 1 97.19 275 PRO B O 1
ATOM 5569 N N . LEU B 1 276 ? -18.109 -21.438 3.85 1 97.75 276 LEU B N 1
ATOM 5570 C CA . LEU B 1 276 ? -17.219 -20.859 4.855 1 97.75 276 LEU B CA 1
ATOM 5571 C C . LEU B 1 276 ? -17.688 -19.469 5.254 1 97.75 276 LEU B C 1
ATOM 5573 O O . LEU B 1 276 ? -18.156 -18.703 4.406 1 97.75 276 LEU B O 1
ATOM 5577 N N . LYS B 1 277 ? -17.609 -19.125 6.469 1 97.19 277 LYS B N 1
ATOM 5578 C CA . LYS B 1 277 ? -17.953 -17.797 6.977 1 97.19 277 LYS B CA 1
ATOM 5579 C C . LYS B 1 277 ? -16.859 -17.266 7.902 1 97.19 277 LYS B C 1
ATOM 5581 O O . LYS B 1 277 ? -17.047 -17.234 9.125 1 97.19 277 LYS B O 1
ATOM 5586 N N . PRO B 1 278 ? -15.766 -16.812 7.375 1 98.81 278 PRO B N 1
ATOM 5587 C CA . PRO B 1 278 ? -14.703 -16.266 8.219 1 98.81 278 PRO B CA 1
ATOM 5588 C C . PRO B 1 278 ? -15.156 -15.055 9.031 1 98.81 278 PRO B C 1
ATOM 5590 O O . PRO B 1 278 ? -16.109 -14.375 8.656 1 98.81 278 PRO B O 1
ATOM 5593 N N . ASP B 1 279 ? -14.484 -14.805 10.18 1 98.88 279 ASP B N 1
ATOM 5594 C CA . ASP B 1 279 ? -14.75 -13.609 10.969 1 98.88 279 ASP B CA 1
ATOM 5595 C C . ASP B 1 279 ? -14.305 -12.352 10.219 1 98.88 279 ASP B C 1
ATOM 5597 O O . ASP B 1 279 ? -14.914 -11.289 10.367 1 98.88 279 ASP B O 1
ATOM 5601 N N . MET B 1 280 ? -13.227 -12.461 9.5 1 98.88 280 MET B N 1
ATOM 5602 C CA . MET B 1 280 ? -12.695 -11.391 8.664 1 98.88 280 MET B CA 1
ATOM 5603 C C . MET B 1 280 ? -12.148 -11.945 7.352 1 98.88 280 MET B C 1
ATOM 5605 O O . MET B 1 280 ? -11.68 -13.086 7.301 1 98.88 280 MET B O 1
ATOM 5609 N N . THR B 1 281 ? -12.25 -11.156 6.332 1 98.94 281 THR B N 1
ATOM 5610 C CA . THR B 1 281 ? -11.727 -11.445 5.004 1 98.94 281 THR B CA 1
ATOM 5611 C C . THR B 1 281 ? -10.883 -10.281 4.492 1 98.94 281 THR B C 1
ATOM 5613 O O . THR B 1 281 ? -11.25 -9.117 4.66 1 98.94 281 THR B O 1
ATOM 5616 N N . THR B 1 282 ? -9.742 -10.578 3.945 1 98.94 282 THR B N 1
ATOM 5617 C CA . THR B 1 282 ? -8.906 -9.555 3.32 1 98.94 282 THR B CA 1
ATOM 5618 C C . THR B 1 282 ? -8.938 -9.688 1.801 1 98.94 282 THR B C 1
ATOM 5620 O O . THR B 1 282 ? -9.039 -10.797 1.271 1 98.94 282 THR B O 1
ATOM 5623 N N . LEU B 1 283 ? -8.945 -8.57 1.125 1 98.88 283 LEU B N 1
ATOM 5624 C CA . LEU B 1 283 ? -9.047 -8.484 -0.328 1 98.88 283 LEU B CA 1
ATOM 5625 C C . LEU B 1 283 ? -7.938 -7.605 -0.9 1 98.88 283 LEU B C 1
ATOM 5627 O O . LEU B 1 283 ? -7.312 -6.836 -0.169 1 98.88 283 LEU B O 1
ATOM 5631 N N . GLY B 1 284 ? -7.699 -7.656 -2.164 1 98.25 284 GLY B N 1
ATOM 5632 C CA . GLY B 1 284 ? -6.746 -6.844 -2.898 1 98.25 284 GLY B CA 1
ATOM 5633 C C . GLY B 1 284 ? -6.699 -7.168 -4.379 1 98.25 284 GLY B C 1
ATOM 5634 O O . GLY B 1 284 ? -7.73 -7.441 -4.996 1 98.25 284 GLY B O 1
ATOM 5635 N N . LYS B 1 285 ? -5.59 -6.957 -4.961 1 97.25 285 LYS B N 1
ATOM 5636 C CA . LYS B 1 285 ? -5.27 -7.336 -6.336 1 97.25 285 LYS B CA 1
ATOM 5637 C C . LYS B 1 285 ? -6.34 -6.844 -7.305 1 97.25 285 LYS B C 1
ATOM 5639 O O . LYS B 1 285 ? -6.469 -5.637 -7.535 1 97.25 285 LYS B O 1
ATOM 5644 N N . TRP B 1 286 ? -7.23 -7.664 -7.797 1 97.75 286 TRP B N 1
ATOM 5645 C CA . TRP B 1 286 ? -8.094 -7.383 -8.938 1 97.75 286 TRP B CA 1
ATOM 5646 C C . TRP B 1 286 ? -9.258 -6.492 -8.531 1 97.75 286 TRP B C 1
ATOM 5648 O O . TRP B 1 286 ? -9.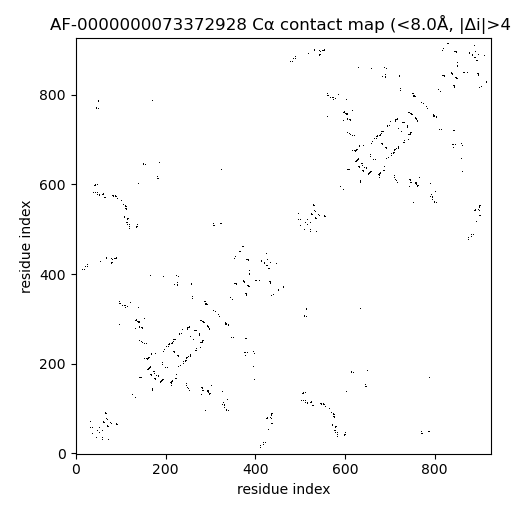883 -5.852 -9.383 1 97.75 286 TRP B O 1
ATOM 5658 N N . ILE B 1 287 ? -9.547 -6.32 -7.316 1 97.94 287 ILE B N 1
ATOM 5659 C CA . ILE B 1 287 ? -10.859 -5.871 -6.875 1 97.94 287 ILE B CA 1
ATOM 5660 C C . ILE B 1 287 ? -11.078 -4.418 -7.285 1 97.94 287 ILE B C 1
ATOM 5662 O O . ILE B 1 287 ? -12.219 -3.959 -7.402 1 97.94 287 ILE B O 1
ATOM 5666 N N . ALA B 1 288 ? -10.023 -3.668 -7.492 1 97.81 288 ALA B N 1
ATOM 5667 C CA . ALA B 1 288 ? -10.172 -2.266 -7.875 1 97.81 288 ALA B CA 1
ATOM 5668 C C . ALA B 1 288 ? -9.852 -2.066 -9.352 1 97.81 288 ALA B C 1
ATOM 5670 O O . ALA B 1 288 ? -9.32 -1.023 -9.75 1 97.81 288 ALA B O 1
ATOM 5671 N N . GLY B 1 289 ? -10.07 -3.029 -10.156 1 96.75 289 GLY B N 1
ATOM 5672 C CA . GLY B 1 289 ? -9.992 -2.891 -11.602 1 96.75 289 GLY B CA 1
ATOM 5673 C C . GLY B 1 289 ? -8.57 -2.729 -12.117 1 96.75 289 GLY B C 1
ATOM 5674 O O . GLY B 1 289 ? -8.352 -2.123 -13.164 1 96.75 289 GLY B O 1
ATOM 5675 N N . GLY B 1 290 ? -7.648 -3.184 -11.344 1 94.19 290 GLY B N 1
ATOM 5676 C CA . GLY B 1 290 ? -6.254 -3.059 -11.734 1 94.19 290 GLY B CA 1
ATOM 5677 C C . GLY B 1 290 ? -5.535 -1.928 -11.023 1 94.19 290 GLY B C 1
ATOM 5678 O O . GLY B 1 290 ? -4.324 -1.763 -11.18 1 94.19 290 GLY B O 1
ATOM 5679 N N . MET B 1 291 ? -6.254 -1.139 -10.266 1 97.06 291 MET B N 1
ATOM 5680 C CA . MET B 1 291 ? -5.641 -0.096 -9.445 1 97.06 291 MET B CA 1
ATOM 5681 C C . MET B 1 291 ? -5.082 -0.679 -8.156 1 97.06 291 MET B C 1
ATOM 5683 O O . MET B 1 291 ? -5.539 -1.725 -7.691 1 97.06 291 MET B O 1
ATOM 5687 N N . THR B 1 292 ? -4.066 -0.005 -7.641 1 96.5 292 THR B N 1
ATOM 5688 C CA . THR B 1 292 ? -3.521 -0.396 -6.344 1 96.5 292 THR B CA 1
ATOM 5689 C C . THR B 1 292 ? -4.594 -0.318 -5.262 1 96.5 292 THR B C 1
ATOM 5691 O O . THR B 1 292 ? -5.301 0.687 -5.152 1 96.5 292 THR B O 1
ATOM 5694 N N . ILE B 1 293 ? -4.719 -1.445 -4.422 1 97.31 293 ILE B N 1
ATOM 5695 C CA . ILE B 1 293 ? -5.805 -1.47 -3.445 1 97.31 293 ILE B CA 1
ATOM 5696 C C . ILE B 1 293 ? -5.551 -2.574 -2.422 1 97.31 293 ILE B C 1
ATOM 5698 O O . ILE B 1 293 ? -4.816 -3.525 -2.693 1 97.31 293 ILE B O 1
ATOM 5702 N N . GLY B 1 294 ? -6.066 -2.465 -1.301 1 98.12 294 GLY B N 1
ATOM 5703 C CA . GLY B 1 294 ? -6.375 -3.48 -0.307 1 98.12 294 GLY B CA 1
ATOM 5704 C C . GLY B 1 294 ? -7.668 -3.213 0.437 1 98.12 294 GLY B C 1
ATOM 5705 O O . GLY B 1 294 ? -8.188 -2.096 0.409 1 98.12 294 GLY B O 1
ATOM 5706 N N . ALA B 1 295 ? -8.234 -4.199 0.987 1 98.81 295 ALA B N 1
ATOM 5707 C CA . ALA B 1 295 ? -9.398 -4.055 1.854 1 98.81 295 ALA B CA 1
ATOM 5708 C C . ALA B 1 295 ? -9.414 -5.133 2.938 1 98.81 295 ALA B C 1
ATOM 5710 O O . ALA B 1 295 ? -8.914 -6.238 2.729 1 98.81 295 ALA B O 1
ATOM 5711 N N . PHE B 1 296 ? -9.867 -4.832 4.043 1 98.75 296 PHE B N 1
ATOM 5712 C CA . PHE B 1 296 ? -10.102 -5.773 5.129 1 98.75 296 PHE B CA 1
ATOM 5713 C C . PHE B 1 296 ? -11.484 -5.559 5.734 1 98.75 296 PHE B C 1
ATOM 5715 O O . PHE B 1 296 ? -11.922 -4.418 5.918 1 98.75 296 PHE B O 1
ATOM 5722 N N . GLY B 1 297 ? -12.203 -6.617 5.883 1 98.56 297 GLY B N 1
ATOM 5723 C CA . GLY B 1 297 ? -13.578 -6.527 6.363 1 98.56 297 GLY B CA 1
ATOM 5724 C C . GLY B 1 297 ? -14.078 -7.824 6.969 1 98.56 297 GLY B C 1
ATOM 5725 O O . GLY B 1 297 ? -13.398 -8.852 6.914 1 98.56 297 GLY B O 1
ATOM 5726 N N . GLY B 1 298 ? -15.203 -7.758 7.594 1 98.69 298 GLY B N 1
ATOM 5727 C CA . GLY B 1 298 ? -15.828 -8.891 8.258 1 98.69 298 GLY B CA 1
ATOM 5728 C C . GLY B 1 298 ? -16.969 -8.477 9.18 1 98.69 298 GLY B C 1
ATOM 5729 O O . GLY B 1 298 ? -17.781 -7.633 8.82 1 98.69 298 GLY B O 1
ATOM 5730 N N . ARG B 1 299 ? -17 -9.156 10.305 1 98.56 299 ARG B N 1
ATOM 5731 C CA . ARG B 1 299 ? -18.047 -8.891 11.289 1 98.56 299 ARG B CA 1
ATOM 5732 C C . ARG B 1 299 ? -18.047 -7.43 11.719 1 98.56 299 ARG B C 1
ATOM 5734 O O . ARG B 1 299 ? -16.984 -6.855 11.977 1 98.56 299 ARG B O 1
ATOM 5741 N N . LYS B 1 300 ? -19.234 -6.891 11.859 1 97.31 300 LYS B N 1
ATOM 5742 C CA . LYS B 1 300 ? -19.438 -5.492 12.234 1 97.31 300 LYS B CA 1
ATOM 5743 C C . LYS B 1 300 ? -18.844 -5.203 13.617 1 97.31 300 LYS B C 1
ATOM 5745 O O . LYS B 1 300 ? -18.266 -4.141 13.836 1 97.31 300 LYS B O 1
ATOM 5750 N N . ASP B 1 301 ? -19 -6.09 14.508 1 96.81 301 ASP B N 1
ATOM 5751 C CA . ASP B 1 301 ? -18.516 -5.871 15.875 1 96.81 301 ASP B CA 1
ATOM 5752 C C . ASP B 1 301 ? -17 -5.773 15.914 1 96.81 301 ASP B C 1
ATOM 5754 O O . ASP B 1 301 ? -16.438 -5.02 16.719 1 96.81 301 ASP B O 1
ATOM 5758 N N . LEU B 1 302 ? -16.281 -6.523 15.055 1 96.94 302 LEU B N 1
ATOM 5759 C CA . LEU B 1 302 ? -14.828 -6.457 14.984 1 96.94 302 LEU B CA 1
ATOM 5760 C C . LEU B 1 302 ? -14.375 -5.152 14.344 1 96.94 302 LEU B C 1
ATOM 5762 O O . LEU B 1 302 ? -13.453 -4.5 14.836 1 96.94 302 LEU B O 1
ATOM 5766 N N . LEU B 1 303 ? -15.086 -4.727 13.25 1 96.81 303 LEU B N 1
ATOM 5767 C CA . LEU B 1 303 ? -14.688 -3.531 12.508 1 96.81 303 LEU B CA 1
ATOM 5768 C C . LEU B 1 303 ? -15.016 -2.27 13.305 1 96.81 303 LEU B C 1
ATOM 5770 O O . LEU B 1 303 ? -14.492 -1.191 13 1 96.81 303 LEU B O 1
ATOM 5774 N N . ALA B 1 304 ? -15.82 -2.361 14.375 1 94.06 304 ALA B N 1
ATOM 5775 C CA . ALA B 1 304 ? -16.188 -1.23 15.227 1 94.06 304 ALA B CA 1
ATOM 5776 C C . ALA B 1 304 ? -14.938 -0.616 15.867 1 94.06 304 ALA B C 1
ATOM 5778 O O . ALA B 1 304 ? -14.953 0.551 16.266 1 94.06 304 ALA B O 1
ATOM 5779 N N . ALA B 1 305 ? -13.891 -1.39 15.883 1 91.88 305 ALA B N 1
ATOM 5780 C CA . ALA B 1 305 ? -12.625 -0.897 16.422 1 91.88 305 ALA B CA 1
ATOM 5781 C C . ALA B 1 305 ? -12.133 0.322 15.641 1 91.88 305 ALA B C 1
ATOM 5783 O O . ALA B 1 305 ? -11.414 1.162 16.188 1 91.88 305 ALA B O 1
ATOM 5784 N N . TYR B 1 306 ? -12.578 0.469 14.398 1 92.06 306 TYR B N 1
ATOM 5785 C CA . TYR B 1 306 ? -12.109 1.548 13.539 1 92.06 306 TYR B CA 1
ATOM 5786 C C . TYR B 1 306 ? -13.164 2.639 13.398 1 92.06 306 TYR B C 1
ATOM 5788 O O . TYR B 1 306 ? -13 3.572 12.609 1 92.06 306 TYR B O 1
ATOM 5796 N N . ASP B 1 307 ? -14.281 2.545 14.117 1 90.69 307 ASP B N 1
ATOM 5797 C CA . ASP B 1 307 ? -15.289 3.605 14.141 1 90.69 307 ASP B CA 1
ATOM 5798 C C . ASP B 1 307 ? -14.797 4.809 14.938 1 90.69 307 ASP B C 1
ATOM 5800 O O . ASP B 1 307 ? -14.625 4.727 16.156 1 90.69 307 ASP B O 1
ATOM 5804 N N . PRO B 1 308 ? -14.547 5.871 14.195 1 87.25 308 PRO B N 1
ATOM 5805 C CA . PRO B 1 308 ? -13.945 7.016 14.883 1 87.25 308 PRO B CA 1
ATOM 5806 C C . PRO B 1 308 ? -14.945 7.785 15.734 1 87.25 308 PRO B C 1
ATOM 5808 O O . PRO B 1 308 ? -14.57 8.703 16.469 1 87.25 308 PRO B O 1
ATOM 5811 N N . ARG B 1 309 ? -16.328 7.508 15.836 1 86.62 309 ARG B N 1
ATOM 5812 C CA . ARG B 1 309 ? -17.359 8.219 16.594 1 86.62 309 ARG B CA 1
ATOM 5813 C C . ARG B 1 309 ? -17.297 7.84 18.078 1 86.62 309 ARG B C 1
ATOM 5815 O O . ARG B 1 309 ? -16.953 6.711 18.422 1 86.62 309 ARG B O 1
ATOM 5822 N N . PRO B 1 310 ? -17.594 8.914 18.844 1 74.94 310 PRO B N 1
ATOM 5823 C CA . PRO B 1 310 ? -17.609 8.586 20.266 1 74.94 310 PRO B CA 1
ATOM 5824 C C . PRO B 1 310 ? -18.641 7.516 20.609 1 74.94 310 PRO B C 1
ATOM 5826 O O . PRO B 1 310 ? -19.703 7.441 19.984 1 74.94 310 PRO B O 1
ATOM 5829 N N . SER B 1 311 ? -18.375 6.508 21.328 1 62.09 311 SER B N 1
ATOM 5830 C CA . SER B 1 311 ? -19.281 5.445 21.734 1 62.09 311 SER B CA 1
ATOM 5831 C C . SER B 1 311 ? -20.406 5.984 22.609 1 62.09 311 SER B C 1
ATOM 5833 O O . SER B 1 311 ? -20.156 6.805 23.5 1 62.09 311 SER B O 1
ATOM 5835 N N . SER B 1 312 ? -21.656 6.363 22.109 1 54 312 SER B N 1
ATOM 5836 C CA . SER B 1 312 ? -22.703 6.855 23 1 54 312 SER B CA 1
ATOM 5837 C C . SER B 1 312 ? -22.688 6.129 24.344 1 54 312 SER B C 1
ATOM 5839 O O . SER B 1 312 ? -22.875 6.742 25.391 1 54 312 SER B O 1
ATOM 5841 N N . GLY B 1 313 ? -23.359 4.949 24.531 1 44.5 313 GLY B N 1
ATOM 5842 C CA . GLY B 1 313 ? -23.828 4.293 25.75 1 44.5 313 GLY B CA 1
ATOM 5843 C C . GLY B 1 313 ? -22.703 3.67 26.547 1 44.5 313 GLY B C 1
ATOM 5844 O O . GLY B 1 313 ? -22.641 3.828 27.766 1 44.5 313 GLY B O 1
ATOM 5845 N N . SER B 1 314 ? -22.359 2.361 26.266 1 42.16 314 SER B N 1
ATOM 5846 C CA . SER B 1 314 ? -21.938 1.346 27.234 1 42.16 314 SER B CA 1
ATOM 5847 C C . SER B 1 314 ? -20.516 1.624 27.734 1 42.16 314 SER B C 1
ATOM 5849 O O . SER B 1 314 ? -19.734 2.285 27.062 1 42.16 314 SER B O 1
ATOM 5851 N N . SER B 1 315 ? -20.266 1.458 29.094 1 43.69 315 SER B N 1
ATOM 5852 C CA . SER B 1 315 ? -19.156 1.37 30.047 1 43.69 315 SER B CA 1
ATOM 5853 C C . SER B 1 315 ? -17.891 0.845 29.375 1 43.69 315 SER B C 1
ATOM 5855 O O . SER B 1 315 ? -16.812 0.849 29.984 1 43.69 315 SER B O 1
ATOM 5857 N N . GLU B 1 316 ? -17.953 -0.137 28.453 1 47.97 316 GLU B N 1
ATOM 5858 C CA . GLU B 1 316 ? -16.719 -0.838 28.094 1 47.97 316 GLU B CA 1
ATOM 5859 C C . GLU B 1 316 ? -15.977 -0.099 26.984 1 47.97 316 GLU B C 1
ATOM 5861 O O . GLU B 1 316 ? -16.516 0.131 25.906 1 47.97 316 GLU B O 1
ATOM 5866 N N . ARG B 1 317 ? -15.023 0.793 27.359 1 47.34 317 ARG B N 1
ATOM 5867 C CA . ARG B 1 317 ? -14.07 1.533 26.547 1 47.34 317 ARG B CA 1
ATOM 5868 C C . ARG B 1 317 ? -13.594 0.693 25.359 1 47.34 317 ARG B C 1
ATOM 5870 O O . ARG B 1 317 ? -12.883 -0.299 25.547 1 47.34 317 ARG B O 1
ATOM 5877 N N . LYS B 1 318 ? -14.344 0.598 24.203 1 57.53 318 LYS B N 1
ATOM 5878 C CA . LYS B 1 318 ? -13.82 -0.051 23 1 57.53 318 LYS B CA 1
ATOM 5879 C C . LYS B 1 318 ? -12.516 0.592 22.562 1 57.53 318 LYS B C 1
ATOM 5881 O O . LYS B 1 318 ? -12.391 1.819 22.547 1 57.53 318 LYS B O 1
ATOM 5886 N N . THR B 1 319 ? -11.352 -0.187 22.578 1 62.06 319 THR B N 1
ATOM 5887 C CA . THR B 1 319 ? -10.078 0.289 22.047 1 62.06 319 THR B CA 1
ATOM 5888 C C . THR B 1 319 ? -10.25 0.858 20.641 1 62.06 319 THR B C 1
ATOM 5890 O O . THR B 1 319 ? -10.734 0.167 19.75 1 62.06 319 THR B O 1
ATOM 5893 N N . GLN B 1 320 ? -10.227 2.188 20.422 1 81 320 GLN B N 1
ATOM 5894 C CA . GLN B 1 320 ? -10.305 2.846 19.125 1 81 320 GLN B CA 1
ATOM 5895 C C . GLN B 1 320 ? -8.938 2.857 18.438 1 81 320 GLN B C 1
ATOM 5897 O O . GLN B 1 320 ? -7.934 3.217 19.062 1 81 320 GLN B O 1
ATOM 5902 N N . ILE B 1 321 ? -8.961 2.17 17.266 1 86.69 321 ILE B N 1
ATOM 5903 C CA . ILE B 1 321 ? -7.754 2.127 16.453 1 86.69 321 ILE B CA 1
ATOM 5904 C C . ILE B 1 321 ? -7.852 3.16 15.336 1 86.69 321 ILE B C 1
ATOM 5906 O O . ILE B 1 321 ? -8.883 3.271 14.672 1 86.69 321 ILE B O 1
ATOM 5910 N N . SER B 1 322 ? -6.855 3.949 15.203 1 87.5 322 SER B N 1
ATOM 5911 C CA . SER B 1 322 ? -6.805 4.906 14.102 1 87.5 322 SER B CA 1
ATOM 5912 C C . SER B 1 322 ? -6.199 4.281 12.852 1 87.5 322 SER B C 1
ATOM 5914 O O . SER B 1 322 ? -5.227 3.527 12.938 1 87.5 322 SER B O 1
ATOM 5916 N N . HIS B 1 323 ? -6.871 4.496 11.82 1 89.38 323 HIS B N 1
ATOM 5917 C CA . HIS B 1 323 ? -6.398 4.023 10.523 1 89.38 323 HIS B CA 1
ATOM 5918 C C . HIS B 1 323 ? -6.172 5.188 9.562 1 89.38 323 HIS B C 1
ATOM 5920 O O . HIS B 1 323 ? -7.125 5.723 8.992 1 89.38 323 HIS B O 1
ATOM 5926 N N . SER B 1 324 ? -4.898 5.52 9.477 1 84.75 324 SER B N 1
ATOM 5927 C CA . SER B 1 324 ? -4.516 6.555 8.523 1 84.75 324 SER B CA 1
ATOM 5928 C C . SER B 1 324 ? -3.91 5.945 7.262 1 84.75 324 SER B C 1
ATOM 5930 O O . SER B 1 324 ? -3.646 4.742 7.211 1 84.75 324 SER B O 1
ATOM 5932 N N . GLY B 1 325 ? -3.809 6.711 6.215 1 86.5 325 GLY B N 1
ATOM 5933 C CA . GLY B 1 325 ? -3.305 6.328 4.906 1 86.5 325 GLY B CA 1
ATOM 5934 C C . GLY B 1 325 ? -3.777 7.246 3.793 1 86.5 325 GLY B C 1
ATOM 5935 O O . GLY B 1 325 ? -4.98 7.383 3.561 1 86.5 325 GLY B O 1
ATOM 5936 N N . THR B 1 326 ? -2.836 7.707 3.152 1 83.69 326 THR B N 1
ATOM 5937 C CA . THR B 1 326 ? -3.084 8.805 2.219 1 83.69 326 THR B CA 1
ATOM 5938 C C . THR B 1 326 ? -4.027 8.359 1.105 1 83.69 326 THR B C 1
ATOM 5940 O O . THR B 1 326 ? -5.02 9.031 0.82 1 83.69 326 THR B O 1
ATOM 5943 N N . PHE B 1 327 ? -3.895 7.184 0.573 1 93.12 327 PHE B N 1
ATOM 5944 C CA . PHE B 1 327 ? -4.586 6.832 -0.662 1 93.12 327 PHE B CA 1
ATOM 5945 C C . PHE B 1 327 ? -5.609 5.727 -0.415 1 93.12 327 PHE B C 1
ATOM 5947 O O . PHE B 1 327 ? -6.082 5.094 -1.358 1 93.12 327 PHE B O 1
ATOM 5954 N N . ASN B 1 328 ? -5.992 5.504 0.878 1 95.44 328 ASN B N 1
ATOM 5955 C CA . ASN B 1 328 ? -6.891 4.406 1.217 1 95.44 328 ASN B CA 1
ATOM 5956 C C . ASN B 1 328 ? -8.219 4.512 0.468 1 95.44 328 ASN B C 1
ATOM 5958 O O . ASN B 1 328 ? -8.852 3.498 0.169 1 95.44 328 ASN B O 1
ATOM 5962 N N . ASN B 1 329 ? -8.656 5.777 0.223 1 95.75 329 ASN B N 1
ATOM 5963 C CA . ASN B 1 329 ? -9.922 5.988 -0.474 1 95.75 329 ASN B CA 1
ATOM 5964 C C . ASN B 1 329 ? -9.734 6.84 -1.728 1 95.75 329 ASN B C 1
ATOM 5966 O O . ASN B 1 329 ? -10.586 7.664 -2.055 1 95.75 329 ASN B O 1
ATOM 5970 N N . ASN B 1 330 ? -8.586 6.648 -2.441 1 95 330 ASN B N 1
ATOM 5971 C CA . ASN B 1 330 ? -8.328 7.477 -3.611 1 95 330 ASN B CA 1
ATOM 5972 C C . ASN B 1 330 ? -9.43 7.344 -4.656 1 95 330 ASN B C 1
ATOM 5974 O O . ASN B 1 330 ? -9.992 6.262 -4.832 1 95 330 ASN B O 1
ATOM 5978 N N . THR B 1 331 ? -9.711 8.383 -5.363 1 96.62 331 THR B N 1
ATOM 5979 C CA . THR B 1 331 ? -10.875 8.469 -6.242 1 96.62 331 THR B CA 1
ATOM 5980 C C . THR B 1 331 ? -10.75 7.484 -7.402 1 96.62 331 THR B C 1
ATOM 5982 O O . THR B 1 331 ? -11.742 6.91 -7.844 1 96.62 331 THR B O 1
ATOM 5985 N N . LEU B 1 332 ? -9.562 7.266 -7.895 1 96.81 332 LEU B N 1
ATOM 5986 C CA . LEU B 1 332 ? -9.375 6.367 -9.031 1 96.81 332 LEU B CA 1
ATOM 5987 C C . LEU B 1 332 ? -9.758 4.938 -8.664 1 96.81 332 LEU B C 1
ATOM 5989 O O . LEU B 1 332 ? -10.57 4.312 -9.352 1 96.81 332 LEU B O 1
ATOM 5993 N N . ALA B 1 333 ? -9.195 4.414 -7.586 1 97.62 333 ALA B N 1
ATOM 5994 C CA . ALA B 1 333 ? -9.469 3.041 -7.168 1 97.62 333 ALA B CA 1
ATOM 5995 C C . ALA B 1 333 ? -10.945 2.861 -6.824 1 97.62 333 ALA B C 1
ATOM 5997 O O . ALA B 1 333 ? -11.539 1.828 -7.141 1 97.62 333 ALA B O 1
ATOM 5998 N N . MET B 1 334 ? -11.555 3.877 -6.152 1 98.31 334 MET B N 1
ATOM 5999 C CA . MET B 1 334 ? -12.953 3.773 -5.766 1 98.31 334 MET B CA 1
ATOM 6000 C C . MET B 1 334 ? -13.852 3.701 -6.996 1 98.31 334 MET B C 1
ATOM 6002 O O . MET B 1 334 ? -14.727 2.832 -7.082 1 98.31 334 MET B O 1
ATOM 6006 N N . ASN B 1 335 ? -13.617 4.625 -7.941 1 98.69 335 ASN B N 1
ATOM 6007 C CA . ASN B 1 335 ? -14.477 4.688 -9.117 1 98.69 335 ASN B CA 1
ATOM 6008 C C . ASN B 1 335 ? -14.234 3.508 -10.055 1 98.69 335 ASN B C 1
ATOM 6010 O O . ASN B 1 335 ? -15.188 2.887 -10.531 1 98.69 335 ASN B O 1
ATOM 6014 N N . VAL B 1 336 ? -13.016 3.195 -10.305 1 98.62 336 VAL B N 1
ATOM 6015 C CA . VAL B 1 336 ? -12.672 2.109 -11.211 1 98.62 336 VAL B CA 1
ATOM 6016 C C . VAL B 1 336 ? -13.078 0.771 -10.602 1 98.62 336 VAL B C 1
ATOM 6018 O O . VAL B 1 336 ? -13.586 -0.107 -11.305 1 98.62 336 VAL B O 1
ATOM 6021 N N . GLY B 1 337 ? -12.797 0.608 -9.289 1 98.69 337 GLY B N 1
ATOM 6022 C CA . GLY B 1 337 ? -13.195 -0.613 -8.609 1 98.69 337 GLY B CA 1
ATOM 6023 C C . GLY B 1 337 ? -14.688 -0.886 -8.703 1 98.69 337 GLY B C 1
ATOM 6024 O O . GLY B 1 337 ? -15.102 -2.008 -8.992 1 98.69 337 GLY B O 1
ATOM 6025 N N . LEU B 1 338 ? -15.469 0.154 -8.461 1 98.81 338 LEU B N 1
ATOM 6026 C CA . LEU B 1 338 ? -16.922 0.012 -8.539 1 98.81 338 LEU B CA 1
ATOM 6027 C C . LEU B 1 338 ? -17.359 -0.401 -9.938 1 98.81 338 LEU B C 1
ATOM 6029 O O . LEU B 1 338 ? -18.141 -1.336 -10.094 1 98.81 338 LEU B O 1
ATOM 6033 N N . ALA B 1 339 ? -16.812 0.274 -10.938 1 98.75 339 ALA B N 1
ATOM 6034 C CA . ALA B 1 339 ? -17.172 -0.033 -12.32 1 98.75 339 ALA B CA 1
ATOM 6035 C C . ALA B 1 339 ? -16.75 -1.452 -12.695 1 98.75 339 ALA B C 1
ATOM 6037 O O . ALA B 1 339 ? -17.5 -2.174 -13.359 1 98.75 339 ALA B O 1
ATOM 6038 N N . ALA B 1 340 ? -15.586 -1.838 -12.297 1 98.56 340 ALA B N 1
ATOM 6039 C CA . ALA B 1 340 ? -15.062 -3.168 -12.602 1 98.56 340 ALA B CA 1
ATOM 6040 C C . ALA B 1 340 ? -15.945 -4.254 -12 1 98.56 340 ALA B C 1
ATOM 6042 O O . ALA B 1 340 ? -16.266 -5.242 -12.664 1 98.56 340 ALA B O 1
ATOM 6043 N N . LEU B 1 341 ? -16.25 -4.086 -10.727 1 98.31 341 LEU B N 1
ATOM 6044 C CA . LEU B 1 341 ? -17.031 -5.09 -10.008 1 98.31 341 LEU B CA 1
ATOM 6045 C C . LEU B 1 341 ? -18.438 -5.203 -10.586 1 98.31 341 LEU B C 1
ATOM 6047 O O . LEU B 1 341 ? -18.969 -6.309 -10.734 1 98.31 341 LEU B O 1
ATOM 6051 N N . GLU B 1 342 ? -19.031 -4.102 -10.977 1 98.06 342 GLU B N 1
ATOM 6052 C CA . GLU B 1 342 ? -20.453 -4.086 -11.344 1 98.06 342 GLU B CA 1
ATOM 6053 C C . GLU B 1 342 ? -20.625 -4.363 -12.836 1 98.06 342 GLU B C 1
ATOM 6055 O O . GLU B 1 342 ? -21.625 -4.965 -13.242 1 98.06 342 GLU B O 1
ATOM 6060 N N . ARG B 1 343 ? -19.641 -3.988 -13.625 1 98.31 343 ARG B N 1
ATOM 6061 C CA . ARG B 1 343 ? -19.922 -3.963 -15.055 1 98.31 343 ARG B CA 1
ATOM 6062 C C . ARG B 1 343 ? -18.984 -4.891 -15.82 1 98.31 343 ARG B C 1
ATOM 6064 O O . ARG B 1 343 ? -19.266 -5.262 -16.953 1 98.31 343 ARG B O 1
ATOM 6071 N N . VAL B 1 344 ? -17.891 -5.25 -15.234 1 98.56 344 VAL B N 1
ATOM 6072 C CA . VAL B 1 344 ? -16.938 -6.051 -15.977 1 98.56 344 VAL B CA 1
ATOM 6073 C C . VAL B 1 344 ? -16.891 -7.465 -15.414 1 98.56 344 VAL B C 1
ATOM 6075 O O . VAL B 1 344 ? -17.234 -8.43 -16.094 1 98.56 344 VAL B O 1
ATOM 6078 N N . PHE B 1 345 ? -16.531 -7.551 -14.141 1 98.62 345 PHE B N 1
ATOM 6079 C CA . PHE B 1 345 ? -16.422 -8.859 -13.516 1 98.62 345 PHE B CA 1
ATOM 6080 C C . PHE B 1 345 ? -17.688 -9.211 -12.75 1 98.62 345 PHE B C 1
ATOM 6082 O O . PHE B 1 345 ? -17.656 -9.477 -11.547 1 98.62 345 PHE B O 1
ATOM 6089 N N . THR B 1 346 ? -18.797 -9.344 -13.461 1 98.38 346 THR B N 1
ATOM 6090 C CA . THR B 1 346 ? -20.094 -9.742 -12.914 1 98.38 346 THR B CA 1
ATOM 6091 C C . THR B 1 346 ? -20.047 -11.195 -12.438 1 98.38 346 THR B C 1
ATOM 6093 O O . THR B 1 346 ? -19.109 -11.93 -12.758 1 98.38 346 THR B O 1
ATOM 6096 N N . PRO B 1 347 ? -21.016 -11.57 -11.633 1 98.38 347 PRO B N 1
ATOM 6097 C CA . PRO B 1 347 ? -21.078 -12.977 -11.234 1 98.38 347 PRO B CA 1
ATOM 6098 C C . PRO B 1 347 ? -21.031 -13.93 -12.422 1 98.38 347 PRO B C 1
ATOM 6100 O O . PRO B 1 347 ? -20.359 -14.961 -12.375 1 98.38 347 PRO B O 1
ATOM 6103 N N . GLU B 1 348 ? -21.656 -13.586 -13.5 1 98.44 348 GLU B N 1
ATOM 6104 C CA . GLU B 1 348 ? -21.688 -14.43 -14.695 1 98.44 348 GLU B CA 1
ATOM 6105 C C . GLU B 1 348 ? -20.312 -14.508 -15.352 1 98.44 348 GLU B C 1
ATOM 6107 O O . GLU B 1 348 ? -19.875 -15.586 -15.742 1 98.44 348 GLU B O 1
ATOM 6112 N N . ALA B 1 349 ? -19.656 -13.367 -15.469 1 98.62 349 ALA B N 1
ATOM 6113 C CA . ALA B 1 349 ? -18.312 -13.352 -16.047 1 98.62 349 ALA B CA 1
ATOM 6114 C C . ALA B 1 349 ? -17.344 -14.18 -15.219 1 98.62 349 ALA B C 1
ATOM 6116 O O . ALA B 1 349 ? -16.484 -14.875 -15.773 1 98.62 349 ALA B O 1
ATOM 6117 N N . CYS B 1 350 ? -17.5 -14.078 -13.953 1 98.62 350 CYS B N 1
ATOM 6118 C CA . CYS B 1 350 ? -16.672 -14.844 -13.031 1 98.62 350 CYS B CA 1
ATOM 6119 C C . CYS B 1 350 ? -16.875 -16.344 -13.234 1 98.62 350 CYS B C 1
ATOM 6121 O O . CYS B 1 350 ? -15.898 -17.094 -13.336 1 98.62 350 CYS B O 1
ATOM 6123 N N . MET B 1 351 ? -18.078 -16.75 -13.281 1 98.5 351 MET B N 1
ATOM 6124 C CA . MET B 1 351 ? -18.391 -18.172 -13.477 1 98.5 351 MET B CA 1
ATOM 6125 C C . MET B 1 351 ? -17.875 -18.656 -14.82 1 98.5 351 MET B C 1
ATOM 6127 O O . MET B 1 351 ? -17.297 -19.75 -14.906 1 98.5 351 MET B O 1
ATOM 6131 N N . GLU B 1 352 ? -18.062 -17.875 -15.812 1 98.56 352 GLU B N 1
ATOM 6132 C CA . GLU B 1 352 ? -17.609 -18.25 -17.156 1 98.56 352 GLU B CA 1
ATOM 6133 C C . GLU B 1 352 ? -16.094 -18.422 -17.188 1 98.56 352 GLU B C 1
ATOM 6135 O O . GLU B 1 352 ? -15.602 -19.422 -17.719 1 98.56 352 GLU B O 1
ATOM 6140 N N . LEU B 1 353 ? -15.383 -17.453 -16.688 1 98.62 353 LEU B N 1
ATOM 6141 C CA . LEU B 1 353 ? -13.93 -17.516 -16.688 1 98.62 353 LEU B CA 1
ATOM 6142 C C . LEU B 1 353 ? -13.422 -18.75 -15.945 1 98.62 353 LEU B C 1
ATOM 6144 O O . LEU B 1 353 ? -12.516 -19.438 -16.422 1 98.62 353 LEU B O 1
ATOM 6148 N N . ASN B 1 354 ? -14 -18.984 -14.797 1 98.62 354 ASN B N 1
ATOM 6149 C CA . ASN B 1 354 ? -13.523 -20.094 -13.984 1 98.62 354 ASN B CA 1
ATOM 6150 C C . ASN B 1 354 ? -13.953 -21.438 -14.555 1 98.62 354 ASN B C 1
ATOM 6152 O O . ASN B 1 354 ? -13.266 -22.438 -14.375 1 98.62 354 ASN B O 1
ATOM 6156 N N . ASN B 1 355 ? -15.055 -21.453 -15.289 1 98.38 355 ASN B N 1
ATOM 6157 C CA . ASN B 1 355 ? -15.422 -22.656 -16.031 1 98.38 355 ASN B CA 1
ATOM 6158 C C . ASN B 1 355 ? -14.406 -22.969 -17.125 1 98.38 355 ASN B C 1
ATOM 6160 O O . ASN B 1 355 ? -14.016 -24.125 -17.312 1 98.38 355 ASN B O 1
ATOM 6164 N N . ILE B 1 356 ? -14.039 -21.969 -17.828 1 98.62 356 ILE B N 1
ATOM 6165 C CA . ILE B 1 356 ? -12.992 -22.125 -18.828 1 98.62 356 ILE B CA 1
ATOM 6166 C C . ILE B 1 356 ? -11.703 -22.594 -18.156 1 98.62 356 ILE B C 1
ATOM 6168 O O . ILE B 1 356 ? -11 -23.453 -18.688 1 98.62 356 ILE B O 1
ATOM 6172 N N . GLY B 1 357 ? -11.43 -21.969 -16.984 1 98.56 357 GLY B N 1
ATOM 6173 C CA . GLY B 1 357 ? -10.273 -22.391 -16.203 1 98.56 357 GLY B CA 1
ATOM 6174 C C . GLY B 1 357 ? -10.32 -23.859 -15.805 1 98.56 357 GLY B C 1
ATOM 6175 O O . GLY B 1 357 ? -9.305 -24.547 -15.844 1 98.56 357 GLY B O 1
ATOM 6176 N N . GLY B 1 358 ? -11.492 -24.328 -15.414 1 98.19 358 GLY B N 1
ATOM 6177 C CA . GLY B 1 358 ? -11.656 -25.734 -15.086 1 98.19 358 GLY B CA 1
ATOM 6178 C C . GLY B 1 358 ? -11.383 -26.656 -16.266 1 98.19 358 GLY B C 1
ATOM 6179 O O . GLY B 1 358 ? -10.734 -27.688 -16.109 1 98.19 358 GLY B O 1
ATOM 6180 N N . TRP B 1 359 ? -11.922 -26.281 -17.391 1 98.5 359 TRP B N 1
ATOM 6181 C CA . TRP B 1 359 ? -11.664 -27.031 -18.609 1 98.5 359 TRP B CA 1
ATOM 6182 C C . TRP B 1 359 ? -10.172 -27.078 -18.922 1 98.5 359 TRP B C 1
ATOM 6184 O O . TRP B 1 359 ? -9.633 -28.141 -19.25 1 98.5 359 TRP B O 1
ATOM 6194 N N . PHE B 1 360 ? -9.57 -25.984 -18.859 1 98.69 360 PHE B N 1
ATOM 6195 C CA . PHE B 1 360 ? -8.141 -25.859 -19.125 1 98.69 360 PHE B CA 1
ATOM 6196 C C . PHE B 1 360 ? -7.332 -26.719 -18.156 1 98.69 360 PHE B C 1
ATOM 6198 O O . PHE B 1 360 ? -6.398 -27.406 -18.562 1 98.69 360 PHE B O 1
ATOM 6205 N N . HIS B 1 361 ? -7.68 -26.641 -16.875 1 97.69 361 HIS B N 1
ATOM 6206 C CA . HIS B 1 361 ? -7.031 -27.438 -15.844 1 97.69 361 HIS B CA 1
ATOM 6207 C C . HIS B 1 361 ? -7.082 -28.922 -16.172 1 97.69 361 HIS B C 1
ATOM 6209 O O . HIS B 1 361 ? -6.07 -29.625 -16.094 1 97.69 361 HIS B O 1
ATOM 6215 N N . ARG B 1 362 ? -8.195 -29.406 -16.594 1 97.56 362 ARG B N 1
ATOM 6216 C CA . ARG B 1 362 ? -8.344 -30.812 -16.984 1 97.56 362 ARG B CA 1
ATOM 6217 C C . ARG B 1 362 ? -7.477 -31.141 -18.188 1 97.56 362 ARG B C 1
ATOM 6219 O O . ARG B 1 362 ? -6.871 -32.219 -18.25 1 97.56 362 ARG B O 1
ATOM 6226 N N . GLY B 1 363 ? -7.453 -30.25 -19.078 1 98.25 363 GLY B N 1
ATOM 6227 C CA . GLY B 1 363 ? -6.594 -30.422 -20.234 1 98.25 363 GLY B CA 1
ATOM 6228 C C . GLY B 1 363 ? -5.125 -30.562 -19.875 1 98.25 363 GLY B C 1
ATOM 6229 O O . GLY B 1 363 ? -4.414 -31.391 -20.453 1 98.25 363 GLY B O 1
ATOM 6230 N N . LEU B 1 364 ? -4.676 -29.75 -18.938 1 98.38 364 LEU B N 1
ATOM 6231 C CA . LEU B 1 364 ? -3.297 -29.812 -18.453 1 98.38 364 LEU B CA 1
ATOM 6232 C C . LEU B 1 364 ? -3.033 -31.156 -17.766 1 98.38 364 LEU B C 1
ATOM 6234 O O . LEU B 1 364 ? -2.006 -31.781 -18 1 98.38 364 LEU B O 1
ATOM 6238 N N . GLU B 1 365 ? -3.943 -31.547 -16.938 1 95.81 365 GLU B N 1
ATOM 6239 C CA . GLU B 1 365 ? -3.801 -32.812 -16.203 1 95.81 365 GLU B CA 1
ATOM 6240 C C . GLU B 1 365 ? -3.672 -34 -17.156 1 95.81 365 GLU B C 1
ATOM 6242 O O . GLU B 1 365 ? -2.863 -34.875 -16.922 1 95.81 365 GLU B O 1
ATOM 6247 N N . GLU B 1 366 ? -4.453 -33.969 -18.141 1 96.44 366 GLU B N 1
ATOM 6248 C CA . GLU B 1 366 ? -4.426 -35.062 -19.109 1 96.44 366 GLU B CA 1
ATOM 6249 C C . GLU B 1 366 ? -3.064 -35.156 -19.797 1 96.44 366 GLU B C 1
ATOM 6251 O O . GLU B 1 366 ? -2.559 -36.25 -20.031 1 96.44 366 GLU B O 1
ATOM 6256 N N . ARG B 1 367 ? -2.512 -34.094 -20.094 1 95.31 367 ARG B N 1
ATOM 6257 C CA . ARG B 1 367 ? -1.242 -34.062 -20.812 1 95.31 367 ARG B CA 1
ATOM 6258 C C . ARG B 1 367 ? -0.08 -34.375 -19.875 1 95.31 367 ARG B C 1
ATOM 6260 O O . ARG B 1 367 ? 0.969 -34.844 -20.328 1 95.31 367 ARG B O 1
ATOM 6267 N N . CYS B 1 368 ? -0.246 -34.094 -18.562 1 92.81 368 CYS B N 1
ATOM 6268 C CA . CYS B 1 368 ? 0.812 -34.312 -17.594 1 92.81 368 CYS B CA 1
ATOM 6269 C C . CYS B 1 368 ? 0.759 -35.719 -17.016 1 92.81 368 CYS B C 1
ATOM 6271 O O . CYS B 1 368 ? 1.701 -36.156 -16.359 1 92.81 368 CYS B O 1
ATOM 6273 N N . ARG B 1 369 ? -0.292 -36.5 -17.312 1 90.12 369 ARG B N 1
ATOM 6274 C CA . ARG B 1 369 ? -0.492 -37.812 -16.734 1 90.12 369 ARG B CA 1
ATOM 6275 C C . ARG B 1 369 ? 0.681 -38.719 -17.047 1 90.12 369 ARG B C 1
ATOM 6277 O O . ARG B 1 369 ? 1.125 -38.812 -18.203 1 90.12 369 ARG B O 1
ATOM 6284 N N . GLY B 1 370 ? 1.147 -39.344 -15.992 1 88.44 370 GLY B N 1
ATOM 6285 C CA . GLY B 1 370 ? 2.207 -40.344 -16.172 1 88.44 370 GLY B CA 1
ATOM 6286 C C . GLY B 1 370 ? 3.588 -39.719 -16.25 1 88.44 370 GLY B C 1
ATOM 6287 O O . GLY B 1 370 ? 4.57 -40.406 -16.547 1 88.44 370 GLY B O 1
ATOM 6288 N N . THR B 1 371 ? 3.684 -38.469 -16.031 1 92.06 371 THR B N 1
ATOM 6289 C CA . THR B 1 371 ? 4.965 -37.781 -16.047 1 92.06 371 THR B CA 1
ATOM 6290 C C . THR B 1 371 ? 5.266 -37.188 -14.664 1 92.06 371 THR B C 1
ATOM 6292 O O . THR B 1 371 ? 4.477 -37.344 -13.727 1 92.06 371 THR B O 1
ATOM 6295 N N . LYS B 1 372 ? 6.379 -36.562 -14.547 1 91.94 372 LYS B N 1
ATOM 6296 C CA . LYS B 1 372 ? 6.773 -35.906 -13.32 1 91.94 372 LYS B CA 1
ATOM 6297 C C . LYS B 1 372 ? 6.039 -34.562 -13.156 1 91.94 372 LYS B C 1
ATOM 6299 O O . LYS B 1 372 ? 6.207 -33.875 -12.148 1 91.94 372 LYS B O 1
ATOM 6304 N N . MET B 1 373 ? 5.199 -34.25 -14.164 1 95.12 373 MET B N 1
ATOM 6305 C CA . MET B 1 373 ? 4.441 -33 -14.094 1 95.12 373 MET B CA 1
ATOM 6306 C C . MET B 1 373 ? 3.117 -33.219 -13.367 1 95.12 373 MET B C 1
ATOM 6308 O O . MET B 1 373 ? 2.455 -34.25 -13.562 1 95.12 373 MET B O 1
ATOM 6312 N N . THR B 1 374 ? 2.785 -32.312 -12.508 1 94.81 374 THR B N 1
ATOM 6313 C CA . THR B 1 374 ? 1.509 -32.281 -11.797 1 94.81 374 THR B CA 1
ATOM 6314 C C . THR B 1 374 ? 0.922 -30.875 -11.789 1 94.81 374 THR B C 1
ATOM 6316 O O . THR B 1 374 ? 1.657 -29.891 -11.898 1 94.81 374 THR B O 1
ATOM 6319 N N . VAL B 1 375 ? -0.361 -30.797 -11.742 1 96.56 375 VAL B N 1
ATOM 6320 C CA . VAL B 1 375 ? -1.028 -29.5 -11.789 1 96.56 375 VAL B CA 1
ATOM 6321 C C . VAL B 1 375 ? -1.891 -29.312 -10.547 1 96.56 375 VAL B C 1
ATOM 6323 O O . VAL B 1 375 ? -2.564 -30.25 -10.109 1 96.56 375 VAL B O 1
ATOM 6326 N N . THR B 1 376 ? -1.788 -28.219 -9.844 1 97.62 376 THR B N 1
ATOM 6327 C CA . THR B 1 376 ? -2.686 -27.797 -8.781 1 97.62 376 THR B CA 1
ATOM 6328 C C . THR B 1 376 ? -3.428 -26.516 -9.18 1 97.62 376 THR B C 1
ATOM 6330 O O . THR B 1 376 ? -3.09 -25.891 -10.18 1 97.62 376 THR B O 1
ATOM 6333 N N . GLY B 1 377 ? -4.484 -26.188 -8.445 1 98.12 377 GLY B N 1
ATOM 6334 C CA . GLY B 1 377 ? -5.199 -24.938 -8.703 1 98.12 377 GLY B CA 1
ATOM 6335 C C . GLY B 1 377 ? -6.707 -25.109 -8.68 1 98.12 377 GLY B C 1
ATOM 6336 O O . GLY B 1 377 ? -7.215 -26.219 -8.477 1 98.12 377 GLY B O 1
ATOM 6337 N N . ILE B 1 378 ? -7.355 -23.984 -8.742 1 98.38 378 ILE B N 1
ATOM 6338 C CA . ILE B 1 378 ? -8.812 -23.906 -8.812 1 98.38 378 ILE B CA 1
ATOM 6339 C C . ILE B 1 378 ? -9.219 -22.938 -9.922 1 98.38 378 ILE B C 1
ATOM 6341 O O . ILE B 1 378 ? -8.68 -21.828 -10.008 1 98.38 378 ILE B O 1
ATOM 6345 N N . GLY B 1 379 ? -10.102 -23.359 -10.789 1 98 379 GLY B N 1
ATOM 6346 C CA . GLY B 1 379 ? -10.672 -22.469 -11.781 1 98 379 GLY B CA 1
ATOM 6347 C C . GLY B 1 379 ? -9.625 -21.875 -12.711 1 98 379 GLY B C 1
ATOM 6348 O O . GLY B 1 379 ? -8.836 -22.609 -13.312 1 98 379 GLY B O 1
ATOM 6349 N N . ALA B 1 380 ? -9.555 -20.531 -12.719 1 98.44 380 ALA B N 1
ATOM 6350 C CA . ALA B 1 380 ? -8.758 -19.781 -13.695 1 98.44 380 ALA B CA 1
ATOM 6351 C C . ALA B 1 380 ? -7.316 -19.625 -13.219 1 98.44 380 ALA B C 1
ATOM 6353 O O . ALA B 1 380 ? -6.523 -18.922 -13.852 1 98.44 380 ALA B O 1
ATOM 6354 N N . VAL B 1 381 ? -6.961 -20.219 -12.055 1 98.75 381 VAL B N 1
ATOM 6355 C CA . VAL B 1 381 ? -5.613 -20.078 -11.508 1 98.75 381 VAL B CA 1
ATOM 6356 C C . VAL B 1 381 ? -5.043 -21.469 -11.211 1 98.75 381 VAL B C 1
ATOM 6358 O O . VAL B 1 381 ? -5.676 -22.281 -10.523 1 98.75 381 VAL B O 1
ATOM 6361 N N . CYS B 1 382 ? -3.918 -21.734 -11.773 1 98.38 382 CYS B N 1
ATOM 6362 C CA . CYS B 1 382 ? -3.305 -23.047 -11.523 1 98.38 382 CYS B CA 1
ATOM 6363 C C . CYS B 1 382 ? -1.784 -22.938 -11.562 1 98.38 382 CYS B C 1
ATOM 6365 O O . CYS B 1 382 ? -1.233 -21.859 -11.766 1 98.38 382 CYS B O 1
ATOM 6367 N N . ASN B 1 383 ? -1.148 -23.984 -11.195 1 98.44 383 ASN B N 1
ATOM 6368 C CA . ASN B 1 383 ? 0.306 -24.094 -11.156 1 98.44 383 ASN B CA 1
ATOM 6369 C C . ASN B 1 383 ? 0.783 -25.453 -11.672 1 98.44 383 ASN B C 1
ATOM 6371 O O . ASN B 1 383 ? 0.244 -26.484 -11.289 1 98.44 383 ASN B O 1
ATOM 6375 N N . ILE B 1 384 ? 1.672 -25.484 -12.633 1 97.75 384 ILE B N 1
ATOM 6376 C CA . ILE B 1 384 ? 2.318 -26.703 -13.094 1 97.75 384 ILE B CA 1
ATOM 6377 C C . ILE B 1 384 ? 3.564 -26.984 -12.25 1 97.75 384 ILE B C 1
ATOM 6379 O O . ILE B 1 384 ? 4.406 -26.094 -12.078 1 97.75 384 ILE B O 1
ATOM 6383 N N . HIS B 1 385 ? 3.674 -28.156 -11.734 1 96.75 385 HIS B N 1
ATOM 6384 C CA . HIS B 1 385 ? 4.797 -28.562 -10.906 1 96.75 385 HIS B CA 1
ATOM 6385 C C . HIS B 1 385 ? 5.594 -29.688 -11.57 1 96.75 385 HIS B C 1
ATOM 6387 O O . HIS B 1 385 ? 5.082 -30.375 -12.461 1 96.75 385 HIS B O 1
ATOM 6393 N N . PHE B 1 386 ? 6.855 -29.781 -11.234 1 95.31 386 PHE B N 1
ATOM 6394 C CA . PHE B 1 386 ? 7.719 -30.922 -11.531 1 95.31 386 PHE B CA 1
ATOM 6395 C C . PHE B 1 386 ? 8.172 -31.609 -10.25 1 95.31 386 PHE B C 1
ATOM 6397 O O . PHE B 1 386 ? 8.984 -31.062 -9.5 1 95.31 386 PHE B O 1
ATOM 6404 N N . THR B 1 387 ? 7.594 -32.719 -10.031 1 90 387 THR B N 1
ATOM 6405 C CA . THR B 1 387 ? 7.801 -33.344 -8.734 1 90 387 THR B CA 1
ATOM 6406 C C . THR B 1 387 ? 8.305 -34.781 -8.922 1 90 387 THR B C 1
ATOM 6408 O O . THR B 1 387 ? 8.133 -35.375 -9.992 1 90 387 THR B O 1
ATOM 6411 N N . SER B 1 388 ? 9.156 -35.469 -8.109 1 79.06 388 SER B N 1
ATOM 6412 C CA . SER B 1 388 ? 9.703 -36.812 -8.203 1 79.06 388 SER B CA 1
ATOM 6413 C C . SER B 1 388 ? 8.672 -37.875 -7.797 1 79.06 388 SER B C 1
ATOM 6415 O O . SER B 1 388 ? 8.516 -38.906 -8.469 1 79.06 388 SER B O 1
ATOM 6417 N N . ASN B 1 389 ? 8.023 -37.688 -6.77 1 69.69 389 ASN B N 1
ATOM 6418 C CA . ASN B 1 389 ? 7.207 -38.781 -6.238 1 69.69 389 ASN B CA 1
ATOM 6419 C C . ASN B 1 389 ? 5.938 -38.25 -5.578 1 69.69 389 ASN B C 1
ATOM 6421 O O . ASN B 1 389 ? 5.84 -38.219 -4.352 1 69.69 389 ASN B O 1
ATOM 6425 N N . VAL B 1 390 ? 5.152 -37.875 -6.516 1 69.19 390 VAL B N 1
ATOM 6426 C CA . VAL B 1 390 ? 3.898 -37.469 -5.887 1 69.19 390 VAL B CA 1
ATOM 6427 C C . VAL B 1 390 ? 2.994 -38.688 -5.695 1 69.19 390 VAL B C 1
ATOM 6429 O O . VAL B 1 390 ? 2.824 -39.5 -6.613 1 69.19 390 VAL B O 1
ATOM 6432 N N . GLY B 1 391 ? 2.797 -39.156 -4.492 1 65.5 391 GLY B N 1
ATOM 6433 C CA . GLY B 1 391 ? 1.949 -40.281 -4.168 1 65.5 391 GLY B CA 1
ATOM 6434 C C . GLY B 1 391 ? 0.519 -40.125 -4.648 1 65.5 391 GLY B C 1
ATOM 6435 O O . GLY B 1 391 ? 0.215 -39.188 -5.398 1 65.5 391 GLY B O 1
ATOM 6436 N N . ASN B 1 392 ? -0.31 -40.969 -4.312 1 65.38 392 ASN B N 1
ATOM 6437 C CA . ASN B 1 392 ? -1.712 -41 -4.715 1 65.38 392 ASN B CA 1
ATOM 6438 C C . ASN B 1 392 ? -2.494 -39.812 -4.176 1 65.38 392 ASN B C 1
ATOM 6440 O O . ASN B 1 392 ? -3.492 -39.406 -4.77 1 65.38 392 ASN B O 1
ATOM 6444 N N . ALA B 1 393 ? -1.922 -39.312 -3.098 1 72.06 393 ALA B N 1
ATOM 6445 C CA . ALA B 1 393 ? -2.654 -38.219 -2.463 1 72.06 393 ALA B CA 1
ATOM 6446 C C . ALA B 1 393 ? -2.459 -36.906 -3.227 1 72.06 393 ALA B C 1
ATOM 6448 O O . ALA B 1 393 ? -3.193 -35.938 -3.012 1 72.06 393 ALA B O 1
ATOM 6449 N N . GLY B 1 394 ? -1.573 -36.938 -4.121 1 89.19 394 GLY B N 1
ATOM 6450 C CA . GLY B 1 394 ? -1.295 -35.719 -4.859 1 89.19 394 GLY B CA 1
ATOM 6451 C C . GLY B 1 394 ? -0.61 -34.656 -4.02 1 89.19 394 GLY B C 1
ATOM 6452 O O . GLY B 1 394 ? 0.041 -34.969 -3.02 1 89.19 394 GLY B O 1
ATOM 6453 N N . ILE B 1 395 ? -0.616 -33.406 -4.41 1 94.81 395 ILE B N 1
ATOM 6454 C CA . ILE B 1 395 ? 0.023 -32.312 -3.709 1 94.81 395 ILE B CA 1
ATOM 6455 C C . ILE B 1 395 ? -0.968 -31.672 -2.736 1 94.81 395 ILE B C 1
ATOM 6457 O O . ILE B 1 395 ? -1.996 -31.125 -3.152 1 94.81 395 ILE B O 1
ATOM 6461 N N . THR B 1 396 ? -0.679 -31.75 -1.459 1 95.5 396 THR B N 1
ATOM 6462 C CA . THR B 1 396 ? -1.585 -31.203 -0.454 1 95.5 396 THR B CA 1
ATOM 6463 C C . THR B 1 396 ? -0.895 -30.125 0.365 1 95.5 396 THR B C 1
ATOM 6465 O O . THR B 1 396 ? -1.554 -29.359 1.075 1 95.5 396 THR B O 1
ATOM 6468 N N . SER B 1 397 ? 0.33 -30.062 0.313 1 95.62 397 SER B N 1
ATOM 6469 C CA . SER B 1 397 ? 1.126 -29.031 0.985 1 95.62 397 SER B CA 1
ATOM 6470 C C . SER B 1 397 ? 2.447 -28.797 0.261 1 95.62 397 SER B C 1
ATOM 6472 O O . SER B 1 397 ? 2.787 -29.531 -0.676 1 95.62 397 SER B O 1
ATOM 6474 N N . VAL B 1 398 ? 3.178 -27.828 0.688 1 95.38 398 VAL B N 1
ATOM 6475 C CA . VAL B 1 398 ? 4.43 -27.469 0.032 1 95.38 398 VAL B CA 1
ATOM 6476 C C . VAL B 1 398 ? 5.461 -28.578 0.244 1 95.38 398 VAL B C 1
ATOM 6478 O O . VAL B 1 398 ? 6.402 -28.719 -0.54 1 95.38 398 VAL B O 1
ATOM 6481 N N . ASP B 1 399 ? 5.293 -29.391 1.278 1 92.56 399 ASP B N 1
ATOM 6482 C CA . ASP B 1 399 ? 6.18 -30.516 1.524 1 92.56 399 ASP B CA 1
ATOM 6483 C C . ASP B 1 399 ? 6.156 -31.5 0.354 1 92.56 399 ASP B C 1
ATOM 6485 O O . ASP B 1 399 ? 7.156 -32.156 0.08 1 92.56 399 ASP B O 1
ATOM 6489 N N . ASP B 1 400 ? 5.031 -31.516 -0.281 1 93.31 400 ASP B N 1
ATOM 6490 C CA . ASP B 1 400 ? 4.855 -32.469 -1.378 1 93.31 400 ASP B CA 1
ATOM 6491 C C . ASP B 1 400 ? 5.566 -31.984 -2.641 1 93.31 400 ASP B C 1
ATOM 6493 O O . ASP B 1 400 ? 5.695 -32.719 -3.611 1 93.31 400 ASP B O 1
ATOM 6497 N N . LEU B 1 401 ? 6.043 -30.766 -2.627 1 92.31 401 LEU B N 1
ATOM 6498 C CA . LEU B 1 401 ? 6.707 -30.188 -3.787 1 92.31 401 LEU B CA 1
ATOM 6499 C C . LEU B 1 401 ? 8.211 -30.422 -3.73 1 92.31 401 LEU B C 1
ATOM 6501 O O . LEU B 1 401 ? 8.93 -30.094 -4.676 1 92.31 401 LEU B O 1
ATOM 6505 N N . ALA B 1 402 ? 8.719 -30.922 -2.703 1 85.38 402 ALA B N 1
ATOM 6506 C CA . ALA B 1 402 ? 10.148 -31.141 -2.535 1 85.38 402 ALA B CA 1
ATOM 6507 C C . ALA B 1 402 ? 10.695 -32.062 -3.623 1 85.38 402 ALA B C 1
ATOM 6509 O O . ALA B 1 402 ? 10.039 -33.031 -4.004 1 85.38 402 ALA B O 1
ATOM 6510 N N . THR B 1 403 ? 11.82 -31.594 -4.125 1 82.94 403 THR B N 1
ATOM 6511 C CA . THR B 1 403 ? 12.508 -32.406 -5.133 1 82.94 403 THR B CA 1
ATOM 6512 C C . THR B 1 403 ? 13.828 -32.938 -4.586 1 82.94 403 THR B C 1
ATOM 6514 O O . THR B 1 403 ? 14.344 -32.406 -3.588 1 82.94 403 THR B O 1
ATOM 6517 N N . GLU B 1 404 ? 14.273 -33.906 -5.191 1 78.88 404 GLU B N 1
ATOM 6518 C CA . GLU B 1 404 ? 15.562 -34.469 -4.789 1 78.88 404 GLU B CA 1
ATOM 6519 C C . GLU B 1 404 ? 16.703 -33.5 -5.137 1 78.88 404 GLU B C 1
ATOM 6521 O O . GLU B 1 404 ? 16.656 -32.812 -6.164 1 78.88 404 GLU B O 1
ATOM 6526 N N . SER B 1 405 ? 17.641 -33.344 -4.277 1 75.19 405 SER B N 1
ATOM 6527 C CA . SER B 1 405 ? 18.781 -32.438 -4.469 1 75.19 405 SER B CA 1
ATOM 6528 C C . SER B 1 405 ? 19.453 -32.688 -5.82 1 75.19 405 SER B C 1
ATOM 6530 O O . SER B 1 405 ? 19.891 -31.75 -6.477 1 75.19 405 SER B O 1
ATOM 6532 N N . ASN B 1 406 ? 19.547 -33.875 -6.289 1 79.56 406 ASN B N 1
ATOM 6533 C CA . ASN B 1 406 ? 20.156 -34.219 -7.566 1 79.56 406 ASN B CA 1
ATOM 6534 C C . ASN B 1 406 ? 19.109 -34.656 -8.594 1 79.56 406 ASN B C 1
ATOM 6536 O O . ASN B 1 406 ? 19.422 -35.375 -9.547 1 79.56 406 ASN B O 1
ATOM 6540 N N . GLY B 1 407 ? 17.953 -34.094 -8.305 1 85.94 407 GLY B N 1
ATOM 6541 C CA . GLY B 1 407 ? 16.906 -34.469 -9.234 1 85.94 407 GLY B CA 1
ATOM 6542 C C . GLY B 1 407 ? 16.844 -33.531 -10.445 1 85.94 407 GLY B C 1
ATOM 6543 O O . GLY B 1 407 ? 17.375 -32.438 -10.422 1 85.94 407 GLY B O 1
ATOM 6544 N N . VAL B 1 408 ? 16.234 -34.062 -11.516 1 92.5 408 VAL B N 1
ATOM 6545 C CA . VAL B 1 408 ? 16.172 -33.312 -12.781 1 92.5 408 VAL B CA 1
ATOM 6546 C C . VAL B 1 408 ? 14.992 -32.344 -12.742 1 92.5 408 VAL B C 1
ATOM 6548 O O . VAL B 1 408 ? 14.875 -31.484 -13.617 1 92.5 408 VAL B O 1
ATOM 6551 N N . GLU B 1 409 ? 14.148 -32.469 -11.672 1 93.31 409 GLU B N 1
ATOM 6552 C CA . GLU B 1 409 ? 12.883 -31.75 -11.633 1 93.31 409 GLU B CA 1
ATOM 6553 C C . GLU B 1 409 ? 13.109 -30.234 -11.672 1 93.31 409 GLU B C 1
ATOM 6555 O O . GLU B 1 409 ? 12.445 -29.531 -12.438 1 93.31 409 GLU B O 1
ATOM 6560 N N . PRO B 1 410 ? 14.078 -29.75 -10.906 1 92.5 410 PRO B N 1
ATOM 6561 C CA . PRO B 1 410 ? 14.297 -28.297 -10.977 1 92.5 410 PRO B CA 1
ATOM 6562 C C . PRO B 1 410 ? 14.742 -27.844 -12.367 1 92.5 410 PRO B C 1
ATOM 6564 O O . PRO B 1 410 ? 14.375 -26.75 -12.797 1 92.5 410 PRO B O 1
ATOM 6567 N N . ILE B 1 411 ? 15.508 -28.641 -12.977 1 95.12 411 ILE B N 1
ATOM 6568 C CA . ILE B 1 411 ? 15.984 -28.312 -14.312 1 95.12 411 ILE B CA 1
ATOM 6569 C C . ILE B 1 411 ? 14.82 -28.312 -15.297 1 95.12 411 ILE B C 1
ATOM 6571 O O . ILE B 1 411 ? 14.711 -27.438 -16.156 1 95.12 411 ILE B O 1
ATOM 6575 N N . LEU B 1 412 ? 13.953 -29.312 -15.172 1 95.81 412 LEU B N 1
ATOM 6576 C CA . LEU B 1 412 ? 12.805 -29.453 -16.062 1 95.81 412 LEU B CA 1
ATOM 6577 C C . LEU B 1 412 ? 11.859 -28.25 -15.914 1 95.81 412 LEU B C 1
ATOM 6579 O O . LEU B 1 412 ? 11.266 -27.797 -16.891 1 95.81 412 LEU B O 1
ATOM 6583 N N . LYS B 1 413 ? 11.711 -27.781 -14.727 1 95.94 413 LYS B N 1
ATOM 6584 C CA . LYS B 1 413 ? 10.891 -26.594 -14.477 1 95.94 413 LYS B CA 1
ATOM 6585 C C . LYS B 1 413 ? 11.414 -25.391 -15.258 1 95.94 413 LYS B C 1
ATOM 6587 O O . LYS B 1 413 ? 10.641 -24.688 -15.906 1 95.94 413 LYS B O 1
ATOM 6592 N N . ASP B 1 414 ? 12.695 -25.172 -15.195 1 96.38 414 ASP B N 1
ATOM 6593 C CA . ASP B 1 414 ? 13.305 -24.062 -15.906 1 96.38 414 ASP B CA 1
ATOM 6594 C C . ASP B 1 414 ? 13.203 -24.25 -17.422 1 96.38 414 ASP B C 1
ATOM 6596 O O . ASP B 1 414 ? 12.93 -23.312 -18.156 1 96.38 414 ASP B O 1
ATOM 6600 N N . LEU B 1 415 ? 13.477 -25.531 -17.844 1 97.56 415 LEU B N 1
ATOM 6601 C CA . LEU B 1 415 ? 13.383 -25.828 -19.266 1 97.56 415 LEU B CA 1
ATOM 6602 C C . LEU B 1 415 ? 11.977 -25.562 -19.781 1 97.56 415 LEU B C 1
ATOM 6604 O O . LEU B 1 415 ? 11.805 -25.062 -20.906 1 97.56 415 LEU B O 1
ATOM 6608 N N . PHE B 1 416 ? 11.016 -25.891 -18.984 1 98.19 416 PHE B N 1
ATOM 6609 C CA . PHE B 1 416 ? 9.633 -25.656 -19.375 1 98.19 416 PHE B CA 1
ATOM 6610 C C . PHE B 1 416 ? 9.344 -24.172 -19.531 1 98.19 416 PHE B C 1
ATOM 6612 O O . PHE B 1 416 ? 8.648 -23.75 -20.453 1 98.19 416 PHE B O 1
ATOM 6619 N N . TRP B 1 417 ? 9.844 -23.391 -18.609 1 98.12 417 TRP B N 1
ATOM 6620 C CA . TRP B 1 417 ? 9.648 -21.953 -18.688 1 98.12 417 TRP B CA 1
ATOM 6621 C C . TRP B 1 417 ? 10.25 -21.391 -19.969 1 98.12 417 TRP B C 1
ATOM 6623 O O . TRP B 1 417 ? 9.586 -20.641 -20.688 1 98.12 417 TRP B O 1
ATOM 6633 N N . TYR B 1 418 ? 11.508 -21.75 -20.297 1 98.12 418 TYR B N 1
ATOM 6634 C CA . TYR B 1 418 ? 12.141 -21.312 -21.531 1 98.12 418 TYR B CA 1
ATOM 6635 C C . TYR B 1 418 ? 11.328 -21.734 -22.734 1 98.12 418 TYR B C 1
ATOM 6637 O O . TYR B 1 418 ? 11.188 -20.984 -23.703 1 98.12 418 TYR B O 1
ATOM 6645 N N . TYR B 1 419 ? 10.828 -22.969 -22.656 1 98.31 419 TYR B N 1
ATOM 6646 C CA . TYR B 1 419 ? 10.055 -23.531 -23.75 1 98.31 419 TYR B CA 1
ATOM 6647 C C . TYR B 1 419 ? 8.781 -22.734 -23.984 1 98.31 419 TYR B C 1
ATOM 6649 O O . TYR B 1 419 ? 8.461 -22.375 -25.125 1 98.31 419 TYR B O 1
ATOM 6657 N N . ALA B 1 420 ? 8.047 -22.438 -22.922 1 98.44 420 ALA B N 1
ATOM 6658 C CA . ALA B 1 420 ? 6.805 -21.672 -23.016 1 98.44 420 ALA B CA 1
ATOM 6659 C C . ALA B 1 420 ? 7.055 -20.281 -23.578 1 98.44 420 ALA B C 1
ATOM 6661 O O . ALA B 1 420 ? 6.332 -19.812 -24.469 1 98.44 420 ALA B O 1
ATOM 6662 N N . ILE B 1 421 ? 8.102 -19.594 -23.078 1 98 421 ILE B N 1
ATOM 6663 C CA . ILE B 1 421 ? 8.445 -18.25 -23.484 1 98 421 ILE B CA 1
ATOM 6664 C C . ILE B 1 421 ? 8.797 -18.234 -24.969 1 98 421 ILE B C 1
ATOM 6666 O O . ILE B 1 421 ? 8.352 -17.375 -25.719 1 98 421 ILE B O 1
ATOM 6670 N N . ARG B 1 422 ? 9.562 -19.203 -25.391 1 97.38 422 ARG B N 1
ATOM 6671 C CA . ARG B 1 422 ? 9.992 -19.297 -26.781 1 97.38 422 ARG B CA 1
ATOM 6672 C C . ARG B 1 422 ? 8.805 -19.5 -27.703 1 97.38 422 ARG B C 1
ATOM 6674 O O . ARG B 1 422 ? 8.82 -19.062 -28.859 1 97.38 422 ARG B O 1
ATOM 6681 N N . HIS B 1 423 ? 7.785 -20.125 -27.188 1 98.25 423 HIS B N 1
ATOM 6682 C CA . HIS B 1 423 ? 6.621 -20.438 -28.016 1 98.25 423 HIS B CA 1
ATOM 6683 C C . HIS B 1 423 ? 5.555 -19.359 -27.875 1 98.25 423 HIS B C 1
ATOM 6685 O O . HIS B 1 423 ? 4.414 -19.547 -28.312 1 98.25 423 HIS B O 1
ATOM 6691 N N . GLY B 1 424 ? 5.816 -18.25 -27.172 1 98.38 424 GLY B N 1
ATOM 6692 C CA . GLY B 1 424 ? 4.949 -17.094 -27.188 1 98.38 424 GLY B CA 1
ATOM 6693 C C . GLY B 1 424 ? 3.957 -17.062 -26.047 1 98.38 424 GLY B C 1
ATOM 6694 O O . GLY B 1 424 ? 2.889 -16.453 -26.156 1 98.38 424 GLY B O 1
ATOM 6695 N N . TYR B 1 425 ? 4.246 -17.75 -24.984 1 98.75 425 TYR B N 1
ATOM 6696 C CA . TYR B 1 425 ? 3.381 -17.734 -23.797 1 98.75 425 TYR B CA 1
ATOM 6697 C C . TYR B 1 425 ? 4.113 -17.156 -22.594 1 98.75 425 TYR B C 1
ATOM 6699 O O . TYR B 1 425 ? 5.207 -17.609 -22.25 1 98.75 425 TYR B O 1
ATOM 6707 N N . TRP B 1 426 ? 3.539 -16.141 -21.969 1 98.5 426 TRP B N 1
ATOM 6708 C CA . TRP B 1 426 ? 4.078 -15.531 -20.766 1 98.5 426 TRP B CA 1
ATOM 6709 C C . TRP B 1 426 ? 3.543 -16.234 -19.516 1 98.5 426 TRP B C 1
ATOM 6711 O O . TRP B 1 426 ? 2.363 -16.094 -19.188 1 98.5 426 TRP B O 1
ATOM 6721 N N . ILE B 1 427 ? 4.371 -17 -18.859 1 97.94 427 ILE B N 1
ATOM 6722 C CA . ILE B 1 427 ? 3.994 -17.703 -17.641 1 97.94 427 ILE B CA 1
ATOM 6723 C C . ILE B 1 427 ? 5 -17.406 -16.531 1 97.94 427 ILE B C 1
ATOM 6725 O O . ILE B 1 427 ? 6.141 -17.031 -16.812 1 97.94 427 ILE B O 1
ATOM 6729 N N . ALA B 1 428 ? 4.559 -17.516 -15.305 1 96.56 428 ALA B N 1
ATOM 6730 C CA . ALA B 1 428 ? 5.512 -17.359 -14.203 1 96.56 428 ALA B CA 1
ATOM 6731 C C . ALA B 1 428 ? 6.527 -18.484 -14.195 1 96.56 428 ALA B C 1
ATOM 6733 O O . ALA B 1 428 ? 6.18 -19.641 -14.445 1 96.56 428 ALA B O 1
ATOM 6734 N N . ARG B 1 429 ? 7.723 -18.188 -13.852 1 95.06 429 ARG B N 1
ATOM 6735 C CA . ARG B 1 429 ? 8.781 -19.203 -13.852 1 95.06 429 ARG B CA 1
ATOM 6736 C C . ARG B 1 429 ? 8.477 -20.312 -12.859 1 95.06 429 ARG B C 1
ATOM 6738 O O . ARG B 1 429 ? 8.875 -21.453 -13.07 1 95.06 429 ARG B O 1
ATOM 6745 N N . ARG B 1 430 ? 7.719 -19.969 -11.828 1 94.25 430 ARG B N 1
ATOM 6746 C CA . ARG B 1 430 ? 7.371 -20.969 -10.828 1 94.25 430 ARG B CA 1
ATOM 6747 C C . ARG B 1 430 ? 6.277 -21.891 -11.336 1 94.25 430 ARG B C 1
ATOM 6749 O O . ARG B 1 430 ? 5.891 -22.844 -10.656 1 94.25 430 ARG B O 1
ATOM 6756 N N . GLY B 1 431 ? 5.762 -21.625 -12.484 1 96.81 431 GLY B N 1
ATOM 6757 C CA . GLY B 1 431 ? 4.789 -22.516 -13.102 1 96.81 431 GLY B CA 1
ATOM 6758 C C . GLY B 1 431 ? 3.361 -22.031 -12.969 1 96.81 431 GLY B C 1
ATOM 6759 O O . GLY B 1 431 ? 2.432 -22.656 -13.477 1 96.81 431 GLY B O 1
ATOM 6760 N N . MET B 1 432 ? 3.16 -20.859 -12.422 1 97.75 432 MET B N 1
ATOM 6761 C CA . MET B 1 432 ? 1.813 -20.344 -12.18 1 97.75 432 MET B CA 1
ATOM 6762 C C . MET B 1 432 ? 1.184 -19.828 -13.469 1 97.75 432 MET B C 1
ATOM 6764 O O . MET B 1 432 ? 1.852 -19.188 -14.281 1 97.75 432 MET B O 1
ATOM 6768 N N . LEU B 1 433 ? -0.05 -20.141 -13.617 1 98.56 433 LEU B N 1
ATOM 6769 C CA . LEU B 1 433 ? -0.888 -19.672 -14.711 1 98.56 433 LEU B CA 1
ATOM 6770 C C . LEU B 1 433 ? -2.164 -19.016 -14.18 1 98.56 433 LEU B C 1
ATOM 6772 O O . LEU B 1 433 ? -2.793 -19.547 -13.258 1 98.56 433 LEU B O 1
ATOM 6776 N N . SER B 1 434 ? -2.469 -17.906 -14.695 1 98.31 434 SER B N 1
ATOM 6777 C CA . SER B 1 434 ? -3.691 -17.188 -14.344 1 98.31 434 SER B CA 1
ATOM 6778 C C . SER B 1 434 ? -4.391 -16.641 -15.578 1 98.31 434 SER B C 1
ATOM 6780 O O . SER B 1 434 ? -3.803 -15.875 -16.344 1 98.31 434 SER B O 1
ATOM 6782 N N . LEU B 1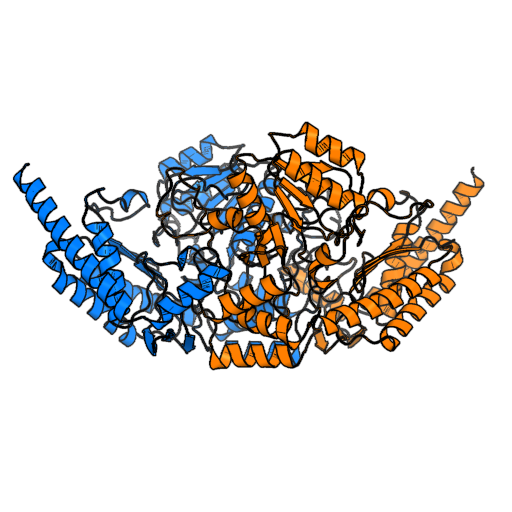 435 ? -5.625 -17.031 -15.773 1 98.62 435 LEU B N 1
ATOM 6783 C CA . LEU B 1 435 ? -6.375 -16.609 -16.953 1 98.62 435 LEU B CA 1
ATOM 6784 C C . LEU B 1 435 ? -6.918 -15.195 -16.781 1 98.62 435 LEU B C 1
ATOM 6786 O O . LEU B 1 435 ? -7.316 -14.805 -15.68 1 98.62 435 LEU B O 1
ATOM 6790 N N . ILE B 1 436 ? -6.934 -14.484 -17.844 1 97.5 436 ILE B N 1
ATOM 6791 C CA . ILE B 1 436 ? -7.426 -13.117 -17.953 1 97.5 436 ILE B CA 1
ATOM 6792 C C . ILE B 1 436 ? -8.766 -13.102 -18.688 1 97.5 436 ILE B C 1
ATOM 6794 O O . ILE B 1 436 ? -9.008 -13.945 -19.547 1 97.5 436 ILE B O 1
ATOM 6798 N N . LEU B 1 437 ? -9.633 -12.156 -18.312 1 98 437 LEU B N 1
ATOM 6799 C CA . LEU B 1 437 ? -10.891 -12.023 -19.031 1 98 437 LEU B CA 1
ATOM 6800 C C . LEU B 1 437 ? -10.656 -11.867 -20.531 1 98 437 LEU B C 1
ATOM 6802 O O . LEU B 1 437 ? -9.75 -11.133 -20.953 1 98 437 LEU B O 1
ATOM 6806 N N . GLY B 1 438 ? -11.383 -12.57 -21.297 1 96.12 438 GLY B N 1
ATOM 6807 C CA . GLY B 1 438 ? -11.234 -12.516 -22.734 1 96.12 438 GLY B CA 1
ATOM 6808 C C . GLY B 1 438 ? -10.453 -13.688 -23.312 1 96.12 438 GLY B C 1
ATOM 6809 O O . GLY B 1 438 ? -10.438 -13.891 -24.531 1 96.12 438 GLY B O 1
ATOM 6810 N N . THR B 1 439 ? -9.805 -14.484 -22.438 1 97.88 439 THR B N 1
ATOM 6811 C CA . THR B 1 439 ? -9.086 -15.672 -22.906 1 97.88 439 THR B CA 1
ATOM 6812 C C . THR B 1 439 ? -10.062 -16.719 -23.438 1 97.88 439 THR B C 1
ATOM 6814 O O . THR B 1 439 ? -11.039 -17.062 -22.766 1 97.88 439 THR B O 1
ATOM 6817 N N . SER B 1 440 ? -9.789 -17.203 -24.594 1 97.38 440 SER B N 1
ATOM 6818 C CA . SER B 1 440 ? -10.672 -18.188 -25.219 1 97.38 440 SER B CA 1
ATOM 6819 C C . SER B 1 440 ? -10.117 -19.594 -25.078 1 97.38 440 SER B C 1
ATOM 6821 O O . SER B 1 440 ? -8.93 -19.781 -24.797 1 97.38 440 SER B O 1
ATOM 6823 N N . LYS B 1 441 ? -11 -20.562 -25.328 1 97.88 441 LYS B N 1
ATOM 6824 C CA . LYS B 1 441 ? -10.547 -21.953 -25.375 1 97.88 441 LYS B CA 1
ATOM 6825 C C . LYS B 1 441 ? -9.531 -22.172 -26.484 1 97.88 441 LYS B C 1
ATOM 6827 O O . LYS B 1 441 ? -8.609 -22.984 -26.344 1 97.88 441 LYS B O 1
ATOM 6832 N N . GLY B 1 442 ? -9.727 -21.375 -27.531 1 97.94 442 GLY B N 1
ATOM 6833 C CA . GLY B 1 442 ? -8.758 -21.453 -28.625 1 97.94 442 GLY B CA 1
ATOM 6834 C C . GLY B 1 442 ? -7.367 -21.016 -28.203 1 97.94 442 GLY B C 1
ATOM 6835 O O . GLY B 1 442 ? -6.375 -21.672 -28.547 1 97.94 442 GLY B O 1
ATOM 6836 N N . ASP B 1 443 ? -7.289 -19.891 -27.484 1 97.5 443 ASP B N 1
ATOM 6837 C CA . ASP B 1 443 ? -6.02 -19.438 -26.938 1 97.5 443 ASP B CA 1
ATOM 6838 C C . ASP B 1 443 ? -5.383 -20.5 -26.047 1 97.5 443 ASP B C 1
ATOM 6840 O O . ASP B 1 443 ? -4.184 -20.766 -26.172 1 97.5 443 ASP B O 1
ATOM 6844 N N . LEU B 1 444 ? -6.199 -21.125 -25.281 1 98.56 444 LEU B N 1
ATOM 6845 C CA . LEU B 1 444 ? -5.715 -22.078 -24.281 1 98.56 444 LEU B CA 1
ATOM 6846 C C . LEU B 1 444 ? -5.344 -23.406 -24.922 1 98.56 444 LEU B C 1
ATOM 6848 O O . LEU B 1 444 ? -4.438 -24.094 -24.453 1 98.56 444 LEU B O 1
ATOM 6852 N N . GLN B 1 445 ? -6.059 -23.75 -26 1 98.5 445 GLN B N 1
ATOM 6853 C CA . GLN B 1 445 ? -5.672 -24.953 -26.734 1 98.5 445 GLN B CA 1
ATOM 6854 C C . GLN B 1 445 ? -4.246 -24.828 -27.266 1 98.5 445 GLN B C 1
ATOM 6856 O O . GLN B 1 445 ? -3.502 -25.812 -27.281 1 98.5 445 GLN B O 1
ATOM 6861 N N . GLY B 1 446 ? -3.912 -23.672 -27.734 1 98.56 446 GLY B N 1
ATOM 6862 C CA . GLY B 1 446 ? -2.539 -23.453 -28.156 1 98.56 446 GLY B CA 1
ATOM 6863 C C . GLY B 1 446 ? -1.525 -23.75 -27.078 1 98.56 446 GLY B C 1
ATOM 6864 O O . GLY B 1 446 ? -0.486 -24.359 -27.328 1 98.56 446 GLY B O 1
ATOM 6865 N N . PHE B 1 447 ? -1.788 -23.328 -25.875 1 98.69 447 PHE B N 1
ATOM 6866 C CA . PHE B 1 447 ? -0.873 -23.594 -24.781 1 98.69 447 PHE B CA 1
ATOM 6867 C C . PHE B 1 447 ? -0.858 -25.078 -24.438 1 98.69 447 PHE B C 1
ATOM 6869 O O . PHE B 1 447 ? 0.191 -25.641 -24.094 1 98.69 447 PHE B O 1
ATOM 6876 N N . LEU B 1 448 ? -2.043 -25.719 -24.469 1 98.69 448 LEU B N 1
ATOM 6877 C CA . LEU B 1 448 ? -2.092 -27.172 -24.266 1 98.69 448 LEU B CA 1
ATOM 6878 C C . LEU B 1 448 ? -1.205 -27.891 -25.266 1 98.69 448 LEU B C 1
ATOM 6880 O O . LEU B 1 448 ? -0.538 -28.875 -24.906 1 98.69 448 LEU B O 1
ATOM 6884 N N . ASP B 1 449 ? -1.187 -27.406 -26.453 1 98.56 449 ASP B N 1
ATOM 6885 C CA . ASP B 1 449 ? -0.323 -27.984 -27.469 1 98.56 449 ASP B CA 1
ATOM 6886 C C . ASP B 1 449 ? 1.15 -27.797 -27.125 1 98.56 449 ASP B C 1
ATOM 6888 O O . ASP B 1 449 ? 1.978 -28.672 -27.391 1 98.56 449 ASP B O 1
ATOM 6892 N N . VAL B 1 450 ? 1.462 -26.625 -26.594 1 98.31 450 VAL B N 1
ATOM 6893 C CA . VAL B 1 450 ? 2.824 -26.344 -26.141 1 98.31 450 VAL B CA 1
ATOM 6894 C C . VAL B 1 450 ? 3.232 -27.344 -25.062 1 98.31 450 VAL B C 1
ATOM 6896 O O . VAL B 1 450 ? 4.344 -27.875 -25.094 1 98.31 450 VAL B O 1
ATOM 6899 N N . VAL B 1 451 ? 2.365 -27.609 -24.094 1 98.44 451 VAL B N 1
ATOM 6900 C CA . VAL B 1 451 ? 2.637 -28.562 -23.016 1 98.44 451 VAL B CA 1
ATOM 6901 C C . VAL B 1 451 ? 2.836 -29.969 -23.609 1 98.44 451 VAL B C 1
ATOM 6903 O O . VAL B 1 451 ? 3.762 -30.688 -23.219 1 98.44 451 VAL B O 1
ATOM 6906 N N . GLU B 1 452 ? 2.006 -30.312 -24.547 1 97.81 452 GLU B N 1
ATOM 6907 C CA . GLU B 1 452 ? 2.125 -31.609 -25.219 1 97.81 452 GLU B CA 1
ATOM 6908 C C . GLU B 1 452 ? 3.461 -31.734 -25.938 1 97.81 452 GLU B C 1
ATOM 6910 O O . GLU B 1 452 ? 4.105 -32.781 -25.891 1 97.81 452 GLU B O 1
ATOM 6915 N N . GLY B 1 453 ? 3.807 -30.734 -26.641 1 98.12 453 GLY B N 1
ATOM 6916 C CA . GLY B 1 453 ? 5.094 -30.719 -27.312 1 98.12 453 GLY B CA 1
ATOM 6917 C C . GLY B 1 453 ? 6.266 -30.875 -26.375 1 98.12 453 GLY B C 1
ATOM 6918 O O . GLY B 1 453 ? 7.203 -31.641 -26.641 1 98.12 453 GLY B O 1
ATOM 6919 N N . PHE B 1 454 ? 6.262 -30.156 -25.266 1 98.25 454 PHE B N 1
ATOM 6920 C CA . PHE B 1 454 ? 7.32 -30.25 -24.266 1 98.25 454 PHE B CA 1
ATOM 6921 C C . PHE B 1 454 ? 7.438 -31.672 -23.734 1 98.25 454 PHE B C 1
ATOM 6923 O O . PHE B 1 454 ? 8.539 -32.188 -23.609 1 98.25 454 PHE B O 1
ATOM 6930 N N . VAL B 1 455 ? 6.254 -32.312 -23.406 1 96.94 455 VAL B N 1
ATOM 6931 C CA . VAL B 1 455 ? 6.223 -33.656 -22.859 1 96.94 455 VAL B CA 1
ATOM 6932 C C . VAL B 1 455 ? 6.812 -34.625 -23.891 1 96.94 455 VAL B C 1
ATOM 6934 O O . VAL B 1 455 ? 7.594 -35.531 -23.531 1 96.94 455 VAL B O 1
ATOM 6937 N N . ARG B 1 456 ? 6.484 -34.406 -25.094 1 96.62 456 ARG B N 1
ATOM 6938 C CA . ARG B 1 456 ? 6.984 -35.281 -26.141 1 96.62 456 ARG B CA 1
ATOM 6939 C C . ARG B 1 456 ? 8.492 -35.125 -26.312 1 96.62 456 ARG B C 1
ATOM 6941 O O . ARG B 1 456 ? 9.211 -36.125 -26.391 1 96.62 456 ARG B O 1
ATOM 6948 N N . GLU B 1 457 ? 8.953 -33.969 -26.312 1 96.06 457 GLU B N 1
ATOM 6949 C CA . GLU B 1 457 ? 10.359 -33.656 -26.578 1 96.06 457 GLU B CA 1
ATOM 6950 C C . GLU B 1 457 ? 11.234 -34.062 -25.391 1 96.06 457 GLU B C 1
ATOM 6952 O O . GLU B 1 457 ? 12.422 -34.375 -25.578 1 96.06 457 GLU B O 1
ATOM 6957 N N . HIS B 1 458 ? 10.703 -34.062 -24.219 1 95.56 458 HIS B N 1
ATOM 6958 C CA . HIS B 1 458 ? 11.516 -34.312 -23.047 1 95.56 458 HIS B CA 1
ATOM 6959 C C . HIS B 1 458 ? 11.023 -35.562 -22.312 1 95.56 458 HIS B C 1
ATOM 6961 O O . HIS B 1 458 ? 11.227 -35.688 -21.094 1 95.56 458 HIS B O 1
ATOM 6967 N N . ARG B 1 459 ? 10.422 -36.438 -22.922 1 92.94 459 ARG B N 1
ATOM 6968 C CA . ARG B 1 459 ? 9.781 -37.625 -22.359 1 92.94 459 ARG B CA 1
ATOM 6969 C C . ARG B 1 459 ? 10.766 -38.438 -21.531 1 92.94 459 ARG B C 1
ATOM 6971 O O . ARG B 1 459 ? 10.422 -38.938 -20.469 1 92.94 459 ARG B O 1
ATOM 6978 N N . GLU B 1 460 ? 11.969 -38.562 -21.938 1 91.62 460 GLU B N 1
ATOM 6979 C CA . GLU B 1 460 ? 12.977 -39.406 -21.297 1 91.62 460 GLU B CA 1
ATOM 6980 C C . GLU B 1 460 ? 13.266 -38.906 -19.875 1 91.62 460 GLU B C 1
ATOM 6982 O O . GLU B 1 460 ? 13.633 -39.688 -19 1 91.62 460 GLU B O 1
ATOM 6987 N N . PHE B 1 461 ? 13.094 -37.562 -19.703 1 91.94 461 PHE B N 1
ATOM 6988 C CA . PHE B 1 461 ? 13.383 -37 -18.406 1 91.94 461 PHE B CA 1
ATOM 6989 C C . PHE B 1 461 ? 12.133 -36.969 -17.531 1 91.94 461 PHE B C 1
ATOM 6991 O O . PHE B 1 461 ? 12.227 -36.844 -16.312 1 91.94 461 PHE B O 1
ATOM 6998 N N . LEU B 1 462 ? 10.938 -37.062 -18.156 1 91.75 462 LEU B N 1
ATOM 6999 C CA . LEU B 1 462 ? 9.688 -36.812 -17.469 1 91.75 462 LEU B CA 1
ATOM 7000 C C . LEU B 1 462 ? 9.062 -38.094 -16.969 1 91.75 462 LEU B C 1
ATOM 7002 O O . LEU B 1 462 ? 8.133 -38.062 -16.141 1 91.75 462 LEU B O 1
ATOM 7006 N N . GLU B 1 463 ? 9.547 -39.156 -17.484 1 84.44 463 GLU B N 1
ATOM 7007 C CA . GLU B 1 463 ? 9.023 -40.438 -17.031 1 84.44 463 GLU B CA 1
ATOM 7008 C C . GLU B 1 463 ? 9.672 -40.906 -15.734 1 84.44 463 GLU B C 1
ATOM 7010 O O . GLU B 1 463 ? 10.867 -40.688 -15.516 1 84.44 463 GLU B O 1
#

Organism: Aspergillus oryzae (strain ATCC 42149 / RIB 40) (NCBI:txid510516)